Protein AF-A0A928RS77-F1 (afdb_monomer_lite)

Sequence (769 aa):
MTDSKKKWLTLAASFAMAATLCAGLSLEAERTSAELPDTVTETETTITKVHLRNSRLLFFLDGVDYSEAGPTTAAAASWDDCNTADSILVYTSETDCVTLREAFPETSAKWDKNVYYNIWTETNSVSYQLDGDVYDATNVTKVVIPAGTQFPSFNYTNGEGTTVYTIEDTHVLTNNATTAKESMDWSISVEVEPTETEVSVTMYGFNNNRLGIQLSQSDYDTANQGFEYTAIASLNTLSNITYNGVALSEASSPLEGNIDAYLNMWTHPNTFYFPMEAPVSGDTIVIPKGTQFPSSAFIADGTPNYYVTTEDATFKFDGTNWGKVIVFKETEVSVSIYDYANNSIGLQLSESDYDTPNQAFKPVVIAALNTLSSITYNDVALKDCLGTANDGQMLLQMWTRPNTIYFPMAEPKAEDTIVIPAGTQFPSSAFIANGTETCYVATETVTYKFDGANWGKVIDFEETEVSVTMYGYNNGRLGIQLSQSDYDTPNQGFEYSEISALNTMSNITYNGVALNESAPAKEGEIDGYLQMWTHPNTFYFAIAESAEGDKIVIPAGTQFPSSAFIANGTETCYVTTEEAIFVYVNGVWDAYAESSATVVDATGASTVVAYNTENRAEKLAEIKAMLPADAEEGYEYVWAEALPDVLPLDSTPTFTIVKSAIEYTVTFVADGETVGTDTYTVEDKEITVPEVPAKDGYTAVWESYELTTGEVTVNAVYTKIPDEPTPENPDKPTPEEESTGCGSVIGGVSAAVAMLGAAVVVLKKKKED

Foldseek 3Di:
DDPVVVVVVVVVVVVVVVVCVVVVDPVPPPPDQQPQPPLADEAEKAFPWWKFFPQKIKTAIPPAPLLVDDAFAQFADCCSNFCQQVQKWWDQDPPDIDGNVVQADPPPPDQSRQWTGCYPVVGRMIMGHGDNVAGHLVRGFKMKHAFQGKADGSCVRVVNDRYIYTYHFIWIWGNPDPDDDRIDITDTDTDDDEAEAEWAWDWPQDDPQKTKIATPDAQLPDAWAFADVVLCPVFCQQVQKDKQRHGNVRPPDDDPDDTAWTAHYPNDHRIIMGGDPDDAAFIKMKHAFQGWDDHPVCRVPNRNYTYTYHHIWMWGDRGGDIDTQAAAPEDEWAWDFDDCPPQKTKIATPDAPQPDFWDWADPVLVVNFCQQVQKDKQNHRNVVFADPPPPQTWTAHHDPDPRITIGHGHDDAAFIKMKDAFQHWADHPVCRVPVDHHIYTYHHIWMWGDRGHDIATAFDAPEAEWDWDWPQDDDQKTKIATPDAQLPDEWAFDFCVLVRNFCQQVQKDKQNHGNCRQDPTDDPDRQWTRNHPPHPRITMGGHPDDDAFIKIKHAFQHWDDHPCCSPPVDRYIYTYHHIWMWGQHPNTIDTKAKEWEWEAEQVRDIDIGIDIPRCQQVSLVVSVVVQDPDDDAQKGKDWPDDDDPTDDRVDHYYIYIHIGGDKAKEFEDEPHDTPDIDIATQVGDDTDDDDHDDDPQWDKDWDDDDDHHHYHYIYIDTDGDDDDDDDDDDDDDDDDDDDDDDDDDDDDDDDDDDDDDDDDDDDDDDDDD

Radius of gyration: 62.0 Å; chains: 1; bounding box: 158×79×183 Å

pLDDT: mean 77.9, std 18.64, range [23.92, 97.69]

Secondary structure (DSSP, 8-state):
--HHHHHHHHHHHHHHHHHHHHHT--S----------TT-EEEEE-EEEEEEETTEEEEEESS-GGGGSPTTEEP-STTTTSTHHHH-EEESSSS-EEETTTTS-TT-S-GGGT-EETGGG--SEEEEE--TTTS-TTT--EEEE-TT-EEE-HHHHTTS--EEEEE-S-EEEE---SS--S--BPEEEE----EEEEE-EEEEEEETTEEEEEESS----STTEEE-GGGGTTSTHHHH-EETTEETTTSS-S-SSS--EEESGGG-TTEEEEE-PPP-TT-EEEE-TT-EEE-HHHHHH---EEEEESS-EEEEE-SS-EEEE---EEEEE-EEEEEEETTEEEEEESS----STTEEPPHHHHTTSSHHHH-EETTEEHHHHS-SSSTT--EES-TT-TTEEEEE-PPP-TT-EEEE-TT-EEE-HHHHHHS-SEEEEESS-EEEEE-SS-EEEE---EEEEE-EEEEEEETTEEEEEESS----STTEEE-TTTTTTSTHHHH-EETTEEHHHHS---TTS--EEES-TT-TTEEEEE-PPP-TT-EEEE-TT-EEE-HHHHHH--SEEEEESS-EEEEEETTEEEE--EEEEEEE-TTS-EEEEEEETTTHHHHHHHHHTTS-S-PPTTEEEEESSPPPSS--SSS--EEEEEEEEPPEEEEEEETTEEEEEEEE-SS-----PPPPPPBTTEEEEEPP----SS-EEEEEEEEEPP--PPPPP----------------------------------------

Structure (mmCIF, N/CA/C/O backbone):
data_AF-A0A928RS77-F1
#
_entry.id   AF-A0A928RS77-F1
#
loop_
_atom_site.group_PDB
_atom_site.id
_atom_site.type_symbol
_atom_site.label_atom_id
_atom_site.label_alt_id
_atom_site.label_comp_id
_atom_site.label_asym_id
_atom_site.label_entity_id
_atom_site.label_seq_id
_atom_site.pdbx_PDB_ins_code
_atom_site.Cartn_x
_atom_site.Cartn_y
_atom_site.Cartn_z
_atom_site.occupancy
_atom_site.B_iso_or_equiv
_atom_site.auth_seq_id
_atom_site.auth_comp_id
_atom_site.auth_asym_id
_atom_site.auth_atom_id
_atom_site.pdbx_PDB_model_num
ATOM 1 N N . MET A 1 1 ? -0.015 -16.247 -35.066 1.00 40.50 1 MET A N 1
ATOM 2 C CA . MET A 1 1 ? 0.844 -15.788 -36.186 1.00 40.50 1 MET A CA 1
ATOM 3 C C . MET A 1 1 ? 0.518 -16.598 -37.432 1.00 40.50 1 MET A C 1
ATOM 5 O O . MET A 1 1 ? 0.196 -17.770 -37.289 1.00 40.50 1 MET A O 1
ATOM 9 N N . THR A 1 2 ? 0.572 -15.995 -38.620 1.00 34.66 2 THR A N 1
ATOM 10 C CA . THR A 1 2 ? 0.328 -16.671 -39.908 1.00 34.66 2 THR A CA 1
ATOM 11 C C . THR A 1 2 ? 1.585 -17.353 -40.450 1.00 34.66 2 THR A C 1
ATOM 13 O O . THR A 1 2 ? 2.704 -16.913 -40.188 1.00 34.66 2 THR A O 1
ATOM 16 N N . ASP A 1 3 ? 1.396 -18.417 -41.233 1.00 33.78 3 ASP A N 1
ATOM 17 C CA . ASP A 1 3 ? 2.475 -19.293 -41.716 1.00 33.78 3 ASP A CA 1
ATOM 18 C C . ASP A 1 3 ? 3.507 -18.556 -42.599 1.00 33.78 3 ASP A C 1
ATOM 20 O O . ASP A 1 3 ? 4.705 -18.834 -42.555 1.00 33.78 3 ASP A O 1
ATOM 24 N N . SER A 1 4 ? 3.071 -17.507 -43.306 1.00 35.50 4 SER A N 1
ATOM 25 C CA . SER A 1 4 ? 3.948 -16.594 -44.048 1.00 35.50 4 SER A CA 1
ATOM 26 C C . SER A 1 4 ? 5.013 -15.935 -43.163 1.00 35.50 4 SER A C 1
ATOM 28 O O . SER A 1 4 ? 6.160 -15.832 -43.587 1.00 35.50 4 SER A O 1
ATOM 30 N N . LYS A 1 5 ? 4.683 -15.534 -41.921 1.00 34.81 5 LYS A N 1
ATOM 31 C CA . LYS A 1 5 ? 5.671 -14.929 -41.006 1.00 34.81 5 LYS A CA 1
ATOM 32 C C . LYS A 1 5 ? 6.714 -15.942 -40.521 1.00 34.81 5 LYS A C 1
ATOM 34 O O . LYS A 1 5 ? 7.852 -15.550 -40.298 1.00 34.81 5 LYS A O 1
ATOM 39 N N . LYS A 1 6 ? 6.373 -17.237 -40.428 1.00 36.81 6 LYS A N 1
ATOM 40 C CA . LYS A 1 6 ? 7.374 -18.289 -40.173 1.00 36.81 6 LYS A CA 1
ATOM 41 C C . LYS A 1 6 ? 8.337 -18.438 -41.349 1.00 36.81 6 LYS A C 1
ATOM 43 O O . LYS A 1 6 ? 9.540 -18.438 -41.127 1.00 36.81 6 LYS A O 1
ATOM 48 N N . LYS A 1 7 ? 7.826 -18.493 -42.585 1.00 36.09 7 LYS A N 1
ATOM 49 C CA . LYS A 1 7 ? 8.674 -18.600 -43.787 1.00 36.09 7 LYS A CA 1
ATOM 50 C C . LYS A 1 7 ? 9.646 -17.427 -43.933 1.00 36.09 7 LYS A C 1
ATOM 52 O O . LYS A 1 7 ? 10.807 -17.668 -44.240 1.00 36.09 7 LYS A O 1
ATOM 57 N N . TRP A 1 8 ? 9.209 -16.198 -43.650 1.00 36.75 8 TRP A N 1
ATOM 58 C CA . TRP A 1 8 ? 10.100 -15.031 -43.645 1.00 36.75 8 TRP A CA 1
ATOM 59 C C . TRP A 1 8 ? 11.169 -15.091 -42.543 1.00 36.75 8 TRP A C 1
ATOM 61 O O . TRP A 1 8 ? 12.328 -14.827 -42.840 1.00 36.75 8 TRP A O 1
ATOM 71 N N . LEU A 1 9 ? 10.833 -15.518 -41.315 1.00 34.12 9 LEU A N 1
ATOM 72 C CA . LEU A 1 9 ? 11.843 -15.723 -40.263 1.00 34.12 9 LEU A CA 1
ATOM 73 C C . LEU A 1 9 ? 12.880 -16.790 -40.644 1.00 34.12 9 LEU A C 1
ATOM 75 O O . LEU A 1 9 ? 14.068 -16.594 -40.406 1.00 34.12 9 LEU A O 1
ATOM 79 N N . THR A 1 10 ? 12.457 -17.904 -41.251 1.00 33.84 10 THR A N 1
ATOM 80 C CA . THR A 1 10 ? 13.391 -18.944 -41.710 1.00 33.84 10 THR A CA 1
ATOM 81 C C . THR A 1 10 ? 14.291 -18.435 -42.837 1.00 33.84 10 THR A C 1
ATOM 83 O O . THR A 1 10 ? 15.489 -18.690 -42.801 1.00 33.84 10 THR A O 1
ATOM 86 N N . LEU A 1 11 ? 13.751 -17.678 -43.800 1.00 32.62 11 LEU A N 1
ATOM 87 C CA . LEU A 1 11 ? 14.540 -17.139 -44.913 1.00 32.62 11 LEU A CA 1
ATOM 88 C C . LEU A 1 11 ? 15.560 -16.088 -44.444 1.00 32.62 11 LEU A C 1
ATOM 90 O O . LEU A 1 11 ? 16.713 -16.132 -44.864 1.00 32.62 11 LEU A O 1
ATOM 94 N N . ALA A 1 12 ? 15.161 -15.193 -43.533 1.00 35.00 12 ALA A N 1
ATOM 95 C CA . ALA A 1 12 ? 16.048 -14.190 -42.944 1.00 35.00 12 ALA A CA 1
ATOM 96 C C . ALA A 1 12 ? 17.165 -14.828 -42.099 1.00 35.00 12 ALA A C 1
ATOM 98 O O . ALA A 1 12 ? 18.322 -14.432 -42.216 1.00 35.00 12 ALA A O 1
ATOM 99 N N . ALA A 1 13 ? 16.847 -15.864 -41.311 1.00 30.98 13 ALA A N 1
ATOM 100 C CA . ALA A 1 13 ? 17.851 -16.623 -40.565 1.00 30.98 13 ALA A CA 1
ATOM 101 C C . ALA A 1 13 ? 18.862 -17.319 -41.495 1.00 30.98 13 ALA A C 1
ATOM 103 O O . ALA A 1 13 ? 20.058 -17.301 -41.213 1.00 30.98 13 ALA A O 1
ATOM 104 N N . SER A 1 14 ? 18.411 -17.883 -42.623 1.00 30.98 14 SER A N 1
ATOM 105 C CA . SER A 1 14 ? 19.307 -18.465 -43.631 1.00 30.98 14 SER A CA 1
ATOM 106 C C . SER A 1 14 ? 20.190 -17.421 -44.322 1.00 30.98 14 SER A C 1
ATOM 108 O O . SER A 1 14 ? 21.364 -17.699 -44.541 1.00 30.98 14 SER A O 1
ATOM 110 N N . PHE A 1 15 ? 19.673 -16.225 -44.624 1.00 32.00 15 PHE A N 1
ATOM 111 C CA . PHE A 1 15 ? 20.475 -15.141 -45.210 1.00 32.00 15 PHE A CA 1
ATOM 112 C C . PHE A 1 15 ? 21.531 -14.601 -44.238 1.00 32.00 15 PHE A C 1
ATOM 114 O O . PHE A 1 15 ? 22.689 -14.468 -44.622 1.00 32.00 15 PHE A O 1
ATOM 121 N N . ALA A 1 16 ? 21.168 -14.364 -42.974 1.00 32.06 16 ALA A N 1
ATOM 122 C CA . ALA A 1 16 ? 22.125 -13.944 -41.950 1.00 32.06 16 ALA A CA 1
ATOM 123 C C . ALA A 1 16 ? 23.220 -15.003 -41.731 1.00 32.06 16 ALA A C 1
ATOM 125 O O . ALA A 1 16 ? 24.404 -14.681 -41.736 1.00 32.06 16 ALA A O 1
ATOM 126 N N . MET A 1 17 ? 22.840 -16.281 -41.623 1.00 28.62 17 MET A N 1
ATOM 127 C CA . MET A 1 17 ? 23.795 -17.377 -41.431 1.00 28.62 17 MET A CA 1
ATOM 128 C C . MET A 1 17 ? 24.708 -17.593 -42.653 1.00 28.62 17 MET A C 1
ATOM 130 O O . MET A 1 17 ? 25.865 -17.959 -42.473 1.00 28.62 17 MET A O 1
ATOM 134 N N . ALA A 1 18 ? 24.238 -17.315 -43.875 1.00 29.41 18 ALA A N 1
ATOM 135 C CA . ALA A 1 18 ? 25.076 -17.319 -45.078 1.00 29.41 18 ALA A CA 1
ATOM 136 C C . ALA A 1 18 ? 26.056 -16.131 -45.114 1.00 29.41 18 ALA A C 1
ATOM 138 O O . ALA A 1 18 ? 27.239 -16.330 -45.388 1.00 29.41 18 ALA A O 1
ATOM 139 N N . ALA A 1 19 ? 25.597 -14.920 -44.779 1.00 29.34 19 ALA A N 1
ATOM 140 C CA . ALA A 1 19 ? 26.448 -13.730 -44.714 1.00 29.34 19 ALA A CA 1
ATOM 141 C C . ALA A 1 19 ? 27.563 -13.883 -43.664 1.00 29.34 19 ALA A C 1
ATOM 143 O O . ALA A 1 19 ? 28.725 -13.616 -43.960 1.00 29.34 19 ALA A O 1
ATOM 144 N N . THR A 1 20 ? 27.245 -14.401 -42.471 1.00 29.88 20 THR A N 1
ATOM 145 C CA . THR A 1 20 ? 28.250 -14.685 -41.432 1.00 29.88 20 THR A CA 1
ATOM 146 C C . THR A 1 20 ? 29.204 -15.821 -41.819 1.00 29.88 20 THR A C 1
ATOM 148 O O . THR A 1 20 ? 30.360 -15.777 -41.415 1.00 29.88 20 THR A O 1
ATOM 151 N N . LEU A 1 21 ? 28.786 -16.807 -42.626 1.00 28.08 21 LEU A N 1
ATOM 152 C CA . LEU A 1 21 ? 29.721 -17.810 -43.162 1.00 28.08 21 LEU A CA 1
ATOM 153 C C . LEU A 1 21 ? 30.684 -17.227 -44.207 1.00 28.08 21 LEU A C 1
ATOM 155 O O . LEU A 1 21 ? 31.826 -17.667 -44.267 1.00 28.08 21 LEU A O 1
ATOM 159 N N . CYS A 1 22 ? 30.244 -16.258 -45.015 1.00 31.42 22 CYS A N 1
ATOM 160 C CA . CYS A 1 22 ? 31.091 -15.651 -46.046 1.00 31.42 22 CYS A CA 1
ATOM 161 C C . CYS A 1 22 ? 32.050 -14.599 -45.470 1.00 31.42 22 CYS A C 1
ATOM 163 O O . CYS A 1 22 ? 33.215 -14.593 -45.837 1.00 31.42 22 CYS A O 1
ATOM 165 N N . ALA A 1 23 ? 31.596 -13.761 -44.530 1.00 30.66 23 ALA A N 1
ATOM 166 C CA . ALA A 1 23 ? 32.451 -12.783 -43.845 1.00 30.66 23 ALA A CA 1
ATOM 167 C C . ALA A 1 23 ? 33.306 -13.399 -42.716 1.00 30.66 23 ALA A C 1
ATOM 169 O O . ALA A 1 23 ? 34.304 -12.820 -42.305 1.00 30.66 23 ALA A O 1
ATOM 170 N N . GLY A 1 24 ? 32.921 -14.572 -42.198 1.00 26.62 24 GLY A N 1
ATOM 171 C CA . GLY A 1 24 ? 33.690 -15.321 -41.197 1.00 26.62 24 GLY A CA 1
ATOM 172 C C . GLY A 1 24 ? 34.851 -16.137 -41.775 1.00 26.62 24 GLY A C 1
ATOM 173 O O . GLY A 1 24 ? 35.633 -16.700 -41.010 1.00 26.62 24 GLY A O 1
ATOM 174 N N . LEU A 1 25 ? 34.969 -16.208 -43.103 1.00 31.55 25 LEU A N 1
ATOM 175 C CA . LEU A 1 25 ? 36.131 -16.752 -43.795 1.00 31.55 25 LEU A CA 1
ATOM 176 C C . LEU A 1 25 ? 37.098 -15.613 -44.133 1.00 31.55 25 LEU A C 1
ATOM 178 O O . LEU A 1 25 ? 37.169 -15.168 -45.276 1.00 31.55 25 LEU A O 1
ATOM 182 N N . SER A 1 26 ? 37.908 -15.217 -43.143 1.00 34.75 26 SER A N 1
ATOM 183 C CA . SER A 1 26 ? 39.270 -14.779 -43.469 1.00 34.75 26 SER A CA 1
ATOM 184 C C . SER A 1 26 ? 39.880 -15.863 -44.356 1.00 34.75 26 SER A C 1
ATOM 186 O O . SER A 1 26 ? 39.860 -17.041 -43.982 1.00 34.75 26 SER A O 1
ATOM 188 N N . LEU A 1 27 ? 40.387 -15.501 -45.538 1.00 40.50 27 LEU A N 1
ATOM 189 C CA . LEU A 1 27 ? 40.977 -16.475 -46.460 1.00 40.50 27 LEU A CA 1
ATOM 190 C C . LEU A 1 27 ? 42.416 -16.863 -46.067 1.00 40.50 27 LEU A C 1
ATOM 192 O O . LEU A 1 27 ? 43.188 -17.323 -46.908 1.00 40.50 27 LEU A O 1
ATOM 196 N N . GLU A 1 28 ? 42.744 -16.752 -44.775 1.00 38.38 28 GLU A N 1
ATOM 197 C CA . GLU A 1 28 ? 43.802 -17.491 -44.079 1.00 38.38 28 GLU A CA 1
ATOM 198 C C . GLU A 1 28 ? 43.506 -18.999 -44.125 1.00 38.38 28 GLU A C 1
ATOM 200 O O . GLU A 1 28 ? 43.228 -19.678 -43.133 1.00 38.38 28 GLU A O 1
ATOM 205 N N . ALA A 1 29 ? 43.563 -19.546 -45.334 1.00 34.28 29 ALA A N 1
ATOM 206 C CA . ALA A 1 29 ? 43.574 -20.966 -45.561 1.00 34.28 29 ALA A CA 1
ATOM 207 C C . ALA A 1 29 ? 44.894 -21.521 -45.007 1.00 34.28 29 ALA A C 1
ATOM 209 O O . ALA A 1 29 ? 45.896 -21.563 -45.719 1.00 34.28 29 ALA A O 1
ATOM 210 N N . GLU A 1 30 ? 44.870 -22.035 -43.770 1.00 38.09 30 GLU A N 1
ATOM 211 C CA . GLU A 1 30 ? 45.847 -23.009 -43.250 1.00 38.09 30 GLU A CA 1
ATOM 212 C C . GLU A 1 30 ? 45.756 -24.334 -44.042 1.00 38.09 30 GLU A C 1
ATOM 214 O O . GLU A 1 30 ? 45.527 -25.426 -43.515 1.00 38.09 30 GLU A O 1
ATOM 219 N N . ARG A 1 31 ? 45.914 -24.252 -45.364 1.00 41.00 31 ARG A N 1
ATOM 220 C CA . ARG A 1 31 ? 46.208 -25.385 -46.226 1.00 41.00 31 ARG A CA 1
ATOM 221 C C . ARG A 1 31 ? 47.697 -25.630 -46.104 1.00 41.00 31 ARG A C 1
ATOM 223 O O . ARG A 1 31 ? 48.505 -24.752 -46.386 1.00 41.00 31 ARG A O 1
ATOM 230 N N . THR A 1 32 ? 48.053 -26.837 -45.682 1.00 38.16 32 THR A N 1
ATOM 231 C CA . THR A 1 32 ? 49.441 -27.287 -45.642 1.00 38.16 32 THR A CA 1
ATOM 232 C C . THR A 1 32 ? 50.044 -27.210 -47.040 1.00 38.16 32 THR A C 1
ATOM 234 O O . THR A 1 32 ? 49.843 -28.119 -47.850 1.00 38.16 32 THR A O 1
ATOM 237 N N . SER A 1 33 ? 50.795 -26.140 -47.309 1.00 44.50 33 SER A N 1
ATOM 238 C CA . SER A 1 33 ? 51.780 -26.142 -48.383 1.00 44.50 33 SER A CA 1
ATOM 239 C C . SER A 1 33 ? 52.677 -27.363 -48.198 1.00 44.50 33 SER A C 1
ATOM 241 O O . SER A 1 33 ? 52.981 -27.747 -47.063 1.00 44.50 33 SER A O 1
ATOM 243 N N . ALA A 1 34 ? 53.129 -27.965 -49.296 1.00 51.44 34 ALA A N 1
ATOM 244 C CA . ALA A 1 34 ? 54.313 -28.802 -49.205 1.00 51.44 34 ALA A CA 1
ATOM 245 C C . ALA A 1 34 ? 55.440 -27.922 -48.637 1.00 51.44 34 ALA A C 1
ATOM 247 O O . ALA A 1 34 ? 55.639 -26.803 -49.118 1.00 51.44 34 ALA A O 1
ATOM 248 N N . GLU A 1 35 ? 56.125 -28.379 -47.584 1.00 58.50 35 GLU A N 1
ATOM 249 C CA . GLU A 1 35 ? 57.322 -27.689 -47.103 1.00 58.50 35 GLU A CA 1
ATOM 250 C C . GLU A 1 35 ? 58.358 -27.745 -48.230 1.00 58.50 35 GLU A C 1
ATOM 252 O O . GLU A 1 35 ? 58.893 -28.815 -48.539 1.00 58.50 35 GLU A O 1
ATOM 257 N N . LEU A 1 36 ? 58.599 -26.597 -48.873 1.00 67.12 36 LEU A N 1
ATOM 258 C CA . LEU A 1 36 ? 59.652 -26.461 -49.871 1.00 67.12 36 LEU A CA 1
ATOM 259 C C . LEU A 1 36 ? 60.975 -26.910 -49.232 1.00 67.12 36 LEU A C 1
ATOM 261 O O . LEU A 1 36 ? 61.289 -26.471 -48.123 1.00 67.12 36 LEU A O 1
ATOM 265 N N . PRO A 1 37 ? 61.760 -27.786 -49.884 1.00 69.50 37 PRO A N 1
ATOM 266 C CA . PRO A 1 37 ? 62.988 -28.287 -49.283 1.00 69.50 37 PRO A CA 1
ATOM 267 C C . PRO A 1 37 ? 63.962 -27.133 -49.006 1.00 69.50 37 PRO A C 1
ATOM 269 O O . PRO A 1 37 ? 64.094 -26.246 -49.846 1.00 69.50 37 PRO A O 1
ATOM 272 N N . ASP A 1 38 ? 64.699 -27.195 -47.884 1.00 68.88 38 ASP A N 1
ATOM 273 C CA . ASP A 1 38 ? 65.615 -26.157 -47.338 1.00 68.88 38 ASP A CA 1
ATOM 274 C C . ASP A 1 38 ? 66.601 -25.506 -48.342 1.00 68.88 38 ASP A C 1
ATOM 276 O O . ASP A 1 38 ? 67.280 -24.526 -48.035 1.00 68.88 38 ASP A O 1
ATOM 280 N N . THR A 1 39 ? 66.754 -26.091 -49.528 1.00 71.19 39 THR A N 1
ATOM 281 C CA . THR A 1 39 ? 67.578 -25.609 -50.641 1.00 71.19 39 THR A CA 1
ATOM 282 C C . THR A 1 39 ? 66.875 -24.618 -51.577 1.00 71.19 39 THR A C 1
ATOM 284 O O . THR A 1 39 ? 67.529 -24.113 -52.488 1.00 71.19 39 THR A O 1
ATOM 287 N N . VAL A 1 40 ? 65.573 -24.370 -51.416 1.00 79.12 40 VAL A N 1
ATOM 288 C CA . VAL A 1 40 ? 64.781 -23.462 -52.267 1.00 79.12 40 VAL A CA 1
ATOM 289 C C . VAL A 1 40 ? 64.975 -21.998 -51.857 1.00 79.12 40 VAL A C 1
ATOM 291 O O . VAL A 1 40 ? 65.308 -21.675 -50.721 1.00 79.12 40 VAL A O 1
ATOM 294 N N . THR A 1 41 ? 64.814 -21.089 -52.815 1.00 85.12 41 THR A N 1
ATOM 295 C CA . THR A 1 41 ? 64.845 -19.635 -52.627 1.00 85.12 41 THR A CA 1
ATOM 296 C C . THR A 1 41 ? 63.542 -19.049 -53.159 1.00 85.12 41 THR A C 1
ATOM 298 O O . THR A 1 41 ? 63.306 -19.100 -54.366 1.00 85.12 41 THR A O 1
ATOM 301 N N . GLU A 1 42 ? 62.703 -18.499 -52.283 1.00 87.31 42 GLU A N 1
ATOM 302 C CA . GLU A 1 42 ? 61.517 -17.752 -52.716 1.00 87.31 42 GLU A CA 1
ATOM 303 C C . GLU A 1 42 ? 61.898 -16.358 -53.247 1.00 87.31 42 GLU A C 1
ATOM 305 O O . GLU A 1 42 ? 62.964 -15.818 -52.935 1.00 87.31 42 GLU A O 1
ATOM 310 N N . THR A 1 43 ? 61.072 -15.788 -54.122 1.00 90.56 43 THR A N 1
ATOM 311 C CA . THR A 1 43 ? 61.284 -14.472 -54.745 1.00 90.56 43 THR A CA 1
ATOM 312 C C . THR A 1 43 ? 59.933 -13.859 -55.104 1.00 90.56 43 THR A C 1
ATOM 314 O O . THR A 1 43 ? 59.130 -14.503 -55.773 1.00 90.56 43 THR A O 1
ATOM 317 N N . GLU A 1 44 ? 59.674 -12.626 -54.677 1.00 88.94 44 GLU A N 1
ATOM 318 C CA . GLU A 1 44 ? 58.400 -11.944 -54.937 1.00 88.94 44 GLU A CA 1
ATOM 319 C C . GLU A 1 44 ? 58.152 -11.741 -56.448 1.00 88.94 44 GLU A C 1
ATOM 321 O O . GLU A 1 44 ? 59.067 -11.437 -57.220 1.00 88.94 44 GLU A O 1
ATOM 326 N N . THR A 1 45 ? 56.904 -11.917 -56.886 1.00 89.38 45 THR A N 1
ATOM 327 C CA . THR A 1 45 ? 56.433 -11.572 -58.236 1.00 89.38 45 THR A CA 1
ATOM 328 C C . THR A 1 45 ? 54.967 -11.128 -58.201 1.00 89.38 45 THR A C 1
ATOM 330 O O . THR A 1 45 ? 54.256 -11.331 -57.219 1.00 89.38 45 THR A O 1
ATOM 333 N N . THR A 1 46 ? 54.492 -10.539 -59.297 1.00 86.81 46 THR A N 1
ATOM 334 C CA . THR A 1 46 ? 53.104 -10.095 -59.464 1.00 86.81 46 THR A CA 1
ATOM 335 C C . THR A 1 46 ? 52.511 -10.613 -60.772 1.00 86.81 46 THR A C 1
ATOM 337 O O . THR A 1 46 ? 53.217 -10.799 -61.772 1.00 86.81 46 THR A O 1
ATOM 340 N N . ILE A 1 47 ? 51.198 -10.845 -60.781 1.00 87.06 47 ILE A N 1
ATOM 341 C CA . ILE A 1 47 ? 50.463 -11.260 -61.975 1.00 87.06 47 ILE A CA 1
ATOM 342 C C . ILE A 1 47 ? 50.235 -10.031 -62.859 1.00 87.06 47 ILE A C 1
ATOM 344 O O . ILE A 1 47 ? 49.337 -9.227 -62.630 1.00 87.06 47 ILE A O 1
ATOM 348 N N . THR A 1 48 ? 51.028 -9.899 -63.921 1.00 84.56 48 THR A N 1
ATOM 349 C CA . THR A 1 48 ? 50.888 -8.791 -64.883 1.00 84.56 48 THR A CA 1
ATOM 350 C C . THR A 1 48 ? 49.638 -8.920 -65.754 1.00 84.56 48 THR A C 1
ATOM 352 O O . THR A 1 48 ? 49.105 -7.915 -66.229 1.00 84.56 48 THR A O 1
ATOM 355 N N . LYS A 1 49 ? 49.206 -10.160 -66.026 1.00 84.00 49 LYS A N 1
ATOM 356 C CA . LYS A 1 49 ? 48.147 -10.495 -66.987 1.00 84.00 49 LYS A CA 1
ATOM 357 C C . LYS A 1 49 ? 47.744 -11.970 -66.883 1.00 84.00 49 LYS A C 1
ATOM 359 O O . LYS A 1 49 ? 48.578 -12.832 -66.605 1.00 84.00 49 LYS A O 1
ATOM 364 N N . VAL A 1 50 ? 46.479 -12.264 -67.196 1.00 86.12 50 VAL A N 1
ATOM 365 C CA . VAL A 1 50 ? 45.940 -13.628 -67.345 1.00 86.12 50 VAL A CA 1
ATOM 366 C C . VAL A 1 50 ? 45.086 -13.734 -68.610 1.00 86.12 50 VAL A C 1
ATOM 368 O O . VAL A 1 50 ? 44.419 -12.775 -69.006 1.00 86.12 50 VAL A O 1
ATOM 371 N N . HIS A 1 51 ? 45.104 -14.910 -69.240 1.00 85.19 51 HIS A N 1
ATOM 372 C CA . HIS A 1 51 ? 44.261 -15.286 -70.383 1.00 85.19 51 HIS A CA 1
ATOM 373 C C . HIS A 1 51 ? 43.563 -16.622 -70.136 1.00 85.19 51 HIS A C 1
ATOM 375 O O . HIS A 1 51 ? 44.197 -17.557 -69.659 1.00 85.19 51 HIS A O 1
ATOM 381 N N . LEU A 1 52 ? 42.319 -16.763 -70.600 1.00 85.00 52 LEU A N 1
ATOM 382 C CA . LEU A 1 52 ? 41.674 -18.066 -70.804 1.00 85.00 52 LEU A CA 1
ATOM 383 C C . LEU A 1 52 ? 41.399 -18.275 -72.303 1.00 85.00 52 LEU A C 1
ATOM 385 O O . LEU A 1 52 ? 40.734 -17.459 -72.945 1.00 85.00 52 LEU A O 1
ATOM 389 N N . ARG A 1 53 ? 41.967 -19.338 -72.885 1.00 81.75 53 ARG A N 1
ATOM 390 C CA . ARG A 1 53 ? 41.959 -19.611 -74.335 1.00 81.75 53 ARG A CA 1
ATOM 391 C C . ARG A 1 53 ? 42.075 -21.105 -74.623 1.00 81.75 53 ARG A C 1
ATOM 393 O O . ARG A 1 53 ? 42.997 -21.738 -74.129 1.00 81.75 53 ARG A O 1
ATOM 400 N N . ASN A 1 54 ? 41.194 -21.667 -75.457 1.00 80.94 54 ASN A N 1
ATOM 401 C CA . ASN A 1 54 ? 41.162 -23.108 -75.784 1.00 80.94 54 ASN A CA 1
ATOM 402 C C . ASN A 1 54 ? 41.218 -24.007 -74.526 1.00 80.94 54 ASN A C 1
ATOM 404 O O . ASN A 1 54 ? 42.007 -24.953 -74.458 1.00 80.94 54 ASN A O 1
ATOM 408 N N . SER A 1 55 ? 40.450 -23.627 -73.499 1.00 85.44 55 SER A N 1
ATOM 409 C CA . SER A 1 55 ? 40.437 -24.247 -72.162 1.00 85.44 55 SER A CA 1
ATOM 410 C C . SER A 1 55 ? 41.819 -24.328 -71.496 1.00 85.44 55 SER A C 1
ATOM 412 O O . SER A 1 55 ? 42.089 -25.214 -70.690 1.00 85.44 55 SER A O 1
ATOM 414 N N . ARG A 1 56 ? 42.716 -23.392 -71.833 1.00 88.00 56 ARG A N 1
ATOM 415 C CA . ARG A 1 56 ? 43.974 -23.154 -71.127 1.00 88.00 56 ARG A CA 1
ATOM 416 C C . ARG A 1 56 ? 43.960 -21.820 -70.412 1.00 88.00 56 ARG A C 1
ATOM 418 O O . ARG A 1 56 ? 43.681 -20.799 -71.039 1.00 88.00 56 ARG A O 1
ATOM 425 N N . LEU A 1 57 ? 44.318 -21.848 -69.135 1.00 89.81 57 LEU A N 1
ATOM 426 C CA . LEU A 1 57 ? 44.532 -20.667 -68.307 1.00 89.81 57 LEU A CA 1
ATOM 427 C C . LEU A 1 57 ? 46.025 -20.318 -68.347 1.00 89.81 57 LEU A C 1
ATOM 429 O O . LEU A 1 57 ? 46.856 -21.162 -68.009 1.00 89.81 57 LEU A O 1
ATOM 433 N N . LEU A 1 58 ? 46.370 -19.122 -68.825 1.00 90.81 58 LEU A N 1
ATOM 434 C CA . LEU A 1 58 ? 47.744 -18.628 -68.936 1.00 90.81 58 LEU A CA 1
ATOM 435 C C . LEU A 1 58 ? 47.976 -17.505 -67.930 1.00 90.81 58 LEU A C 1
ATOM 437 O O . LEU A 1 58 ? 47.193 -16.558 -67.896 1.00 90.81 58 LEU A O 1
ATOM 441 N N . PHE A 1 59 ? 49.083 -17.572 -67.198 1.00 91.38 59 PHE A N 1
ATOM 442 C CA . PHE A 1 59 ? 49.537 -16.536 -66.272 1.00 91.38 59 PHE A CA 1
ATOM 443 C C . PHE A 1 59 ? 50.836 -15.921 -66.797 1.00 91.38 59 PHE A C 1
ATOM 445 O O . PHE A 1 59 ? 51.750 -16.648 -67.196 1.00 91.38 59 PHE A O 1
ATOM 452 N N . PHE A 1 60 ? 50.913 -14.592 -66.790 1.00 90.94 60 PHE A N 1
ATOM 453 C CA . PHE A 1 60 ? 52.091 -13.810 -67.161 1.00 90.94 60 PHE A CA 1
ATOM 454 C C . PHE A 1 60 ? 52.590 -13.080 -65.908 1.00 90.94 60 PHE A C 1
ATOM 456 O O . PHE A 1 60 ? 51.865 -12.255 -65.346 1.00 90.94 60 PHE A O 1
ATOM 463 N N . LEU A 1 61 ? 53.812 -13.375 -65.470 1.00 89.62 61 LEU A N 1
ATOM 464 C CA . LEU A 1 61 ? 54.375 -12.904 -64.199 1.00 89.62 61 LEU A CA 1
ATOM 465 C C . LEU A 1 61 ? 55.561 -11.965 -64.460 1.00 89.62 61 LEU A C 1
ATOM 467 O O . LEU A 1 61 ? 56.263 -12.152 -65.455 1.00 89.62 61 LEU A O 1
ATOM 471 N N . ASP A 1 62 ? 55.796 -10.962 -63.612 1.00 89.00 62 ASP A N 1
ATOM 472 C CA . ASP A 1 62 ? 56.948 -10.058 -63.790 1.00 89.00 62 ASP A CA 1
ATOM 473 C C . ASP A 1 62 ? 58.245 -10.636 -63.193 1.00 89.00 62 ASP A C 1
ATOM 475 O O . ASP A 1 62 ? 58.222 -11.419 -62.246 1.00 89.00 62 ASP A O 1
ATOM 479 N N . GLY A 1 63 ? 59.398 -10.271 -63.751 1.00 85.69 63 GLY A N 1
ATOM 480 C CA . GLY A 1 63 ? 60.717 -10.659 -63.226 1.00 85.69 63 GLY A CA 1
ATOM 481 C C . GLY A 1 63 ? 61.089 -12.152 -63.305 1.00 85.69 63 GLY A C 1
ATOM 482 O O . GLY A 1 63 ? 62.176 -12.516 -62.858 1.00 85.69 63 GLY A O 1
ATOM 483 N N . VAL A 1 64 ? 60.238 -13.015 -63.873 1.00 89.00 64 VAL A N 1
ATOM 484 C CA . VAL A 1 64 ? 60.459 -14.475 -63.919 1.00 89.00 64 VAL A CA 1
ATOM 485 C C . VAL A 1 64 ? 61.385 -14.943 -65.055 1.00 89.00 64 VAL A C 1
ATOM 487 O O . VAL A 1 64 ? 61.487 -14.321 -66.113 1.00 89.00 64 VAL A O 1
ATOM 490 N N . ASP A 1 65 ? 62.021 -16.103 -64.872 1.00 90.06 65 ASP A N 1
ATOM 491 C CA . ASP A 1 65 ? 62.923 -16.748 -65.844 1.00 90.06 65 ASP A CA 1
ATOM 492 C C . ASP A 1 65 ? 62.203 -17.439 -67.022 1.00 90.06 65 ASP A C 1
ATOM 494 O O . ASP A 1 65 ? 62.838 -18.049 -67.882 1.00 90.06 65 ASP A O 1
ATOM 498 N N . TYR A 1 66 ? 60.874 -17.328 -67.122 1.00 91.88 66 TYR A N 1
ATOM 499 C CA . TYR A 1 66 ? 60.072 -18.083 -68.095 1.00 91.88 66 TYR A CA 1
ATOM 500 C C . TYR A 1 66 ? 60.420 -17.734 -69.546 1.00 91.88 66 TYR A C 1
ATOM 502 O O . TYR A 1 66 ? 60.250 -18.565 -70.437 1.00 91.88 66 TYR A O 1
ATOM 510 N N . SER A 1 67 ? 60.952 -16.538 -69.807 1.00 87.56 67 SER A N 1
ATOM 511 C CA . SER A 1 67 ? 61.470 -16.150 -71.126 1.00 87.56 67 SER A CA 1
ATOM 512 C C . SER A 1 67 ? 62.683 -16.968 -71.613 1.00 87.56 67 SER A C 1
ATOM 514 O O . SER A 1 67 ? 62.950 -16.974 -72.816 1.00 87.56 67 SER A O 1
ATOM 516 N N . GLU A 1 68 ? 63.376 -17.703 -70.734 1.00 88.56 68 GLU A N 1
ATOM 517 C CA . GLU A 1 68 ? 64.464 -18.627 -71.097 1.00 88.56 68 GLU A CA 1
ATOM 518 C C . GLU A 1 68 ? 63.942 -19.951 -71.689 1.00 88.56 68 GLU A C 1
ATOM 520 O O . GLU A 1 68 ? 64.651 -20.630 -72.437 1.00 88.56 68 GLU A O 1
ATOM 525 N N . ALA A 1 69 ? 62.680 -20.302 -71.417 1.00 86.44 69 ALA A N 1
ATOM 526 C CA . ALA A 1 69 ? 62.043 -21.489 -71.970 1.00 86.44 69 ALA A CA 1
ATOM 527 C C . ALA A 1 69 ? 61.772 -21.345 -73.479 1.00 86.44 69 ALA A C 1
ATOM 529 O O . ALA A 1 69 ? 61.263 -20.330 -73.963 1.00 86.44 69 ALA A O 1
ATOM 530 N N . GLY A 1 70 ? 62.022 -22.410 -74.245 1.00 86.44 70 GLY A N 1
ATOM 531 C CA . GLY A 1 70 ? 61.651 -22.457 -75.661 1.00 86.44 70 GLY A CA 1
ATOM 532 C C . GLY A 1 70 ? 60.132 -22.309 -75.876 1.00 86.44 70 GLY A C 1
ATOM 533 O O . GLY A 1 70 ? 59.345 -22.613 -74.973 1.00 86.44 70 GLY A O 1
ATOM 534 N N . PRO A 1 71 ? 59.675 -21.882 -77.066 1.00 86.38 71 PRO A N 1
ATOM 535 C CA . PRO A 1 71 ? 58.249 -21.728 -77.341 1.00 86.38 71 PRO A CA 1
ATOM 536 C C . PRO A 1 71 ? 57.516 -23.073 -77.241 1.00 86.38 71 PRO A C 1
ATOM 538 O O . PRO A 1 71 ? 57.872 -24.033 -77.923 1.00 86.38 71 PRO A O 1
ATOM 541 N N . THR A 1 72 ? 56.451 -23.121 -76.438 1.00 88.31 72 THR A N 1
ATOM 542 C CA . THR A 1 72 ? 55.679 -24.341 -76.121 1.00 88.31 72 THR A CA 1
ATOM 543 C C . THR A 1 72 ? 56.544 -25.446 -75.491 1.00 88.31 72 THR A C 1
ATOM 545 O O . THR A 1 72 ? 56.460 -26.618 -75.862 1.00 88.31 72 THR A O 1
ATOM 548 N N . THR A 1 73 ? 57.379 -25.081 -74.516 1.00 88.25 73 THR A N 1
ATOM 549 C CA . THR A 1 73 ? 58.132 -26.054 -73.708 1.00 88.25 73 THR A CA 1
ATOM 550 C C . THR A 1 73 ? 57.203 -26.683 -72.673 1.00 88.25 73 THR A C 1
ATOM 552 O O . THR A 1 73 ? 56.633 -25.975 -71.847 1.00 88.25 73 THR A O 1
ATOM 555 N N . ALA A 1 74 ? 57.035 -28.007 -72.718 1.00 85.31 74 ALA A N 1
ATOM 556 C CA . ALA A 1 74 ? 56.327 -28.738 -71.666 1.00 85.31 74 ALA A CA 1
ATOM 557 C C . ALA A 1 74 ? 57.094 -28.596 -70.347 1.00 85.31 74 ALA A C 1
ATOM 559 O O . ALA A 1 74 ? 58.317 -28.755 -70.334 1.00 85.31 74 ALA A O 1
ATOM 560 N N . ALA A 1 75 ? 56.394 -28.282 -69.263 1.00 79.00 75 ALA A N 1
ATOM 561 C CA . ALA A 1 75 ? 57.036 -28.088 -67.974 1.00 79.00 75 ALA A CA 1
ATOM 562 C C . ALA A 1 75 ? 57.329 -29.442 -67.298 1.00 79.00 75 ALA A C 1
ATOM 564 O O . ALA A 1 75 ? 56.586 -30.408 -67.470 1.00 79.00 75 ALA A O 1
ATOM 565 N N . ALA A 1 76 ? 58.446 -29.532 -66.576 1.00 72.75 76 ALA A N 1
ATOM 566 C CA . ALA A 1 76 ? 58.913 -30.781 -65.973 1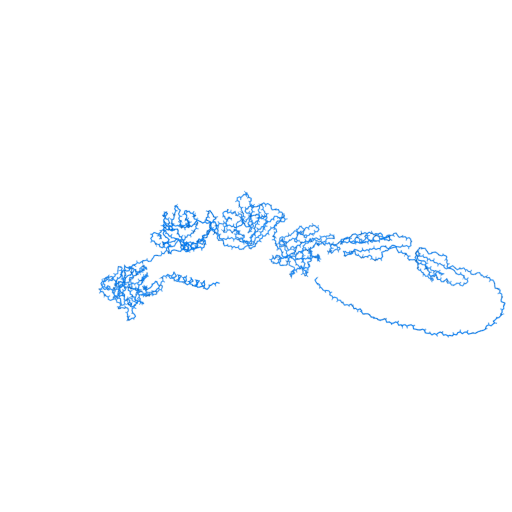.00 72.75 76 ALA A CA 1
ATOM 567 C C . ALA A 1 76 ? 58.211 -31.092 -64.631 1.00 72.75 76 ALA A C 1
ATOM 569 O O . ALA A 1 76 ? 57.323 -30.367 -64.201 1.00 72.75 76 ALA A O 1
ATOM 570 N N . ALA A 1 77 ? 58.567 -32.202 -63.977 1.00 65.81 77 ALA A N 1
ATOM 571 C CA . ALA A 1 77 ? 57.766 -32.799 -62.899 1.00 65.81 77 ALA A CA 1
ATOM 572 C C . ALA A 1 77 ? 57.778 -32.061 -61.534 1.00 65.81 77 ALA A C 1
ATOM 574 O O . ALA A 1 77 ? 57.085 -32.502 -60.623 1.00 65.81 77 ALA A O 1
ATOM 575 N N . SER A 1 78 ? 58.503 -30.949 -61.387 1.00 71.06 78 SER A N 1
ATOM 576 C CA . SER A 1 78 ? 58.729 -30.247 -60.106 1.00 71.06 78 SER A CA 1
ATOM 577 C C . SER A 1 78 ? 57.697 -29.144 -59.772 1.00 71.06 78 SER A C 1
ATOM 579 O O . SER A 1 78 ? 58.050 -28.136 -59.169 1.00 71.06 78 SER A O 1
ATOM 581 N N . TRP A 1 79 ? 56.429 -29.277 -60.198 1.00 75.12 79 TRP A N 1
ATOM 582 C CA . TRP A 1 79 ? 55.342 -28.361 -59.770 1.00 75.12 79 TRP A CA 1
ATOM 583 C C . TRP A 1 79 ? 54.515 -28.916 -58.613 1.00 75.12 79 TRP A C 1
ATOM 585 O O . TRP A 1 79 ? 53.877 -28.132 -57.925 1.00 75.12 79 TRP A O 1
ATOM 595 N N . ASP A 1 80 ? 54.541 -30.231 -58.358 1.00 72.69 80 ASP A N 1
ATOM 596 C CA . ASP A 1 80 ? 53.956 -30.790 -57.125 1.00 72.69 80 ASP A CA 1
ATOM 597 C C . ASP A 1 80 ? 54.680 -30.276 -55.863 1.00 72.69 80 ASP A C 1
ATOM 599 O O . ASP A 1 80 ? 54.133 -30.369 -54.768 1.00 72.69 80 ASP A O 1
ATOM 603 N N . ASP A 1 81 ? 55.878 -29.701 -56.021 1.00 78.06 81 ASP A N 1
ATOM 604 C CA . ASP A 1 81 ? 56.628 -29.034 -54.955 1.00 78.06 81 ASP A CA 1
ATOM 605 C C . ASP A 1 81 ? 56.074 -27.632 -54.614 1.00 78.06 81 ASP A C 1
ATOM 607 O O . ASP A 1 81 ? 56.485 -27.051 -53.616 1.00 78.06 81 ASP A O 1
ATOM 611 N N . CYS A 1 82 ? 55.172 -27.056 -55.422 1.00 82.62 82 CYS A N 1
ATOM 612 C CA . CYS A 1 82 ? 54.636 -25.699 -55.244 1.00 82.62 82 CYS A CA 1
ATOM 613 C C . CYS A 1 82 ? 53.110 -25.703 -55.089 1.00 82.62 82 CYS A C 1
ATOM 615 O O . CYS A 1 82 ? 52.401 -26.466 -55.744 1.00 82.62 82 CYS A O 1
ATOM 617 N N . ASN A 1 83 ? 52.577 -24.781 -54.286 1.00 86.50 83 ASN A N 1
ATOM 618 C CA . ASN A 1 83 ? 51.138 -24.728 -53.988 1.00 86.50 83 ASN A CA 1
ATOM 619 C C . ASN A 1 83 ? 50.230 -24.256 -55.158 1.00 86.50 83 ASN A C 1
ATOM 621 O O . ASN A 1 83 ? 49.011 -24.194 -54.999 1.00 86.50 83 ASN A O 1
ATOM 625 N N . THR A 1 84 ? 50.783 -23.953 -56.344 1.00 87.56 84 THR A N 1
ATOM 626 C CA . THR A 1 84 ? 50.107 -23.226 -57.441 1.00 87.56 84 THR A CA 1
ATOM 627 C C . THR A 1 84 ? 48.752 -23.804 -57.838 1.00 87.56 84 THR A C 1
ATOM 629 O O . THR A 1 84 ? 47.798 -23.067 -58.084 1.00 87.56 84 THR A O 1
ATOM 632 N N . ALA A 1 85 ? 48.663 -25.132 -57.926 1.00 83.50 85 ALA A N 1
ATOM 633 C CA . ALA A 1 85 ? 47.454 -25.813 -58.371 1.00 83.50 85 ALA A CA 1
ATOM 634 C C . ALA A 1 85 ? 46.375 -25.897 -57.271 1.00 83.50 85 ALA A C 1
ATOM 636 O O . ALA A 1 85 ? 45.200 -26.054 -57.590 1.00 83.50 85 ALA A O 1
ATOM 637 N N . ASP A 1 86 ? 46.752 -25.769 -55.998 1.00 86.44 86 ASP A N 1
ATOM 638 C CA . ASP A 1 86 ? 45.875 -25.970 -54.835 1.00 86.44 86 ASP A CA 1
ATOM 639 C C . ASP A 1 86 ? 45.444 -24.653 -54.161 1.00 86.44 86 ASP A C 1
ATOM 641 O O . ASP A 1 86 ? 44.442 -24.639 -53.436 1.00 86.44 86 ASP A O 1
ATOM 645 N N . SER A 1 87 ? 46.179 -23.562 -54.424 1.00 87.69 87 SER A N 1
ATOM 646 C CA . SER A 1 87 ? 45.880 -22.191 -53.979 1.00 87.69 87 SER A CA 1
ATOM 647 C C . SER A 1 87 ? 44.991 -21.416 -54.956 1.00 87.69 87 SER A C 1
ATOM 649 O O . SER A 1 87 ? 44.112 -20.674 -54.525 1.00 87.69 87 SER A O 1
ATOM 651 N N . ILE A 1 88 ? 45.192 -21.569 -56.272 1.00 91.62 88 ILE A N 1
ATOM 652 C CA . ILE A 1 88 ? 44.421 -20.824 -57.282 1.00 91.62 88 ILE A CA 1
ATOM 653 C C . ILE A 1 88 ? 42.998 -21.384 -57.375 1.00 91.62 88 ILE A C 1
ATOM 655 O O . ILE A 1 88 ? 42.813 -22.588 -57.559 1.00 91.62 88 ILE A O 1
ATOM 659 N N . LEU A 1 89 ? 41.998 -20.502 -57.311 1.00 92.00 89 LEU A N 1
ATOM 660 C CA . LEU A 1 89 ? 40.576 -20.849 -57.370 1.00 92.00 89 LEU A CA 1
ATOM 661 C C . LEU A 1 89 ? 39.951 -20.432 -58.707 1.00 92.00 89 LEU A C 1
ATOM 663 O O . LEU A 1 89 ? 40.109 -19.298 -59.165 1.00 92.00 89 LEU A O 1
ATOM 667 N N . VAL A 1 90 ? 39.191 -21.346 -59.310 1.00 90.50 90 VAL A N 1
ATOM 668 C CA . VAL A 1 90 ? 38.498 -21.192 -60.597 1.00 90.50 90 VAL A CA 1
ATOM 669 C C . VAL A 1 90 ? 36.990 -21.214 -60.342 1.00 90.50 90 VAL A C 1
ATOM 671 O O . VAL A 1 90 ? 36.458 -22.221 -59.878 1.00 90.50 90 VAL A O 1
ATOM 674 N N . TYR A 1 91 ? 36.296 -20.109 -60.626 1.00 90.44 91 TYR A N 1
ATOM 675 C CA . TYR A 1 91 ? 34.858 -19.940 -60.379 1.00 90.44 91 TYR A CA 1
ATOM 676 C C . TYR A 1 91 ? 34.039 -20.063 -61.668 1.00 90.44 91 TYR A C 1
ATOM 678 O O . TYR A 1 91 ? 34.423 -19.527 -62.707 1.00 90.44 91 TYR A O 1
ATOM 686 N N . THR A 1 92 ? 32.865 -20.692 -61.575 1.00 86.50 92 THR A N 1
ATOM 687 C CA . THR A 1 92 ? 31.856 -20.748 -62.658 1.00 86.50 92 THR A CA 1
ATOM 688 C C . THR A 1 92 ? 30.552 -20.012 -62.321 1.00 86.50 92 THR A C 1
ATOM 690 O O . THR A 1 92 ? 29.705 -19.800 -63.187 1.00 86.50 92 THR A O 1
ATOM 693 N N . SER A 1 93 ? 30.403 -19.552 -61.077 1.00 81.56 93 SER A N 1
ATOM 694 C CA . SER A 1 93 ? 29.366 -18.609 -60.640 1.00 81.56 93 SER A CA 1
ATOM 695 C C . SER A 1 93 ? 29.964 -17.628 -59.617 1.00 81.56 93 SER A C 1
ATOM 697 O O . SER A 1 93 ? 31.185 -17.518 -59.512 1.00 81.56 93 SER A O 1
ATOM 699 N N . GLU A 1 94 ? 29.152 -16.877 -58.872 1.00 73.50 94 GLU A N 1
ATOM 700 C CA . GLU A 1 94 ? 29.664 -16.067 -57.754 1.00 73.50 94 GLU A CA 1
ATOM 701 C C . GLU A 1 94 ? 30.144 -16.945 -56.583 1.00 73.50 94 GLU A C 1
ATOM 703 O O . GLU A 1 94 ? 31.126 -16.593 -55.919 1.00 73.50 94 GLU A O 1
ATOM 708 N N . THR A 1 95 ? 29.494 -18.101 -56.381 1.00 79.94 95 THR A N 1
ATOM 709 C CA . THR A 1 95 ? 29.686 -19.018 -55.244 1.00 79.94 95 THR A CA 1
ATOM 710 C C . THR A 1 95 ? 30.392 -20.326 -55.597 1.00 79.94 95 THR A C 1
ATOM 712 O O . THR A 1 95 ? 31.061 -20.902 -54.743 1.00 79.94 95 THR A O 1
ATOM 715 N N . ASP A 1 96 ? 30.249 -20.814 -56.830 1.00 85.31 96 ASP A N 1
ATOM 716 C CA . ASP A 1 96 ? 30.722 -22.141 -57.232 1.00 85.31 96 ASP A CA 1
ATOM 717 C C . ASP A 1 96 ? 32.159 -22.065 -57.758 1.00 85.31 96 ASP A C 1
ATOM 719 O O . ASP A 1 96 ? 32.403 -21.551 -58.856 1.00 85.31 96 ASP A O 1
ATOM 723 N N . CYS A 1 97 ? 33.107 -22.596 -56.981 1.00 89.25 97 CYS A N 1
ATOM 724 C CA . CYS A 1 97 ? 34.522 -22.678 -57.342 1.00 89.25 97 CYS A CA 1
ATOM 725 C C . CYS A 1 97 ? 35.151 -24.037 -57.031 1.00 89.25 97 CYS A C 1
ATOM 727 O O . CYS A 1 97 ? 34.642 -24.816 -56.225 1.00 89.25 97 CYS A O 1
ATOM 729 N N . VAL A 1 98 ? 36.285 -24.284 -57.681 1.00 89.81 98 VAL A N 1
ATOM 730 C CA . VAL A 1 98 ? 37.194 -25.411 -57.442 1.00 89.81 98 VAL A CA 1
ATOM 731 C C . VAL A 1 98 ? 38.639 -24.907 -57.435 1.00 89.81 98 VAL A C 1
ATOM 733 O O . VAL A 1 98 ? 38.913 -23.805 -57.918 1.00 89.81 98 VAL A O 1
ATOM 736 N N . THR A 1 99 ? 39.581 -25.701 -56.931 1.00 90.94 99 THR A N 1
ATOM 737 C CA . THR A 1 99 ? 41.012 -25.431 -57.145 1.00 90.94 99 THR A CA 1
ATOM 738 C C . THR A 1 99 ? 41.409 -25.626 -58.610 1.00 90.94 99 THR A C 1
ATOM 740 O O . THR A 1 99 ? 40.778 -26.377 -59.357 1.00 90.94 99 THR A O 1
ATOM 743 N N . LEU A 1 100 ? 42.506 -24.999 -59.033 1.00 88.31 100 LEU A N 1
ATOM 744 C CA . LEU A 1 100 ? 43.091 -25.206 -60.359 1.00 88.31 100 LEU A CA 1
ATOM 745 C C . LEU A 1 100 ? 43.444 -26.688 -60.614 1.00 88.31 100 LEU A C 1
ATOM 747 O O . LEU A 1 100 ? 43.295 -27.150 -61.743 1.00 88.31 100 LEU A O 1
ATOM 751 N N . ARG A 1 101 ? 43.835 -27.451 -59.581 1.00 85.62 101 ARG A N 1
ATOM 752 C CA . ARG A 1 101 ? 44.096 -28.901 -59.649 1.00 85.62 101 ARG A CA 1
ATOM 753 C C . ARG A 1 101 ? 42.825 -29.709 -59.926 1.00 85.62 101 ARG A C 1
ATOM 755 O O . ARG A 1 101 ? 42.865 -30.647 -60.718 1.00 85.62 101 ARG A O 1
ATOM 762 N N . GLU A 1 102 ? 41.709 -29.343 -59.298 1.00 87.44 102 GLU A N 1
ATOM 763 C CA . GLU A 1 102 ? 40.385 -29.947 -59.525 1.00 87.44 102 GLU A CA 1
ATOM 764 C C . GLU A 1 102 ? 39.779 -29.550 -60.883 1.00 87.44 102 GLU A C 1
ATOM 766 O O . GLU A 1 102 ? 38.968 -30.292 -61.428 1.00 87.44 102 GLU A O 1
ATOM 771 N N . ALA A 1 103 ? 40.207 -28.427 -61.469 1.00 87.62 103 ALA A N 1
ATOM 772 C CA . ALA A 1 103 ? 39.791 -27.989 -62.802 1.00 87.62 103 ALA A CA 1
ATOM 773 C C . ALA A 1 103 ? 40.496 -28.724 -63.968 1.00 87.62 103 ALA A C 1
ATOM 775 O O . ALA A 1 103 ? 40.232 -28.412 -65.132 1.00 87.62 103 ALA A O 1
ATOM 776 N N . PHE A 1 104 ? 41.404 -29.674 -63.704 1.00 84.25 104 PHE A N 1
ATOM 777 C CA . PHE A 1 104 ? 42.109 -30.456 -64.733 1.00 84.25 104 PHE A CA 1
ATOM 778 C C . PHE A 1 104 ? 41.273 -31.643 -65.262 1.00 84.25 104 PHE A C 1
ATOM 780 O O . PHE A 1 104 ? 40.515 -32.248 -64.508 1.00 84.25 104 PHE A O 1
ATOM 787 N N . PRO A 1 105 ? 41.447 -32.059 -66.536 1.00 77.25 105 PRO A N 1
ATOM 788 C CA . PRO A 1 105 ? 40.629 -33.117 -67.130 1.00 77.25 105 PRO A CA 1
ATOM 789 C C . PRO A 1 105 ? 40.907 -34.506 -66.543 1.00 77.25 105 PRO A C 1
ATOM 791 O O . PRO A 1 105 ? 42.052 -34.976 -66.575 1.00 77.25 105 PRO A O 1
ATOM 794 N N . GLU A 1 106 ? 39.850 -35.217 -66.122 1.00 63.78 106 GLU A N 1
ATOM 795 C CA . GLU A 1 106 ? 39.914 -36.533 -65.442 1.00 63.78 106 GLU A CA 1
ATOM 796 C C . GLU A 1 106 ? 40.741 -37.589 -66.199 1.00 63.78 106 GLU A C 1
ATOM 798 O O . GLU A 1 106 ? 41.337 -38.491 -65.610 1.00 63.78 106 GLU A O 1
ATOM 803 N N . THR A 1 107 ? 40.789 -37.496 -67.530 1.00 58.31 107 THR A N 1
ATOM 804 C CA . THR A 1 107 ? 41.509 -38.455 -68.385 1.00 58.31 107 THR A CA 1
ATOM 805 C C . THR A 1 107 ? 43.031 -38.258 -68.391 1.00 58.31 107 THR A C 1
ATOM 807 O O . THR A 1 107 ? 43.766 -39.123 -68.884 1.00 58.31 107 THR A O 1
ATOM 810 N N . SER A 1 108 ? 43.536 -37.153 -67.833 1.00 56.91 108 SER A N 1
ATOM 811 C CA . SER A 1 108 ? 44.967 -36.848 -67.775 1.00 56.91 108 SER A CA 1
ATOM 812 C C . SER A 1 108 ? 45.646 -37.545 -66.588 1.00 56.91 108 SER A C 1
ATOM 814 O O . SER A 1 108 ? 45.835 -36.989 -65.515 1.00 56.91 108 SER A O 1
ATOM 816 N N . ALA A 1 109 ? 46.088 -38.792 -66.804 1.00 51.38 109 ALA A N 1
ATOM 817 C CA . ALA A 1 109 ? 46.723 -39.655 -65.789 1.00 51.38 109 ALA A CA 1
ATOM 818 C C . ALA A 1 109 ? 48.056 -39.136 -65.180 1.00 51.38 109 ALA A C 1
ATOM 820 O O . ALA A 1 109 ? 48.737 -39.875 -64.467 1.00 51.38 109 ALA A O 1
ATOM 821 N N . LYS A 1 110 ? 48.448 -37.900 -65.502 1.00 56.34 110 LYS A N 1
ATOM 822 C CA . LYS A 1 110 ? 49.452 -37.065 -64.839 1.00 56.34 110 LYS A CA 1
ATOM 823 C C . LYS A 1 110 ? 49.218 -35.597 -65.220 1.00 56.34 110 LYS A C 1
ATOM 825 O O . LYS A 1 110 ? 49.011 -35.308 -66.399 1.00 56.34 110 LYS A O 1
ATOM 830 N N . TRP A 1 111 ? 49.381 -34.682 -64.265 1.00 57.47 111 TRP A N 1
ATOM 831 C CA . TRP A 1 111 ? 49.369 -33.234 -64.514 1.00 57.47 111 TRP A CA 1
ATOM 832 C C . TRP A 1 111 ? 50.626 -32.749 -65.275 1.00 57.47 111 TRP A C 1
ATOM 834 O O . TRP A 1 111 ? 50.551 -31.745 -65.981 1.00 57.47 111 TRP A O 1
ATOM 844 N N . ASP A 1 112 ? 51.747 -33.493 -65.220 1.00 56.72 112 ASP A N 1
ATOM 845 C CA . ASP A 1 112 ? 53.055 -33.153 -65.836 1.00 56.72 112 ASP A CA 1
ATOM 846 C C . ASP A 1 112 ? 53.052 -33.050 -67.379 1.00 56.72 112 ASP A C 1
ATOM 848 O O . ASP A 1 112 ? 54.073 -32.777 -68.004 1.00 56.72 112 ASP A O 1
ATOM 852 N N . LYS A 1 113 ? 51.892 -33.258 -68.009 1.00 63.66 113 LYS A N 1
ATOM 853 C CA . LYS A 1 113 ? 51.652 -33.109 -69.456 1.00 63.66 113 LYS A CA 1
ATOM 854 C C . LYS A 1 113 ? 50.676 -31.990 -69.804 1.00 63.66 113 LYS A C 1
ATOM 856 O O . LYS A 1 113 ? 50.435 -31.744 -70.983 1.00 63.66 113 LYS A O 1
ATOM 861 N N . ASN A 1 114 ? 50.106 -31.328 -68.802 1.00 73.75 114 ASN A N 1
ATOM 862 C CA . ASN A 1 114 ? 49.105 -30.281 -68.977 1.00 73.75 114 ASN A CA 1
ATOM 863 C C . ASN A 1 114 ? 49.738 -28.879 -68.949 1.00 73.75 114 ASN A C 1
ATOM 865 O O . ASN A 1 114 ? 49.219 -27.975 -69.613 1.00 73.75 114 ASN A O 1
ATOM 869 N N . VAL A 1 115 ? 50.862 -28.716 -68.240 1.00 87.25 115 VAL A N 1
ATOM 870 C CA . VAL A 1 115 ? 51.545 -27.432 -68.012 1.00 87.25 115 VAL A CA 1
ATOM 871 C C . VAL A 1 115 ? 52.600 -27.145 -69.091 1.00 87.25 115 VAL A C 1
ATOM 873 O O . VAL A 1 115 ? 53.438 -27.995 -69.393 1.00 87.25 115 VAL A O 1
ATOM 876 N N . TYR A 1 116 ? 52.569 -25.946 -69.682 1.00 89.62 116 TYR A N 1
ATOM 877 C CA . TYR A 1 116 ? 53.527 -25.511 -70.713 1.00 89.62 116 TYR A CA 1
ATOM 878 C C . TYR A 1 116 ? 53.959 -24.059 -70.522 1.00 89.62 116 TYR A C 1
ATOM 880 O O . TYR A 1 116 ? 53.105 -23.175 -70.421 1.00 89.62 116 TYR A O 1
ATOM 888 N N . TYR A 1 117 ? 55.266 -23.816 -70.607 1.00 90.62 117 TYR A N 1
ATOM 889 C CA . TYR A 1 117 ? 55.859 -22.488 -70.742 1.00 90.62 117 TYR A CA 1
ATOM 890 C C . TYR A 1 117 ? 55.756 -21.967 -72.184 1.00 90.62 117 TYR A C 1
ATOM 892 O O . TYR A 1 117 ? 55.920 -22.723 -73.151 1.00 90.62 117 TYR A O 1
ATOM 900 N N . ASN A 1 118 ? 55.539 -20.658 -72.332 1.00 90.12 118 ASN A N 1
ATOM 901 C CA . ASN A 1 118 ? 55.586 -19.918 -73.602 1.00 90.12 118 ASN A CA 1
ATOM 902 C C . ASN A 1 118 ? 54.739 -20.553 -74.725 1.00 90.12 118 ASN A C 1
ATOM 904 O O . ASN A 1 118 ? 55.161 -20.628 -75.889 1.00 90.12 118 ASN A O 1
ATOM 908 N N . ILE A 1 119 ? 53.561 -21.082 -74.376 1.00 88.69 119 ILE A N 1
ATOM 909 C CA . ILE A 1 119 ? 52.668 -21.749 -75.331 1.00 88.69 119 ILE A CA 1
ATOM 910 C C . ILE A 1 119 ? 52.208 -20.769 -76.418 1.00 88.69 119 ILE A C 1
ATOM 912 O O . ILE A 1 119 ? 52.026 -19.583 -76.164 1.00 88.69 119 ILE A O 1
ATOM 916 N N . TRP A 1 120 ? 52.062 -21.247 -77.657 1.00 89.31 120 TRP A N 1
ATOM 917 C CA . TRP A 1 120 ? 51.643 -20.426 -78.808 1.00 89.31 120 TRP A CA 1
ATOM 918 C C . TRP A 1 120 ? 52.478 -19.148 -79.045 1.00 89.31 120 TRP A C 1
ATOM 920 O O . TRP A 1 120 ? 52.012 -18.237 -79.724 1.00 89.31 120 TRP A O 1
ATOM 930 N N . THR A 1 121 ? 53.723 -19.100 -78.553 1.00 84.69 121 THR A N 1
ATOM 931 C CA . THR A 1 121 ? 54.626 -17.925 -78.561 1.00 84.69 121 THR A CA 1
ATOM 932 C C . THR A 1 121 ? 54.196 -16.747 -77.672 1.00 84.69 121 THR A C 1
ATOM 934 O O . THR A 1 121 ? 54.733 -15.651 -77.813 1.00 84.69 121 THR A O 1
ATOM 937 N N . GLU A 1 122 ? 53.306 -16.982 -76.704 1.00 86.81 122 GLU A N 1
ATOM 938 C CA . GLU A 1 122 ? 53.008 -16.053 -75.605 1.00 86.81 122 GLU A CA 1
ATOM 939 C C . GLU A 1 122 ? 54.191 -16.042 -74.610 1.00 86.81 122 GLU A C 1
ATOM 941 O O . GLU A 1 122 ? 54.173 -16.720 -73.582 1.00 86.81 122 GLU A O 1
ATOM 946 N N . THR A 1 123 ? 55.284 -15.359 -74.962 1.00 87.44 123 THR A N 1
ATOM 947 C CA . THR A 1 123 ? 56.535 -15.334 -74.180 1.00 87.44 123 THR A CA 1
ATOM 948 C C . THR A 1 123 ? 56.328 -14.802 -72.759 1.00 87.44 123 THR A C 1
ATOM 950 O O . THR A 1 123 ? 55.591 -13.841 -72.552 1.00 87.44 123 THR A O 1
ATOM 953 N N . ASN A 1 124 ? 57.067 -15.380 -71.810 1.00 89.75 124 ASN A N 1
ATOM 954 C CA . ASN A 1 124 ? 57.018 -15.086 -70.380 1.00 89.75 124 ASN A CA 1
ATOM 955 C C . ASN A 1 124 ? 55.682 -15.476 -69.719 1.00 89.75 124 ASN A C 1
ATOM 957 O O . ASN A 1 124 ? 55.140 -14.740 -68.894 1.00 89.75 124 ASN A O 1
ATOM 961 N N . SER A 1 125 ? 55.151 -16.645 -70.097 1.00 91.81 125 SER A N 1
ATOM 962 C CA . SER A 1 125 ? 53.924 -17.204 -69.522 1.00 91.81 125 SER A CA 1
ATOM 963 C C . SER A 1 125 ? 54.048 -18.683 -69.154 1.00 91.81 125 SER A C 1
ATOM 965 O O . SER A 1 125 ? 54.783 -19.446 -69.790 1.00 91.81 125 SER A O 1
ATOM 967 N N . VAL A 1 126 ? 53.270 -19.094 -68.153 1.00 91.81 126 VAL A N 1
ATOM 968 C CA . VAL A 1 126 ? 52.910 -20.494 -67.882 1.00 91.81 126 VAL A CA 1
ATOM 969 C C . VAL A 1 126 ? 51.454 -20.713 -68.280 1.00 91.81 126 VAL A C 1
ATOM 971 O O . VAL A 1 126 ? 50.611 -19.854 -68.041 1.00 91.81 126 VAL A O 1
ATOM 974 N N . SER A 1 127 ? 51.139 -21.869 -68.865 1.00 91.19 127 SER A N 1
ATOM 975 C CA . SER A 1 127 ? 49.775 -22.267 -69.223 1.00 91.19 127 SER A CA 1
ATOM 976 C C . SER A 1 127 ? 49.379 -23.614 -68.628 1.00 91.19 127 SER A C 1
ATOM 978 O O . SER A 1 127 ? 50.155 -24.565 -68.687 1.00 91.19 127 SER A O 1
ATOM 980 N N . TYR A 1 128 ? 48.144 -23.712 -68.143 1.00 90.12 128 TYR A N 1
ATOM 981 C CA . TYR A 1 128 ? 47.544 -24.908 -67.547 1.00 90.12 128 TYR A CA 1
ATOM 982 C C . TYR A 1 128 ? 46.359 -25.384 -68.388 1.00 90.12 128 TYR A C 1
ATOM 984 O O . TYR A 1 128 ? 45.540 -24.565 -68.793 1.00 90.12 128 TYR A O 1
ATOM 992 N N . GLN A 1 129 ? 46.249 -26.690 -68.653 1.00 89.00 129 GLN A N 1
ATOM 993 C CA . GLN A 1 129 ? 45.085 -27.276 -69.334 1.00 89.00 129 GLN A CA 1
ATOM 994 C C . GLN A 1 129 ? 43.965 -27.561 -68.335 1.00 89.00 129 GLN A C 1
ATOM 996 O O . GLN A 1 129 ? 44.121 -28.436 -67.486 1.00 89.00 129 GLN A O 1
ATOM 1001 N N . LEU A 1 130 ? 42.838 -26.872 -68.491 1.00 87.94 130 LEU A N 1
ATOM 1002 C CA . LEU A 1 130 ? 41.598 -27.181 -67.789 1.00 87.94 130 LEU A CA 1
ATOM 1003 C C . LEU A 1 130 ? 40.799 -28.244 -68.559 1.00 87.94 130 LEU A C 1
ATOM 1005 O O . LEU A 1 130 ? 41.062 -28.486 -69.748 1.00 87.94 130 LEU A O 1
ATOM 1009 N N . ASP A 1 131 ? 39.822 -28.865 -67.897 1.00 87.50 131 ASP A N 1
ATOM 1010 C CA . ASP A 1 131 ? 38.819 -29.696 -68.562 1.00 87.50 131 ASP A CA 1
ATOM 1011 C C . ASP A 1 131 ? 37.941 -28.824 -69.466 1.00 87.50 131 ASP A C 1
ATOM 1013 O O . ASP A 1 131 ? 37.208 -27.955 -68.999 1.00 87.50 131 ASP A O 1
ATOM 1017 N N . GLY A 1 132 ? 38.037 -29.038 -70.778 1.00 81.12 132 GLY A N 1
ATOM 1018 C CA . GLY A 1 132 ? 37.371 -28.190 -71.760 1.00 81.12 132 GLY A CA 1
ATOM 1019 C C . GLY A 1 132 ? 35.861 -28.378 -71.871 1.00 81.12 132 GLY A C 1
ATOM 1020 O O . GLY A 1 132 ? 35.217 -27.507 -72.449 1.00 81.12 132 GLY A O 1
ATOM 1021 N N . ASP A 1 133 ? 35.301 -29.451 -71.306 1.00 81.69 133 ASP A N 1
ATOM 1022 C CA . ASP A 1 133 ? 33.849 -29.654 -71.249 1.00 81.69 133 ASP A CA 1
ATOM 1023 C C . ASP A 1 133 ? 33.220 -28.971 -70.011 1.00 81.69 133 ASP A C 1
ATOM 1025 O O . ASP A 1 133 ? 31.995 -28.840 -69.939 1.00 81.69 133 ASP A O 1
ATOM 1029 N N . VAL A 1 134 ? 34.039 -28.515 -69.045 1.00 81.62 134 VAL A N 1
ATOM 1030 C CA . VAL A 1 134 ? 33.587 -27.958 -67.751 1.00 81.62 134 VAL A CA 1
ATOM 1031 C C . VAL A 1 134 ? 34.126 -26.549 -67.465 1.00 81.62 134 VAL A C 1
ATOM 1033 O O . VAL A 1 134 ? 33.408 -25.755 -66.865 1.00 81.62 134 VAL A O 1
ATOM 1036 N N . TYR A 1 135 ? 35.327 -26.195 -67.929 1.00 86.56 135 TYR A N 1
ATOM 1037 C CA . TYR A 1 135 ? 35.994 -24.916 -67.650 1.00 86.56 135 TYR A CA 1
ATOM 1038 C C . TYR A 1 135 ? 36.564 -24.296 -68.939 1.00 86.56 135 TYR A C 1
ATOM 1040 O O . TYR A 1 135 ? 37.670 -24.608 -69.396 1.00 86.56 135 TYR A O 1
ATOM 1048 N N . ASP A 1 136 ? 35.800 -23.387 -69.541 1.00 83.12 136 ASP A N 1
ATOM 1049 C CA . ASP A 1 136 ? 36.132 -22.702 -70.787 1.00 83.12 136 ASP A CA 1
ATOM 1050 C C . ASP A 1 136 ? 35.918 -21.177 -70.703 1.00 83.12 136 ASP A C 1
ATOM 1052 O O . ASP A 1 136 ? 35.509 -20.616 -69.685 1.00 83.12 136 ASP A O 1
ATOM 1056 N N . ALA A 1 137 ? 36.221 -20.471 -71.794 1.00 76.12 137 ALA A N 1
ATOM 1057 C CA . ALA A 1 137 ? 36.132 -19.011 -71.847 1.00 76.12 137 ALA A CA 1
ATOM 1058 C C . ALA A 1 137 ? 34.686 -18.456 -71.802 1.00 76.12 137 ALA A C 1
ATOM 1060 O O . ALA A 1 137 ? 34.510 -17.237 -71.793 1.00 76.12 137 ALA A O 1
ATOM 1061 N N . THR A 1 138 ? 33.662 -19.316 -71.802 1.00 77.00 138 THR A N 1
ATOM 1062 C CA . THR A 1 138 ? 32.240 -18.947 -71.739 1.00 77.00 138 THR A CA 1
ATOM 1063 C C . THR A 1 138 ? 31.611 -19.173 -70.367 1.00 77.00 138 THR A C 1
ATOM 1065 O O . THR A 1 138 ? 30.603 -18.530 -70.075 1.00 77.00 138 THR A O 1
ATOM 1068 N N . ASN A 1 139 ? 32.187 -20.047 -69.532 1.00 83.38 139 ASN A N 1
ATOM 1069 C CA . ASN A 1 139 ? 31.605 -20.427 -68.243 1.00 83.38 139 ASN A CA 1
ATOM 1070 C C . ASN A 1 139 ? 32.479 -20.129 -67.011 1.00 83.38 139 ASN A C 1
ATOM 1072 O O . ASN A 1 139 ? 31.923 -20.030 -65.921 1.00 83.38 139 ASN A O 1
ATOM 1076 N N . VAL A 1 140 ? 33.795 -19.913 -67.145 1.00 85.75 140 VAL A N 1
ATOM 1077 C CA . VAL A 1 140 ? 34.609 -19.412 -66.025 1.00 85.75 140 VAL A CA 1
ATOM 1078 C C . VAL A 1 140 ? 34.356 -17.909 -65.864 1.00 85.75 140 VAL A C 1
ATOM 1080 O O . VAL A 1 140 ? 34.632 -17.113 -66.767 1.00 85.75 140 VAL A O 1
ATOM 1083 N N . THR A 1 141 ? 33.813 -17.519 -64.713 1.00 85.19 141 THR A N 1
ATOM 1084 C CA . THR A 1 141 ? 33.356 -16.153 -64.397 1.00 85.19 141 THR A CA 1
ATOM 1085 C C . THR A 1 141 ? 34.408 -15.337 -63.651 1.00 85.19 141 THR A C 1
ATOM 1087 O O . THR A 1 141 ? 34.521 -14.127 -63.860 1.00 85.19 141 THR A O 1
ATOM 1090 N N . LYS A 1 142 ? 35.177 -15.994 -62.778 1.00 86.44 142 LYS A N 1
ATOM 1091 C CA . LYS A 1 142 ? 36.170 -15.381 -61.891 1.00 86.44 142 LYS A CA 1
ATOM 1092 C C . LYS A 1 142 ? 37.333 -16.350 -61.654 1.00 86.44 142 LYS A C 1
ATOM 1094 O O . LYS A 1 142 ? 37.148 -17.565 -61.613 1.00 86.44 142 LYS A O 1
ATOM 1099 N N . VAL A 1 143 ? 38.535 -15.813 -61.491 1.00 88.75 143 VAL A N 1
ATOM 1100 C CA . VAL A 1 143 ? 39.715 -16.538 -61.003 1.00 88.75 143 VAL A CA 1
ATOM 1101 C C . VAL A 1 143 ? 40.280 -15.740 -59.835 1.00 88.75 143 VAL A C 1
ATOM 1103 O O . VAL A 1 143 ? 40.355 -14.515 -59.913 1.00 88.75 143 VAL A O 1
ATOM 1106 N N . VAL A 1 144 ? 40.647 -16.424 -58.755 1.00 87.38 144 VAL A N 1
ATOM 1107 C CA . VAL A 1 144 ? 41.299 -15.818 -57.586 1.00 87.38 144 VAL A CA 1
ATOM 1108 C C . VAL A 1 144 ? 42.664 -16.466 -57.408 1.00 87.38 144 VAL A C 1
ATOM 1110 O O . VAL A 1 144 ? 42.787 -17.691 -57.447 1.00 87.38 144 VAL A O 1
ATOM 1113 N N . ILE A 1 145 ? 43.683 -15.632 -57.237 1.00 88.31 145 ILE A N 1
ATOM 1114 C CA . ILE A 1 145 ? 45.076 -16.018 -57.011 1.00 88.31 145 ILE A CA 1
ATOM 1115 C C . ILE A 1 145 ? 45.453 -15.411 -55.654 1.00 88.31 145 ILE A C 1
ATOM 1117 O O . ILE A 1 145 ? 45.760 -14.220 -55.610 1.00 88.31 145 ILE A O 1
ATOM 1121 N N . PRO A 1 146 ? 45.350 -16.165 -54.544 1.00 84.94 146 PRO A N 1
ATOM 1122 C CA . PRO A 1 146 ? 45.636 -15.631 -53.216 1.00 84.94 146 PRO A CA 1
ATOM 1123 C C . PRO A 1 146 ? 47.092 -15.189 -53.048 1.00 84.94 146 PRO A C 1
ATOM 1125 O O . PRO A 1 146 ? 48.001 -15.763 -53.663 1.00 84.94 146 PRO A O 1
ATOM 1128 N N . ALA A 1 147 ? 47.311 -14.241 -52.138 1.00 82.94 147 ALA A N 1
ATOM 1129 C CA . ALA A 1 147 ? 48.611 -14.006 -51.517 1.00 82.94 147 ALA A CA 1
ATOM 1130 C C . ALA A 1 147 ? 49.255 -15.332 -51.054 1.00 82.94 147 ALA A C 1
ATOM 1132 O O . ALA A 1 147 ? 48.569 -16.249 -50.596 1.00 82.94 147 ALA A O 1
ATOM 1133 N N . GLY A 1 148 ? 50.572 -15.465 -51.210 1.00 85.75 148 GLY A N 1
ATOM 1134 C CA . GLY A 1 148 ? 51.302 -16.707 -50.935 1.00 85.75 148 GLY A CA 1
ATOM 1135 C C . GLY A 1 148 ? 51.160 -17.797 -52.008 1.00 85.75 148 GLY A C 1
ATOM 1136 O O . GLY A 1 148 ? 51.681 -18.900 -51.823 1.00 85.75 148 GLY A O 1
ATOM 1137 N N . THR A 1 149 ? 50.498 -17.531 -53.144 1.00 89.81 149 THR A N 1
ATOM 1138 C CA . THR A 1 149 ? 50.517 -18.464 -54.284 1.00 89.81 149 THR A CA 1
ATOM 1139 C C . THR A 1 149 ? 51.929 -18.553 -54.864 1.00 89.81 149 THR A C 1
ATOM 1141 O O . THR A 1 149 ? 52.501 -17.551 -55.289 1.00 89.81 149 THR A O 1
ATOM 1144 N N . GLN A 1 150 ? 52.478 -19.762 -54.918 1.00 91.75 150 GLN A N 1
ATOM 1145 C CA . GLN A 1 150 ? 53.820 -20.060 -55.417 1.00 91.75 150 GLN A CA 1
ATOM 1146 C C . GLN A 1 150 ? 53.795 -20.498 -56.885 1.00 91.75 150 GLN A C 1
ATOM 1148 O O . GLN A 1 150 ? 52.844 -21.137 -57.323 1.00 91.75 150 GLN A O 1
ATOM 1153 N N . PHE A 1 151 ? 54.861 -20.232 -57.636 1.00 90.56 151 PHE A N 1
ATOM 1154 C CA . PHE A 1 151 ? 55.075 -20.599 -59.039 1.00 90.56 151 PHE A CA 1
ATOM 1155 C C . PHE A 1 151 ? 56.559 -20.983 -59.246 1.00 90.56 151 PHE A C 1
ATOM 1157 O O . PHE A 1 151 ? 57.425 -20.118 -59.127 1.00 90.56 151 PHE A O 1
ATOM 1164 N N . PRO A 1 152 ? 56.917 -22.236 -59.579 1.00 87.88 152 PRO A N 1
ATOM 1165 C CA . PRO A 1 152 ? 58.317 -22.634 -59.749 1.00 87.88 152 PRO A CA 1
ATOM 1166 C C . PRO A 1 152 ? 58.988 -21.942 -60.945 1.00 87.88 152 PRO A C 1
ATOM 1168 O O . PRO A 1 152 ? 58.351 -21.714 -61.982 1.00 87.88 152 PRO A O 1
ATOM 1171 N N . SER A 1 153 ? 60.291 -21.659 -60.833 1.00 89.31 153 SER A N 1
ATOM 1172 C CA . SER A 1 153 ? 61.096 -21.151 -61.954 1.00 89.31 153 SER A CA 1
ATOM 1173 C C . SER A 1 153 ? 61.290 -22.214 -63.046 1.00 89.31 153 SER A C 1
ATOM 1175 O O . SER A 1 153 ? 61.298 -23.419 -62.777 1.00 89.31 153 SER A O 1
ATOM 1177 N N . PHE A 1 154 ? 61.486 -21.785 -64.294 1.00 87.94 154 PHE A N 1
ATOM 1178 C CA . PHE A 1 154 ? 61.833 -22.673 -65.405 1.00 87.94 154 PHE A CA 1
ATOM 1179 C C . PHE A 1 154 ? 63.076 -23.508 -65.073 1.00 87.94 154 PHE A C 1
ATOM 1181 O O . PHE A 1 154 ? 63.043 -24.739 -65.176 1.00 87.94 154 PHE A O 1
ATOM 1188 N N . ASN A 1 155 ? 64.137 -22.860 -64.589 1.00 86.19 155 ASN A N 1
ATOM 1189 C CA . ASN A 1 155 ? 65.368 -23.524 -64.163 1.00 86.19 155 ASN A CA 1
ATOM 1190 C C . ASN A 1 155 ? 65.145 -24.489 -62.981 1.00 86.19 155 ASN A C 1
ATOM 1192 O O . ASN A 1 155 ? 65.720 -25.580 -62.981 1.00 86.19 155 ASN A O 1
ATOM 1196 N N . TYR A 1 156 ? 64.272 -24.154 -62.021 1.00 84.44 156 TYR A N 1
ATOM 1197 C CA . TYR A 1 156 ? 63.881 -25.071 -60.939 1.00 84.44 156 TYR A CA 1
ATOM 1198 C C . TYR A 1 156 ? 63.208 -26.343 -61.473 1.00 84.44 156 TYR A C 1
ATOM 1200 O O . TYR A 1 156 ? 63.618 -27.449 -61.119 1.00 84.44 156 TYR A O 1
ATOM 1208 N N . THR A 1 157 ? 62.244 -26.227 -62.397 1.00 81.38 157 THR A N 1
ATOM 1209 C CA . THR A 1 157 ? 61.567 -27.421 -62.946 1.00 81.38 157 THR A CA 1
ATOM 1210 C C . THR A 1 157 ? 62.514 -28.344 -63.717 1.00 81.38 157 THR A C 1
ATOM 1212 O O . THR A 1 157 ? 62.366 -29.563 -63.649 1.00 81.38 157 THR A O 1
ATOM 1215 N N . ASN A 1 158 ? 63.537 -27.799 -64.383 1.00 80.00 158 ASN A N 1
ATOM 1216 C CA . ASN A 1 158 ? 64.572 -28.596 -65.052 1.00 80.00 158 ASN A CA 1
ATOM 1217 C C . ASN A 1 158 ? 65.587 -29.240 -64.082 1.00 80.00 158 ASN A C 1
ATOM 1219 O O . ASN A 1 158 ? 66.385 -30.075 -64.509 1.00 80.00 158 ASN A O 1
ATOM 1223 N N . GLY A 1 159 ? 65.572 -28.876 -62.794 1.00 78.75 159 GLY A N 1
ATOM 1224 C CA . GLY A 1 159 ? 66.561 -29.307 -61.801 1.00 78.75 159 GLY A CA 1
ATOM 1225 C C . GLY A 1 159 ? 67.909 -28.582 -61.905 1.00 78.75 159 GLY A C 1
ATOM 1226 O O . GLY A 1 159 ? 68.909 -29.084 -61.393 1.00 78.75 159 GLY A O 1
ATOM 1227 N N . GLU A 1 160 ? 67.949 -27.424 -62.573 1.00 77.94 160 GLU A N 1
ATOM 1228 C CA . GLU A 1 160 ? 69.159 -26.611 -62.788 1.00 77.94 160 GLU A CA 1
ATOM 1229 C C . GLU A 1 160 ? 69.173 -25.311 -61.949 1.00 77.94 160 GLU A C 1
ATOM 1231 O O . GLU A 1 160 ? 70.193 -24.624 -61.898 1.00 77.94 160 GLU A O 1
ATOM 1236 N N . GLY A 1 161 ? 68.081 -24.999 -61.237 1.00 78.19 161 GLY A N 1
ATOM 1237 C CA . GLY A 1 161 ? 67.943 -23.846 -60.338 1.00 78.19 161 GLY A CA 1
ATOM 1238 C C . GLY A 1 161 ? 67.233 -24.174 -59.017 1.00 78.19 161 GLY A C 1
ATOM 1239 O O . GLY A 1 161 ? 66.778 -25.294 -58.805 1.00 78.19 161 GLY A O 1
ATOM 1240 N N . THR A 1 162 ? 67.139 -23.182 -58.125 1.00 83.06 162 THR A N 1
ATOM 1241 C CA . THR A 1 162 ? 66.549 -23.305 -56.773 1.00 83.06 162 THR A CA 1
ATOM 1242 C C . THR A 1 162 ? 65.379 -22.349 -56.518 1.00 83.06 162 THR A C 1
ATOM 1244 O O . THR A 1 162 ? 64.919 -22.256 -55.385 1.00 83.06 162 THR A O 1
ATOM 1247 N N . THR A 1 163 ? 64.914 -21.602 -57.523 1.00 87.94 163 THR A N 1
ATOM 1248 C CA . THR A 1 163 ? 63.967 -20.494 -57.316 1.00 87.94 163 THR A CA 1
ATOM 1249 C C . THR A 1 163 ? 62.503 -20.924 -57.419 1.00 87.94 163 THR A C 1
ATOM 1251 O O . THR A 1 163 ? 62.104 -21.631 -58.346 1.00 87.94 163 THR A O 1
ATOM 1254 N N . VAL A 1 164 ? 61.687 -20.416 -56.501 1.00 90.00 164 VAL A N 1
ATOM 1255 C CA . VAL A 1 164 ? 60.223 -20.392 -56.589 1.00 90.00 164 VAL A CA 1
ATOM 1256 C C . VAL A 1 164 ? 59.784 -18.933 -56.494 1.00 90.00 164 VAL A C 1
ATOM 1258 O O . VAL A 1 164 ? 60.365 -18.157 -55.740 1.00 90.00 164 VAL A O 1
ATOM 1261 N N . TYR A 1 165 ? 58.800 -18.538 -57.292 1.00 91.88 165 TYR A N 1
ATOM 1262 C CA . TYR A 1 165 ? 58.243 -17.192 -57.280 1.00 91.88 165 TYR A CA 1
ATOM 1263 C C . TYR A 1 165 ? 56.953 -17.153 -56.465 1.00 91.88 165 TYR A C 1
ATOM 1265 O O . TYR A 1 165 ? 56.121 -18.039 -56.633 1.00 91.88 165 TYR A O 1
ATOM 1273 N N . THR A 1 166 ? 56.757 -16.135 -55.633 1.00 90.81 166 THR A N 1
ATOM 1274 C CA . THR A 1 166 ? 55.614 -16.059 -54.708 1.00 90.81 166 THR A CA 1
ATOM 1275 C C . THR A 1 166 ? 54.844 -14.757 -54.915 1.00 90.81 166 THR A C 1
ATOM 1277 O O . THR A 1 166 ? 55.442 -13.692 -55.061 1.00 90.81 166 THR A O 1
ATOM 1280 N N . ILE A 1 167 ? 53.515 -14.854 -54.972 1.00 87.12 167 ILE A N 1
ATOM 1281 C CA . ILE A 1 167 ? 52.597 -13.719 -55.125 1.00 87.12 167 ILE A CA 1
ATOM 1282 C C . ILE A 1 167 ? 52.398 -13.009 -53.780 1.00 87.12 167 ILE A C 1
ATOM 1284 O O . ILE A 1 167 ? 52.030 -13.660 -52.803 1.00 87.12 167 ILE A O 1
ATOM 1288 N N . GLU A 1 168 ? 52.597 -11.689 -53.738 1.00 82.69 168 GLU A N 1
ATOM 1289 C CA . GLU A 1 168 ? 52.354 -10.868 -52.538 1.00 82.69 168 GLU A CA 1
ATOM 1290 C C . GLU A 1 168 ? 50.860 -10.580 -52.306 1.00 82.69 168 GLU A C 1
ATOM 1292 O O . GLU A 1 168 ? 50.346 -10.865 -51.228 1.00 82.69 168 GLU A O 1
ATOM 1297 N N . ASP A 1 169 ? 50.160 -10.053 -53.316 1.00 76.19 169 ASP A N 1
ATOM 1298 C CA . ASP A 1 169 ? 48.767 -9.596 -53.213 1.00 76.19 169 ASP A CA 1
ATOM 1299 C C . ASP A 1 169 ? 47.750 -10.644 -53.692 1.00 76.19 169 ASP A C 1
ATOM 1301 O O . ASP A 1 169 ? 47.950 -11.315 -54.707 1.00 76.19 169 ASP A O 1
ATOM 1305 N N . THR A 1 170 ? 46.577 -10.709 -53.053 1.00 79.75 170 THR A N 1
ATOM 1306 C CA . THR A 1 170 ? 45.441 -11.460 -53.610 1.00 79.75 170 THR A CA 1
ATOM 1307 C C . THR A 1 170 ? 44.918 -10.765 -54.869 1.00 79.75 170 THR A C 1
ATOM 1309 O O . THR A 1 170 ? 44.294 -9.702 -54.815 1.00 79.75 170 THR A O 1
ATOM 1312 N N . HIS A 1 171 ? 45.139 -11.389 -56.026 1.00 78.62 171 HIS A N 1
ATOM 1313 C CA . HIS A 1 171 ? 44.602 -10.928 -57.302 1.00 78.62 171 HIS A CA 1
ATOM 1314 C C . HIS A 1 171 ? 43.246 -11.589 -57.578 1.00 78.62 171 HIS A C 1
ATOM 1316 O O . HIS A 1 171 ? 43.155 -12.810 -57.748 1.00 78.62 171 HIS A O 1
ATOM 1322 N N . VAL A 1 172 ? 42.199 -10.775 -57.711 1.00 80.25 172 VAL A N 1
ATOM 1323 C CA . VAL A 1 172 ? 40.879 -11.200 -58.196 1.00 80.25 172 VAL A CA 1
ATOM 1324 C C . VAL A 1 172 ? 40.737 -10.783 -59.657 1.00 80.25 172 VAL A C 1
ATOM 1326 O O . VAL A 1 172 ? 40.989 -9.635 -60.021 1.00 80.25 172 VAL A O 1
ATOM 1329 N N . LEU A 1 173 ? 40.334 -11.717 -60.517 1.00 80.88 173 LEU A N 1
ATOM 1330 C CA . LEU A 1 173 ? 40.184 -11.495 -61.952 1.00 80.88 173 LEU A CA 1
ATOM 1331 C C . LEU A 1 173 ? 38.773 -11.876 -62.390 1.00 80.88 173 LEU A C 1
ATOM 1333 O O . LEU A 1 173 ? 38.337 -13.002 -62.153 1.00 80.88 173 LEU A O 1
ATOM 1337 N N . THR A 1 174 ? 38.069 -10.962 -63.056 1.00 76.00 174 THR A N 1
ATOM 1338 C CA . THR A 1 174 ? 36.665 -11.147 -63.465 1.00 76.00 174 THR A CA 1
ATOM 1339 C C . THR A 1 174 ? 36.485 -11.118 -64.985 1.00 76.00 174 THR A C 1
ATOM 1341 O O . THR A 1 174 ? 37.070 -10.297 -65.699 1.00 76.00 174 THR A O 1
ATOM 1344 N N . ASN A 1 175 ? 35.654 -12.029 -65.495 1.00 68.06 175 ASN A N 1
ATOM 1345 C CA . ASN A 1 175 ? 35.357 -12.178 -66.918 1.00 68.06 175 ASN A CA 1
ATOM 1346 C C . ASN A 1 175 ? 34.272 -11.178 -67.361 1.00 68.06 175 ASN A C 1
ATOM 1348 O O . ASN A 1 175 ? 33.087 -11.497 -67.435 1.00 68.06 175 ASN A O 1
ATOM 1352 N N . ASN A 1 176 ? 34.683 -9.948 -67.669 1.00 57.28 176 ASN A N 1
ATOM 1353 C CA . ASN A 1 176 ? 33.786 -8.840 -68.031 1.00 57.28 176 ASN A CA 1
ATOM 1354 C C . ASN A 1 176 ? 33.257 -8.873 -69.491 1.00 57.28 176 ASN A C 1
ATOM 1356 O O . ASN A 1 176 ? 32.838 -7.845 -70.031 1.00 57.28 176 ASN A O 1
ATOM 1360 N N . ALA A 1 177 ? 33.283 -10.024 -70.174 1.00 52.69 177 ALA A N 1
ATOM 1361 C CA . ALA A 1 177 ? 32.989 -10.120 -71.606 1.00 52.69 177 ALA A CA 1
ATOM 1362 C C . ALA A 1 177 ? 31.559 -10.595 -71.932 1.00 52.69 177 ALA A C 1
ATOM 1364 O O . ALA A 1 177 ? 31.202 -11.756 -71.766 1.00 52.69 177 ALA A O 1
ATOM 1365 N N . THR A 1 178 ? 30.759 -9.722 -72.550 1.00 49.66 178 THR A N 1
ATOM 1366 C CA . THR A 1 178 ? 29.389 -10.033 -73.014 1.00 49.66 178 THR A CA 1
ATOM 1367 C C . THR A 1 178 ? 29.308 -10.731 -74.383 1.00 49.66 178 THR A C 1
ATOM 1369 O O . THR A 1 178 ? 28.211 -10.971 -74.887 1.00 49.66 178 THR A O 1
ATOM 1372 N N . THR A 1 179 ? 30.441 -11.082 -75.009 1.00 47.94 179 THR A N 1
ATOM 1373 C CA . THR A 1 179 ? 30.474 -11.873 -76.257 1.00 47.94 179 THR A CA 1
ATOM 1374 C C . THR A 1 179 ? 31.675 -12.812 -76.292 1.00 47.94 179 THR A C 1
ATOM 1376 O O . THR A 1 179 ? 32.809 -12.366 -76.134 1.00 47.94 179 THR A O 1
ATOM 1379 N N . ALA A 1 180 ? 31.430 -14.097 -76.558 1.00 48.00 180 ALA A N 1
ATOM 1380 C CA . ALA A 1 180 ? 32.474 -15.113 -76.623 1.00 48.00 180 ALA A CA 1
ATOM 1381 C C . ALA A 1 180 ? 33.493 -14.835 -77.746 1.00 48.00 180 ALA A C 1
ATOM 1383 O O . ALA A 1 180 ? 33.135 -14.692 -78.920 1.00 48.00 180 ALA A O 1
ATOM 1384 N N . LYS A 1 181 ? 34.778 -14.820 -77.379 1.00 46.00 181 LYS A N 1
ATOM 1385 C CA . LYS A 1 181 ? 35.930 -14.892 -78.285 1.00 46.00 181 LYS A CA 1
ATOM 1386 C C . LYS A 1 181 ? 36.965 -15.848 -77.706 1.00 46.00 181 LYS A C 1
ATOM 1388 O O . LYS A 1 181 ? 37.167 -15.891 -76.500 1.00 46.00 181 LYS A O 1
ATOM 1393 N N . GLU A 1 182 ? 37.681 -16.544 -78.582 1.00 48.88 182 GLU A N 1
ATOM 1394 C CA . GLU A 1 182 ? 38.692 -17.563 -78.247 1.00 48.88 182 GLU A CA 1
ATOM 1395 C C . GLU A 1 182 ? 40.002 -16.987 -77.649 1.00 48.88 182 GLU A C 1
ATOM 1397 O O . GLU A 1 182 ? 41.055 -17.613 -77.737 1.00 48.88 182 GLU A O 1
ATOM 1402 N N . SER A 1 183 ? 39.986 -15.767 -77.108 1.00 48.66 183 SER A N 1
ATOM 1403 C CA . SER A 1 183 ? 41.099 -15.115 -76.406 1.00 48.66 183 SER A CA 1
ATOM 1404 C C . SER A 1 183 ? 40.580 -13.829 -75.762 1.00 48.66 183 SER A C 1
ATOM 1406 O O . SER A 1 183 ? 39.975 -13.007 -76.457 1.00 48.66 183 SER A O 1
ATOM 1408 N N . MET A 1 184 ? 40.792 -13.663 -74.453 1.00 58.44 184 MET A N 1
ATOM 1409 C CA . MET A 1 184 ? 40.330 -12.500 -73.689 1.00 58.44 184 MET A CA 1
ATOM 1410 C C . MET A 1 184 ? 41.378 -12.087 -72.650 1.00 58.44 184 MET A C 1
ATOM 1412 O O . MET A 1 184 ? 41.829 -12.927 -71.873 1.00 58.44 184 MET A O 1
ATOM 1416 N N . ASP A 1 185 ? 41.749 -10.804 -72.640 1.00 58.38 185 ASP A N 1
ATOM 1417 C CA . ASP A 1 185 ? 42.495 -10.165 -71.550 1.00 58.38 185 ASP A CA 1
ATOM 1418 C C . ASP A 1 185 ? 41.539 -9.925 -70.371 1.00 58.38 185 ASP A C 1
ATOM 1420 O O . ASP A 1 185 ? 40.496 -9.293 -70.549 1.00 58.38 185 ASP A O 1
ATOM 1424 N N . TRP A 1 186 ? 41.859 -10.453 -69.187 1.00 69.00 186 TRP A N 1
ATOM 1425 C CA . TRP A 1 186 ? 41.020 -10.299 -67.993 1.00 69.00 186 TRP A CA 1
ATOM 1426 C C . TRP A 1 186 ? 41.450 -9.073 -67.180 1.00 69.00 186 TRP A C 1
ATOM 1428 O O . TRP A 1 186 ? 42.641 -8.788 -67.051 1.00 69.00 186 TRP A O 1
ATOM 1438 N N . SER A 1 187 ? 40.481 -8.347 -66.621 1.00 59.12 187 SER A N 1
ATOM 1439 C CA . SER A 1 187 ? 40.740 -7.224 -65.717 1.00 59.12 187 SER A CA 1
ATOM 1440 C C . SER A 1 187 ? 41.162 -7.740 -64.344 1.00 59.12 187 SER A C 1
ATOM 1442 O O . SER A 1 187 ? 40.398 -8.464 -63.704 1.00 59.12 187 SER A O 1
ATOM 1444 N N . ILE A 1 188 ? 42.359 -7.346 -63.910 1.00 66.12 188 ILE A N 1
ATOM 1445 C CA . ILE A 1 188 ? 42.901 -7.632 -62.581 1.00 66.12 188 ILE A CA 1
ATOM 1446 C C . ILE A 1 188 ? 42.460 -6.522 -61.627 1.00 66.12 188 ILE A C 1
ATOM 1448 O O . ILE A 1 188 ? 42.691 -5.344 -61.901 1.00 66.12 188 ILE A O 1
ATOM 1452 N N . SER A 1 189 ? 41.867 -6.908 -60.504 1.00 58.38 189 SER A N 1
ATOM 1453 C CA . SER A 1 189 ? 41.644 -6.060 -59.333 1.00 58.38 189 SER A CA 1
ATOM 1454 C C . SER A 1 189 ? 42.426 -6.626 -58.151 1.00 58.38 189 SER A C 1
ATOM 1456 O O . SER A 1 189 ? 42.381 -7.831 -57.902 1.00 58.38 189 SER A O 1
ATOM 1458 N N . VAL A 1 190 ? 43.134 -5.753 -57.435 1.00 56.41 190 VAL A N 1
ATOM 1459 C CA . VAL A 1 190 ? 43.676 -6.050 -56.103 1.00 56.41 190 VAL A CA 1
ATOM 1460 C C . VAL A 1 190 ? 42.593 -5.696 -55.088 1.00 56.41 190 VAL A C 1
ATOM 1462 O O . VAL A 1 190 ? 41.934 -4.663 -55.230 1.00 56.41 190 VAL A O 1
ATOM 1465 N N . GLU A 1 191 ? 42.371 -6.572 -54.118 1.00 51.78 191 GLU A N 1
ATOM 1466 C CA . GLU A 1 191 ? 41.384 -6.376 -53.056 1.00 51.78 191 GLU A CA 1
ATOM 1467 C C . GLU A 1 191 ? 41.969 -5.449 -51.975 1.00 51.78 191 GLU A C 1
ATOM 1469 O O . GLU A 1 191 ? 43.131 -5.588 -51.599 1.00 51.78 191 GLU A O 1
ATOM 1474 N N . VAL A 1 192 ? 41.199 -4.450 -51.528 1.00 56.41 192 VAL A N 1
ATOM 1475 C CA . VAL A 1 192 ? 41.655 -3.423 -50.574 1.00 56.41 192 VAL A CA 1
ATOM 1476 C C . VAL A 1 192 ? 40.701 -3.396 -49.387 1.00 56.41 192 VAL A C 1
ATOM 1478 O O . VAL A 1 192 ? 39.515 -3.114 -49.557 1.00 56.41 192 VAL A O 1
ATOM 1481 N N . GLU A 1 193 ? 41.231 -3.679 -48.198 1.00 57.84 193 GLU A N 1
ATOM 1482 C CA . GLU A 1 193 ? 40.457 -3.760 -46.955 1.00 57.84 193 GLU A CA 1
ATOM 1483 C C . GLU A 1 193 ? 39.740 -2.434 -46.610 1.00 57.84 193 GLU A C 1
ATOM 1485 O O . GLU A 1 193 ? 40.332 -1.355 -46.750 1.00 57.84 193 GLU A O 1
ATOM 1490 N N . PRO A 1 194 ? 38.481 -2.483 -46.133 1.00 67.69 194 PRO A N 1
ATOM 1491 C CA . PRO A 1 194 ? 37.728 -1.301 -45.727 1.00 67.69 194 PRO A CA 1
ATOM 1492 C C . PRO A 1 194 ? 38.293 -0.658 -44.455 1.00 67.69 194 PRO A C 1
ATOM 1494 O O . PRO A 1 194 ? 38.667 -1.344 -43.503 1.00 67.69 194 PRO A O 1
ATOM 1497 N N . THR A 1 195 ? 38.284 0.678 -44.387 1.00 77.00 195 THR A N 1
ATOM 1498 C CA . THR A 1 195 ? 38.608 1.404 -43.145 1.00 77.00 195 THR A CA 1
ATOM 1499 C C . THR A 1 195 ? 37.335 1.903 -42.464 1.00 77.00 195 THR A C 1
ATOM 1501 O O . THR A 1 195 ? 36.730 2.890 -42.890 1.00 77.00 195 THR A O 1
ATOM 1504 N N . GLU A 1 196 ? 36.952 1.250 -41.366 1.00 85.94 196 GLU A N 1
ATOM 1505 C CA . GLU A 1 196 ? 35.849 1.695 -40.507 1.00 85.94 196 GLU A CA 1
ATOM 1506 C C . GLU A 1 196 ? 36.318 2.766 -39.506 1.00 85.94 196 GLU A C 1
ATOM 1508 O O . GLU A 1 196 ? 37.442 2.724 -39.002 1.00 85.94 196 GLU A O 1
ATOM 1513 N N . THR A 1 197 ? 35.468 3.742 -39.179 1.00 90.62 197 THR A N 1
ATOM 1514 C CA . THR A 1 197 ? 35.750 4.732 -38.122 1.00 90.62 197 THR A CA 1
ATOM 1515 C C . THR A 1 197 ? 34.536 4.965 -37.226 1.00 90.62 197 THR A C 1
ATOM 1517 O O . THR A 1 197 ? 33.480 5.398 -37.679 1.00 90.62 197 THR A O 1
ATOM 1520 N N . GLU A 1 198 ? 34.687 4.716 -35.926 1.00 92.31 198 GLU A N 1
ATOM 1521 C CA . GLU A 1 198 ? 33.604 4.871 -34.950 1.00 92.31 198 GLU A CA 1
ATOM 1522 C C . GLU A 1 198 ? 33.131 6.331 -34.789 1.00 92.31 198 GLU A C 1
ATOM 1524 O O . GLU A 1 198 ? 33.937 7.262 -34.683 1.00 92.31 198 GLU A O 1
ATOM 1529 N N . VAL A 1 199 ? 31.810 6.531 -34.721 1.00 92.50 199 VAL A N 1
ATOM 1530 C CA . VAL A 1 199 ? 31.156 7.829 -34.476 1.00 92.50 199 VAL A CA 1
ATOM 1531 C C . VAL A 1 199 ? 29.962 7.709 -33.523 1.00 92.50 199 VAL A C 1
ATOM 1533 O O . VAL A 1 199 ? 29.326 6.661 -33.407 1.00 92.50 199 VAL A O 1
ATOM 1536 N N . SER A 1 200 ? 29.615 8.824 -32.880 1.00 89.31 200 SER A N 1
ATOM 1537 C CA . SER A 1 200 ? 28.292 9.053 -32.285 1.00 89.31 200 SER A CA 1
ATOM 1538 C C . SER A 1 200 ? 27.547 10.133 -33.073 1.00 89.31 200 SER A C 1
ATOM 1540 O O . SER A 1 200 ? 28.158 10.864 -33.860 1.00 89.31 200 SER A O 1
ATOM 1542 N N . VAL A 1 201 ? 26.223 10.210 -32.903 1.00 91.12 201 VAL A N 1
ATOM 1543 C CA . VAL A 1 201 ? 25.345 11.039 -33.747 1.00 91.12 201 VAL A CA 1
ATOM 1544 C C . VAL A 1 201 ? 24.482 12.011 -32.946 1.00 91.12 201 VAL A C 1
ATOM 1546 O O . VAL A 1 201 ? 23.995 11.705 -31.856 1.00 91.12 201 VAL A O 1
ATOM 1549 N N . THR A 1 202 ? 24.248 13.187 -33.522 1.00 90.31 202 THR A N 1
ATOM 1550 C CA . THR A 1 202 ? 23.289 14.195 -33.052 1.00 90.31 202 THR A CA 1
ATOM 1551 C C . THR A 1 202 ? 22.456 14.719 -34.223 1.00 90.31 202 THR A C 1
ATOM 1553 O O . THR A 1 202 ? 22.812 14.544 -35.389 1.00 90.31 202 THR A O 1
ATOM 1556 N N . MET A 1 203 ? 21.332 15.379 -33.937 1.00 89.19 203 MET A N 1
ATOM 1557 C CA . MET A 1 203 ? 20.541 16.051 -34.971 1.00 89.19 203 MET A CA 1
ATOM 1558 C C . MET A 1 203 ? 20.945 17.517 -35.056 1.00 89.19 203 MET A C 1
ATOM 1560 O O . MET A 1 203 ? 20.832 18.248 -34.074 1.00 89.19 203 MET A O 1
ATOM 1564 N N . TYR A 1 204 ? 21.372 17.958 -36.239 1.00 82.69 204 TYR A N 1
ATOM 1565 C CA . TYR A 1 204 ? 21.670 19.366 -36.495 1.00 82.69 204 TYR A CA 1
ATOM 1566 C C . TYR A 1 204 ? 20.383 20.201 -36.634 1.00 82.69 204 TYR A C 1
ATOM 1568 O O . TYR A 1 204 ? 20.310 21.331 -36.157 1.00 82.69 204 TYR A O 1
ATOM 1576 N N . GLY A 1 205 ? 19.352 19.634 -37.270 1.00 79.94 205 GLY A N 1
ATOM 1577 C CA . GLY A 1 205 ? 18.046 20.274 -37.457 1.00 79.94 205 GLY A CA 1
ATOM 1578 C C . GLY A 1 205 ? 17.506 20.178 -38.886 1.00 79.94 205 GLY A C 1
ATOM 1579 O O . GLY A 1 205 ? 18.191 19.721 -39.804 1.00 79.94 205 GLY A O 1
ATOM 1580 N N . PHE A 1 206 ? 16.249 20.595 -39.059 1.00 84.62 206 PHE A N 1
ATOM 1581 C CA . PHE A 1 206 ? 15.525 20.570 -40.333 1.00 84.62 206 PHE A CA 1
ATOM 1582 C C . PHE A 1 206 ? 15.550 21.948 -41.011 1.00 84.62 206 PHE A C 1
ATOM 1584 O O . PHE A 1 206 ? 15.182 22.950 -40.398 1.00 84.62 206 PHE A O 1
ATOM 1591 N N . ASN A 1 207 ? 15.963 22.013 -42.279 1.00 81.06 207 ASN A N 1
ATOM 1592 C CA . ASN A 1 207 ? 16.017 23.248 -43.065 1.00 81.06 207 ASN A CA 1
ATOM 1593 C C . ASN A 1 207 ? 15.890 22.954 -44.573 1.00 81.06 207 ASN A C 1
ATOM 1595 O O . ASN A 1 207 ? 16.469 21.991 -45.068 1.00 81.06 207 ASN A O 1
ATOM 1599 N N . ASN A 1 208 ? 15.155 23.788 -45.319 1.00 81.81 208 ASN A N 1
ATOM 1600 C CA . ASN A 1 208 ? 14.919 23.654 -46.769 1.00 81.81 208 ASN A CA 1
ATOM 1601 C C . ASN A 1 208 ? 14.534 22.224 -47.227 1.00 81.81 208 ASN A C 1
ATOM 1603 O O . ASN A 1 208 ? 15.090 21.713 -48.199 1.00 81.81 208 ASN A O 1
ATOM 1607 N N . ASN A 1 209 ? 13.597 21.580 -46.521 1.00 84.31 209 ASN A N 1
ATOM 1608 C CA . ASN A 1 209 ? 13.148 20.199 -46.767 1.00 84.31 209 ASN A CA 1
ATOM 1609 C C .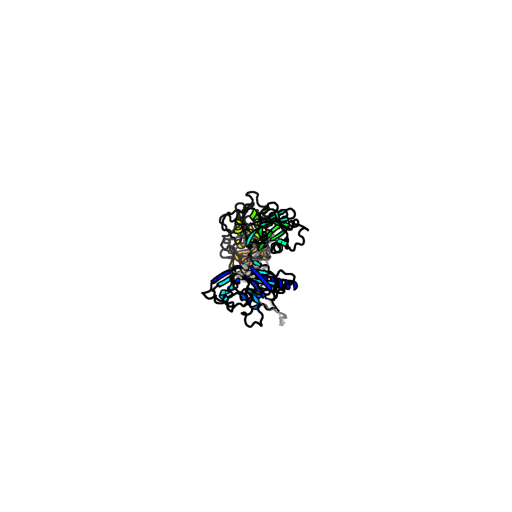 ASN A 1 209 ? 14.264 19.140 -46.689 1.00 84.31 209 ASN A C 1
ATOM 1611 O O . ASN A 1 209 ? 14.198 18.106 -47.353 1.00 84.31 209 ASN A O 1
ATOM 1615 N N . ARG A 1 210 ? 15.298 19.395 -45.879 1.00 85.19 210 ARG A N 1
ATOM 1616 C CA . ARG A 1 210 ? 16.365 18.445 -45.550 1.00 85.19 210 ARG A CA 1
ATOM 1617 C C . ARG A 1 210 ? 16.607 18.404 -44.050 1.00 85.19 210 ARG A C 1
ATOM 1619 O O . ARG A 1 210 ? 16.484 19.420 -43.367 1.00 85.19 210 ARG A O 1
ATOM 1626 N N . LEU A 1 211 ? 16.988 17.236 -43.554 1.00 87.62 211 LEU A N 1
ATOM 1627 C CA . LEU A 1 211 ? 17.348 17.005 -42.163 1.00 87.62 211 LEU A CA 1
ATOM 1628 C C . LEU A 1 211 ? 18.833 16.647 -42.071 1.00 87.62 211 LEU A C 1
ATOM 1630 O O . LEU A 1 211 ? 19.310 15.791 -42.815 1.00 87.62 211 LEU A O 1
ATOM 1634 N N . GLY A 1 212 ? 19.559 17.330 -41.183 1.00 90.25 212 GLY A N 1
ATOM 1635 C CA . GLY A 1 212 ? 20.978 17.076 -40.933 1.00 90.25 212 GLY A CA 1
ATOM 1636 C C . GLY A 1 212 ? 21.202 16.143 -39.743 1.00 90.25 212 GLY A C 1
ATOM 1637 O O . GLY A 1 212 ? 20.820 16.485 -38.622 1.00 90.25 212 GLY A O 1
ATOM 1638 N N . ILE A 1 213 ? 21.863 15.009 -39.978 1.00 92.00 213 ILE A N 1
ATOM 1639 C CA . ILE A 1 213 ? 22.481 14.158 -38.951 1.00 92.00 213 ILE A CA 1
ATOM 1640 C C . ILE A 1 213 ? 23.949 14.576 -38.854 1.00 92.00 213 ILE A C 1
ATOM 1642 O O . ILE A 1 213 ? 24.665 14.547 -39.854 1.00 92.00 213 ILE A O 1
ATOM 1646 N N . GLN A 1 214 ? 24.402 14.980 -37.672 1.00 92.31 214 GLN A N 1
ATOM 1647 C CA . GLN A 1 214 ? 25.787 15.366 -37.423 1.00 92.31 214 GLN A CA 1
ATOM 1648 C C . GLN A 1 214 ? 26.542 14.230 -36.725 1.00 92.31 214 GLN A C 1
ATOM 1650 O O . GLN A 1 214 ? 26.080 13.681 -35.726 1.00 92.31 214 GLN A O 1
ATOM 1655 N N . LEU A 1 215 ? 27.708 13.888 -37.268 1.00 92.88 215 LEU A N 1
ATOM 1656 C CA . LEU A 1 215 ? 28.641 12.903 -36.731 1.00 92.88 215 LEU A CA 1
ATOM 1657 C C . LEU A 1 215 ? 29.628 13.583 -35.769 1.00 92.88 215 LEU A C 1
ATOM 1659 O O . LEU A 1 215 ? 30.010 14.743 -35.960 1.00 92.88 215 LEU A O 1
ATOM 1663 N N . SER A 1 216 ? 30.104 12.852 -34.762 1.00 90.81 216 SER A N 1
ATOM 1664 C CA . SER A 1 216 ? 31.134 13.344 -33.834 1.00 90.81 216 SER A CA 1
ATOM 1665 C C . SER A 1 216 ? 32.456 13.713 -34.528 1.00 90.81 216 SER A C 1
ATOM 1667 O O . SER A 1 216 ? 33.134 14.646 -34.098 1.00 90.81 216 SER A O 1
ATOM 1669 N N . GLN A 1 217 ? 32.795 13.032 -35.625 1.00 87.81 217 GLN A N 1
ATOM 1670 C CA . GLN A 1 217 ? 33.967 13.275 -36.473 1.00 87.81 217 GLN A CA 1
ATOM 1671 C C . GLN A 1 217 ? 33.672 12.897 -37.935 1.00 87.81 217 GLN A C 1
ATOM 1673 O O . GLN A 1 217 ? 32.778 12.093 -38.189 1.00 87.81 217 GLN A O 1
ATOM 1678 N N . SER A 1 218 ? 34.397 13.489 -38.891 1.00 86.00 218 SER A N 1
ATOM 1679 C CA . SER A 1 218 ? 34.347 13.126 -40.316 1.00 86.00 218 SER A CA 1
ATOM 1680 C C . SER A 1 218 ? 35.595 13.607 -41.071 1.00 86.00 218 SER A C 1
ATOM 1682 O O . SER A 1 218 ? 36.330 14.455 -40.565 1.00 86.00 218 SER A O 1
ATOM 1684 N N . ASP A 1 219 ? 35.781 13.124 -42.298 1.00 84.19 219 ASP A N 1
ATOM 1685 C CA . ASP A 1 219 ? 36.740 13.588 -43.311 1.00 84.19 219 ASP A CA 1
ATOM 1686 C C . ASP A 1 219 ? 36.091 14.553 -44.327 1.00 84.19 219 ASP A C 1
ATOM 1688 O O . ASP A 1 219 ? 36.562 14.714 -45.457 1.00 84.19 219 ASP A O 1
ATOM 1692 N N . TYR A 1 220 ? 34.965 15.176 -43.961 1.00 85.81 220 TYR A N 1
ATOM 1693 C CA . TYR A 1 220 ? 34.164 16.014 -44.853 1.00 85.81 220 TYR A CA 1
ATOM 1694 C C . TYR A 1 220 ? 34.794 17.413 -45.022 1.00 85.81 220 TYR A C 1
ATOM 1696 O O . TYR A 1 220 ? 34.228 18.424 -44.613 1.00 85.81 220 TYR A O 1
ATOM 1704 N N . ASP A 1 221 ? 35.964 17.516 -45.649 1.00 79.12 221 ASP A N 1
ATOM 1705 C CA . ASP A 1 221 ? 36.651 18.808 -45.835 1.00 79.12 221 ASP A CA 1
ATOM 1706 C C . ASP A 1 221 ? 35.966 19.726 -46.873 1.00 79.12 221 ASP A C 1
ATOM 1708 O O . ASP A 1 221 ? 36.155 20.946 -46.865 1.00 79.12 221 ASP A O 1
ATOM 1712 N N . THR A 1 222 ? 35.134 19.170 -47.764 1.00 79.25 222 THR A N 1
ATOM 1713 C CA . THR A 1 222 ? 34.432 19.930 -48.814 1.00 79.25 222 THR A CA 1
ATOM 1714 C C . THR A 1 222 ? 32.996 20.272 -48.410 1.00 79.25 222 THR A C 1
ATOM 1716 O O . THR A 1 222 ? 32.157 19.399 -48.206 1.00 79.25 222 THR A O 1
ATOM 1719 N N . ALA A 1 223 ? 32.675 21.567 -48.347 1.00 81.88 223 ALA A N 1
ATOM 1720 C CA . ALA A 1 223 ? 31.320 22.034 -48.053 1.00 81.88 223 ALA A CA 1
ATOM 1721 C C . ALA A 1 223 ? 30.372 21.898 -49.263 1.00 81.88 223 ALA A C 1
ATOM 1723 O O . ALA A 1 223 ? 30.680 22.366 -50.361 1.00 81.88 223 ALA A O 1
ATOM 1724 N N . ASN A 1 224 ? 29.158 21.397 -49.021 1.00 83.88 224 ASN A N 1
ATOM 1725 C CA . ASN A 1 224 ? 28.100 21.137 -50.009 1.00 83.88 224 ASN A CA 1
ATOM 1726 C C . ASN A 1 224 ? 28.454 20.056 -51.056 1.00 83.88 224 ASN A C 1
ATOM 1728 O O . ASN A 1 224 ? 28.033 20.158 -52.211 1.00 83.88 224 ASN A O 1
ATOM 1732 N N . GLN A 1 225 ? 29.196 19.015 -50.667 1.00 84.56 225 GLN A N 1
ATOM 1733 C CA . GLN A 1 225 ? 29.473 17.851 -51.518 1.00 84.56 225 GLN A CA 1
ATOM 1734 C C . GLN A 1 225 ? 28.197 17.003 -51.665 1.00 84.56 225 GLN A C 1
ATOM 1736 O O . GLN A 1 225 ? 27.848 16.234 -50.774 1.00 84.56 225 GLN A O 1
ATOM 1741 N N . GLY A 1 226 ? 27.460 17.204 -52.762 1.00 81.94 226 GLY A N 1
ATOM 1742 C CA . GLY A 1 226 ? 26.226 16.473 -53.079 1.00 81.94 226 GLY A CA 1
ATOM 1743 C C . GLY A 1 226 ? 26.477 15.196 -53.882 1.00 81.94 226 GLY A C 1
ATOM 1744 O O . GLY A 1 226 ? 27.399 15.159 -54.695 1.00 81.94 226 GLY A O 1
ATOM 1745 N N . PHE A 1 227 ? 25.647 14.175 -53.672 1.00 80.12 227 PHE A N 1
ATOM 1746 C CA . PHE A 1 227 ? 25.743 12.859 -54.316 1.00 80.12 227 PHE A CA 1
ATOM 1747 C C . PHE A 1 227 ? 24.358 12.210 -54.509 1.00 80.12 227 PHE A C 1
ATOM 1749 O O . PHE A 1 227 ? 23.363 12.664 -53.940 1.00 80.12 227 PHE A O 1
ATOM 1756 N N . GLU A 1 228 ? 24.294 11.170 -55.346 1.00 76.88 228 GLU A N 1
ATOM 1757 C CA . GLU A 1 228 ? 23.096 10.347 -55.589 1.00 76.88 228 GLU A CA 1
ATOM 1758 C C . GLU A 1 228 ? 22.975 9.218 -54.547 1.00 76.88 228 GLU A C 1
ATOM 1760 O O . GLU A 1 228 ? 23.990 8.707 -54.072 1.00 76.88 228 GLU A O 1
ATOM 1765 N N . TYR A 1 229 ? 21.760 8.756 -54.221 1.00 72.69 229 TYR A N 1
ATOM 1766 C CA . TYR A 1 229 ? 21.559 7.624 -53.295 1.00 72.69 229 TYR A CA 1
ATOM 1767 C C . TYR A 1 229 ? 22.223 6.333 -53.789 1.00 72.69 229 TYR A C 1
ATOM 1769 O O . TYR A 1 229 ? 22.654 5.507 -52.988 1.00 72.69 229 TYR A O 1
ATOM 1777 N N . THR A 1 230 ? 22.339 6.178 -55.109 1.00 72.19 230 THR A N 1
ATOM 1778 C CA . THR A 1 230 ? 23.048 5.079 -55.780 1.00 72.19 230 THR A CA 1
ATOM 1779 C C . THR A 1 230 ? 24.508 4.967 -55.340 1.00 72.19 230 THR A C 1
ATOM 1781 O O . THR A 1 230 ? 25.013 3.852 -55.230 1.00 72.19 230 THR A O 1
ATOM 1784 N N . ALA A 1 231 ? 25.169 6.086 -55.017 1.00 75.00 231 ALA A N 1
ATOM 1785 C CA . ALA A 1 231 ? 26.561 6.103 -54.571 1.00 75.00 231 ALA A CA 1
ATOM 1786 C C . ALA A 1 231 ? 26.762 5.456 -53.189 1.00 75.00 231 ALA A C 1
ATOM 1788 O O . ALA A 1 231 ? 27.855 4.984 -52.906 1.00 75.00 231 ALA A O 1
ATOM 1789 N N . ILE A 1 232 ? 25.721 5.396 -52.348 1.00 78.00 232 ILE A N 1
ATOM 1790 C CA . ILE A 1 232 ? 25.755 4.753 -51.020 1.00 78.00 232 ILE A CA 1
ATOM 1791 C C . ILE A 1 232 ? 24.956 3.444 -50.963 1.00 78.00 232 ILE A C 1
ATOM 1793 O O . ILE A 1 232 ? 24.686 2.941 -49.877 1.00 78.00 232 ILE A O 1
ATOM 1797 N N . ALA A 1 233 ? 24.579 2.866 -52.109 1.00 72.69 233 ALA A N 1
ATOM 1798 C CA . ALA A 1 233 ? 23.741 1.663 -52.165 1.00 72.69 233 ALA A CA 1
ATOM 1799 C C . ALA A 1 233 ? 24.415 0.385 -51.617 1.00 72.69 233 ALA A C 1
ATOM 1801 O O . ALA A 1 233 ? 23.728 -0.602 -51.364 1.00 72.69 233 ALA A O 1
ATOM 1802 N N . SER A 1 234 ? 25.739 0.398 -51.428 1.00 77.94 234 SER A N 1
ATOM 1803 C CA . SER A 1 234 ? 26.508 -0.654 -50.748 1.00 77.94 234 SER A CA 1
ATOM 1804 C C . SER A 1 234 ? 26.604 -0.470 -49.226 1.00 77.94 234 SER A C 1
ATOM 1806 O O . SER A 1 234 ? 27.046 -1.391 -48.543 1.00 77.94 234 SER A O 1
ATOM 1808 N N . LEU A 1 235 ? 26.184 0.681 -48.682 1.00 84.81 235 LEU A N 1
ATOM 1809 C CA . LEU A 1 235 ? 26.169 0.959 -47.244 1.00 84.81 235 LEU A CA 1
ATOM 1810 C C . LEU A 1 235 ? 24.773 0.734 -46.654 1.00 84.81 235 LEU A C 1
ATOM 1812 O O . LEU A 1 235 ? 23.749 1.033 -47.271 1.00 84.81 235 LEU A O 1
ATOM 1816 N N . ASN A 1 236 ? 24.715 0.298 -45.397 1.00 87.75 236 ASN A N 1
ATOM 1817 C CA . ASN A 1 236 ? 23.457 0.078 -44.678 1.00 87.75 236 ASN A CA 1
ATOM 1818 C C . ASN A 1 236 ? 22.746 1.379 -44.222 1.00 87.75 236 ASN A C 1
ATOM 1820 O O . ASN A 1 236 ? 21.707 1.321 -43.565 1.00 87.75 236 ASN A O 1
ATOM 1824 N N . THR A 1 237 ? 23.261 2.562 -44.587 1.00 86.88 237 THR A N 1
ATOM 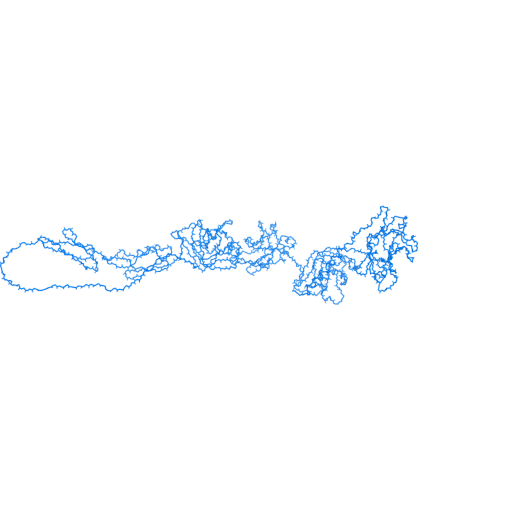1825 C CA . THR A 1 237 ? 22.756 3.883 -44.162 1.00 86.88 237 THR A CA 1
ATOM 1826 C C . THR A 1 237 ? 21.245 4.031 -44.363 1.00 86.88 237 THR A C 1
ATOM 1828 O O . THR A 1 237 ? 20.526 4.464 -43.466 1.00 86.88 237 THR A O 1
ATOM 1831 N N . LEU A 1 238 ? 20.743 3.662 -45.546 1.00 83.38 238 LEU A N 1
ATOM 1832 C CA . LEU A 1 238 ? 19.341 3.868 -45.929 1.00 83.38 238 LEU A CA 1
ATOM 1833 C C . LEU A 1 238 ? 18.406 2.749 -45.446 1.00 83.38 238 LEU A C 1
ATOM 1835 O O . LEU A 1 238 ? 17.190 2.941 -45.404 1.00 83.38 238 LEU A O 1
ATOM 1839 N N . SER A 1 239 ? 18.937 1.572 -45.115 1.00 84.06 239 SER A N 1
ATOM 1840 C CA . SER A 1 239 ? 18.161 0.450 -44.570 1.00 84.06 239 SER A CA 1
ATOM 1841 C C . SER A 1 239 ? 18.060 0.498 -43.046 1.00 84.06 239 SER A C 1
ATOM 1843 O O . SER A 1 239 ? 17.024 0.117 -42.506 1.00 84.06 239 SER A O 1
ATOM 1845 N N . ASN A 1 240 ? 19.087 1.003 -42.358 1.00 90.44 240 ASN A N 1
ATOM 1846 C CA . ASN A 1 240 ? 19.113 1.073 -40.898 1.00 90.44 240 ASN A CA 1
ATOM 1847 C C . ASN A 1 240 ? 18.395 2.312 -40.344 1.00 90.44 240 ASN A C 1
ATOM 1849 O O . ASN A 1 240 ? 17.696 2.206 -39.336 1.00 90.44 240 ASN A O 1
ATOM 1853 N N . ILE A 1 241 ? 18.562 3.485 -40.968 1.00 89.00 241 ILE A N 1
ATOM 1854 C CA . ILE A 1 241 ? 17.902 4.710 -40.495 1.00 89.00 241 ILE A CA 1
ATOM 1855 C C . ILE A 1 241 ? 16.408 4.620 -40.805 1.00 89.00 241 ILE A C 1
ATOM 1857 O O . ILE A 1 241 ? 16.014 4.428 -41.959 1.00 89.00 241 ILE A O 1
ATOM 1861 N N . THR A 1 242 ? 15.572 4.813 -39.784 1.00 88.25 242 THR A N 1
ATOM 1862 C CA . THR A 1 242 ? 14.111 4.867 -39.937 1.00 88.25 242 THR A CA 1
ATOM 1863 C C . THR A 1 242 ? 13.548 6.227 -39.536 1.00 88.25 242 THR A C 1
ATOM 1865 O O . THR A 1 242 ? 14.029 6.853 -38.593 1.00 88.25 242 THR A O 1
ATOM 1868 N N . TYR A 1 243 ? 12.498 6.662 -40.232 1.00 87.56 243 TYR A N 1
ATOM 1869 C CA . TYR A 1 243 ? 11.639 7.795 -39.879 1.00 87.56 243 TYR A CA 1
ATOM 1870 C C . TYR A 1 243 ? 10.227 7.260 -39.622 1.00 87.56 243 TYR A C 1
ATOM 1872 O O . TYR A 1 243 ? 9.672 6.540 -40.453 1.00 87.56 243 TYR A O 1
ATOM 1880 N N . ASN A 1 244 ? 9.669 7.540 -38.441 1.00 86.38 244 ASN A N 1
ATOM 1881 C CA . ASN A 1 244 ? 8.388 7.000 -37.968 1.00 86.38 244 ASN A CA 1
ATOM 1882 C C . ASN A 1 244 ? 8.252 5.463 -38.129 1.00 86.38 244 ASN A C 1
ATOM 1884 O O . ASN A 1 244 ? 7.163 4.935 -38.354 1.00 86.38 244 ASN A O 1
ATOM 1888 N N . GLY A 1 245 ? 9.371 4.734 -38.007 1.00 84.00 245 GLY A N 1
ATOM 1889 C CA . GLY A 1 245 ? 9.441 3.272 -38.135 1.00 84.00 245 GLY A CA 1
ATOM 1890 C C . GLY A 1 245 ? 9.514 2.726 -39.568 1.00 84.00 245 GLY A C 1
ATOM 1891 O O . GLY A 1 245 ? 9.517 1.509 -39.734 1.00 84.00 245 GLY A O 1
ATOM 1892 N N . VAL A 1 246 ? 9.593 3.585 -40.590 1.00 82.31 246 VAL A N 1
ATOM 1893 C CA . VAL A 1 246 ? 9.824 3.207 -41.998 1.00 82.31 246 VAL A CA 1
ATOM 1894 C C . VAL A 1 246 ? 11.280 3.504 -42.361 1.00 82.31 246 VAL A C 1
ATOM 1896 O O . VAL A 1 246 ? 11.768 4.595 -42.065 1.00 82.31 246 VAL A O 1
ATOM 1899 N N . ALA A 1 247 ? 11.988 2.562 -42.988 1.00 84.25 247 ALA A N 1
ATOM 1900 C CA . ALA A 1 247 ? 13.373 2.773 -43.418 1.00 84.25 247 ALA A CA 1
ATOM 1901 C C . ALA A 1 247 ? 13.467 3.850 -44.515 1.00 84.25 247 ALA A C 1
ATOM 1903 O O . ALA A 1 247 ? 12.583 3.941 -45.369 1.00 84.25 247 ALA A O 1
ATOM 1904 N N . LEU A 1 248 ? 14.548 4.638 -44.548 1.00 79.25 248 LEU A N 1
ATOM 1905 C CA . LEU A 1 248 ? 14.730 5.676 -45.581 1.00 79.25 248 LEU A CA 1
ATOM 1906 C C . LEU A 1 248 ? 14.770 5.102 -47.012 1.00 79.25 248 LEU A C 1
ATOM 1908 O O . LEU A 1 248 ? 14.392 5.786 -47.957 1.00 79.25 248 LEU A O 1
ATOM 1912 N N . SER A 1 249 ? 15.168 3.839 -47.166 1.00 75.19 249 SER A N 1
ATOM 1913 C CA . SER A 1 249 ? 15.112 3.067 -48.418 1.00 75.19 249 SER A CA 1
ATOM 1914 C C . SER A 1 249 ? 13.702 2.607 -48.822 1.00 75.19 249 SER A C 1
ATOM 1916 O O . SER A 1 249 ? 13.460 2.366 -50.003 1.00 75.19 249 SER A O 1
ATOM 1918 N N . GLU A 1 250 ? 12.762 2.505 -47.876 1.00 69.56 250 GLU A N 1
ATOM 1919 C CA . GLU A 1 250 ? 11.356 2.143 -48.124 1.00 69.56 250 GLU A CA 1
ATOM 1920 C C . GLU A 1 250 ? 10.432 3.372 -48.223 1.00 69.56 250 GLU A C 1
ATOM 1922 O O . GLU A 1 250 ? 9.311 3.274 -48.730 1.00 69.56 250 GLU A O 1
ATOM 1927 N N . ALA A 1 251 ? 10.895 4.543 -47.772 1.00 61.22 251 ALA A N 1
ATOM 1928 C CA . ALA A 1 251 ? 10.189 5.818 -47.863 1.00 61.22 251 ALA A CA 1
ATOM 1929 C C . ALA A 1 251 ? 10.026 6.255 -49.334 1.00 61.22 251 ALA A C 1
ATOM 1931 O O . ALA A 1 251 ? 10.865 6.946 -49.907 1.00 61.22 251 ALA A O 1
ATOM 1932 N N . SER A 1 252 ? 8.923 5.824 -49.955 1.00 44.56 252 SER A N 1
ATOM 1933 C CA . SER A 1 252 ? 8.720 5.781 -51.414 1.00 44.56 252 SER A CA 1
ATOM 1934 C C . SER A 1 252 ? 8.518 7.118 -52.160 1.00 44.56 252 SER A C 1
ATOM 1936 O O . SER A 1 252 ? 7.726 7.180 -53.097 1.00 44.56 252 SER A O 1
ATOM 1938 N N . SER A 1 253 ? 9.256 8.168 -51.796 1.00 47.81 253 SER A N 1
ATOM 1939 C CA . SER A 1 253 ? 9.685 9.226 -52.723 1.00 47.81 253 SER A CA 1
ATOM 1940 C C . SER A 1 253 ? 10.718 10.153 -52.063 1.00 47.81 253 SER A C 1
ATOM 1942 O O . SER A 1 253 ? 10.322 11.042 -51.300 1.00 47.81 253 SER A O 1
ATOM 1944 N N . PRO A 1 254 ? 12.016 10.075 -52.406 1.00 49.81 254 PRO A N 1
ATOM 1945 C CA . PRO A 1 254 ? 12.799 11.302 -52.452 1.00 49.81 254 PRO A CA 1
ATOM 1946 C C . PRO A 1 254 ? 12.172 12.243 -53.493 1.00 49.81 254 PRO A C 1
ATOM 1948 O O . PRO A 1 254 ? 11.618 11.792 -54.497 1.00 49.81 254 PRO A O 1
ATOM 1951 N N . LEU A 1 255 ? 12.207 13.551 -53.226 1.00 50.12 255 LEU A N 1
ATOM 1952 C CA . LEU A 1 255 ? 11.566 14.572 -54.066 1.00 50.12 255 LEU A CA 1
ATOM 1953 C C . LEU A 1 255 ? 12.030 14.435 -55.530 1.00 50.12 255 LEU A C 1
ATOM 1955 O O . LEU A 1 255 ? 13.232 14.476 -55.785 1.00 50.12 255 LEU A O 1
ATOM 1959 N N . GLU A 1 256 ? 11.093 14.263 -56.474 1.00 38.41 256 GLU A N 1
ATOM 1960 C CA . GLU A 1 256 ? 11.403 13.875 -57.862 1.00 38.41 256 GLU A CA 1
ATOM 1961 C C . GLU A 1 256 ? 12.435 14.799 -58.542 1.00 38.41 256 GLU A C 1
ATOM 1963 O O . GLU A 1 256 ? 12.114 15.901 -58.992 1.00 38.41 256 GLU A O 1
ATOM 1968 N N . GLY A 1 257 ? 13.658 14.285 -58.708 1.00 46.66 257 GLY A N 1
ATOM 1969 C CA . GLY A 1 257 ? 14.682 14.827 -59.600 1.00 46.66 257 GLY A CA 1
ATOM 1970 C C . GLY A 1 257 ? 15.737 15.728 -58.944 1.00 46.66 257 GLY A C 1
ATOM 1971 O O . GLY A 1 257 ? 15.505 16.908 -58.696 1.00 46.66 257 GLY A O 1
ATOM 1972 N N . ASN A 1 258 ? 16.961 15.198 -58.853 1.00 51.00 258 ASN A N 1
ATOM 1973 C CA . ASN A 1 258 ? 18.224 15.931 -58.679 1.00 51.00 258 ASN A CA 1
ATOM 1974 C C . ASN A 1 258 ? 18.382 16.752 -57.382 1.00 51.00 258 ASN A C 1
ATOM 1976 O O . ASN A 1 258 ? 18.460 17.982 -57.402 1.00 51.00 258 ASN A O 1
ATOM 1980 N N . ILE A 1 259 ? 18.602 16.066 -56.262 1.00 51.31 259 ILE A N 1
ATOM 1981 C CA . ILE A 1 259 ? 19.954 15.777 -55.723 1.00 51.31 259 ILE A CA 1
ATOM 1982 C C . ILE A 1 259 ? 19.728 15.125 -54.358 1.00 51.31 259 ILE A C 1
ATOM 1984 O O . ILE A 1 259 ? 19.051 15.690 -53.495 1.00 51.31 259 ILE A O 1
ATOM 1988 N N . ASP A 1 260 ? 20.291 13.945 -54.156 1.00 68.81 260 ASP A N 1
ATOM 1989 C CA . ASP A 1 260 ? 19.750 13.022 -53.168 1.00 68.81 260 ASP A CA 1
ATOM 1990 C C . ASP A 1 260 ? 20.266 13.299 -51.763 1.00 68.81 260 ASP A C 1
ATOM 1992 O O . ASP A 1 260 ? 19.480 13.655 -50.892 1.00 68.81 260 ASP A O 1
ATOM 1996 N N . ALA A 1 261 ? 21.574 13.259 -51.541 1.00 78.88 261 ALA A N 1
ATOM 1997 C CA . ALA A 1 261 ? 22.166 13.541 -50.238 1.00 78.88 261 ALA A CA 1
ATOM 1998 C C . ALA A 1 261 ? 23.362 14.494 -50.356 1.00 78.88 261 ALA A C 1
ATOM 2000 O O . ALA A 1 261 ? 23.866 14.766 -51.446 1.00 78.88 261 ALA A O 1
ATOM 2001 N N . TYR A 1 262 ? 23.780 15.057 -49.223 1.00 85.88 262 TYR A N 1
ATOM 2002 C CA . TYR A 1 262 ? 24.902 15.990 -49.153 1.00 85.88 262 TYR A CA 1
ATOM 2003 C C . TYR A 1 262 ? 25.745 15.782 -47.900 1.00 85.88 262 TYR A C 1
ATOM 2005 O O . TYR A 1 262 ? 25.210 15.601 -46.805 1.00 85.88 262 TYR A O 1
ATOM 2013 N N . LEU A 1 263 ? 27.054 15.957 -48.053 1.00 84.88 263 LEU A N 1
ATOM 2014 C CA . LEU A 1 263 ? 27.985 16.196 -46.957 1.00 84.88 263 LEU A CA 1
ATOM 2015 C C . LEU A 1 263 ? 28.165 17.714 -46.777 1.00 84.88 263 LEU A C 1
ATOM 2017 O O . LEU A 1 263 ? 28.319 18.472 -47.743 1.00 84.88 263 LEU A O 1
ATOM 2021 N N . ASN A 1 264 ? 28.121 18.167 -45.526 1.00 85.12 264 ASN A N 1
ATOM 2022 C CA . ASN A 1 264 ? 28.405 19.534 -45.083 1.00 85.12 264 ASN A CA 1
ATOM 2023 C C . ASN A 1 264 ? 27.657 20.654 -45.831 1.00 85.12 264 ASN A C 1
ATOM 2025 O O . ASN A 1 264 ? 28.264 21.626 -46.299 1.00 85.12 264 ASN A O 1
ATOM 2029 N N . MET A 1 265 ? 26.326 20.559 -45.937 1.00 80.75 265 MET A N 1
ATOM 2030 C CA . MET A 1 265 ? 25.524 21.665 -46.477 1.00 80.75 265 MET A CA 1
ATOM 2031 C C . MET A 1 265 ? 25.671 22.938 -45.640 1.00 80.75 265 MET A C 1
ATOM 2033 O O . MET A 1 265 ? 25.698 22.904 -44.408 1.00 80.75 265 MET A O 1
ATOM 2037 N N . TRP A 1 266 ? 25.701 24.081 -46.326 1.00 75.19 266 TRP A N 1
ATOM 2038 C CA . TRP A 1 266 ? 25.619 25.422 -45.739 1.00 75.19 266 TRP A CA 1
ATOM 2039 C C . TRP A 1 266 ? 26.663 25.705 -44.641 1.00 75.19 266 TRP A C 1
ATOM 2041 O O . TRP A 1 266 ? 26.403 26.482 -43.731 1.00 75.19 266 TRP A O 1
ATOM 2051 N N . THR A 1 267 ? 27.864 25.123 -44.765 1.00 70.56 267 THR A N 1
ATOM 2052 C CA . THR A 1 267 ? 29.024 25.262 -43.849 1.00 70.56 267 THR A CA 1
ATOM 2053 C C . THR A 1 267 ? 28.915 24.567 -42.484 1.00 70.56 267 THR A C 1
ATOM 2055 O O . THR A 1 267 ? 29.688 24.875 -41.581 1.00 70.56 267 THR A O 1
ATOM 2058 N N . HIS A 1 268 ? 28.027 23.581 -42.335 1.00 79.62 268 HIS A N 1
ATOM 2059 C CA . HIS A 1 268 ? 27.933 22.767 -41.116 1.00 79.62 268 HIS A CA 1
ATOM 2060 C C . HIS A 1 268 ? 28.851 21.536 -41.211 1.00 79.62 268 HIS A C 1
ATOM 2062 O O . HIS A 1 268 ? 28.569 20.670 -42.037 1.00 79.62 268 HIS A O 1
ATOM 2068 N N . PRO A 1 269 ? 29.945 21.445 -40.427 1.00 83.50 269 PRO A N 1
ATOM 2069 C CA . PRO A 1 269 ? 30.892 20.334 -40.513 1.00 83.50 269 PRO A CA 1
ATOM 2070 C C . PRO A 1 269 ? 30.306 19.020 -39.980 1.00 83.50 269 PRO A C 1
ATOM 2072 O O . PRO A 1 269 ? 29.351 19.023 -39.198 1.00 83.50 269 PRO A O 1
ATOM 2075 N N . ASN A 1 270 ? 30.904 17.899 -40.385 1.00 88.94 270 ASN A N 1
ATOM 2076 C CA . ASN A 1 270 ? 30.524 16.530 -40.022 1.00 88.94 270 ASN A CA 1
ATOM 2077 C C . ASN A 1 270 ? 29.037 16.185 -40.237 1.00 88.94 270 ASN A C 1
ATOM 2079 O O . ASN A 1 270 ? 28.513 15.329 -39.533 1.00 88.94 270 ASN A O 1
ATOM 2083 N N . THR A 1 271 ? 28.320 16.858 -41.143 1.00 90.44 271 THR A N 1
ATOM 2084 C CA . THR A 1 271 ? 26.854 16.730 -41.230 1.00 90.44 271 THR A CA 1
ATOM 2085 C C . THR A 1 271 ? 26.403 16.093 -42.544 1.00 90.44 271 THR A C 1
ATOM 2087 O O . THR A 1 271 ? 26.586 16.668 -43.619 1.00 90.44 271 THR A O 1
ATOM 2090 N N . PHE A 1 272 ? 25.766 14.927 -42.439 1.00 89.62 272 PHE A N 1
ATOM 2091 C CA . PHE A 1 272 ? 25.060 14.225 -43.511 1.00 89.62 272 PHE A CA 1
ATOM 2092 C C . PHE A 1 272 ? 23.626 14.761 -43.615 1.00 89.62 272 PHE A C 1
ATOM 2094 O O . PHE A 1 272 ? 22.887 14.770 -42.630 1.00 89.62 272 PHE A O 1
ATOM 2101 N N . TYR A 1 273 ? 23.216 15.205 -44.803 1.00 88.00 273 TYR A N 1
ATOM 2102 C CA . TYR A 1 273 ? 21.886 15.764 -45.059 1.00 88.00 273 TYR A CA 1
ATOM 2103 C C . TYR A 1 273 ? 21.096 14.924 -46.061 1.00 88.00 273 TYR A C 1
ATOM 2105 O O . TYR A 1 273 ? 21.549 14.725 -47.190 1.00 88.00 273 TYR A O 1
ATOM 2113 N N . PHE A 1 274 ? 19.869 14.549 -45.694 1.00 84.12 274 PHE A N 1
ATOM 2114 C CA . PHE A 1 274 ? 18.912 13.869 -46.575 1.00 84.12 274 PHE A CA 1
ATOM 2115 C C . PHE A 1 274 ? 17.575 14.637 -46.669 1.00 84.12 274 PHE A C 1
ATOM 2117 O O . PHE A 1 274 ? 17.213 15.351 -45.729 1.00 84.12 274 PHE A O 1
ATOM 2124 N N . PRO A 1 275 ? 16.853 14.561 -47.802 1.00 81.31 275 PRO A N 1
ATOM 2125 C CA . PRO A 1 275 ? 15.555 15.187 -48.004 1.00 81.31 275 PRO A CA 1
ATOM 2126 C C . PRO A 1 275 ? 14.444 14.425 -47.289 1.00 81.31 275 PRO A C 1
ATOM 2128 O O . PRO A 1 275 ? 14.421 13.197 -47.279 1.00 81.31 275 PRO A O 1
ATOM 2131 N N . MET A 1 276 ? 13.491 15.171 -46.738 1.00 79.38 276 MET A N 1
ATOM 2132 C CA . MET A 1 276 ? 12.240 14.642 -46.194 1.00 79.38 276 MET A CA 1
ATOM 2133 C C . MET A 1 276 ? 11.170 15.741 -46.150 1.00 79.38 276 MET A C 1
ATOM 2135 O O . MET A 1 276 ? 11.472 16.929 -46.308 1.00 79.38 276 MET A O 1
ATOM 2139 N N . GLU A 1 277 ? 9.915 15.353 -45.925 1.00 81.31 277 GLU A N 1
ATOM 2140 C CA . GLU A 1 277 ? 8.847 16.309 -45.616 1.00 81.31 277 GLU A CA 1
ATOM 2141 C C . GLU A 1 277 ? 9.080 16.999 -44.257 1.00 81.31 277 GLU A C 1
ATOM 2143 O O . GLU A 1 277 ? 9.941 16.601 -43.471 1.00 81.31 277 GLU A O 1
ATOM 2148 N N . ALA A 1 278 ? 8.341 18.077 -43.986 1.00 85.12 278 ALA A N 1
ATOM 2149 C CA . ALA A 1 278 ? 8.483 18.816 -42.735 1.00 85.12 278 ALA A CA 1
ATOM 2150 C C . ALA A 1 278 ? 7.929 18.002 -41.548 1.00 85.12 278 ALA A C 1
ATOM 2152 O O . ALA A 1 278 ? 6.749 17.646 -41.583 1.00 85.12 278 ALA A O 1
ATOM 2153 N N . PRO A 1 279 ? 8.735 17.729 -40.502 1.00 86.69 279 PRO A N 1
ATOM 2154 C CA . PRO A 1 279 ? 8.304 16.886 -39.396 1.00 86.69 279 PRO A CA 1
ATOM 2155 C C . PRO A 1 279 ? 7.239 17.563 -38.529 1.00 86.69 279 PRO A C 1
ATOM 2157 O O . PRO A 1 279 ? 7.200 18.791 -38.389 1.00 86.69 279 PRO A O 1
ATOM 2160 N N . VAL A 1 280 ? 6.391 16.749 -37.906 1.00 88.06 280 VAL A N 1
ATOM 2161 C CA . VAL A 1 280 ? 5.326 17.177 -36.987 1.00 88.06 280 VAL A CA 1
ATOM 2162 C C . VAL A 1 280 ? 5.641 16.779 -35.545 1.00 88.06 280 VAL A C 1
ATOM 2164 O O . VAL A 1 280 ? 6.373 15.826 -35.289 1.00 88.06 280 VAL A O 1
ATOM 2167 N N . SER A 1 281 ? 5.120 17.537 -34.573 1.00 88.31 281 SER A N 1
ATOM 2168 C CA . SER A 1 281 ? 5.358 17.260 -33.147 1.00 88.31 281 SER A CA 1
ATOM 2169 C C . SER A 1 281 ? 4.902 15.840 -32.797 1.00 88.31 281 SER A C 1
ATOM 2171 O O . SER A 1 281 ? 3.738 15.489 -33.000 1.00 88.31 281 SER A O 1
ATOM 2173 N N . GLY A 1 282 ? 5.830 15.025 -32.294 1.00 81.44 282 GLY A N 1
ATOM 2174 C CA . GLY A 1 282 ? 5.631 13.596 -32.054 1.00 81.44 282 GLY A CA 1
ATOM 2175 C C . GLY A 1 282 ? 6.469 12.674 -32.942 1.00 81.44 282 GLY A C 1
ATOM 2176 O O . GLY A 1 282 ? 6.741 11.559 -32.494 1.00 81.44 282 GLY A O 1
ATOM 2177 N N . ASP A 1 283 ? 6.906 13.134 -34.120 1.00 88.88 283 ASP A N 1
ATOM 2178 C CA . ASP A 1 283 ? 7.702 12.356 -35.081 1.00 88.88 283 ASP A CA 1
ATOM 2179 C C . ASP A 1 283 ? 8.994 11.801 -34.478 1.00 88.88 283 ASP A C 1
ATOM 2181 O O . ASP A 1 283 ? 9.640 12.455 -33.653 1.00 88.88 283 ASP A O 1
ATOM 2185 N N . THR A 1 284 ? 9.406 10.617 -34.935 1.00 89.19 284 THR A N 1
ATOM 2186 C CA . THR A 1 284 ? 10.608 9.918 -34.471 1.00 89.19 284 THR A CA 1
ATOM 2187 C C . THR A 1 284 ? 11.562 9.552 -35.601 1.00 89.19 284 THR A C 1
ATOM 2189 O O . THR A 1 284 ? 11.157 9.267 -36.728 1.00 89.19 284 THR A O 1
ATOM 2192 N N . ILE A 1 285 ? 12.853 9.515 -35.274 1.00 90.81 285 ILE A N 1
ATOM 2193 C CA . ILE A 1 285 ? 13.908 8.921 -36.100 1.00 90.81 285 ILE A CA 1
ATOM 2194 C C . ILE A 1 285 ? 14.717 7.961 -35.239 1.00 90.81 285 ILE A C 1
ATOM 2196 O O . ILE A 1 285 ? 15.012 8.273 -34.087 1.00 90.81 285 ILE A O 1
ATOM 2200 N N . VAL A 1 286 ? 15.088 6.811 -35.798 1.00 89.94 286 VAL A N 1
ATOM 2201 C CA . VAL A 1 286 ? 15.968 5.834 -35.146 1.00 89.94 286 VAL A CA 1
ATOM 2202 C C . VAL A 1 286 ? 17.170 5.577 -36.043 1.00 89.94 286 VAL A C 1
ATOM 2204 O O . VAL A 1 286 ? 17.007 5.271 -37.224 1.00 89.94 286 VAL A O 1
ATOM 2207 N N . ILE A 1 287 ? 18.363 5.693 -35.465 1.00 92.69 287 ILE A N 1
ATOM 2208 C CA . ILE A 1 287 ? 19.658 5.374 -36.066 1.00 92.69 287 ILE A CA 1
ATOM 2209 C C . ILE A 1 287 ? 20.272 4.256 -35.206 1.00 92.69 287 ILE A C 1
ATOM 2211 O O . ILE A 1 287 ? 20.805 4.553 -34.135 1.00 92.69 287 ILE A O 1
ATOM 2215 N N . PRO A 1 288 ? 20.158 2.978 -35.606 1.00 91.00 288 PRO A N 1
ATOM 2216 C CA . PRO A 1 288 ? 20.723 1.861 -34.852 1.00 91.00 288 PRO A CA 1
ATOM 2217 C C . PRO A 1 288 ? 22.252 1.911 -34.746 1.00 91.00 288 PRO A C 1
ATOM 2219 O O . PRO A 1 288 ? 22.920 2.521 -35.590 1.00 91.00 288 PRO A O 1
ATOM 2222 N N . LYS A 1 289 ? 22.817 1.191 -33.776 1.00 89.88 289 LYS A N 1
ATOM 2223 C CA . LYS A 1 289 ? 24.240 0.831 -33.718 1.00 89.88 289 LYS A CA 1
ATOM 2224 C C . LYS A 1 289 ? 24.647 0.055 -34.978 1.00 89.88 289 LYS A C 1
ATOM 2226 O O . LYS A 1 289 ? 23.876 -0.748 -35.498 1.00 89.88 289 LYS A O 1
ATOM 2231 N N . GLY A 1 290 ? 25.868 0.271 -35.466 1.00 90.00 290 GLY A N 1
ATOM 2232 C CA . GLY A 1 290 ? 26.354 -0.354 -36.701 1.00 90.00 290 GLY A CA 1
ATOM 2233 C C . GLY A 1 290 ? 25.801 0.282 -37.982 1.00 90.00 290 GLY A C 1
ATOM 2234 O O . GLY A 1 290 ? 25.953 -0.289 -39.061 1.00 90.00 290 GLY A O 1
ATOM 2235 N N . THR A 1 291 ? 25.156 1.449 -37.890 1.00 93.94 291 THR A N 1
ATOM 2236 C CA . THR A 1 291 ? 24.752 2.237 -39.060 1.00 93.94 291 THR A CA 1
ATOM 2237 C C . THR A 1 291 ? 25.972 2.911 -39.668 1.00 93.94 291 THR A C 1
ATOM 2239 O O . THR A 1 291 ? 26.690 3.647 -38.991 1.00 93.94 291 THR A O 1
ATOM 2242 N N . GLN A 1 292 ? 26.187 2.659 -40.953 1.00 93.12 292 GLN A N 1
ATOM 2243 C CA . GLN A 1 292 ? 27.269 3.208 -41.751 1.00 93.12 292 GLN A CA 1
ATOM 2244 C C . GLN A 1 292 ? 26.894 4.594 -42.292 1.00 93.12 292 GLN A C 1
ATOM 2246 O O . GLN A 1 292 ? 25.744 4.829 -42.664 1.00 93.12 292 GLN A O 1
ATOM 2251 N N . PHE A 1 293 ? 27.871 5.487 -42.425 1.00 91.75 293 PHE A N 1
ATOM 2252 C CA . PHE A 1 293 ? 27.788 6.735 -43.190 1.00 91.75 293 PHE A CA 1
ATOM 2253 C C . PHE A 1 293 ? 29.031 6.847 -44.086 1.00 91.75 293 PHE A C 1
ATOM 2255 O O . PHE A 1 293 ? 30.125 6.511 -43.633 1.00 91.75 293 PHE A O 1
ATOM 2262 N N . PRO A 1 294 ? 28.916 7.317 -45.339 1.00 88.50 294 PRO A N 1
ATOM 2263 C CA . PRO A 1 294 ? 30.051 7.361 -46.263 1.00 88.50 294 PRO A CA 1
ATOM 2264 C C . PRO A 1 294 ? 31.150 8.320 -45.784 1.00 88.50 294 PRO A C 1
ATOM 2266 O O . PRO A 1 294 ? 30.844 9.340 -45.161 1.00 88.50 294 PRO A O 1
ATOM 2269 N N . SER A 1 295 ? 32.410 8.042 -46.128 1.00 88.06 295 SER A N 1
ATOM 2270 C CA . SER A 1 295 ? 33.501 9.030 -46.064 1.00 88.06 295 SER A CA 1
ATOM 2271 C C . SER A 1 295 ? 33.525 9.926 -47.319 1.00 88.06 295 SER A C 1
ATOM 2273 O O . SER A 1 295 ? 32.907 9.612 -48.342 1.00 88.06 295 SER A O 1
ATOM 2275 N N . SER A 1 296 ? 34.221 11.064 -47.271 1.00 83.81 296 SER A N 1
ATOM 2276 C CA . SER A 1 296 ? 34.384 11.949 -48.432 1.00 83.81 296 SER A CA 1
ATOM 2277 C C . SER A 1 296 ? 35.181 11.293 -49.566 1.00 83.81 296 SER A C 1
ATOM 2279 O O . SER A 1 296 ? 34.874 11.557 -50.731 1.00 83.81 296 SER A O 1
ATOM 2281 N N . ALA A 1 297 ? 36.119 10.392 -49.240 1.00 80.75 297 ALA A N 1
ATOM 2282 C CA . ALA A 1 297 ? 36.834 9.540 -50.195 1.00 80.75 297 ALA A CA 1
ATOM 2283 C C . ALA A 1 297 ? 35.897 8.513 -50.854 1.00 80.75 297 ALA A C 1
ATOM 2285 O O . ALA A 1 297 ? 35.846 8.426 -52.078 1.00 80.75 297 ALA A O 1
ATOM 2286 N N . PHE A 1 298 ? 35.064 7.829 -50.063 1.00 83.75 298 PHE A N 1
ATOM 2287 C CA . PHE A 1 298 ? 34.058 6.884 -50.565 1.00 83.75 298 PHE A CA 1
ATOM 2288 C C . PHE A 1 298 ? 33.122 7.525 -51.607 1.00 83.75 298 PHE A C 1
ATOM 2290 O O . PHE A 1 298 ? 32.845 6.929 -52.644 1.00 83.75 298 PHE A O 1
ATOM 2297 N N . ILE A 1 299 ? 32.696 8.777 -51.392 1.00 83.25 299 ILE A N 1
ATOM 2298 C CA . ILE A 1 299 ? 31.898 9.543 -52.373 1.00 83.25 299 ILE A CA 1
ATOM 2299 C C . ILE A 1 299 ? 32.725 10.023 -53.585 1.00 83.25 299 ILE A C 1
ATOM 2301 O O . ILE A 1 299 ? 32.150 10.308 -54.636 1.00 83.25 299 ILE A O 1
ATOM 2305 N N . ALA A 1 300 ? 34.049 10.152 -53.465 1.00 80.12 300 ALA A N 1
ATOM 2306 C CA . ALA A 1 300 ? 34.916 10.688 -54.516 1.00 80.12 300 ALA A CA 1
ATOM 2307 C C . ALA A 1 300 ? 35.397 9.630 -55.525 1.00 80.12 300 ALA A C 1
ATOM 2309 O O . ALA A 1 300 ? 35.426 9.915 -56.724 1.00 80.12 300 ALA A O 1
ATOM 2310 N N . ASP A 1 301 ? 35.781 8.439 -55.057 1.00 75.19 301 ASP A N 1
ATOM 2311 C CA . ASP A 1 301 ? 36.373 7.379 -55.890 1.00 75.19 301 ASP A CA 1
ATOM 2312 C C . ASP A 1 301 ? 35.888 5.952 -55.573 1.00 75.19 301 ASP A C 1
ATOM 2314 O O . ASP A 1 301 ? 36.242 5.018 -56.293 1.00 75.19 301 ASP A O 1
ATOM 2318 N N . GLY A 1 302 ? 35.033 5.775 -54.560 1.00 71.25 302 GLY A N 1
ATOM 2319 C CA . GLY A 1 302 ? 34.522 4.465 -54.150 1.00 71.25 302 GLY A CA 1
ATOM 2320 C C . GLY A 1 302 ? 35.447 3.676 -53.218 1.00 71.25 302 GLY A C 1
ATOM 2321 O O . GLY A 1 302 ? 35.144 2.517 -52.935 1.00 71.25 302 GLY A O 1
ATOM 2322 N N . THR A 1 303 ? 36.540 4.269 -52.716 1.00 76.25 303 THR A N 1
ATOM 2323 C CA . THR A 1 303 ? 37.371 3.663 -51.657 1.00 76.25 303 THR A CA 1
ATOM 2324 C C . THR A 1 303 ? 36.483 3.255 -50.470 1.00 76.25 303 THR A C 1
ATOM 2326 O O . THR A 1 303 ? 35.725 4.101 -49.990 1.00 76.25 303 THR A O 1
ATOM 2329 N N . PRO A 1 304 ? 36.555 2.006 -49.965 1.00 75.00 304 PRO A N 1
ATOM 2330 C CA . PRO A 1 304 ? 35.596 1.453 -49.001 1.00 75.00 304 PRO A CA 1
ATOM 2331 C C . PRO A 1 304 ? 35.813 1.945 -47.552 1.00 75.00 304 PRO A C 1
ATOM 2333 O O . PRO A 1 304 ? 35.915 1.162 -46.613 1.00 75.00 304 PRO A O 1
ATOM 2336 N N . ASN A 1 305 ? 35.857 3.263 -47.357 1.00 85.12 305 ASN A N 1
ATOM 2337 C CA . ASN A 1 305 ? 35.990 3.915 -46.056 1.00 85.12 305 ASN A CA 1
ATOM 2338 C C . ASN A 1 305 ? 34.635 4.459 -45.591 1.00 85.12 305 ASN A C 1
ATOM 2340 O O . ASN A 1 305 ? 33.918 5.105 -46.361 1.00 85.12 305 ASN A O 1
ATOM 2344 N N . TYR A 1 306 ? 34.274 4.243 -44.328 1.00 88.88 306 TYR A N 1
ATOM 2345 C CA . TYR A 1 306 ? 32.995 4.717 -43.793 1.00 88.88 306 TYR A CA 1
ATOM 2346 C C . TYR A 1 306 ? 33.001 4.878 -42.270 1.00 88.88 306 TYR A C 1
ATOM 2348 O O . TYR A 1 306 ? 33.754 4.240 -41.532 1.00 88.88 306 TYR A O 1
ATOM 2356 N N . TYR A 1 307 ? 32.115 5.747 -41.795 1.00 93.62 307 TYR A N 1
ATOM 2357 C CA . TYR A 1 307 ? 31.845 5.962 -40.379 1.00 93.62 307 TYR A CA 1
ATOM 2358 C C . TYR A 1 307 ? 30.798 4.974 -39.878 1.00 93.62 307 TYR A C 1
ATOM 2360 O O . TYR A 1 307 ? 29.857 4.683 -40.609 1.00 93.62 307 TYR A O 1
ATOM 2368 N N . VAL A 1 308 ? 30.920 4.485 -38.643 1.00 93.75 308 VAL A N 1
ATOM 2369 C CA . VAL A 1 308 ? 30.000 3.494 -38.057 1.00 93.75 308 VAL A CA 1
ATOM 2370 C C . VAL A 1 308 ? 29.519 3.917 -36.665 1.00 93.75 308 VAL A C 1
ATOM 2372 O O . VAL A 1 308 ? 30.313 4.340 -35.823 1.00 93.75 308 VAL A O 1
ATOM 2375 N N . THR A 1 309 ? 28.211 3.837 -36.408 1.00 93.44 309 THR A N 1
ATOM 2376 C CA . THR A 1 309 ? 27.627 4.248 -35.118 1.00 93.44 309 THR A CA 1
ATOM 2377 C C . THR A 1 309 ? 27.922 3.259 -33.990 1.00 93.44 309 THR A C 1
ATOM 2379 O O . THR A 1 309 ? 27.718 2.051 -34.124 1.00 93.44 309 THR A O 1
ATOM 2382 N N . THR A 1 310 ? 28.346 3.775 -32.834 1.00 89.25 310 THR A N 1
ATOM 2383 C CA . THR A 1 310 ? 28.692 2.960 -31.652 1.00 89.25 310 THR A CA 1
ATOM 2384 C C . THR A 1 310 ? 27.522 2.676 -30.706 1.00 89.25 310 THR A C 1
ATOM 2386 O O . THR A 1 310 ? 27.623 1.776 -29.869 1.00 89.25 310 THR A O 1
ATOM 2389 N N . GLU A 1 311 ? 26.411 3.394 -30.852 1.00 82.81 311 GLU A N 1
ATOM 2390 C CA . GLU A 1 311 ? 25.221 3.374 -29.991 1.00 82.81 311 GLU A CA 1
ATOM 2391 C C . GLU A 1 311 ? 23.929 3.375 -30.828 1.00 82.81 311 GLU A C 1
ATOM 2393 O O . GLU A 1 311 ? 23.932 3.835 -31.971 1.00 82.81 311 GLU A O 1
ATOM 2398 N N . ASP A 1 312 ? 22.821 2.902 -30.246 1.00 85.94 312 ASP A N 1
ATOM 2399 C CA . ASP A 1 312 ? 21.480 3.156 -30.780 1.00 85.94 312 ASP A CA 1
ATOM 2400 C C . ASP A 1 312 ? 21.058 4.589 -30.418 1.00 85.94 312 ASP A C 1
ATOM 2402 O O . ASP A 1 312 ? 21.037 4.969 -29.246 1.00 85.94 312 ASP A O 1
ATOM 2406 N N . ALA A 1 313 ? 20.678 5.394 -31.409 1.00 87.44 313 ALA A N 1
ATOM 2407 C CA . ALA A 1 313 ? 20.232 6.767 -31.200 1.00 87.44 313 ALA A CA 1
ATOM 2408 C C . ALA A 1 313 ? 18.806 6.970 -31.729 1.00 87.44 313 ALA A C 1
ATOM 2410 O O . ALA A 1 313 ? 18.561 6.975 -32.936 1.00 87.44 313 ALA A O 1
ATOM 2411 N N . THR A 1 314 ? 17.857 7.179 -30.814 1.00 89.00 314 THR A N 1
ATOM 2412 C CA . THR A 1 314 ? 16.499 7.629 -31.151 1.00 89.00 314 THR A CA 1
ATOM 2413 C C . THR A 1 314 ? 16.392 9.138 -30.957 1.00 89.00 314 THR A C 1
ATOM 2415 O O . THR A 1 314 ? 16.917 9.689 -29.991 1.00 89.00 314 THR A O 1
ATOM 2418 N N . PHE A 1 315 ? 15.677 9.816 -31.846 1.00 88.62 315 PHE A N 1
ATOM 2419 C CA . PHE A 1 315 ? 15.373 11.242 -31.767 1.00 88.62 315 PHE A CA 1
ATOM 2420 C C . PHE A 1 315 ? 13.874 11.472 -31.933 1.00 88.62 315 PHE A C 1
ATOM 2422 O O . PHE A 1 315 ? 13.204 10.722 -32.644 1.00 88.62 315 PHE A O 1
ATOM 2429 N N . LYS A 1 316 ? 13.348 12.517 -31.292 1.00 88.12 316 LYS A N 1
ATOM 2430 C CA . LYS A 1 316 ? 11.936 12.905 -31.375 1.00 88.12 316 LYS A CA 1
ATOM 2431 C C . LYS A 1 316 ? 11.790 14.403 -31.609 1.00 88.12 316 LYS A C 1
ATOM 2433 O O . LYS A 1 316 ? 12.501 15.193 -30.986 1.00 88.12 316 LYS A O 1
ATOM 2438 N N . PHE A 1 317 ? 10.871 14.790 -32.487 1.00 86.44 317 PHE A N 1
ATOM 2439 C CA . PHE A 1 317 ? 10.577 16.191 -32.774 1.00 86.44 317 PHE A CA 1
ATOM 2440 C C . PHE A 1 317 ? 9.537 16.742 -31.789 1.00 86.44 317 PHE A C 1
ATOM 2442 O O . PHE A 1 317 ? 8.430 16.208 -31.679 1.00 86.44 317 PHE A O 1
ATOM 2449 N N . ASP A 1 318 ? 9.871 17.819 -31.073 1.00 80.56 318 ASP A N 1
ATOM 2450 C CA . ASP A 1 318 ? 8.955 18.479 -30.125 1.00 80.56 318 ASP A CA 1
ATOM 2451 C C . ASP A 1 318 ? 7.944 19.422 -30.818 1.00 80.56 318 ASP A C 1
ATOM 2453 O O . ASP A 1 318 ? 6.925 19.791 -30.232 1.00 80.56 318 ASP A O 1
ATOM 2457 N N . GLY A 1 319 ? 8.170 19.749 -32.096 1.00 81.12 319 GLY A N 1
ATOM 2458 C CA . GLY A 1 319 ? 7.429 20.755 -32.872 1.00 81.12 319 GLY A CA 1
ATOM 2459 C C . GLY A 1 319 ? 8.273 21.981 -33.256 1.00 81.12 319 GLY A C 1
ATOM 2460 O O . GLY A 1 319 ? 7.860 22.766 -34.106 1.00 81.12 319 GLY A O 1
ATOM 2461 N N . THR A 1 320 ? 9.455 22.126 -32.657 1.00 82.50 320 THR A N 1
ATOM 2462 C CA . THR A 1 320 ? 10.474 23.158 -32.910 1.00 82.50 320 THR A CA 1
ATOM 2463 C C . THR A 1 320 ? 11.860 22.536 -33.118 1.00 82.50 320 THR A C 1
ATOM 2465 O O . THR A 1 320 ? 12.560 22.917 -34.054 1.00 82.50 320 THR A O 1
ATOM 2468 N N . ASN A 1 321 ? 12.257 21.571 -32.281 1.00 82.25 321 ASN A N 1
ATOM 2469 C CA . ASN A 1 321 ? 13.585 20.948 -32.262 1.00 82.25 321 ASN A CA 1
ATOM 2470 C C . ASN A 1 321 ? 13.505 19.415 -32.254 1.00 82.25 321 ASN A C 1
ATOM 2472 O O . ASN A 1 321 ? 12.507 18.825 -31.840 1.00 82.25 321 ASN A O 1
ATOM 2476 N N . TRP A 1 322 ? 14.601 18.767 -32.659 1.00 85.06 322 TRP A N 1
ATOM 2477 C CA . TRP A 1 322 ? 14.819 17.331 -32.471 1.00 85.06 322 TRP A CA 1
ATOM 2478 C C . TRP A 1 322 ? 15.625 17.087 -31.190 1.00 85.06 322 TRP A C 1
ATOM 2480 O O . TRP A 1 322 ? 16.798 17.451 -31.123 1.00 85.06 322 TRP A O 1
ATOM 2490 N N . GLY A 1 323 ? 15.020 16.454 -30.185 1.00 79.94 323 GLY A N 1
ATOM 2491 C CA . GLY A 1 323 ? 15.721 15.986 -28.985 1.00 79.94 323 GLY A CA 1
ATOM 2492 C C . GLY A 1 323 ? 16.179 14.534 -29.137 1.00 79.94 323 GLY A C 1
ATOM 2493 O O . GLY A 1 323 ? 15.441 13.723 -29.699 1.00 79.94 323 GLY A O 1
ATOM 2494 N N . LYS A 1 324 ? 17.368 14.177 -28.622 1.00 81.06 324 LYS A N 1
ATOM 2495 C CA . LYS A 1 324 ? 17.757 12.761 -28.463 1.00 81.06 324 LYS A CA 1
ATOM 2496 C C . LYS A 1 324 ? 16.879 12.152 -27.374 1.00 81.06 324 LYS A C 1
ATOM 2498 O O . LYS A 1 324 ? 16.871 12.637 -26.245 1.00 81.06 324 LYS A O 1
ATOM 2503 N N . VAL A 1 325 ? 16.135 11.107 -27.717 1.00 74.69 325 VAL A N 1
ATOM 2504 C CA . VAL A 1 325 ? 15.414 10.284 -26.748 1.00 74.69 325 VAL A CA 1
ATOM 2505 C C . VAL A 1 325 ? 16.458 9.407 -26.076 1.00 74.69 325 VAL A C 1
ATOM 2507 O O . VAL A 1 325 ? 16.981 8.475 -26.685 1.00 74.69 325 VAL A O 1
ATOM 2510 N N . ILE A 1 326 ? 16.790 9.737 -24.831 1.00 66.62 326 ILE A N 1
ATOM 2511 C CA . ILE A 1 326 ? 17.629 8.882 -23.999 1.00 66.62 326 ILE A CA 1
ATOM 2512 C C . ILE A 1 326 ? 16.740 7.728 -23.533 1.00 66.62 326 ILE A C 1
ATOM 2514 O O . ILE A 1 326 ? 15.743 7.951 -22.850 1.00 66.62 326 ILE A O 1
ATOM 2518 N N . VAL A 1 327 ? 17.071 6.506 -23.946 1.00 62.50 327 VAL A N 1
ATOM 2519 C CA . VAL A 1 327 ? 16.444 5.296 -23.408 1.00 62.50 327 VAL A CA 1
ATOM 2520 C C . VAL A 1 327 ? 17.211 4.933 -22.148 1.00 62.50 327 VAL A C 1
ATOM 2522 O O . VAL A 1 327 ? 18.399 4.624 -22.220 1.00 62.50 327 VAL A O 1
ATOM 2525 N N . PHE A 1 328 ? 16.552 5.013 -20.997 1.00 65.94 328 PHE A N 1
ATOM 2526 C CA . PHE A 1 328 ? 17.173 4.640 -19.735 1.00 65.94 328 PHE A CA 1
ATOM 2527 C C . PHE A 1 328 ? 17.107 3.126 -19.528 1.00 65.94 328 PHE A C 1
ATOM 2529 O O . PHE A 1 328 ? 16.111 2.475 -19.844 1.00 65.94 328 PHE A O 1
ATOM 2536 N N . LYS A 1 329 ? 18.163 2.575 -18.940 1.00 71.56 329 LYS A N 1
ATOM 2537 C CA . LYS A 1 329 ? 18.129 1.290 -18.255 1.00 71.56 329 LYS A CA 1
ATOM 2538 C C . LYS A 1 329 ? 17.447 1.511 -16.906 1.00 71.56 329 LYS A C 1
ATOM 2540 O O . LYS A 1 329 ? 18.035 2.095 -15.997 1.00 71.56 329 LYS A O 1
ATOM 2545 N N . GLU A 1 330 ? 16.203 1.072 -16.810 1.00 84.06 330 GLU A N 1
ATOM 2546 C CA . GLU A 1 330 ? 15.364 1.282 -15.632 1.00 84.06 330 GLU A CA 1
ATOM 2547 C C . GLU A 1 330 ? 15.682 0.255 -14.527 1.00 84.06 330 GLU A C 1
ATOM 2549 O O . GLU A 1 330 ? 15.900 -0.928 -14.803 1.00 84.06 330 GLU A O 1
ATOM 2554 N N . THR A 1 331 ? 15.721 0.724 -13.279 1.00 86.75 331 THR A N 1
ATOM 2555 C CA . THR A 1 331 ? 15.893 -0.081 -12.060 1.00 86.75 331 THR A CA 1
ATOM 2556 C C . THR A 1 331 ? 14.667 0.109 -11.166 1.00 86.75 331 THR A C 1
ATOM 2558 O O . THR A 1 331 ? 14.345 1.232 -10.787 1.00 86.75 331 THR A O 1
ATOM 2561 N N . GLU A 1 332 ? 13.966 -0.969 -10.828 1.00 90.19 332 GLU A N 1
ATOM 2562 C CA . GLU A 1 332 ? 12.729 -0.918 -10.038 1.00 90.19 332 GLU A CA 1
ATOM 2563 C C . GLU A 1 332 ? 12.990 -0.599 -8.555 1.00 90.19 332 GLU A C 1
ATOM 2565 O O . GLU A 1 332 ? 13.793 -1.263 -7.903 1.00 90.19 332 GLU A O 1
ATOM 2570 N N . VAL A 1 333 ? 12.286 0.399 -8.004 1.00 89.38 333 VAL A N 1
ATOM 2571 C CA . VAL A 1 333 ? 12.369 0.796 -6.585 1.00 89.38 333 VAL A CA 1
ATOM 2572 C C . VAL A 1 333 ? 10.986 1.008 -5.967 1.00 89.38 333 VAL A C 1
ATOM 2574 O O . VAL A 1 333 ? 10.011 1.317 -6.662 1.00 89.38 333 VAL A O 1
ATOM 2577 N N . SER A 1 334 ? 10.900 0.893 -4.641 1.00 88.44 334 SER A N 1
ATOM 2578 C CA . SER A 1 334 ? 9.819 1.513 -3.865 1.00 88.44 334 SER A CA 1
ATOM 2579 C C . SER A 1 334 ? 10.260 2.899 -3.384 1.00 88.44 334 SER A C 1
ATOM 2581 O O . SER A 1 334 ? 11.457 3.163 -3.226 1.00 88.44 334 SER A O 1
ATOM 2583 N N . VAL A 1 335 ? 9.296 3.794 -3.161 1.00 89.38 335 VAL A N 1
ATOM 2584 C CA . VAL A 1 335 ? 9.550 5.194 -2.791 1.00 89.38 335 VAL A CA 1
ATOM 2585 C C . VAL A 1 335 ? 8.727 5.557 -1.565 1.00 89.38 335 VAL A C 1
ATOM 2587 O O . VAL A 1 335 ? 7.520 5.328 -1.550 1.00 89.38 335 VAL A O 1
ATOM 2590 N N . SER A 1 336 ? 9.364 6.160 -0.565 1.00 87.50 336 SER A N 1
ATOM 2591 C CA . SER A 1 336 ? 8.700 6.667 0.636 1.00 87.50 336 SER A CA 1
ATOM 2592 C C . SER A 1 336 ? 8.987 8.145 0.877 1.00 87.50 336 SER A C 1
ATOM 2594 O O . SER A 1 336 ? 10.015 8.675 0.453 1.00 87.50 336 SER A O 1
ATOM 2596 N N . ILE A 1 337 ? 8.089 8.832 1.587 1.00 86.62 337 ILE A N 1
ATOM 2597 C CA . ILE A 1 337 ? 8.437 10.103 2.229 1.00 86.62 337 ILE A CA 1
ATOM 2598 C C . ILE A 1 337 ? 9.239 9.773 3.489 1.00 86.62 337 ILE A C 1
ATOM 2600 O O . ILE A 1 337 ? 8.785 9.001 4.328 1.00 86.62 337 ILE A O 1
ATOM 2604 N N . TYR A 1 338 ? 10.432 10.353 3.602 1.00 82.06 338 TYR A N 1
ATOM 2605 C CA . TYR A 1 338 ? 11.338 10.151 4.730 1.00 82.06 338 TYR A CA 1
ATOM 2606 C C . TYR A 1 338 ? 11.136 11.223 5.812 1.00 82.06 338 TYR A C 1
ATOM 2608 O O . TYR A 1 338 ? 10.877 10.895 6.965 1.00 82.06 338 TYR A O 1
ATOM 2616 N N . ASP A 1 339 ? 11.235 12.509 5.453 1.00 80.31 339 ASP A N 1
ATOM 2617 C CA . ASP A 1 339 ? 10.878 13.629 6.332 1.00 80.31 339 ASP A CA 1
ATOM 2618 C C . ASP A 1 339 ? 10.574 14.917 5.550 1.00 80.31 339 ASP A C 1
ATOM 2620 O O . ASP A 1 339 ? 10.826 15.026 4.347 1.00 80.31 339 ASP A O 1
ATOM 2624 N N . TYR A 1 340 ? 10.033 15.912 6.255 1.00 81.69 340 TYR A N 1
ATOM 2625 C CA . TYR A 1 340 ? 10.044 17.308 5.826 1.00 81.69 340 TYR A CA 1
ATOM 2626 C C . TYR A 1 340 ? 11.013 18.085 6.725 1.00 81.69 340 TYR A C 1
ATOM 2628 O O . TYR A 1 340 ? 10.822 18.166 7.939 1.00 81.69 340 TYR A O 1
ATOM 2636 N N . ALA A 1 341 ? 12.063 18.655 6.137 1.00 76.25 341 ALA A N 1
ATOM 2637 C CA . ALA A 1 341 ? 13.121 19.349 6.863 1.00 76.25 341 ALA A CA 1
ATOM 2638 C C . ALA A 1 341 ? 13.692 20.517 6.049 1.00 76.25 341 ALA A C 1
ATOM 2640 O O . ALA A 1 341 ? 13.903 20.418 4.843 1.00 76.25 341 ALA A O 1
ATOM 2641 N N . ASN A 1 342 ? 14.006 21.629 6.723 1.00 74.25 342 ASN A N 1
ATOM 2642 C CA . ASN A 1 342 ? 14.672 22.800 6.129 1.00 74.25 342 ASN A CA 1
ATOM 2643 C C . ASN A 1 342 ? 13.984 23.363 4.859 1.00 74.25 342 ASN A C 1
ATOM 2645 O O . ASN A 1 342 ? 14.661 23.808 3.934 1.00 74.25 342 ASN A O 1
ATOM 2649 N N . ASN A 1 343 ? 12.645 23.375 4.828 1.00 80.69 343 ASN A N 1
ATOM 2650 C CA . ASN A 1 343 ? 11.825 23.769 3.671 1.00 80.69 343 ASN A CA 1
ATOM 2651 C C . ASN A 1 343 ? 12.048 22.889 2.430 1.00 80.69 343 ASN A C 1
ATOM 2653 O O . ASN A 1 343 ? 12.129 23.365 1.296 1.00 80.69 343 ASN A O 1
ATOM 2657 N N . SER A 1 344 ? 12.200 21.586 2.645 1.00 81.44 344 SER A N 1
ATOM 2658 C CA . SER A 1 344 ? 12.260 20.572 1.597 1.00 81.44 344 SER A CA 1
ATOM 2659 C C . SER A 1 344 ? 11.647 19.269 2.091 1.00 81.44 344 SER A C 1
ATOM 2661 O O . SER A 1 344 ? 11.763 18.937 3.270 1.00 81.44 344 SER A O 1
ATOM 2663 N N . ILE A 1 345 ? 11.027 18.517 1.186 1.00 85.69 345 ILE A N 1
ATOM 2664 C CA . ILE A 1 345 ? 10.572 17.156 1.466 1.00 85.69 345 ILE A CA 1
ATOM 2665 C C . ILE A 1 345 ? 11.574 16.145 0.911 1.00 85.69 345 ILE A C 1
ATOM 2667 O O . ILE A 1 345 ? 12.032 16.286 -0.225 1.00 85.69 345 ILE A O 1
ATOM 2671 N N . GLY A 1 346 ? 11.951 15.166 1.729 1.00 87.06 346 GLY A N 1
ATOM 2672 C CA . GLY A 1 346 ? 12.846 14.078 1.358 1.00 87.06 346 GLY A CA 1
ATOM 2673 C C . GLY A 1 346 ? 12.059 12.859 0.890 1.00 87.06 346 GLY A C 1
ATOM 2674 O O . GLY A 1 346 ? 11.347 12.254 1.689 1.00 87.06 346 GLY A O 1
ATOM 2675 N N . LEU A 1 347 ? 12.218 12.471 -0.376 1.00 89.19 347 LEU A N 1
ATOM 2676 C CA . LEU A 1 347 ? 11.762 11.173 -0.882 1.00 89.19 347 LEU A CA 1
ATOM 2677 C C . LEU A 1 347 ? 12.922 10.180 -0.816 1.00 89.19 347 LEU A C 1
ATOM 2679 O O . LEU A 1 347 ? 13.989 10.452 -1.368 1.00 89.19 347 LEU A O 1
ATOM 2683 N N . GLN A 1 348 ? 12.737 9.054 -0.137 1.00 88.12 348 GLN A N 1
ATOM 2684 C CA . GLN A 1 348 ? 13.720 7.980 -0.035 1.00 88.12 348 GLN A CA 1
ATOM 2685 C C . GLN A 1 348 ? 13.386 6.844 -1.002 1.00 88.12 348 GLN A C 1
ATOM 2687 O O . GLN A 1 348 ? 12.234 6.434 -1.126 1.00 88.12 348 GLN A O 1
ATOM 2692 N N . LEU A 1 349 ? 14.416 6.335 -1.675 1.00 88.06 349 LEU A N 1
ATOM 2693 C CA . LEU A 1 349 ? 14.347 5.148 -2.525 1.00 88.06 349 LEU A CA 1
ATOM 2694 C C . LEU A 1 349 ? 14.799 3.906 -1.738 1.00 88.06 349 LEU A C 1
ATOM 2696 O O . LEU A 1 349 ? 15.704 3.995 -0.900 1.00 88.06 349 LEU A O 1
ATOM 2700 N N . SER A 1 350 ? 14.223 2.740 -2.038 1.00 85.69 350 SER A N 1
ATOM 2701 C CA . SER A 1 350 ? 14.642 1.453 -1.451 1.00 85.69 350 SER A CA 1
ATOM 2702 C C . SER A 1 350 ? 16.131 1.152 -1.660 1.00 85.69 350 SER A C 1
ATOM 2704 O O . SER A 1 350 ? 16.795 0.632 -0.765 1.00 85.69 350 SER A O 1
ATOM 2706 N N . GLU A 1 351 ? 16.678 1.541 -2.810 1.00 82.31 351 GLU A N 1
ATOM 2707 C CA . GLU A 1 351 ? 18.100 1.456 -3.142 1.00 82.31 351 GLU A CA 1
ATOM 2708 C C . GLU A 1 351 ? 18.566 2.699 -3.914 1.00 82.31 351 GLU A C 1
ATOM 2710 O O . GLU A 1 351 ? 17.761 3.398 -4.529 1.00 82.31 351 GLU A O 1
ATOM 2715 N N . SER A 1 352 ? 19.867 3.005 -3.858 1.00 77.44 352 SER A N 1
ATOM 2716 C CA . SER A 1 352 ? 20.484 4.026 -4.711 1.00 77.44 352 SER A CA 1
ATOM 2717 C C . SER A 1 352 ? 22.000 3.834 -4.856 1.00 77.44 352 SER A C 1
ATOM 2719 O O . SER A 1 352 ? 22.630 3.121 -4.077 1.00 77.44 352 SER A O 1
ATOM 2721 N N . ASP A 1 353 ? 22.583 4.546 -5.818 1.00 72.06 353 ASP A N 1
ATOM 2722 C CA . ASP A 1 353 ? 24.016 4.675 -6.110 1.00 72.06 353 ASP A CA 1
ATOM 2723 C C . ASP A 1 353 ? 24.580 6.020 -5.599 1.00 72.06 353 ASP A C 1
ATOM 2725 O O . ASP A 1 353 ? 25.547 6.560 -6.144 1.00 72.06 353 ASP A O 1
ATOM 2729 N N . TYR A 1 354 ? 23.944 6.622 -4.587 1.00 73.25 354 TYR A N 1
ATOM 2730 C CA . TYR A 1 354 ? 24.275 7.961 -4.092 1.00 73.25 354 TYR A CA 1
ATOM 2731 C C . TYR A 1 354 ? 25.465 7.926 -3.113 1.00 73.25 354 TYR A C 1
ATOM 2733 O O . TYR A 1 354 ? 25.301 7.848 -1.897 1.00 73.25 354 TYR A O 1
ATOM 2741 N N . ASP A 1 355 ? 26.681 8.012 -3.657 1.00 65.62 355 ASP A N 1
ATOM 2742 C CA . ASP A 1 355 ? 27.945 7.965 -2.898 1.00 65.62 355 ASP A CA 1
ATOM 2743 C C . ASP A 1 355 ? 28.419 9.323 -2.331 1.00 65.62 355 ASP A C 1
ATOM 2745 O O . ASP A 1 355 ? 29.421 9.385 -1.616 1.00 65.62 355 ASP A O 1
ATOM 2749 N N . THR A 1 356 ? 27.792 10.450 -2.693 1.00 64.44 356 THR A N 1
ATOM 2750 C CA . THR A 1 356 ? 28.315 11.801 -2.396 1.00 64.44 356 THR A CA 1
ATOM 2751 C C . THR A 1 356 ? 27.229 12.781 -1.933 1.00 64.44 356 THR A C 1
ATOM 2753 O O . THR A 1 356 ? 26.436 13.247 -2.756 1.00 64.44 356 THR A O 1
ATOM 2756 N N . PRO A 1 357 ? 27.260 13.201 -0.653 1.00 66.12 357 PRO A N 1
ATOM 2757 C CA . PRO A 1 357 ? 26.308 14.159 -0.107 1.00 66.12 357 PRO A CA 1
ATOM 2758 C C . PRO A 1 357 ? 26.266 15.532 -0.784 1.00 66.12 357 PRO A C 1
ATOM 2760 O O . PRO A 1 357 ? 27.297 16.104 -1.149 1.00 66.12 357 PRO A O 1
ATOM 2763 N N . ASN A 1 358 ? 25.074 16.130 -0.786 1.00 66.06 358 ASN A N 1
ATOM 2764 C CA . ASN A 1 358 ? 24.779 17.502 -1.218 1.00 66.06 358 ASN A CA 1
ATOM 2765 C C . ASN A 1 358 ? 25.124 17.809 -2.692 1.00 66.06 358 ASN A C 1
ATOM 2767 O O . ASN A 1 358 ? 25.503 18.939 -3.013 1.00 66.06 358 ASN A O 1
ATOM 2771 N N . GLN A 1 359 ? 24.999 16.839 -3.605 1.00 67.06 359 GLN A N 1
ATOM 2772 C CA . GLN A 1 359 ? 25.104 17.133 -5.039 1.00 67.06 359 GLN A CA 1
ATOM 2773 C C . GLN A 1 359 ? 23.842 17.855 -5.541 1.00 67.06 359 GLN A C 1
ATOM 2775 O O . GLN A 1 359 ? 22.724 17.374 -5.372 1.00 67.06 359 GLN A O 1
ATOM 2780 N N . ALA A 1 360 ? 24.022 19.010 -6.184 1.00 63.19 360 ALA A N 1
ATOM 2781 C CA . ALA A 1 360 ? 22.940 19.736 -6.846 1.00 63.19 360 ALA A CA 1
ATOM 2782 C C . ALA A 1 360 ? 22.757 19.255 -8.291 1.00 63.19 360 ALA A C 1
ATOM 2784 O O . ALA A 1 360 ? 23.731 19.040 -9.019 1.00 63.19 360 ALA A O 1
ATOM 2785 N N . PHE A 1 361 ? 21.506 19.125 -8.729 1.00 67.12 361 PHE A N 1
ATOM 2786 C CA . PHE A 1 361 ? 21.197 18.704 -10.094 1.00 67.12 361 PHE A CA 1
ATOM 2787 C C . PHE A 1 361 ? 21.475 19.807 -11.126 1.00 67.12 361 PHE A C 1
ATOM 2789 O O . PHE A 1 361 ? 21.241 20.993 -10.894 1.00 67.12 361 PHE A O 1
ATOM 2796 N N . LYS A 1 362 ? 21.910 19.402 -12.325 1.00 61.75 362 LYS A N 1
ATOM 2797 C CA . LYS A 1 362 ? 21.939 20.273 -13.510 1.00 61.75 362 LYS A CA 1
ATOM 2798 C C . LYS A 1 362 ? 20.506 20.356 -14.074 1.00 61.75 362 LYS A C 1
ATOM 2800 O O . LYS A 1 362 ? 19.951 19.297 -14.368 1.00 61.75 362 LYS A O 1
ATOM 2805 N N . PRO A 1 363 ? 19.913 21.543 -14.317 1.00 56.59 363 PRO A N 1
ATOM 2806 C CA . PRO A 1 363 ? 18.518 21.649 -14.775 1.00 56.59 363 PRO A CA 1
ATOM 2807 C C . PRO A 1 363 ? 18.185 20.858 -16.054 1.00 56.59 363 PRO A C 1
ATOM 2809 O O . PRO A 1 363 ? 17.100 20.296 -16.169 1.00 56.59 363 PRO A O 1
ATOM 2812 N N . VAL A 1 364 ? 19.141 20.738 -16.985 1.00 55.12 364 VAL A N 1
ATOM 2813 C CA . VAL A 1 364 ? 18.981 19.962 -18.232 1.00 55.12 364 VAL A CA 1
ATOM 2814 C C . VAL A 1 364 ? 18.846 18.446 -18.006 1.00 55.12 364 VAL A C 1
ATOM 2816 O O . VAL A 1 364 ? 18.322 17.749 -18.865 1.00 55.12 364 VAL A O 1
ATOM 2819 N N . VAL A 1 365 ? 19.298 17.933 -16.855 1.00 58.41 365 VAL A N 1
ATOM 2820 C CA . VAL A 1 365 ? 19.258 16.500 -16.509 1.00 58.41 365 VAL A CA 1
ATOM 2821 C C . VAL A 1 365 ? 17.899 16.120 -15.916 1.00 58.41 365 VAL A C 1
ATOM 2823 O O . VAL A 1 365 ? 17.355 15.078 -16.266 1.00 58.41 365 VAL A O 1
ATOM 2826 N N . ILE A 1 366 ? 17.298 16.987 -15.090 1.00 62.59 366 ILE A N 1
ATOM 2827 C CA . ILE A 1 366 ? 15.933 16.769 -14.573 1.00 62.59 366 ILE A CA 1
ATOM 2828 C C . ILE A 1 366 ? 14.907 16.835 -15.713 1.00 62.59 366 ILE A C 1
ATOM 2830 O O . ILE A 1 366 ? 13.980 16.036 -15.745 1.00 62.59 366 ILE A O 1
ATOM 2834 N N . ALA A 1 367 ? 15.097 17.738 -16.682 1.00 64.75 367 ALA A N 1
ATOM 2835 C CA . ALA A 1 367 ? 14.196 17.901 -17.827 1.00 64.75 367 ALA A CA 1
ATOM 2836 C C . ALA A 1 367 ? 14.104 16.669 -18.758 1.00 64.75 367 ALA A C 1
ATOM 2838 O O . ALA A 1 367 ? 13.222 16.629 -19.615 1.00 64.75 367 ALA A O 1
ATOM 2839 N N . ALA A 1 368 ? 14.997 15.685 -18.605 1.00 67.12 368 ALA A N 1
ATOM 2840 C CA . ALA A 1 368 ? 14.971 14.421 -19.341 1.00 67.12 368 ALA A CA 1
ATOM 2841 C C . ALA A 1 368 ? 14.203 13.295 -18.614 1.00 67.12 368 ALA A C 1
ATOM 2843 O O . ALA A 1 368 ? 13.942 12.262 -19.226 1.00 67.12 368 ALA A O 1
ATOM 2844 N N . LEU A 1 369 ? 13.836 13.482 -17.340 1.00 77.56 369 LEU A N 1
ATOM 2845 C CA . LEU A 1 369 ? 13.066 12.526 -16.537 1.00 77.56 369 LEU A CA 1
ATOM 2846 C C . LEU A 1 369 ? 11.644 13.038 -16.297 1.00 77.56 369 LEU A C 1
ATOM 2848 O O . LEU A 1 369 ? 11.394 14.242 -16.237 1.00 77.56 369 LEU A O 1
ATOM 2852 N N . ASN A 1 370 ? 10.702 12.123 -16.072 1.00 83.38 370 ASN A N 1
ATOM 2853 C CA . ASN A 1 370 ? 9.322 12.504 -15.767 1.00 83.38 370 ASN A CA 1
ATOM 2854 C C . ASN A 1 370 ? 9.099 12.982 -14.308 1.00 83.38 370 ASN A C 1
ATOM 2856 O O . ASN A 1 370 ? 7.973 13.371 -13.991 1.00 83.38 370 ASN A O 1
ATOM 2860 N N . THR A 1 371 ? 10.122 12.991 -13.438 1.00 85.12 371 THR A N 1
ATOM 2861 C CA . THR A 1 371 ? 10.020 13.137 -11.965 1.00 85.12 371 THR A CA 1
ATOM 2862 C C . THR A 1 371 ? 9.145 14.310 -11.517 1.00 85.12 371 THR A C 1
ATOM 2864 O O . THR A 1 371 ? 8.175 14.135 -10.789 1.00 85.12 371 THR A O 1
ATOM 2867 N N . LEU A 1 372 ? 9.447 15.526 -11.989 1.00 81.50 372 LEU A N 1
ATOM 2868 C CA . LEU A 1 372 ? 8.715 16.737 -11.591 1.00 81.50 372 LEU A CA 1
ATOM 2869 C C . LEU A 1 372 ? 7.354 16.895 -12.297 1.00 81.50 372 LEU A C 1
ATOM 2871 O O . LEU A 1 372 ? 6.597 17.811 -11.981 1.00 81.50 372 LEU A O 1
ATOM 2875 N N . SER A 1 373 ? 7.051 16.044 -13.279 1.00 82.88 373 SER A N 1
ATOM 2876 C CA . SER A 1 373 ? 5.812 16.091 -14.068 1.00 82.88 373 SER A CA 1
ATOM 2877 C C . SER A 1 373 ? 4.810 14.980 -13.746 1.00 82.88 373 SER A C 1
ATOM 2879 O O . SER A 1 373 ? 3.658 15.096 -14.154 1.00 82.88 373 SER A O 1
ATOM 2881 N N . SER A 1 374 ? 5.251 13.931 -13.048 1.00 88.69 374 SER A N 1
ATOM 2882 C CA . SER A 1 374 ? 4.450 12.778 -12.619 1.00 88.69 374 SER A CA 1
ATOM 2883 C C . SER A 1 374 ? 4.021 12.903 -11.158 1.00 88.69 374 SER A C 1
ATOM 2885 O O . SER A 1 374 ? 2.846 12.711 -10.863 1.00 88.69 374 SER A O 1
ATOM 2887 N N . ILE A 1 375 ? 4.941 13.280 -10.263 1.00 91.00 375 ILE A N 1
ATOM 2888 C CA . ILE A 1 375 ? 4.632 13.528 -8.850 1.00 91.00 375 ILE A CA 1
ATOM 2889 C C . ILE A 1 375 ? 3.704 14.743 -8.733 1.00 91.00 375 ILE A C 1
ATOM 2891 O O . ILE A 1 375 ? 3.982 15.794 -9.323 1.00 91.00 375 ILE A O 1
ATOM 2895 N N . THR A 1 376 ? 2.641 14.630 -7.938 1.00 92.00 376 THR A N 1
ATOM 2896 C CA . THR A 1 376 ? 1.745 15.745 -7.591 1.00 92.00 376 THR A CA 1
ATOM 2897 C C . THR A 1 376 ? 1.753 16.026 -6.090 1.00 92.00 376 THR A C 1
ATOM 2899 O O . THR A 1 376 ? 1.935 15.126 -5.276 1.00 92.00 376 THR A O 1
ATOM 2902 N N . TYR A 1 377 ? 1.548 17.291 -5.724 1.00 91.19 377 TYR A N 1
ATOM 2903 C CA . TYR A 1 377 ? 1.256 17.762 -4.369 1.00 91.19 377 TYR A CA 1
ATOM 2904 C C . TYR A 1 377 ? -0.066 18.533 -4.437 1.00 91.19 377 TYR A C 1
ATOM 2906 O O . TYR A 1 377 ? -0.167 19.489 -5.208 1.00 91.19 377 TYR A O 1
ATOM 2914 N N . ASN A 1 378 ? -1.083 18.101 -3.686 1.00 91.00 378 ASN A N 1
ATOM 2915 C CA . ASN A 1 378 ? -2.454 18.632 -3.746 1.00 91.00 378 ASN A CA 1
ATOM 2916 C C . ASN A 1 378 ? -2.991 18.765 -5.189 1.00 91.00 378 ASN A C 1
ATOM 2918 O O . ASN A 1 378 ? -3.365 19.854 -5.623 1.00 91.00 378 ASN A O 1
ATOM 2922 N N . ASP A 1 379 ? -2.960 17.665 -5.951 1.00 89.75 379 ASP A N 1
ATOM 2923 C CA . ASP A 1 379 ? -3.321 17.565 -7.381 1.00 89.75 379 ASP A CA 1
ATOM 2924 C C . ASP A 1 379 ? -2.516 18.449 -8.364 1.00 89.75 379 ASP A C 1
ATOM 2926 O O . ASP A 1 379 ? -2.731 18.386 -9.578 1.00 89.75 379 ASP A O 1
ATOM 2930 N N . VAL A 1 380 ? -1.543 19.237 -7.894 1.00 88.50 380 VAL A N 1
ATOM 2931 C CA . VAL A 1 380 ? -0.677 20.078 -8.735 1.00 88.50 380 VAL A CA 1
ATOM 2932 C C . VAL A 1 380 ? 0.660 19.374 -8.976 1.00 88.50 380 VAL A C 1
ATOM 2934 O O . VAL A 1 380 ? 1.298 18.895 -8.041 1.00 88.50 380 VAL A O 1
ATOM 2937 N N . ALA A 1 381 ? 1.106 19.302 -10.234 1.00 86.38 381 ALA A N 1
ATOM 2938 C CA . ALA A 1 381 ? 2.378 18.670 -10.593 1.00 86.38 381 ALA A CA 1
ATOM 2939 C C . ALA A 1 381 ? 3.566 19.370 -9.911 1.00 86.38 381 ALA A C 1
ATOM 2941 O O . ALA A 1 381 ? 3.655 20.598 -9.911 1.00 86.38 381 ALA A O 1
ATOM 2942 N N . LEU A 1 382 ? 4.508 18.594 -9.370 1.00 83.81 382 LEU A N 1
ATOM 2943 C CA . LEU A 1 382 ? 5.550 19.089 -8.466 1.00 83.81 382 LEU A CA 1
ATOM 2944 C C . LEU A 1 382 ? 6.391 20.229 -9.068 1.00 83.81 382 LEU A C 1
ATOM 2946 O O . LEU A 1 382 ? 6.715 21.177 -8.356 1.00 83.81 382 LEU A O 1
ATOM 2950 N N . LYS A 1 383 ? 6.663 20.201 -10.383 1.00 80.31 383 LYS A N 1
ATOM 2951 C CA . LYS A 1 383 ? 7.313 21.288 -11.152 1.00 80.31 383 LYS A CA 1
ATOM 2952 C C . LYS A 1 383 ? 6.667 22.671 -10.951 1.00 80.31 383 LYS A C 1
ATOM 2954 O O . LYS A 1 383 ? 7.376 23.670 -10.993 1.00 80.31 383 LYS A O 1
ATOM 2959 N N . ASP A 1 384 ? 5.347 22.717 -10.762 1.00 81.44 384 ASP A N 1
ATOM 2960 C CA . ASP A 1 384 ? 4.543 23.937 -10.640 1.00 81.44 384 ASP A CA 1
ATOM 2961 C C . ASP A 1 384 ? 4.398 24.366 -9.160 1.00 81.44 384 ASP A C 1
ATOM 2963 O O . ASP A 1 384 ? 3.963 25.481 -8.873 1.00 81.44 384 ASP A O 1
ATOM 2967 N N . CYS A 1 385 ? 4.812 23.501 -8.222 1.00 76.62 385 CYS A N 1
ATOM 2968 C CA . CYS A 1 385 ? 4.838 23.741 -6.775 1.00 76.62 385 CYS A CA 1
ATOM 2969 C C . CYS A 1 385 ? 6.193 24.265 -6.261 1.00 76.62 385 CYS A C 1
ATOM 2971 O O . CYS A 1 385 ? 6.246 24.846 -5.173 1.00 76.62 385 CYS A O 1
ATOM 2973 N N . LEU A 1 386 ? 7.291 24.062 -7.003 1.00 71.75 386 LEU A N 1
ATOM 2974 C CA . LEU A 1 386 ? 8.629 24.512 -6.595 1.00 71.75 386 LEU A CA 1
ATOM 2975 C C . LEU A 1 386 ? 8.721 26.049 -6.590 1.00 71.75 386 LEU A C 1
ATOM 2977 O O . LEU A 1 386 ? 8.439 26.721 -7.583 1.00 71.75 386 LEU A O 1
ATOM 2981 N N . GLY A 1 387 ? 9.158 26.620 -5.466 1.00 59.31 387 GLY A N 1
ATOM 2982 C CA . GLY A 1 387 ? 9.287 28.071 -5.311 1.00 59.31 387 GLY A CA 1
ATOM 2983 C C . GLY A 1 387 ? 10.413 28.677 -6.159 1.00 59.31 387 GLY A C 1
ATOM 2984 O O . GLY A 1 387 ? 11.473 28.083 -6.332 1.00 59.31 387 GLY A O 1
ATOM 2985 N N . THR A 1 388 ? 10.243 29.923 -6.617 1.00 51.81 388 THR A N 1
ATOM 2986 C CA . THR A 1 388 ? 11.232 30.651 -7.447 1.00 51.81 388 THR A CA 1
ATOM 2987 C C . THR A 1 388 ? 12.490 31.115 -6.688 1.00 51.81 388 THR A C 1
ATOM 2989 O O . THR A 1 388 ? 13.158 32.056 -7.115 1.00 51.81 388 THR A O 1
ATOM 2992 N N . ALA A 1 389 ? 12.790 30.527 -5.531 1.00 42.78 389 ALA A N 1
ATOM 2993 C CA . ALA A 1 389 ? 13.976 30.814 -4.736 1.00 42.78 389 ALA A CA 1
ATOM 2994 C C . ALA A 1 389 ? 14.926 29.611 -4.824 1.00 42.78 389 ALA A C 1
ATOM 2996 O O . ALA A 1 389 ? 14.573 28.525 -4.375 1.00 42.78 389 ALA A O 1
ATOM 2997 N N . ASN A 1 390 ? 16.130 29.834 -5.367 1.00 44.56 390 ASN A N 1
ATOM 2998 C CA . ASN A 1 390 ? 17.183 28.837 -5.634 1.00 44.56 390 ASN A CA 1
ATOM 2999 C C . ASN A 1 390 ? 17.000 27.988 -6.918 1.00 44.56 390 ASN A C 1
ATOM 3001 O O . ASN A 1 390 ? 17.167 26.772 -6.884 1.00 44.56 390 ASN A O 1
ATOM 3005 N N . ASP A 1 391 ? 16.710 28.631 -8.058 1.00 42.22 391 ASP A N 1
ATOM 3006 C CA . ASP A 1 391 ? 16.976 28.143 -9.432 1.00 42.22 391 ASP A CA 1
ATOM 3007 C C . ASP A 1 391 ? 16.620 26.669 -9.749 1.00 42.22 391 ASP A C 1
ATOM 3009 O O . ASP A 1 391 ? 17.318 25.995 -10.509 1.00 42.22 391 ASP A O 1
ATOM 3013 N N . GLY A 1 392 ? 15.531 26.149 -9.172 1.00 47.94 392 GLY A N 1
ATOM 3014 C CA . GLY A 1 392 ? 15.083 24.766 -9.387 1.00 47.94 392 GLY A CA 1
ATOM 3015 C C . GLY A 1 392 ? 16.057 23.694 -8.879 1.00 47.94 392 GLY A C 1
ATOM 3016 O O . GLY A 1 392 ? 15.980 22.545 -9.316 1.00 47.94 392 GLY A O 1
ATOM 3017 N N . GLN A 1 393 ? 16.983 24.044 -7.980 1.00 57.25 393 GLN A N 1
ATOM 3018 C CA . GLN A 1 393 ? 17.965 23.109 -7.436 1.00 57.25 393 GLN A CA 1
ATOM 3019 C C . GLN A 1 393 ? 17.323 22.168 -6.411 1.00 57.25 393 GLN A C 1
ATOM 3021 O O . GLN A 1 393 ? 17.384 22.387 -5.203 1.00 57.25 393 GLN A O 1
ATOM 3026 N N . MET A 1 394 ? 16.755 21.070 -6.916 1.00 63.16 394 MET A N 1
ATOM 3027 C CA . MET A 1 394 ? 16.690 19.811 -6.170 1.00 63.16 394 MET A CA 1
ATOM 3028 C C . MET A 1 394 ? 18.087 19.472 -5.617 1.00 63.16 394 MET A C 1
ATOM 3030 O O . MET A 1 394 ? 19.106 19.794 -6.244 1.00 63.16 394 MET A O 1
ATOM 3034 N N . LEU A 1 395 ? 18.142 18.785 -4.476 1.00 61.78 395 LEU A N 1
ATOM 3035 C CA . LEU A 1 395 ? 19.400 18.396 -3.835 1.00 61.78 395 LEU A CA 1
ATOM 3036 C C . LEU A 1 395 ? 19.420 16.895 -3.542 1.00 61.78 395 LEU A C 1
ATOM 3038 O O . LEU A 1 395 ? 18.528 16.351 -2.889 1.00 61.78 395 LEU A O 1
ATOM 3042 N N . LEU A 1 396 ? 20.462 16.226 -4.028 1.00 59.28 396 LEU A N 1
ATOM 3043 C CA . LEU A 1 396 ? 20.728 14.822 -3.754 1.00 59.28 396 LEU A CA 1
ATOM 3044 C C . LEU A 1 396 ? 21.372 14.666 -2.376 1.00 59.28 396 LEU A C 1
ATOM 3046 O O . LEU A 1 396 ? 22.332 15.380 -2.069 1.00 59.28 396 LEU A O 1
ATOM 3050 N N . GLN A 1 397 ? 20.902 13.687 -1.597 1.00 57.09 397 GLN A N 1
ATOM 3051 C CA . GLN A 1 397 ? 21.601 13.169 -0.420 1.00 57.09 397 GLN A CA 1
ATOM 3052 C C . GLN A 1 397 ? 22.063 14.295 0.517 1.00 57.09 397 GLN A C 1
ATOM 3054 O O . GLN A 1 397 ? 23.254 14.470 0.782 1.00 57.09 397 GLN A O 1
ATOM 3059 N N . MET A 1 398 ? 21.129 15.136 0.969 1.00 56.59 398 MET A N 1
ATOM 3060 C CA . MET A 1 398 ? 21.481 16.183 1.924 1.00 56.59 398 MET A CA 1
ATOM 3061 C C . MET A 1 398 ? 21.980 15.542 3.229 1.00 56.59 398 MET A C 1
ATOM 3063 O O . MET A 1 398 ? 21.349 14.641 3.789 1.00 56.59 398 MET A O 1
ATOM 3067 N N . TRP A 1 399 ? 23.127 16.022 3.714 1.00 63.16 399 TRP A N 1
ATOM 3068 C CA . TRP A 1 399 ? 23.795 15.519 4.923 1.00 63.16 399 TRP A CA 1
ATOM 3069 C C . TRP A 1 399 ? 24.141 14.013 4.851 1.00 63.16 399 TRP A C 1
ATOM 3071 O O . TRP A 1 399 ? 24.647 13.538 3.842 1.00 63.16 399 TRP A O 1
ATOM 3081 N N . THR A 1 400 ? 23.974 13.257 5.939 1.00 60.22 400 THR A N 1
ATOM 3082 C CA . THR A 1 400 ? 24.438 11.860 6.068 1.00 60.22 400 THR A CA 1
ATOM 3083 C C . THR A 1 400 ? 23.343 10.817 5.808 1.00 60.22 400 THR A C 1
ATOM 3085 O O . THR A 1 400 ? 23.425 9.710 6.334 1.00 60.22 400 THR A O 1
ATOM 3088 N N . ARG A 1 401 ? 22.292 11.167 5.056 1.00 66.69 401 ARG A N 1
ATOM 3089 C CA . ARG A 1 401 ? 21.122 10.305 4.810 1.00 66.69 401 ARG A CA 1
ATOM 3090 C C . ARG A 1 401 ? 21.199 9.667 3.414 1.00 66.69 401 ARG A C 1
ATOM 3092 O O . ARG A 1 401 ? 21.023 10.390 2.434 1.00 66.69 401 ARG A O 1
ATOM 3099 N N . PRO A 1 402 ? 21.504 8.361 3.286 1.00 68.12 402 PRO A N 1
ATOM 3100 C CA . PRO A 1 402 ? 21.565 7.686 1.990 1.00 68.12 402 PRO A CA 1
ATOM 3101 C C . PRO A 1 402 ? 20.177 7.532 1.349 1.00 68.12 402 PRO A C 1
ATOM 3103 O O . PRO A 1 402 ? 19.150 7.545 2.028 1.00 68.12 402 PRO A O 1
ATOM 3106 N N . ASN A 1 403 ? 20.170 7.365 0.026 1.00 78.81 403 ASN A N 1
ATOM 3107 C CA . ASN A 1 403 ? 18.994 7.114 -0.815 1.00 78.81 403 ASN A CA 1
ATOM 3108 C C . ASN A 1 403 ? 17.905 8.212 -0.832 1.00 78.81 403 ASN A C 1
ATOM 3110 O O . ASN A 1 403 ? 16.858 7.992 -1.434 1.00 78.81 403 ASN A O 1
ATOM 3114 N N . THR A 1 404 ? 18.114 9.386 -0.219 1.00 82.44 404 THR A N 1
ATOM 3115 C CA . THR A 1 404 ? 17.107 10.469 -0.177 1.00 82.44 404 THR A CA 1
ATOM 3116 C C . THR A 1 404 ? 17.350 11.578 -1.213 1.00 82.44 404 THR A C 1
ATOM 3118 O O . THR A 1 404 ? 18.455 12.120 -1.318 1.00 82.44 404 THR A O 1
ATOM 3121 N N . ILE A 1 405 ? 16.293 11.981 -1.921 1.00 82.19 405 ILE A N 1
ATOM 3122 C CA . ILE A 1 405 ? 16.229 13.131 -2.838 1.00 82.19 405 ILE A CA 1
ATOM 3123 C C . ILE A 1 405 ? 15.365 14.220 -2.189 1.00 82.19 405 ILE A C 1
ATOM 3125 O O . ILE A 1 405 ? 14.236 13.940 -1.794 1.00 82.19 405 ILE A O 1
ATOM 3129 N N . TYR A 1 406 ? 15.862 15.457 -2.104 1.00 83.06 406 TYR A N 1
ATOM 3130 C CA . TYR A 1 406 ? 15.137 16.571 -1.482 1.00 83.06 406 TYR A CA 1
ATOM 3131 C C . TYR A 1 406 ? 14.568 17.551 -2.515 1.00 83.06 406 TYR A C 1
ATOM 3133 O O . TYR A 1 406 ? 15.282 18.037 -3.401 1.00 83.06 406 TYR A O 1
ATOM 3141 N N . PHE A 1 407 ? 13.281 17.872 -2.358 1.00 80.88 407 PHE A N 1
ATOM 3142 C CA . PHE A 1 407 ? 12.521 18.792 -3.207 1.00 80.88 407 PHE A CA 1
ATOM 3143 C C . PHE A 1 407 ? 12.106 20.036 -2.400 1.00 80.88 407 PHE A C 1
ATOM 3145 O O . PHE A 1 407 ? 11.390 19.886 -1.406 1.00 80.88 407 PHE A O 1
ATOM 3152 N N . PRO A 1 408 ? 12.523 21.258 -2.788 1.00 79.19 408 PRO A N 1
ATOM 3153 C CA . PRO A 1 408 ? 12.222 22.472 -2.030 1.00 79.19 408 PRO A CA 1
ATOM 3154 C C . PRO A 1 408 ? 10.757 22.900 -2.189 1.00 79.19 408 PRO A C 1
ATOM 3156 O O . PRO A 1 408 ? 10.310 23.235 -3.287 1.00 79.19 408 PRO A O 1
ATOM 3159 N N . MET A 1 409 ? 10.013 22.925 -1.083 1.00 79.44 409 MET A N 1
ATOM 3160 C CA . MET A 1 409 ? 8.586 23.265 -1.052 1.00 79.44 409 MET A CA 1
ATOM 3161 C C . MET A 1 409 ? 8.200 24.026 0.225 1.00 79.44 409 MET A C 1
ATOM 3163 O O . MET A 1 409 ? 9.017 24.217 1.127 1.00 79.44 409 MET A O 1
ATOM 3167 N N . ALA A 1 410 ? 6.958 24.510 0.270 1.00 82.06 410 ALA A N 1
ATOM 3168 C CA . ALA A 1 410 ? 6.391 25.154 1.450 1.00 82.06 410 ALA A CA 1
ATOM 3169 C C . ALA A 1 410 ? 6.105 24.144 2.578 1.00 82.06 410 ALA A C 1
ATOM 3171 O O . ALA A 1 410 ? 6.088 22.935 2.359 1.00 82.06 410 ALA A O 1
ATOM 3172 N N . GLU A 1 411 ? 5.853 24.665 3.778 1.00 84.88 411 GLU A N 1
ATOM 3173 C CA . GLU A 1 411 ? 5.485 23.866 4.948 1.00 84.88 411 GLU A CA 1
ATOM 3174 C C . GLU A 1 411 ? 4.103 23.216 4.757 1.00 84.88 411 GLU A C 1
ATOM 3176 O O . GLU A 1 411 ? 3.143 23.939 4.444 1.00 84.88 411 GLU A O 1
ATOM 3181 N N . PRO A 1 412 ? 3.994 21.879 4.904 1.00 87.12 412 PRO A N 1
ATOM 3182 C CA . PRO A 1 412 ? 2.743 21.172 4.693 1.00 87.12 412 PRO A CA 1
ATOM 3183 C C . PRO A 1 412 ? 1.737 21.459 5.807 1.00 87.12 412 PRO A C 1
ATOM 3185 O O . PRO A 1 412 ? 2.084 21.796 6.941 1.00 87.12 412 PRO A O 1
ATOM 3188 N N . LYS A 1 413 ? 0.460 21.323 5.470 1.00 88.75 413 LYS A N 1
ATOM 3189 C CA . LYS A 1 413 ? -0.687 21.500 6.367 1.00 88.75 413 LYS A CA 1
ATOM 3190 C C . LYS A 1 413 ? -1.402 20.172 6.534 1.00 88.75 413 LYS A C 1
ATOM 3192 O O . LYS A 1 413 ? -1.353 19.334 5.641 1.00 88.75 413 LYS A O 1
ATOM 3197 N N . ALA A 1 414 ? -2.090 19.991 7.660 1.00 82.06 414 ALA A N 1
ATOM 3198 C CA . ALA A 1 414 ? -2.982 18.847 7.821 1.00 82.06 414 ALA A CA 1
ATOM 3199 C C . ALA A 1 414 ? -3.965 18.772 6.635 1.00 82.06 414 ALA A C 1
ATOM 3201 O O . ALA A 1 414 ? -4.466 19.809 6.188 1.00 82.06 414 ALA A O 1
ATOM 3202 N N . GLU A 1 415 ? -4.213 17.556 6.149 1.00 82.00 415 GLU A N 1
ATOM 3203 C CA . GLU A 1 415 ? -4.936 17.232 4.908 1.00 82.00 415 GLU A CA 1
ATOM 3204 C C . GLU A 1 415 ? -4.184 17.483 3.582 1.00 82.00 415 GLU A C 1
ATOM 3206 O O . GLU A 1 415 ? -4.726 17.133 2.533 1.00 82.00 415 GLU A O 1
ATOM 3211 N N . ASP A 1 416 ? -2.948 18.005 3.579 1.00 89.94 416 ASP A N 1
ATOM 3212 C CA . ASP A 1 416 ? -2.131 18.043 2.353 1.00 89.94 416 ASP A CA 1
ATOM 3213 C C . ASP A 1 416 ? -1.808 16.620 1.859 1.00 89.94 416 ASP A C 1
ATOM 3215 O O . ASP A 1 416 ? -1.607 15.693 2.647 1.00 89.94 416 ASP A O 1
ATOM 3219 N N . THR A 1 417 ? -1.711 16.458 0.540 1.00 90.94 417 THR A N 1
ATOM 3220 C CA . THR A 1 417 ? -1.491 15.172 -0.140 1.00 90.94 417 THR A CA 1
ATOM 3221 C C . THR A 1 417 ? -0.314 15.220 -1.110 1.00 90.94 417 THR A C 1
ATOM 3223 O O . THR A 1 417 ? -0.040 16.254 -1.722 1.00 90.94 417 THR A O 1
ATOM 3226 N N . ILE A 1 418 ? 0.365 14.084 -1.281 1.00 92.69 418 ILE A N 1
ATOM 3227 C CA . ILE A 1 418 ? 1.367 13.844 -2.328 1.00 92.69 418 ILE A CA 1
ATOM 3228 C C . ILE A 1 418 ? 1.051 12.520 -3.016 1.00 92.69 418 ILE A C 1
ATOM 3230 O O . ILE A 1 418 ? 0.781 11.535 -2.338 1.00 92.69 418 ILE A O 1
ATOM 3234 N N . VAL A 1 419 ? 1.124 12.475 -4.346 1.00 92.44 419 VAL A N 1
ATOM 3235 C CA . VAL A 1 419 ? 1.010 11.231 -5.122 1.00 92.44 419 VAL A CA 1
ATOM 3236 C C . VAL A 1 419 ? 2.280 11.032 -5.938 1.00 92.44 419 VAL A C 1
ATOM 3238 O O . VAL A 1 419 ? 2.727 11.940 -6.639 1.00 92.44 419 VAL A O 1
ATOM 3241 N N . ILE A 1 420 ? 2.848 9.831 -5.862 1.00 93.50 420 ILE A N 1
ATOM 3242 C CA . ILE A 1 420 ? 4.015 9.370 -6.617 1.00 93.50 420 ILE A CA 1
ATOM 3243 C C . ILE A 1 420 ? 3.534 8.209 -7.501 1.00 93.50 420 ILE A C 1
ATOM 3245 O O . ILE A 1 420 ? 3.428 7.089 -7.007 1.00 93.50 420 ILE A O 1
ATOM 3249 N N . PRO A 1 421 ? 3.173 8.439 -8.778 1.00 92.12 421 PRO A N 1
ATOM 3250 C CA . PRO A 1 421 ? 2.652 7.379 -9.642 1.00 92.12 421 PRO A CA 1
ATOM 3251 C C . PRO A 1 421 ? 3.677 6.279 -9.959 1.00 92.12 421 PRO A C 1
ATOM 3253 O O . PRO A 1 421 ? 4.869 6.560 -10.111 1.00 92.12 421 PRO A O 1
ATOM 3256 N N . ALA A 1 422 ? 3.205 5.050 -10.185 1.00 89.94 422 ALA A N 1
ATOM 3257 C CA . ALA A 1 422 ? 4.004 4.001 -10.815 1.00 89.94 422 ALA A CA 1
ATOM 3258 C C . ALA A 1 422 ? 4.556 4.489 -12.169 1.00 89.94 422 ALA A C 1
ATOM 3260 O O . ALA A 1 422 ? 3.871 5.189 -12.923 1.00 89.94 422 ALA A O 1
ATOM 3261 N N . GLY A 1 423 ? 5.805 4.146 -12.479 1.00 87.69 423 GLY A N 1
ATOM 3262 C CA . GLY A 1 423 ? 6.523 4.698 -13.631 1.00 87.69 423 GLY A CA 1
ATOM 3263 C C . GLY A 1 423 ? 7.153 6.079 -13.390 1.00 87.69 423 GLY A C 1
ATOM 3264 O O . GLY A 1 423 ? 7.717 6.650 -14.324 1.00 87.69 423 GLY A O 1
ATOM 3265 N N . THR A 1 424 ? 7.091 6.639 -12.172 1.00 91.50 424 THR A N 1
ATOM 3266 C CA . THR A 1 424 ? 7.862 7.847 -11.813 1.00 91.50 424 THR A CA 1
ATOM 3267 C C . THR A 1 424 ? 9.352 7.517 -11.819 1.00 91.50 424 THR A C 1
ATOM 3269 O O . THR A 1 424 ? 9.808 6.672 -11.052 1.00 91.50 424 THR A O 1
ATOM 3272 N N . GLN A 1 425 ? 10.109 8.196 -12.677 1.00 89.31 425 GLN A N 1
ATOM 3273 C CA . GLN A 1 425 ? 11.548 8.031 -12.849 1.00 89.31 425 GLN A CA 1
ATOM 3274 C C . GLN A 1 425 ? 12.318 8.935 -11.881 1.00 89.31 425 GLN A C 1
ATOM 3276 O O . GLN A 1 425 ? 11.954 10.097 -11.692 1.00 89.31 425 GLN A O 1
ATOM 3281 N N . PHE A 1 426 ? 13.434 8.450 -11.343 1.00 85.62 426 PHE A N 1
ATOM 3282 C CA . PHE A 1 426 ? 14.357 9.187 -10.482 1.00 85.62 426 PHE A CA 1
ATOM 3283 C C . PHE A 1 426 ? 15.809 9.013 -10.964 1.00 85.62 426 PHE A C 1
ATOM 3285 O O . PHE A 1 426 ? 16.188 7.947 -11.449 1.00 85.62 426 PHE A O 1
ATOM 3292 N N . PRO A 1 427 ? 16.653 10.047 -10.850 1.00 79.75 427 PRO A N 1
ATOM 3293 C CA . PRO A 1 427 ? 18.018 10.034 -11.377 1.00 79.75 427 PRO A CA 1
ATOM 3294 C C . PRO A 1 427 ? 18.966 9.134 -10.566 1.00 79.75 427 PRO A C 1
ATOM 3296 O O . PRO A 1 427 ? 18.935 9.163 -9.338 1.00 79.75 427 PRO A O 1
ATOM 3299 N N . SER A 1 428 ? 19.868 8.407 -11.237 1.00 78.69 428 SER A N 1
ATOM 3300 C CA . SER A 1 428 ? 21.016 7.730 -10.601 1.00 78.69 428 SER A CA 1
ATOM 3301 C C . SER A 1 428 ? 22.256 8.646 -10.530 1.00 78.69 428 SER A C 1
ATOM 3303 O O . SER A 1 428 ? 22.322 9.668 -11.220 1.00 78.69 428 SER A O 1
ATOM 3305 N N . SER A 1 429 ? 23.257 8.331 -9.706 1.00 71.06 429 SER A N 1
ATOM 3306 C CA . SER A 1 429 ? 24.495 9.124 -9.606 1.00 71.06 429 SER A CA 1
ATOM 3307 C C . SER A 1 429 ? 25.317 9.107 -10.901 1.00 71.06 429 SER A C 1
ATOM 3309 O O . SER A 1 429 ? 25.840 10.152 -11.308 1.00 71.06 429 SER A O 1
ATOM 3311 N N . ALA A 1 430 ? 25.336 7.981 -11.624 1.00 61.00 430 ALA A N 1
ATOM 3312 C CA . ALA A 1 430 ? 25.883 7.901 -12.983 1.00 61.00 430 ALA A CA 1
ATOM 3313 C C . ALA A 1 430 ? 25.180 8.883 -13.946 1.00 61.00 430 ALA A C 1
ATOM 3315 O O . ALA A 1 430 ? 25.834 9.589 -14.727 1.00 61.00 430 ALA A O 1
ATOM 3316 N N . PHE A 1 431 ? 23.856 9.011 -13.815 1.00 63.78 431 PHE A N 1
ATOM 3317 C CA . PHE A 1 431 ? 23.049 9.936 -14.607 1.00 63.78 431 PHE A CA 1
ATOM 3318 C C . PHE A 1 431 ? 23.329 11.408 -14.259 1.00 63.78 431 PHE A C 1
ATOM 3320 O O . PHE A 1 431 ? 23.465 12.242 -15.156 1.00 63.78 431 PHE A O 1
ATOM 3327 N N . ILE A 1 432 ? 23.529 11.735 -12.979 1.00 62.66 432 ILE A N 1
ATOM 3328 C CA . ILE A 1 432 ? 23.895 13.088 -12.509 1.00 62.66 432 ILE A CA 1
ATOM 3329 C C . ILE A 1 432 ? 25.279 13.517 -13.026 1.00 62.66 432 ILE A C 1
ATOM 3331 O O . ILE A 1 432 ? 25.475 14.670 -13.450 1.00 62.66 432 ILE A O 1
ATOM 3335 N N . ALA A 1 433 ? 26.239 12.590 -13.027 1.00 59.16 433 ALA A N 1
ATOM 3336 C CA . ALA A 1 433 ? 27.582 12.828 -13.541 1.00 59.16 433 ALA A CA 1
ATOM 3337 C C . ALA A 1 433 ? 27.560 13.112 -15.053 1.00 59.16 433 ALA A C 1
ATOM 3339 O O . ALA A 1 433 ? 27.946 14.211 -15.476 1.00 59.16 433 ALA A O 1
ATOM 3340 N N . ASN A 1 434 ? 27.056 12.154 -15.840 1.00 57.56 434 ASN A N 1
ATOM 3341 C CA . ASN A 1 434 ? 27.327 12.050 -17.278 1.00 57.56 434 ASN A CA 1
ATOM 3342 C C . ASN A 1 434 ? 26.078 12.057 -18.185 1.00 57.56 434 ASN A C 1
ATOM 3344 O O . ASN A 1 434 ? 26.238 12.102 -19.400 1.00 57.56 434 ASN A O 1
ATOM 3348 N N . GLY A 1 435 ? 24.855 12.000 -17.644 1.00 54.72 435 GLY A N 1
ATOM 3349 C CA . GLY A 1 435 ? 23.619 11.884 -18.440 1.00 54.72 435 GLY A CA 1
ATOM 3350 C C . GLY A 1 435 ? 23.380 10.488 -19.037 1.00 54.72 435 GLY A C 1
ATOM 3351 O O . GLY A 1 435 ? 22.743 10.368 -20.078 1.00 54.72 435 GLY A O 1
ATOM 3352 N N . THR A 1 436 ? 23.920 9.447 -18.397 1.00 57.91 436 THR A N 1
ATOM 3353 C CA . THR A 1 436 ? 23.973 8.043 -18.860 1.00 57.91 436 THR A CA 1
ATOM 3354 C C . THR A 1 436 ? 23.657 7.080 -17.710 1.00 57.91 436 THR A C 1
ATOM 3356 O O . THR A 1 436 ? 23.702 7.467 -16.549 1.00 57.91 436 THR A O 1
ATOM 3359 N N . GLU A 1 437 ? 23.413 5.795 -17.942 1.00 62.41 437 GLU A N 1
ATOM 3360 C CA . GLU A 1 437 ? 22.271 5.296 -18.728 1.00 62.41 437 GLU A CA 1
ATOM 3361 C C . GLU A 1 437 ? 21.097 4.929 -17.796 1.00 62.41 437 GLU A C 1
ATOM 3363 O O . GLU A 1 437 ? 20.055 4.498 -18.269 1.00 62.41 437 GLU A O 1
ATOM 3368 N N . THR A 1 438 ? 21.257 5.054 -16.474 1.00 70.06 438 THR A N 1
ATOM 3369 C CA . THR A 1 438 ? 20.378 4.441 -15.468 1.00 70.06 438 THR A CA 1
ATOM 3370 C C . THR A 1 438 ? 19.451 5.436 -14.780 1.00 70.06 438 THR A C 1
ATOM 3372 O O . THR A 1 438 ? 19.873 6.519 -14.372 1.00 70.06 438 THR A O 1
ATOM 3375 N N . CYS A 1 439 ? 18.198 5.036 -14.572 1.00 81.75 439 CYS A N 1
ATOM 3376 C CA . CYS A 1 439 ? 17.264 5.721 -13.680 1.00 81.75 439 CYS A CA 1
ATOM 3377 C C . CYS A 1 439 ? 16.513 4.703 -12.810 1.00 81.75 439 CYS A C 1
ATOM 3379 O O . CYS A 1 439 ? 16.298 3.559 -13.214 1.00 81.75 439 CYS A O 1
ATOM 3381 N N . TYR A 1 440 ? 16.130 5.117 -11.607 1.00 88.38 440 TYR A N 1
ATOM 3382 C CA . TYR A 1 440 ? 15.243 4.339 -10.746 1.00 88.38 440 TYR A CA 1
ATOM 3383 C C . TYR A 1 440 ? 13.792 4.602 -11.138 1.00 88.38 440 TYR A C 1
ATOM 3385 O O . TYR A 1 440 ? 13.474 5.714 -11.554 1.00 88.38 440 TYR A O 1
ATOM 3393 N N . VAL A 1 441 ? 12.905 3.623 -10.989 1.00 90.25 441 VAL A N 1
ATOM 3394 C CA . VAL A 1 441 ? 11.494 3.740 -11.378 1.00 90.25 441 VAL A CA 1
ATOM 3395 C C . VAL A 1 441 ? 10.590 3.220 -10.269 1.00 90.25 441 VAL A C 1
ATOM 3397 O O . VAL A 1 441 ? 10.757 2.093 -9.805 1.00 90.25 441 VAL A O 1
ATOM 3400 N N . ALA A 1 442 ? 9.624 4.043 -9.854 1.00 90.81 442 ALA A N 1
ATOM 3401 C CA . ALA A 1 442 ? 8.606 3.662 -8.881 1.00 90.81 442 ALA A CA 1
ATOM 3402 C C . ALA A 1 442 ? 7.753 2.499 -9.412 1.00 90.81 442 ALA A C 1
ATOM 3404 O O . ALA A 1 442 ? 7.123 2.611 -10.466 1.00 90.81 442 ALA A O 1
ATOM 3405 N N . THR A 1 443 ? 7.731 1.399 -8.665 1.00 90.25 443 THR A N 1
ATOM 3406 C CA . THR A 1 443 ? 6.970 0.177 -8.985 1.00 90.25 443 THR A CA 1
ATOM 3407 C C . THR A 1 443 ? 5.471 0.311 -8.715 1.00 90.25 443 THR A C 1
ATOM 3409 O O . THR A 1 443 ? 4.655 -0.157 -9.507 1.00 90.25 443 THR A O 1
ATOM 3412 N N . GLU A 1 444 ? 5.105 0.980 -7.621 1.00 85.06 444 GLU A N 1
ATOM 3413 C CA . GLU A 1 444 ? 3.725 1.239 -7.200 1.00 85.06 444 GLU A CA 1
ATOM 3414 C C . GLU A 1 444 ? 3.353 2.727 -7.311 1.00 85.06 444 GLU A C 1
ATOM 3416 O O . GLU A 1 444 ? 4.215 3.607 -7.281 1.00 85.06 444 GLU A O 1
ATOM 3421 N N . THR A 1 445 ? 2.051 3.010 -7.431 1.00 88.62 445 THR A N 1
ATOM 3422 C CA . THR A 1 445 ? 1.514 4.361 -7.222 1.00 88.62 445 THR A CA 1
ATOM 3423 C C . THR A 1 445 ? 1.283 4.543 -5.732 1.00 88.62 445 THR A C 1
ATOM 3425 O O . THR A 1 445 ? 0.443 3.853 -5.163 1.00 88.62 445 THR A O 1
ATOM 3428 N N . VAL A 1 446 ? 1.997 5.478 -5.112 1.00 87.31 446 VAL A N 1
ATOM 3429 C CA . VAL A 1 446 ? 1.900 5.734 -3.672 1.00 87.31 446 VAL A CA 1
ATOM 3430 C C . VAL A 1 446 ? 1.273 7.093 -3.419 1.00 87.31 446 VAL A C 1
ATOM 3432 O O . VAL A 1 446 ? 1.785 8.111 -3.886 1.00 87.31 446 VAL A O 1
ATOM 3435 N N . THR A 1 447 ? 0.195 7.114 -2.643 1.00 89.75 447 THR A N 1
ATOM 3436 C CA . THR A 1 447 ? -0.378 8.344 -2.093 1.00 89.75 447 THR A CA 1
ATOM 3437 C C . THR A 1 447 ? 0.089 8.511 -0.651 1.00 89.75 447 THR A C 1
ATOM 3439 O O . THR A 1 447 ? 0.145 7.553 0.114 1.00 89.75 447 THR A O 1
ATOM 3442 N N . TYR A 1 448 ? 0.405 9.740 -0.267 1.00 88.94 448 TYR A N 1
ATOM 3443 C CA . TYR A 1 448 ? 0.751 10.150 1.086 1.00 88.94 448 TYR A CA 1
ATOM 3444 C C . TYR A 1 448 ? -0.141 11.310 1.522 1.00 88.94 448 TYR A C 1
ATOM 3446 O O . TYR A 1 448 ? -0.495 12.164 0.707 1.00 88.94 448 TYR A O 1
ATOM 3454 N N . LYS A 1 449 ? -0.465 11.370 2.815 1.00 87.12 449 LYS A N 1
ATOM 3455 C CA . LYS A 1 449 ? -1.257 12.442 3.430 1.00 87.12 449 LYS A CA 1
ATOM 3456 C C . LYS A 1 449 ? -0.576 12.948 4.698 1.00 87.12 449 LYS A C 1
ATOM 3458 O O . LYS A 1 449 ? -0.061 12.145 5.476 1.00 87.12 449 LYS A O 1
ATOM 3463 N N . PHE A 1 450 ? -0.571 14.261 4.907 1.00 85.06 450 PHE A N 1
ATOM 3464 C CA . PHE A 1 450 ? -0.017 14.877 6.110 1.00 85.06 450 PHE A CA 1
ATOM 3465 C C . PHE A 1 450 ? -1.085 14.986 7.208 1.00 85.06 450 PHE A C 1
ATOM 3467 O O . PHE A 1 450 ? -2.134 15.602 7.001 1.00 85.06 450 PHE A O 1
ATOM 3474 N N . ASP A 1 451 ? -0.823 14.405 8.381 1.00 77.12 451 ASP A N 1
ATOM 3475 C CA . ASP A 1 451 ? -1.748 14.411 9.531 1.00 77.12 451 ASP A CA 1
ATOM 3476 C C . ASP A 1 451 ? -1.682 15.711 10.367 1.00 77.12 451 ASP A C 1
ATOM 3478 O O . ASP A 1 451 ? -2.562 15.985 11.181 1.00 77.12 451 ASP A O 1
ATOM 3482 N N . GLY A 1 452 ? -0.661 16.544 10.129 1.00 76.50 452 GLY A N 1
ATOM 3483 C CA . GLY A 1 452 ? -0.329 17.733 10.923 1.00 76.50 452 GLY A CA 1
ATOM 3484 C C . GLY A 1 452 ? 1.041 17.657 11.613 1.00 76.50 452 GLY A C 1
ATOM 3485 O O . GLY A 1 452 ? 1.564 18.693 12.024 1.00 76.50 452 GLY A O 1
ATOM 3486 N N . ALA A 1 453 ? 1.637 16.467 11.688 1.00 77.19 453 ALA A N 1
ATOM 3487 C CA . ALA A 1 453 ? 2.973 16.187 12.213 1.00 77.19 453 ALA A CA 1
ATOM 3488 C C . ALA A 1 453 ? 3.811 15.292 11.273 1.00 77.19 453 ALA A C 1
ATOM 3490 O O . ALA A 1 453 ? 4.999 15.558 11.088 1.00 77.19 453 ALA A O 1
ATOM 3491 N N . ASN A 1 454 ? 3.208 14.268 10.659 1.00 77.62 454 ASN A N 1
ATOM 3492 C CA . ASN A 1 454 ? 3.860 13.243 9.839 1.00 77.62 454 ASN A CA 1
ATOM 3493 C C . ASN A 1 454 ? 3.145 13.031 8.495 1.00 77.62 454 ASN A C 1
ATOM 3495 O O . ASN A 1 454 ? 1.976 13.377 8.325 1.00 77.62 454 ASN A O 1
ATOM 3499 N N . TRP A 1 455 ? 3.847 12.409 7.543 1.00 82.75 455 TRP A N 1
ATOM 3500 C CA . TRP A 1 455 ? 3.281 11.932 6.278 1.00 82.75 455 TRP A CA 1
ATOM 3501 C C . TRP A 1 455 ? 3.000 10.424 6.349 1.00 82.75 455 TRP A C 1
ATOM 3503 O O . TRP A 1 455 ? 3.933 9.625 6.293 1.00 82.75 455 TRP A O 1
ATOM 3513 N N . GLY A 1 456 ? 1.730 10.025 6.435 1.00 77.50 456 GLY A N 1
ATOM 3514 C CA . GLY A 1 456 ? 1.315 8.616 6.366 1.00 77.50 456 GLY A CA 1
ATOM 3515 C C . GLY A 1 456 ? 1.063 8.164 4.924 1.00 77.50 456 GLY A C 1
ATOM 3516 O O . GLY A 1 456 ? 0.546 8.950 4.124 1.00 77.50 456 GLY A O 1
ATOM 3517 N N . LYS A 1 457 ? 1.410 6.912 4.575 1.00 81.38 457 LYS A N 1
ATOM 3518 C CA . LYS A 1 457 ? 0.990 6.297 3.296 1.00 81.38 457 LYS A CA 1
ATOM 3519 C C . LYS A 1 457 ? -0.525 6.095 3.351 1.00 81.38 457 LYS A C 1
ATOM 3521 O O . LYS A 1 457 ? -1.022 5.444 4.264 1.00 81.38 457 LYS A O 1
ATOM 3526 N N . VAL A 1 458 ? -1.245 6.652 2.384 1.00 78.31 458 VAL A N 1
ATOM 3527 C CA . VAL A 1 458 ? -2.667 6.364 2.175 1.00 78.31 458 VAL A CA 1
ATOM 3528 C C . VAL A 1 458 ? -2.758 5.042 1.427 1.00 78.31 458 VAL A C 1
ATOM 3530 O O . VAL A 1 458 ? -2.133 4.877 0.379 1.00 78.31 458 VAL A O 1
ATOM 3533 N N . ILE A 1 459 ? -3.525 4.115 1.989 1.00 68.69 459 ILE A N 1
ATOM 3534 C CA . ILE A 1 459 ? -3.782 2.779 1.457 1.00 68.69 459 ILE A CA 1
ATOM 3535 C C . ILE A 1 459 ? -5.304 2.623 1.380 1.00 68.69 459 ILE A C 1
ATOM 3537 O O . ILE A 1 459 ? -5.997 2.928 2.352 1.00 68.69 459 ILE A O 1
ATOM 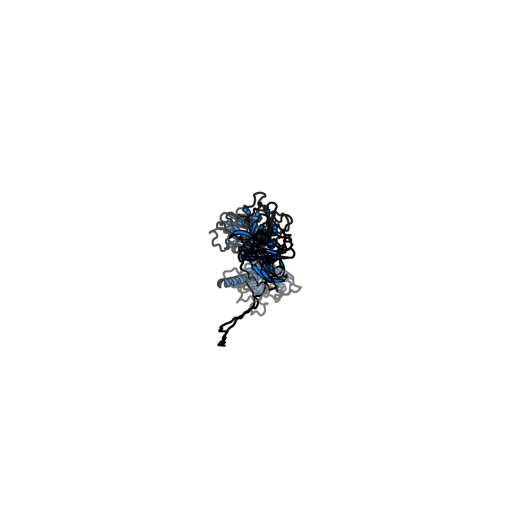3541 N N . ASP A 1 460 ? -5.820 2.171 0.237 1.00 67.69 460 ASP A N 1
ATOM 3542 C CA . ASP A 1 460 ? -7.232 1.802 0.098 1.00 67.69 460 ASP A CA 1
ATOM 3543 C C . ASP A 1 460 ? -7.404 0.370 0.627 1.00 67.69 460 ASP A C 1
ATOM 3545 O O . ASP A 1 460 ? -7.091 -0.600 -0.059 1.00 67.69 460 ASP A O 1
ATOM 3549 N N . PHE A 1 461 ? -7.850 0.231 1.877 1.00 72.44 461 PHE A N 1
ATOM 3550 C CA . PHE A 1 461 ? -7.936 -1.072 2.538 1.00 72.44 461 PHE A CA 1
ATOM 3551 C C . PHE A 1 461 ? -9.172 -1.892 2.116 1.00 72.44 461 PHE A C 1
ATOM 3553 O O . PHE A 1 461 ? -10.294 -1.383 2.068 1.00 72.44 461 PHE A O 1
ATOM 3560 N N . GLU A 1 462 ? -8.998 -3.204 1.938 1.00 82.94 462 GLU A N 1
ATOM 3561 C CA . GLU A 1 462 ? -10.076 -4.185 2.091 1.00 82.94 462 GLU A CA 1
ATOM 3562 C C . GLU A 1 462 ? -10.438 -4.286 3.585 1.00 82.94 462 GLU A C 1
ATOM 3564 O O . GLU A 1 462 ? -9.849 -5.057 4.352 1.00 82.94 462 GLU A O 1
ATOM 3569 N N . GLU A 1 463 ? -11.390 -3.453 4.014 1.00 89.44 463 GLU A N 1
ATOM 3570 C CA . GLU A 1 463 ? -11.859 -3.399 5.401 1.00 89.44 463 GLU A CA 1
ATOM 3571 C C . GLU A 1 463 ? -12.822 -4.552 5.736 1.00 89.44 463 GLU A C 1
ATOM 3573 O O . GLU A 1 463 ? -13.773 -4.841 5.006 1.00 89.44 463 GLU A O 1
ATOM 3578 N N . THR A 1 464 ? -12.611 -5.193 6.887 1.00 93.69 464 THR A N 1
ATOM 3579 C CA . THR A 1 464 ? -13.494 -6.228 7.447 1.00 93.69 464 THR A CA 1
ATOM 3580 C C . THR A 1 464 ? -14.149 -5.730 8.736 1.00 93.69 464 THR A C 1
ATOM 3582 O O . THR A 1 464 ? -13.464 -5.430 9.712 1.00 93.69 464 THR A O 1
ATOM 3585 N N . GLU A 1 465 ? -15.481 -5.657 8.759 1.00 95.38 465 GLU A N 1
ATOM 3586 C CA . GLU A 1 465 ? -16.248 -5.177 9.918 1.00 95.38 465 GLU A CA 1
ATOM 3587 C C . GLU A 1 465 ? -16.034 -6.044 11.175 1.00 95.38 465 GLU A C 1
ATOM 3589 O O . GLU A 1 465 ? -16.070 -7.279 11.121 1.00 95.38 465 GLU A O 1
ATOM 3594 N N . VAL A 1 466 ? -15.846 -5.392 12.326 1.00 96.31 466 VAL A N 1
ATOM 3595 C CA . VAL A 1 466 ? -15.654 -6.026 13.640 1.00 96.31 466 VAL A CA 1
ATOM 3596 C C . VAL A 1 466 ? -16.371 -5.270 14.760 1.00 96.31 466 VAL A C 1
ATOM 3598 O O . VAL A 1 466 ? -16.359 -4.043 14.830 1.00 96.31 466 VAL A O 1
ATOM 3601 N N . SER A 1 467 ? -16.915 -6.013 15.722 1.00 95.38 467 SER A N 1
ATOM 3602 C CA . SER A 1 467 ? -17.087 -5.531 17.098 1.00 95.38 467 SER A CA 1
ATOM 3603 C C . SER A 1 467 ? -15.853 -5.854 17.950 1.00 95.38 467 SER A C 1
ATOM 3605 O O . SER A 1 467 ? -15.117 -6.807 17.656 1.00 95.38 467 SER A O 1
ATOM 3607 N N . VAL A 1 468 ? -15.643 -5.073 19.014 1.00 95.94 468 VAL A N 1
ATOM 3608 C CA . VAL A 1 468 ? -14.534 -5.219 19.971 1.00 95.94 468 VAL A CA 1
ATOM 3609 C C . VAL A 1 468 ? -15.035 -5.439 21.400 1.00 95.94 468 VAL A C 1
ATOM 3611 O O . VAL A 1 468 ? -16.048 -4.882 21.819 1.00 95.94 468 VAL A O 1
ATOM 3614 N N . THR A 1 469 ? -14.287 -6.220 22.171 1.00 94.25 469 THR A N 1
ATOM 3615 C CA . THR A 1 469 ? -14.456 -6.434 23.615 1.00 94.25 469 THR A CA 1
ATOM 3616 C C . THR A 1 469 ? -13.111 -6.268 24.322 1.00 94.25 469 THR A C 1
ATOM 3618 O O . THR A 1 469 ? -12.055 -6.364 23.698 1.00 94.25 469 THR A O 1
ATOM 3621 N N . MET A 1 470 ? -13.103 -6.022 25.634 1.00 92.69 470 MET A N 1
ATOM 3622 C CA . MET A 1 470 ? -11.847 -5.953 26.387 1.00 92.69 470 MET A CA 1
ATOM 3623 C C . MET A 1 470 ? -11.446 -7.338 26.911 1.00 92.69 470 MET A C 1
ATOM 3625 O O . MET A 1 470 ? -12.216 -7.985 27.617 1.00 92.69 470 MET A O 1
ATOM 3629 N N . TYR A 1 471 ? -10.229 -7.785 26.594 1.00 86.56 471 TYR A N 1
ATOM 3630 C CA . TYR A 1 471 ? -9.659 -9.034 27.117 1.00 86.56 471 TYR A CA 1
ATOM 3631 C C . TYR A 1 471 ? -9.019 -8.846 28.503 1.00 86.56 471 TYR A C 1
ATOM 3633 O O . TYR A 1 471 ? -9.021 -9.759 29.329 1.00 86.56 471 TYR A O 1
ATOM 3641 N N . GLY A 1 472 ? -8.475 -7.653 28.765 1.00 80.88 472 GLY A N 1
ATOM 3642 C CA . GLY A 1 472 ? -7.902 -7.266 30.057 1.00 80.88 472 GLY A CA 1
ATOM 3643 C C . GLY A 1 472 ? -6.388 -7.036 30.041 1.00 80.88 472 GLY A C 1
ATOM 3644 O O . GLY A 1 472 ? -5.710 -7.201 29.024 1.00 80.88 472 GLY A O 1
ATOM 3645 N N . TYR A 1 473 ? -5.870 -6.597 31.191 1.00 81.62 473 TYR A N 1
ATOM 3646 C CA . TYR A 1 473 ? -4.489 -6.143 31.376 1.00 81.62 473 TYR A CA 1
ATOM 3647 C C . TYR A 1 473 ? -3.576 -7.264 31.892 1.00 81.62 473 TYR A C 1
ATOM 3649 O O . TYR A 1 473 ? -3.929 -7.987 32.825 1.00 81.62 473 TYR A O 1
ATOM 3657 N N . ASN A 1 474 ? -2.386 -7.408 31.306 1.00 73.69 474 ASN A N 1
ATOM 3658 C CA . ASN A 1 474 ? -1.385 -8.390 31.721 1.00 73.69 474 ASN A CA 1
ATOM 3659 C C . ASN A 1 474 ? 0.035 -7.924 31.342 1.00 73.69 474 ASN A C 1
ATOM 3661 O O . ASN A 1 474 ? 0.280 -7.540 30.202 1.00 73.69 474 ASN A O 1
ATOM 3665 N N . ASN A 1 475 ? 0.983 -7.978 32.286 1.00 75.75 475 ASN A N 1
ATOM 3666 C CA . ASN A 1 475 ? 2.403 -7.633 32.087 1.00 75.75 475 ASN A CA 1
ATOM 3667 C C . ASN A 1 475 ? 2.661 -6.277 31.380 1.00 75.75 475 ASN A C 1
ATOM 3669 O O . ASN A 1 475 ? 3.505 -6.195 30.489 1.00 75.75 475 ASN A O 1
ATOM 3673 N N . GLY A 1 476 ? 1.946 -5.211 31.766 1.00 79.38 476 GLY A N 1
ATOM 3674 C CA . GLY A 1 476 ? 2.127 -3.866 31.190 1.00 79.38 476 GLY A CA 1
ATOM 3675 C C . GLY A 1 476 ? 1.363 -3.604 29.888 1.00 79.38 476 GLY A C 1
ATOM 3676 O O . GLY A 1 476 ? 1.555 -2.561 29.267 1.00 79.38 476 GLY A O 1
ATOM 3677 N N . ARG A 1 477 ? 0.527 -4.549 29.440 1.00 86.25 477 ARG A N 1
ATOM 3678 C CA . ARG A 1 477 ? -0.203 -4.464 28.169 1.00 86.25 477 ARG A CA 1
ATOM 3679 C C . ARG A 1 477 ? -1.689 -4.726 28.356 1.00 86.25 477 ARG A C 1
ATOM 3681 O O . ARG A 1 477 ? -2.067 -5.655 29.069 1.00 86.25 477 ARG A O 1
ATOM 3688 N N . LEU A 1 478 ? -2.520 -3.931 27.691 1.00 89.31 478 LEU A N 1
ATOM 3689 C CA . LEU A 1 478 ? -3.970 -4.115 27.627 1.00 89.31 478 LEU A CA 1
ATOM 3690 C C . LEU A 1 478 ? -4.332 -4.795 26.304 1.00 89.31 478 LEU A C 1
ATOM 3692 O O . LEU A 1 478 ? -3.802 -4.424 25.259 1.00 89.31 478 LEU A O 1
ATOM 3696 N N . GLY A 1 479 ? -5.180 -5.822 26.361 1.00 91.94 479 GLY A N 1
ATOM 3697 C CA . GLY A 1 479 ? -5.659 -6.542 25.181 1.00 91.94 479 GLY A CA 1
ATOM 3698 C C . GLY A 1 479 ? -7.089 -6.168 24.815 1.00 91.94 479 GLY A C 1
ATOM 3699 O O . GLY A 1 479 ? -7.996 -6.399 25.614 1.00 91.94 479 GLY A O 1
ATOM 3700 N N . ILE A 1 480 ? -7.294 -5.675 23.596 1.00 93.81 480 ILE A N 1
ATOM 3701 C CA . ILE A 1 480 ? -8.603 -5.615 22.931 1.00 93.81 480 ILE A CA 1
ATOM 3702 C C . ILE A 1 480 ? -8.796 -6.936 22.181 1.00 93.81 480 ILE A C 1
ATOM 3704 O O . ILE A 1 480 ? -7.871 -7.408 21.523 1.00 93.81 480 ILE A O 1
ATOM 3708 N N . GLN A 1 481 ? -9.974 -7.545 22.271 1.00 94.31 481 GLN A N 1
ATOM 3709 C CA . GLN A 1 481 ? -10.350 -8.729 21.504 1.00 94.31 481 GLN A CA 1
ATOM 3710 C C . GLN A 1 481 ? -11.354 -8.352 20.414 1.00 94.31 481 GLN A C 1
ATOM 3712 O O . GLN A 1 481 ? -12.375 -7.722 20.679 1.00 94.31 481 GLN A O 1
ATOM 3717 N N . LEU A 1 482 ? -11.051 -8.751 19.185 1.00 95.25 482 LEU A N 1
ATOM 3718 C CA . LEU A 1 482 ? -11.892 -8.564 18.009 1.00 95.25 482 LEU A CA 1
ATOM 3719 C C . LEU A 1 482 ? -12.831 -9.769 17.860 1.00 95.25 482 LEU A C 1
ATOM 3721 O O . LEU A 1 482 ? -12.454 -10.913 18.123 1.00 95.25 482 LEU A O 1
ATOM 3725 N N . SER A 1 483 ? -14.053 -9.524 17.401 1.00 95.12 483 SER A N 1
ATOM 3726 C CA . SER A 1 483 ? -15.031 -10.576 17.066 1.00 95.12 483 SER A CA 1
ATOM 3727 C C . SER A 1 483 ? -14.482 -11.600 16.064 1.00 95.12 483 SER A C 1
ATOM 3729 O O . SER A 1 483 ? -14.658 -12.801 16.255 1.00 95.12 483 SER A O 1
ATOM 3731 N N . GLN A 1 484 ? -13.737 -11.139 15.059 1.00 92.94 484 GLN A N 1
ATOM 3732 C CA . GLN A 1 484 ? -13.023 -11.962 14.081 1.00 92.94 484 GLN A CA 1
ATOM 3733 C C . GLN A 1 484 ? -11.647 -11.359 13.771 1.00 92.94 484 GLN A C 1
ATOM 3735 O O . GLN A 1 484 ? -11.492 -10.140 13.805 1.00 92.94 484 GLN A O 1
ATOM 3740 N N . SER A 1 485 ? -10.658 -12.204 13.468 1.00 90.44 485 SER A N 1
ATOM 3741 C CA . SER A 1 485 ? -9.435 -11.804 12.763 1.00 90.44 485 SER A CA 1
ATOM 3742 C C . SER A 1 485 ? -8.710 -13.014 12.152 1.00 90.44 485 SER A C 1
ATOM 3744 O O . SER A 1 485 ? -9.119 -14.161 12.333 1.00 90.44 485 SER A O 1
ATOM 3746 N N . ASP A 1 486 ? -7.616 -12.746 11.443 1.00 89.69 486 ASP A N 1
ATOM 3747 C CA . ASP A 1 486 ? -6.710 -13.695 10.788 1.00 89.69 486 ASP A CA 1
ATOM 3748 C C . ASP A 1 486 ? -5.454 -13.994 11.626 1.00 89.69 486 ASP A C 1
ATOM 3750 O O . ASP A 1 486 ? -4.438 -14.405 11.076 1.00 89.69 486 ASP A O 1
ATOM 3754 N N . TYR A 1 487 ? -5.465 -13.731 12.940 1.00 90.44 487 TYR A N 1
ATOM 3755 C CA . TYR A 1 487 ? -4.260 -13.759 13.786 1.00 90.44 487 TYR A CA 1
ATOM 3756 C C . TYR A 1 487 ? -3.752 -15.185 14.077 1.00 90.44 487 TYR A C 1
ATOM 3758 O O . TYR A 1 487 ? -3.645 -15.590 15.230 1.00 90.44 487 TYR A O 1
ATOM 3766 N N . ASP A 1 488 ? -3.392 -15.961 13.058 1.00 84.50 488 ASP A N 1
ATOM 3767 C CA . ASP A 1 488 ? -2.980 -17.365 13.183 1.00 84.50 488 ASP A CA 1
ATOM 3768 C C . ASP A 1 488 ? -1.643 -17.555 13.928 1.00 84.50 488 ASP A C 1
ATOM 3770 O O . ASP A 1 488 ? -1.359 -18.653 14.414 1.00 84.50 488 ASP A O 1
ATOM 3774 N N . THR A 1 489 ? -0.820 -16.504 14.063 1.00 84.75 489 THR A N 1
ATOM 3775 C CA . THR A 1 489 ? 0.525 -16.572 14.667 1.00 84.75 489 THR A CA 1
ATOM 3776 C C . THR A 1 489 ? 0.563 -16.002 16.094 1.00 84.75 489 THR A C 1
ATOM 3778 O O . THR A 1 489 ? 0.467 -14.792 16.283 1.00 84.75 489 THR A O 1
ATOM 3781 N N . PRO A 1 490 ? 0.760 -16.843 17.130 1.00 88.69 490 PRO A N 1
ATOM 3782 C CA . PRO A 1 490 ? 0.988 -16.395 18.503 1.00 88.69 490 PRO A CA 1
ATOM 3783 C C . PRO A 1 490 ? 2.173 -15.438 18.691 1.00 88.69 490 PRO A C 1
ATOM 3785 O O . PRO A 1 490 ? 3.310 -15.785 18.371 1.00 88.69 490 PRO A O 1
ATOM 3788 N N . ASN A 1 491 ? 1.944 -14.328 19.396 1.00 89.06 491 ASN A N 1
ATOM 3789 C CA . ASN A 1 491 ? 2.948 -13.319 19.768 1.00 89.06 491 ASN A CA 1
ATOM 3790 C C . ASN A 1 491 ? 3.618 -12.643 18.557 1.00 89.06 491 ASN A C 1
ATOM 3792 O O . ASN A 1 491 ? 4.814 -12.352 18.600 1.00 89.06 491 ASN A O 1
ATOM 3796 N N . GLN A 1 492 ? 2.859 -12.379 17.493 1.00 90.25 492 GLN A N 1
ATOM 3797 C CA . GLN A 1 492 ? 3.323 -11.567 16.369 1.00 90.25 492 GLN A CA 1
ATOM 3798 C C . GLN A 1 492 ? 3.436 -10.104 16.827 1.00 90.25 492 GLN A C 1
ATOM 3800 O O . GLN A 1 492 ? 2.450 -9.371 16.862 1.00 90.25 492 GLN A O 1
ATOM 3805 N N . GLY A 1 493 ? 4.632 -9.720 17.278 1.00 88.44 493 GLY A N 1
ATOM 3806 C CA . GLY A 1 493 ? 4.951 -8.349 17.672 1.00 88.44 493 GLY A CA 1
ATOM 3807 C C . GLY A 1 493 ? 4.992 -7.401 16.473 1.00 88.44 493 GLY A C 1
ATOM 3808 O O . GLY A 1 493 ? 5.262 -7.853 15.363 1.00 88.44 493 GLY A O 1
ATOM 3809 N N . PHE A 1 494 ? 4.743 -6.116 16.720 1.00 85.88 494 PHE A N 1
ATOM 3810 C CA . PHE A 1 494 ? 4.881 -5.038 15.739 1.00 85.88 494 PHE A CA 1
ATOM 3811 C C . PHE A 1 494 ? 5.338 -3.717 16.388 1.00 85.88 494 PHE A C 1
ATOM 3813 O O . PHE A 1 494 ? 5.125 -3.496 17.588 1.00 85.88 494 PHE A O 1
ATOM 3820 N N . GLU A 1 495 ? 5.937 -2.837 15.591 1.00 84.25 495 GLU A N 1
ATOM 3821 C CA . GLU A 1 495 ? 6.263 -1.439 15.920 1.00 84.25 495 GLU A CA 1
ATOM 3822 C C . GLU A 1 495 ? 5.153 -0.487 15.427 1.00 84.25 495 GLU A C 1
ATOM 3824 O O . GLU A 1 495 ? 4.439 -0.788 14.465 1.00 84.25 495 GLU A O 1
ATOM 3829 N N . TYR A 1 496 ? 4.987 0.697 16.032 1.00 76.56 496 TYR A N 1
ATOM 3830 C CA . TYR A 1 496 ? 3.993 1.677 15.540 1.00 76.56 496 TYR A CA 1
ATOM 3831 C C . TYR A 1 496 ? 4.283 2.174 14.113 1.00 76.56 496 TYR A C 1
ATOM 3833 O O . TYR A 1 496 ? 3.366 2.611 13.420 1.00 76.56 496 TYR A O 1
ATOM 3841 N N . SER A 1 497 ? 5.539 2.103 13.665 1.00 73.88 497 SER A N 1
ATOM 3842 C CA . SER A 1 497 ? 5.958 2.426 12.296 1.00 73.88 497 SER A CA 1
ATOM 3843 C C . SER A 1 497 ? 5.287 1.515 11.260 1.00 73.88 497 SER A C 1
ATOM 3845 O O . SER A 1 497 ? 4.813 2.004 10.234 1.00 73.88 497 SER A O 1
ATOM 3847 N N . GLU A 1 498 ? 5.163 0.219 11.553 1.00 78.81 498 GLU A N 1
ATOM 3848 C CA . GLU A 1 498 ? 4.555 -0.782 10.669 1.00 78.81 498 GLU A CA 1
ATOM 3849 C C . GLU A 1 498 ? 3.046 -0.550 10.508 1.00 78.81 498 GLU A C 1
ATOM 3851 O O . GLU A 1 498 ? 2.512 -0.696 9.412 1.00 78.81 498 GLU A O 1
ATOM 3856 N N . ILE A 1 499 ? 2.360 -0.109 11.569 1.00 81.25 499 ILE A N 1
ATOM 3857 C CA . ILE A 1 499 ? 0.917 0.200 11.554 1.00 81.25 499 ILE A CA 1
ATOM 3858 C C . ILE A 1 499 ? 0.591 1.676 11.279 1.00 81.25 499 ILE A C 1
ATOM 3860 O O . ILE A 1 499 ? -0.564 2.074 11.398 1.00 81.25 499 ILE A O 1
ATOM 3864 N N . SER A 1 500 ? 1.574 2.492 10.886 1.00 76.62 500 SER A N 1
ATOM 3865 C CA . SER A 1 500 ? 1.422 3.951 10.722 1.00 76.62 500 SER A CA 1
ATOM 3866 C C . SER A 1 500 ? 0.462 4.393 9.604 1.00 76.62 500 SER A C 1
ATOM 3868 O O . SER A 1 500 ? 0.026 5.542 9.594 1.00 76.62 500 SER A O 1
ATOM 3870 N N . ALA A 1 501 ? 0.101 3.491 8.686 1.00 75.50 501 ALA A N 1
ATOM 3871 C CA . ALA A 1 501 ? -0.926 3.718 7.664 1.00 75.50 501 ALA A CA 1
ATOM 3872 C C . ALA A 1 501 ? -2.371 3.508 8.174 1.00 75.50 501 ALA A C 1
ATOM 3874 O O . ALA A 1 501 ? -3.321 3.804 7.452 1.00 75.50 501 ALA A O 1
ATOM 3875 N N . LEU A 1 502 ? -2.550 2.989 9.395 1.00 84.69 502 LEU A N 1
ATOM 3876 C CA . LEU A 1 502 ? -3.848 2.701 10.011 1.00 84.69 502 LEU A CA 1
ATOM 3877 C C . LEU A 1 502 ? -4.170 3.731 11.097 1.00 84.69 502 LEU A C 1
ATOM 3879 O O . LEU A 1 502 ? -3.303 4.131 11.876 1.00 84.69 502 LEU A O 1
ATOM 3883 N N . ASN A 1 503 ? -5.445 4.097 11.235 1.00 87.56 503 ASN A N 1
ATOM 3884 C CA . ASN A 1 503 ? -5.873 5.051 12.268 1.00 87.56 503 ASN A CA 1
ATOM 3885 C C . ASN A 1 503 ? -5.890 4.481 13.711 1.00 87.56 503 ASN A C 1
ATOM 3887 O O . ASN A 1 503 ? -6.219 5.203 14.653 1.00 87.56 503 ASN A O 1
ATOM 3891 N N . THR A 1 504 ? -5.490 3.215 13.909 1.00 89.00 504 THR A N 1
ATOM 3892 C CA . THR A 1 504 ? -5.491 2.473 15.187 1.00 89.00 504 THR A CA 1
ATOM 3893 C C . THR A 1 504 ? -4.977 3.300 16.369 1.00 89.00 504 THR A C 1
ATOM 3895 O O . THR A 1 504 ? -5.590 3.350 17.433 1.00 89.00 504 THR A O 1
ATOM 3898 N N . MET A 1 505 ? -3.827 3.955 16.186 1.00 84.69 505 MET A N 1
ATOM 3899 C CA . MET A 1 505 ? -3.067 4.582 17.272 1.00 84.69 505 MET A CA 1
ATOM 3900 C C . MET A 1 505 ? -3.478 6.027 17.569 1.00 84.69 505 MET A C 1
ATOM 3902 O O . MET A 1 505 ? -3.108 6.552 18.620 1.00 84.69 505 MET A O 1
ATOM 3906 N N . SER A 1 506 ? -4.224 6.657 16.658 1.00 86.44 506 SER A N 1
ATOM 3907 C CA . SER A 1 506 ? -4.756 8.016 16.790 1.00 86.44 506 SER A CA 1
ATOM 3908 C C . SER A 1 506 ? -6.235 8.033 17.191 1.00 86.44 506 SER A C 1
ATOM 3910 O O . SER A 1 506 ? -6.647 8.937 17.915 1.00 86.44 506 SER A O 1
ATOM 3912 N N . ASN A 1 507 ? -7.024 7.033 16.779 1.00 91.31 507 ASN A N 1
ATOM 3913 C CA . ASN A 1 507 ? -8.442 6.928 17.134 1.00 91.31 507 ASN A CA 1
ATOM 3914 C C . ASN A 1 507 ? -8.670 6.351 18.539 1.00 91.31 507 ASN A C 1
ATOM 3916 O O . ASN A 1 507 ? -9.562 6.818 19.249 1.00 91.31 507 ASN A O 1
ATOM 3920 N N . ILE A 1 508 ? -7.895 5.343 18.960 1.00 92.31 508 ILE A N 1
ATOM 3921 C CA . ILE A 1 508 ? -8.032 4.783 20.311 1.00 92.31 508 ILE A CA 1
ATOM 3922 C C . ILE A 1 508 ? -7.466 5.786 21.319 1.00 92.31 508 ILE A C 1
ATOM 3924 O O . ILE A 1 508 ? -6.320 6.226 21.195 1.00 92.31 508 ILE A O 1
ATOM 3928 N N . THR A 1 509 ? -8.249 6.110 22.350 1.00 92.56 509 THR A N 1
ATOM 3929 C CA . THR A 1 509 ? -7.805 6.987 23.443 1.00 92.56 509 THR A CA 1
ATOM 3930 C C . THR A 1 509 ? -7.829 6.278 24.793 1.00 92.56 509 THR A C 1
ATOM 3932 O O . THR A 1 509 ? -8.738 5.501 25.092 1.00 92.56 509 THR A O 1
ATOM 3935 N N . TYR A 1 510 ? -6.833 6.581 25.624 1.00 91.00 510 TYR A N 1
ATOM 3936 C CA . TYR A 1 510 ? -6.726 6.204 27.031 1.00 91.00 510 TYR A CA 1
ATOM 3937 C C . TYR A 1 510 ? -6.809 7.477 27.878 1.00 91.00 510 TYR A C 1
ATOM 3939 O O . TYR A 1 510 ? -6.034 8.414 27.689 1.00 91.00 510 TYR A O 1
ATOM 3947 N N . ASN A 1 511 ? -7.796 7.551 28.771 1.00 91.25 511 ASN A N 1
ATOM 3948 C CA . ASN A 1 511 ? -8.110 8.735 29.581 1.00 91.25 511 ASN A CA 1
ATOM 3949 C C . ASN A 1 511 ? -8.261 10.041 28.764 1.00 91.25 511 ASN A C 1
ATOM 3951 O O . ASN A 1 511 ? -7.983 11.134 29.258 1.00 91.25 511 ASN A O 1
ATOM 3955 N N . GLY A 1 512 ? -8.726 9.929 27.512 1.00 89.50 512 GLY A N 1
ATOM 3956 C CA . GLY A 1 512 ? -8.916 11.053 26.586 1.00 89.50 512 GLY A CA 1
ATOM 3957 C C . GLY A 1 512 ? -7.653 11.518 25.847 1.00 89.50 512 GLY A C 1
ATOM 3958 O O . GLY A 1 512 ? -7.719 12.515 25.134 1.00 89.50 512 GLY A O 1
ATOM 3959 N N . VAL A 1 513 ? -6.528 10.812 25.995 1.00 88.00 513 VAL A N 1
ATOM 3960 C CA . VAL A 1 513 ? -5.279 11.024 25.244 1.00 88.00 513 VAL A CA 1
ATOM 3961 C C . VAL A 1 513 ? -5.131 9.900 24.217 1.00 88.00 513 VAL A C 1
ATOM 3963 O O . VAL A 1 513 ? -5.373 8.740 24.552 1.00 88.00 513 VAL A O 1
ATOM 3966 N N . ALA A 1 514 ? -4.758 10.210 22.975 1.00 87.44 514 ALA A N 1
ATOM 3967 C CA . ALA A 1 514 ? -4.561 9.194 21.937 1.00 87.44 514 ALA A CA 1
ATOM 3968 C C . ALA A 1 514 ? -3.397 8.247 22.288 1.00 87.44 514 ALA A C 1
ATOM 3970 O O . ALA A 1 514 ? -2.446 8.645 22.969 1.00 87.44 514 ALA A O 1
ATOM 3971 N N . LEU A 1 515 ? -3.456 6.981 21.859 1.00 84.19 515 LEU A N 1
ATOM 3972 C CA . LEU A 1 515 ? -2.443 5.994 22.259 1.00 84.19 515 LEU A CA 1
ATOM 3973 C C . LEU A 1 515 ? -1.022 6.406 21.837 1.00 84.19 515 LEU A C 1
ATOM 3975 O O . LEU A 1 515 ? -0.103 6.301 22.655 1.00 84.19 515 LEU A O 1
ATOM 3979 N N . ASN A 1 516 ? -0.861 6.942 20.623 1.00 79.56 516 ASN A N 1
ATOM 3980 C CA . ASN A 1 516 ? 0.405 7.478 20.104 1.00 79.56 516 ASN A CA 1
ATOM 3981 C C . ASN A 1 516 ? 1.000 8.629 20.950 1.00 79.56 516 ASN A C 1
ATOM 3983 O O . ASN A 1 516 ? 2.221 8.735 21.051 1.00 79.56 516 ASN A O 1
ATOM 3987 N N . GLU A 1 517 ? 0.167 9.458 21.584 1.00 76.94 517 GLU A N 1
ATOM 3988 C CA . GLU A 1 517 ? 0.593 10.513 22.516 1.00 76.94 517 GLU A CA 1
ATOM 3989 C C . GLU A 1 517 ? 0.874 9.966 23.925 1.00 76.94 517 GLU A C 1
ATOM 3991 O O . GLU A 1 517 ? 1.813 10.404 24.593 1.00 76.94 517 GLU A O 1
ATOM 3996 N N . SER A 1 518 ? 0.058 9.016 24.393 1.00 66.00 518 SER A N 1
ATOM 3997 C CA . SER A 1 518 ? 0.105 8.505 25.772 1.00 66.00 518 SER A CA 1
ATOM 3998 C C . SER A 1 518 ? 1.332 7.634 26.067 1.00 66.00 518 SER A C 1
ATOM 4000 O O . SER A 1 518 ? 1.830 7.617 27.195 1.00 66.00 518 SER A O 1
ATOM 4002 N N . ALA A 1 519 ? 1.826 6.927 25.050 1.00 59.09 519 ALA A N 1
ATOM 4003 C CA . ALA A 1 519 ? 2.967 6.026 25.122 1.00 59.09 519 ALA A CA 1
ATOM 4004 C C . ALA A 1 519 ? 3.789 6.152 23.824 1.00 59.09 519 ALA A C 1
ATOM 4006 O O . ALA A 1 519 ? 3.658 5.299 22.946 1.00 59.09 519 ALA A O 1
ATOM 4007 N N . PRO A 1 520 ? 4.602 7.217 23.665 1.00 55.28 520 PRO A N 1
ATOM 4008 C CA . PRO A 1 520 ? 5.360 7.446 22.439 1.00 55.28 520 PRO A CA 1
ATOM 4009 C C . PRO A 1 520 ? 6.358 6.308 22.198 1.00 55.28 520 PRO A C 1
ATOM 4011 O O . PRO A 1 520 ? 7.161 5.984 23.080 1.00 55.28 520 PRO A O 1
ATOM 4014 N N . ALA A 1 521 ? 6.299 5.727 20.997 1.00 55.72 521 ALA A N 1
ATOM 4015 C CA . ALA A 1 521 ? 7.174 4.640 20.569 1.00 55.72 521 ALA A CA 1
ATOM 4016 C C . ALA A 1 521 ? 8.659 4.996 20.686 1.00 55.72 521 ALA A C 1
ATOM 4018 O O . ALA A 1 521 ? 9.063 6.162 20.584 1.00 55.72 521 ALA A O 1
ATOM 4019 N N . LYS A 1 522 ? 9.488 3.959 20.819 1.00 56.00 522 LYS A N 1
ATOM 4020 C CA . LYS A 1 522 ? 10.921 4.058 20.536 1.00 56.00 522 LYS A CA 1
ATOM 4021 C C . LYS A 1 522 ? 11.224 3.223 19.304 1.00 56.00 522 LYS A C 1
ATOM 4023 O O . LYS A 1 522 ? 10.976 2.027 19.306 1.00 56.00 522 LYS A O 1
ATOM 4028 N N . GLU A 1 523 ? 11.790 3.869 18.291 1.00 50.69 523 GLU A N 1
ATOM 4029 C CA . GLU A 1 523 ? 12.303 3.246 17.067 1.00 50.69 523 GLU A CA 1
ATOM 4030 C C . GLU A 1 523 ? 13.135 1.988 17.405 1.00 50.69 523 GLU A C 1
ATOM 4032 O O . GLU A 1 523 ? 14.151 2.091 18.104 1.00 50.69 523 GLU A O 1
ATOM 4037 N N . GLY A 1 524 ? 12.691 0.802 16.966 1.00 55.53 524 GLY A N 1
ATOM 4038 C CA . GLY A 1 524 ? 13.335 -0.479 17.288 1.00 55.53 524 GLY A CA 1
ATOM 4039 C C . GLY A 1 524 ? 12.876 -1.187 18.577 1.00 55.53 524 GLY A C 1
ATOM 4040 O O . GLY A 1 524 ? 13.528 -2.152 18.993 1.00 55.53 524 GLY A O 1
ATOM 4041 N N . GLU A 1 525 ? 11.812 -0.740 19.253 1.00 68.44 525 GLU A N 1
ATOM 4042 C CA . GLU A 1 525 ? 11.153 -1.476 20.346 1.00 68.44 525 GLU A CA 1
ATOM 4043 C C . GLU A 1 525 ? 9.762 -1.981 19.920 1.00 68.44 525 GLU A C 1
ATOM 4045 O O . GLU A 1 525 ? 8.977 -1.254 19.330 1.00 68.44 525 GLU A O 1
ATOM 4050 N N . ILE A 1 526 ? 9.421 -3.231 20.269 1.00 69.69 526 ILE A N 1
ATOM 4051 C CA . ILE A 1 526 ? 8.113 -3.822 19.933 1.00 69.69 526 ILE A CA 1
ATOM 4052 C C . ILE A 1 526 ? 7.007 -3.156 20.765 1.00 69.69 526 ILE A C 1
ATOM 4054 O O . ILE A 1 526 ? 6.762 -3.529 21.922 1.00 69.69 526 ILE A O 1
ATOM 4058 N N . ASP A 1 527 ? 6.317 -2.189 20.172 1.00 73.69 527 ASP A N 1
ATOM 4059 C CA . ASP A 1 527 ? 5.271 -1.411 20.831 1.00 73.69 527 ASP A CA 1
ATOM 4060 C C . ASP A 1 527 ? 3.968 -2.205 21.037 1.00 73.69 527 ASP A C 1
ATOM 4062 O O . ASP A 1 527 ? 3.275 -1.997 22.038 1.00 73.69 527 ASP A O 1
ATOM 4066 N N . GLY A 1 528 ? 3.645 -3.171 20.168 1.00 86.00 528 GLY A N 1
ATOM 4067 C CA . GLY A 1 528 ? 2.394 -3.945 20.202 1.00 86.00 528 GLY A CA 1
ATOM 4068 C C . GLY A 1 528 ? 2.528 -5.427 19.823 1.00 86.00 528 GLY A C 1
ATOM 4069 O O . GLY A 1 528 ? 3.589 -5.880 19.406 1.00 86.00 528 GLY A O 1
ATOM 4070 N N . TYR A 1 529 ? 1.460 -6.210 20.022 1.00 90.12 529 TYR A N 1
ATOM 4071 C CA . TYR A 1 529 ? 1.397 -7.639 19.662 1.00 90.12 529 TYR A CA 1
ATOM 4072 C C . TYR A 1 529 ? 0.010 -8.065 19.167 1.00 90.12 529 TYR A C 1
ATOM 4074 O O . TYR A 1 529 ? -0.996 -7.792 19.824 1.00 90.12 529 TYR A O 1
ATOM 4082 N N . LEU A 1 530 ? -0.034 -8.845 18.085 1.00 90.69 530 LEU A N 1
ATOM 4083 C CA . LEU A 1 530 ? -1.191 -9.657 17.701 1.00 90.69 530 LEU A CA 1
ATOM 4084 C C . LEU A 1 530 ? -1.114 -11.035 18.381 1.00 90.69 530 LEU A C 1
ATOM 4086 O O . LEU A 1 530 ? -0.038 -11.629 18.508 1.00 90.69 530 LEU A O 1
ATOM 4090 N N . GLN A 1 531 ? -2.264 -11.529 18.848 1.00 89.19 531 GLN A N 1
ATOM 4091 C CA . GLN A 1 531 ? -2.441 -12.822 19.522 1.00 89.19 531 GLN A CA 1
ATOM 4092 C C . GLN A 1 531 ? -1.351 -13.117 20.572 1.00 89.19 531 GLN A C 1
ATOM 4094 O O . GLN A 1 531 ? -0.666 -14.142 20.522 1.00 89.19 531 GLN A O 1
ATOM 4099 N N . MET A 1 532 ? -1.149 -12.223 21.546 1.00 84.12 532 MET A N 1
ATOM 4100 C CA . MET A 1 532 ? -0.154 -12.480 22.594 1.00 84.12 532 MET A CA 1
ATOM 4101 C C . MET A 1 532 ? -0.562 -13.707 23.435 1.00 84.12 532 MET A C 1
ATOM 4103 O O . MET A 1 532 ? -1.704 -13.856 23.881 1.00 84.12 532 MET A O 1
ATOM 4107 N N . TRP A 1 533 ? 0.397 -14.609 23.630 1.00 83.69 533 TRP A N 1
ATOM 4108 C CA . TRP A 1 533 ? 0.260 -15.963 24.172 1.00 83.69 533 TRP A CA 1
ATOM 4109 C C . TRP A 1 533 ? -0.633 -16.907 23.355 1.00 83.69 533 TRP A C 1
ATOM 4111 O O . TRP A 1 533 ? -0.129 -17.543 22.437 1.00 83.69 533 TRP A O 1
ATOM 4121 N N . THR A 1 534 ? -1.907 -17.084 23.710 1.00 77.75 534 THR A N 1
ATOM 4122 C CA . THR A 1 534 ? -2.840 -18.017 23.034 1.00 77.75 534 THR A CA 1
ATOM 4123 C C . THR A 1 534 ? -4.277 -17.489 23.073 1.00 77.75 534 THR A C 1
ATOM 4125 O O . THR A 1 534 ? -5.220 -18.248 23.309 1.00 77.75 534 THR A O 1
ATOM 4128 N N . HIS A 1 535 ? -4.443 -16.174 22.941 1.00 83.31 535 HIS A N 1
ATOM 4129 C CA . HIS A 1 535 ? -5.733 -15.500 23.086 1.00 83.31 535 HIS A CA 1
ATOM 4130 C C . HIS A 1 535 ? -6.246 -15.078 21.702 1.00 83.31 535 HIS A C 1
ATOM 4132 O O . HIS A 1 535 ? -5.703 -14.129 21.133 1.00 83.31 535 HIS A O 1
ATOM 4138 N N . PRO A 1 536 ? -7.235 -15.788 21.126 1.00 86.38 536 PRO A N 1
ATOM 4139 C CA . PRO A 1 536 ? -7.651 -15.570 19.745 1.00 86.38 536 PRO A CA 1
ATOM 4140 C C . PRO A 1 536 ? -8.142 -14.146 19.515 1.00 86.38 536 PRO A C 1
ATOM 4142 O O . PRO A 1 536 ? -8.801 -13.566 20.378 1.00 86.38 536 PRO A O 1
ATOM 4145 N N . ASN A 1 537 ? -7.820 -13.605 18.343 1.00 91.81 537 ASN A N 1
ATOM 4146 C CA . ASN A 1 537 ? -8.292 -12.311 17.855 1.00 91.81 537 ASN A CA 1
ATOM 4147 C C . ASN A 1 537 ? -7.891 -11.103 18.731 1.00 91.81 537 ASN A C 1
ATOM 4149 O O . ASN A 1 537 ? -8.565 -10.076 18.719 1.00 91.81 537 ASN A O 1
ATOM 4153 N N . THR A 1 538 ? -6.819 -11.206 19.526 1.00 93.06 538 THR A N 1
ATOM 4154 C CA . THR A 1 538 ? -6.400 -10.122 20.434 1.00 93.06 538 THR A CA 1
ATOM 4155 C C . THR A 1 538 ? -5.344 -9.192 19.836 1.00 93.06 538 THR A C 1
ATOM 4157 O O . THR A 1 538 ? -4.344 -9.644 19.281 1.00 93.06 538 THR A O 1
ATOM 4160 N N . PHE A 1 539 ? -5.550 -7.887 20.006 1.00 92.94 539 PHE A N 1
ATOM 4161 C CA . PHE A 1 539 ? -4.598 -6.806 19.755 1.00 92.94 539 PHE A CA 1
ATOM 4162 C C . PHE A 1 539 ? -4.131 -6.246 21.106 1.00 92.94 539 PHE A C 1
ATOM 4164 O O . PHE A 1 539 ? -4.954 -5.805 21.911 1.00 92.94 539 PHE A O 1
ATOM 4171 N N . TYR A 1 540 ? -2.825 -6.275 21.373 1.00 91.44 540 TYR A N 1
ATOM 4172 C CA . TYR A 1 540 ? -2.230 -5.797 22.623 1.00 91.44 540 TYR A CA 1
ATOM 4173 C C . TYR A 1 540 ? -1.326 -4.585 22.405 1.00 91.44 540 TYR A C 1
ATOM 4175 O O . TYR A 1 540 ? -0.400 -4.630 21.598 1.00 91.44 540 TYR A O 1
ATOM 4183 N N . PHE A 1 541 ? -1.513 -3.562 23.233 1.00 87.81 541 PHE A N 1
ATOM 4184 C CA . PHE A 1 541 ? -0.729 -2.324 23.262 1.00 87.81 541 PHE A CA 1
ATOM 4185 C C . PHE A 1 541 ? -0.250 -2.039 24.692 1.00 87.81 541 PHE A C 1
ATOM 4187 O O . PHE A 1 541 ? -0.793 -2.582 25.660 1.00 87.81 541 PHE A O 1
ATOM 4194 N N . ALA A 1 542 ? 0.812 -1.247 24.838 1.00 83.69 542 ALA A N 1
ATOM 4195 C CA . ALA A 1 542 ? 1.336 -0.857 26.145 1.00 83.69 542 ALA A CA 1
ATOM 4196 C C . ALA A 1 542 ? 0.514 0.292 26.757 1.00 83.69 542 ALA A C 1
ATOM 4198 O O . ALA A 1 542 ? 0.187 1.251 26.063 1.00 83.69 542 ALA A O 1
ATOM 4199 N N . ILE A 1 543 ? 0.223 0.212 28.059 1.00 81.88 543 ILE A N 1
ATOM 4200 C CA . ILE A 1 543 ? -0.343 1.317 28.855 1.00 81.88 543 ILE A CA 1
ATOM 4201 C C . ILE A 1 543 ? 0.278 1.345 30.257 1.00 81.88 543 ILE A C 1
ATOM 4203 O O . ILE A 1 543 ? 0.983 0.418 30.662 1.00 81.88 543 ILE A O 1
ATOM 4207 N N . ALA A 1 544 ? -0.005 2.408 31.011 1.00 79.81 544 ALA A N 1
ATOM 4208 C CA . ALA A 1 544 ? 0.265 2.457 32.443 1.00 79.81 544 ALA A CA 1
ATOM 4209 C C . ALA A 1 544 ? -0.532 1.385 33.222 1.00 79.81 544 ALA A C 1
ATOM 4211 O O . ALA A 1 544 ? -1.486 0.790 32.719 1.00 79.81 544 ALA A O 1
ATOM 4212 N N . GLU A 1 545 ? -0.145 1.147 34.478 1.00 82.69 545 GLU A N 1
ATOM 4213 C CA . GLU A 1 545 ? -0.909 0.292 35.391 1.00 82.69 545 GLU A CA 1
ATOM 4214 C C . GLU A 1 545 ? -2.285 0.919 35.670 1.00 82.69 545 GLU A C 1
ATOM 4216 O O . GLU A 1 545 ? -2.359 2.046 36.158 1.00 82.69 545 GLU A O 1
ATOM 4221 N N . SER A 1 546 ? -3.360 0.200 35.325 1.00 86.69 546 SER A N 1
ATOM 4222 C CA . SER A 1 546 ? -4.718 0.755 35.316 1.00 86.69 546 SER A CA 1
ATOM 4223 C C . SER A 1 546 ? -5.234 1.094 36.719 1.00 86.69 546 SER A C 1
ATOM 4225 O O . SER A 1 546 ? -5.167 0.271 37.639 1.00 86.69 546 SER A O 1
ATOM 4227 N N . ALA A 1 547 ? -5.792 2.294 36.864 1.00 88.56 547 ALA A N 1
ATOM 4228 C CA . ALA A 1 547 ? -6.400 2.816 38.083 1.00 88.56 547 ALA A CA 1
ATOM 4229 C C . ALA A 1 547 ? -7.936 2.845 37.991 1.00 88.56 547 ALA A C 1
ATOM 4231 O O . ALA A 1 547 ? -8.512 2.911 36.909 1.00 88.56 547 ALA A O 1
ATOM 4232 N N . GLU A 1 548 ? -8.614 2.781 39.140 1.00 89.31 548 GLU A N 1
ATOM 4233 C CA . GLU A 1 548 ? -10.083 2.801 39.217 1.00 89.31 548 GLU A CA 1
ATOM 4234 C C . GLU A 1 548 ? -10.652 4.084 38.578 1.00 89.31 548 GLU A C 1
ATOM 4236 O O . GLU A 1 548 ? -10.306 5.192 38.997 1.00 89.31 548 GLU A O 1
ATOM 4241 N N . GLY A 1 549 ? -11.523 3.932 37.578 1.00 86.44 549 GLY A N 1
ATOM 4242 C CA . GLY A 1 549 ? -12.055 5.031 36.765 1.00 86.44 549 GLY A CA 1
ATOM 4243 C C . GLY A 1 549 ? -11.257 5.351 35.493 1.00 86.44 549 GLY A C 1
ATOM 4244 O O . GLY A 1 549 ? -11.661 6.250 34.755 1.00 86.44 549 GLY A O 1
ATOM 4245 N N . ASP A 1 550 ? -10.170 4.629 35.199 1.00 91.62 550 ASP A N 1
ATOM 4246 C CA . ASP A 1 550 ? -9.507 4.714 33.893 1.00 91.62 550 ASP A CA 1
ATOM 4247 C C . ASP A 1 550 ? -10.465 4.314 32.762 1.00 91.62 550 ASP A C 1
ATOM 4249 O O . ASP A 1 550 ? -11.296 3.414 32.913 1.00 91.62 550 ASP A O 1
ATOM 4253 N N . LYS A 1 551 ? -10.321 4.962 31.603 1.00 92.69 551 LYS A N 1
ATOM 4254 C CA . LYS A 1 551 ? -11.249 4.856 30.473 1.00 92.69 551 LYS A CA 1
ATOM 4255 C C . LYS A 1 551 ? -10.519 4.630 29.153 1.00 92.69 551 LYS A C 1
ATOM 4257 O O . LYS A 1 551 ? -9.564 5.338 28.840 1.00 92.69 551 LYS A O 1
ATOM 4262 N N . ILE A 1 552 ? -11.004 3.676 28.365 1.00 94.12 552 ILE A N 1
ATOM 4263 C CA . ILE A 1 552 ? -10.610 3.454 26.969 1.00 94.12 552 ILE A CA 1
ATOM 4264 C C . ILE A 1 552 ? -11.813 3.783 26.085 1.00 94.12 552 ILE A C 1
ATOM 4266 O O . ILE A 1 552 ? -12.925 3.331 26.367 1.00 94.12 552 ILE A O 1
ATOM 4270 N N . VAL A 1 553 ? -11.589 4.541 25.014 1.00 95.38 553 VAL A N 1
ATOM 4271 C CA . VAL A 1 553 ? -12.588 4.799 23.965 1.00 95.38 553 VAL A CA 1
ATOM 4272 C C . VAL A 1 553 ? -12.022 4.349 22.626 1.00 95.38 553 VAL A C 1
ATOM 4274 O O . VAL A 1 553 ? -10.904 4.722 22.268 1.00 95.38 553 VAL A O 1
ATOM 4277 N N . ILE A 1 554 ? -12.807 3.556 21.902 1.00 96.62 554 ILE A N 1
ATOM 4278 C CA . ILE A 1 554 ? -12.531 3.053 20.556 1.00 96.62 554 ILE A CA 1
ATOM 4279 C C . ILE A 1 554 ? -13.690 3.536 19.668 1.00 96.62 554 ILE A C 1
ATOM 4281 O O . ILE A 1 554 ? -14.757 2.921 19.694 1.00 96.62 554 ILE A O 1
ATOM 4285 N N . PRO A 1 555 ? -13.537 4.646 18.925 1.00 95.81 555 PRO A N 1
ATOM 4286 C CA . PRO A 1 555 ? -14.576 5.158 18.031 1.00 95.81 555 PRO A CA 1
ATOM 4287 C C . PRO A 1 555 ? -14.988 4.151 16.950 1.00 95.81 555 PRO A C 1
ATOM 4289 O O . PRO A 1 555 ? -14.213 3.259 16.595 1.00 95.81 555 PRO A O 1
ATOM 4292 N N . ALA A 1 556 ? -16.171 4.337 16.360 1.00 93.75 556 ALA A N 1
ATOM 4293 C CA . ALA A 1 556 ? -16.509 3.703 15.084 1.00 93.75 556 ALA A CA 1
ATOM 4294 C C . ALA A 1 556 ? -15.554 4.195 13.975 1.00 93.75 556 ALA A C 1
ATOM 4296 O O . ALA A 1 556 ? -15.121 5.349 13.994 1.00 93.75 556 ALA A O 1
ATOM 4297 N N . GLY A 1 557 ? -15.219 3.334 13.015 1.00 91.19 557 GLY A N 1
ATOM 4298 C CA . GLY A 1 557 ? -14.197 3.606 11.999 1.00 91.19 557 GLY A CA 1
ATOM 4299 C C . GLY A 1 557 ? -12.757 3.449 12.502 1.00 91.19 557 GLY A C 1
ATOM 4300 O O . GLY A 1 557 ? -11.829 3.877 11.817 1.00 91.19 557 GLY A O 1
ATOM 4301 N N . THR A 1 558 ? -12.543 2.861 13.685 1.00 94.69 558 THR A N 1
ATOM 4302 C CA . THR A 1 558 ? -11.201 2.502 14.163 1.00 94.69 558 THR A CA 1
ATOM 4303 C C . THR A 1 558 ? -10.724 1.245 13.457 1.00 94.69 558 THR A C 1
ATOM 4305 O O . THR A 1 558 ? -11.362 0.196 13.537 1.00 94.69 558 THR A O 1
ATOM 4308 N N . GLN A 1 559 ? -9.589 1.366 12.784 1.00 93.38 559 GLN A N 1
ATOM 4309 C CA . GLN A 1 559 ? -8.914 0.292 12.078 1.00 93.38 559 GLN A CA 1
ATOM 4310 C C . GLN A 1 559 ? -7.996 -0.490 13.029 1.00 93.38 559 GLN A C 1
ATOM 4312 O O . GLN A 1 559 ? -7.476 0.057 13.998 1.00 93.38 559 GLN A O 1
ATOM 4317 N N . PHE A 1 560 ? -7.767 -1.765 12.725 1.00 93.25 560 PHE A N 1
ATOM 4318 C CA . PHE A 1 560 ? -6.777 -2.639 13.354 1.00 93.25 560 PHE A CA 1
ATOM 4319 C C . PHE A 1 560 ? -6.049 -3.445 12.261 1.00 93.25 560 PHE A C 1
ATOM 4321 O O . PHE A 1 560 ? -6.682 -3.848 11.280 1.00 93.25 560 PHE A O 1
ATOM 4328 N N . PRO A 1 561 ? -4.737 -3.706 12.396 1.00 91.88 561 PRO A N 1
ATOM 4329 C CA . PRO A 1 561 ? -3.963 -4.431 11.387 1.00 91.88 561 PRO A CA 1
ATOM 4330 C C . PRO A 1 561 ? -4.395 -5.897 11.269 1.00 91.88 561 PRO A C 1
ATOM 4332 O O . PRO A 1 561 ? -4.702 -6.534 12.272 1.00 91.88 561 PRO A O 1
ATOM 4335 N N . SER A 1 562 ? -4.335 -6.463 10.063 1.00 91.00 562 SER A N 1
ATOM 4336 C CA . SER A 1 562 ? -4.369 -7.922 9.879 1.00 91.00 562 SER A CA 1
ATOM 4337 C C . SER A 1 562 ? -3.005 -8.571 10.148 1.00 91.00 562 SER A C 1
ATOM 4339 O O . SER A 1 562 ? -1.964 -7.908 10.115 1.00 91.00 562 SER A O 1
ATOM 4341 N N . SER A 1 563 ? -2.979 -9.884 10.394 1.00 88.25 563 SER A N 1
ATOM 4342 C CA . SER A 1 563 ? -1.713 -10.631 10.485 1.00 88.25 563 SER A CA 1
ATOM 4343 C C . SER A 1 563 ? -0.948 -10.583 9.161 1.00 88.25 563 SER A C 1
ATOM 4345 O O . SER A 1 563 ? 0.280 -10.473 9.165 1.00 88.25 563 SER A O 1
ATOM 4347 N N . ALA A 1 564 ? -1.680 -10.595 8.040 1.00 84.75 564 ALA A N 1
ATOM 4348 C CA . ALA A 1 564 ? -1.151 -10.441 6.690 1.00 84.75 564 ALA A CA 1
ATOM 4349 C C . ALA A 1 564 ? -0.572 -9.034 6.439 1.00 84.75 564 ALA A C 1
ATOM 4351 O O . ALA A 1 564 ? 0.514 -8.931 5.859 1.00 84.75 564 ALA A O 1
ATOM 4352 N N . PHE A 1 565 ? -1.223 -7.980 6.954 1.00 86.12 565 PHE A N 1
ATOM 4353 C CA . PHE A 1 565 ? -0.713 -6.604 6.936 1.00 86.12 565 PHE A CA 1
ATOM 4354 C C . PHE A 1 565 ? 0.634 -6.516 7.670 1.00 86.12 565 PHE A C 1
ATOM 4356 O O . PHE A 1 565 ? 1.612 -6.072 7.077 1.00 86.12 565 PHE A O 1
ATOM 4363 N N . ILE A 1 566 ? 0.744 -7.034 8.902 1.00 84.94 566 ILE A N 1
ATOM 4364 C CA . ILE A 1 566 ? 2.027 -7.043 9.638 1.00 84.94 566 ILE A CA 1
ATOM 4365 C C . ILE A 1 566 ? 3.077 -7.935 8.952 1.00 84.94 566 ILE A C 1
ATOM 4367 O O . ILE A 1 566 ? 4.261 -7.623 8.965 1.00 84.94 566 ILE A O 1
ATOM 4371 N N . ALA A 1 567 ? 2.678 -9.063 8.357 1.00 81.75 567 ALA A N 1
ATOM 4372 C CA . ALA A 1 567 ? 3.629 -10.021 7.791 1.00 81.75 567 ALA A CA 1
ATOM 4373 C C . ALA A 1 567 ? 4.183 -9.629 6.408 1.00 81.75 567 ALA A C 1
ATOM 4375 O O . ALA A 1 567 ? 5.305 -10.017 6.087 1.00 81.75 567 ALA A O 1
ATOM 4376 N N . ASN A 1 568 ? 3.401 -8.939 5.566 1.00 74.50 568 ASN A N 1
ATOM 4377 C CA . ASN A 1 568 ? 3.765 -8.654 4.167 1.00 74.50 568 ASN A CA 1
ATOM 4378 C C . ASN A 1 568 ? 3.287 -7.281 3.646 1.00 74.50 568 ASN A C 1
ATOM 4380 O O . ASN A 1 568 ? 3.421 -7.023 2.452 1.00 74.50 568 ASN A O 1
ATOM 4384 N N . GLY A 1 569 ? 2.696 -6.421 4.483 1.00 66.81 569 GLY A N 1
ATOM 4385 C CA . GLY A 1 569 ? 2.155 -5.123 4.058 1.00 66.81 569 GLY A CA 1
ATOM 4386 C C . GLY A 1 569 ? 0.894 -5.208 3.190 1.00 66.81 569 GLY A C 1
ATOM 4387 O O . GLY A 1 569 ? 0.670 -4.322 2.370 1.00 66.81 569 GLY A O 1
ATOM 4388 N N . THR A 1 570 ? 0.087 -6.271 3.313 1.00 69.12 570 THR A N 1
ATOM 4389 C CA . THR A 1 570 ? -1.154 -6.413 2.527 1.00 69.12 570 THR A CA 1
ATOM 4390 C C . THR A 1 570 ? -2.210 -5.393 2.940 1.00 69.12 570 THR A C 1
ATOM 4392 O O . THR A 1 570 ? -2.360 -5.091 4.120 1.00 69.12 570 THR A O 1
ATOM 4395 N N . GLU A 1 571 ? -2.999 -4.915 1.978 1.00 72.94 571 GLU A N 1
ATOM 4396 C CA . GLU A 1 571 ? -3.991 -3.841 2.140 1.00 72.94 571 GLU A CA 1
ATOM 4397 C C . GLU A 1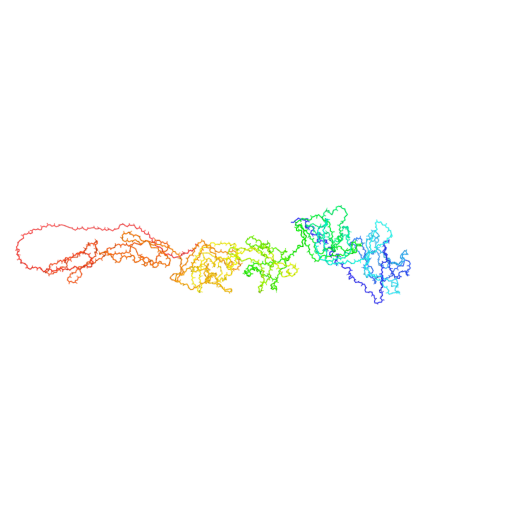 571 ? -5.278 -4.306 2.866 1.00 72.94 571 GLU A C 1
ATOM 4399 O O . GLU A 1 571 ? -6.381 -3.949 2.484 1.00 72.94 571 GLU A O 1
ATOM 4404 N N . THR A 1 572 ? -5.164 -5.119 3.919 1.00 82.94 572 THR A N 1
ATOM 4405 C CA . THR A 1 572 ? -6.286 -5.739 4.652 1.00 82.94 572 THR A CA 1
ATOM 4406 C C . THR A 1 572 ? -6.313 -5.298 6.116 1.00 82.94 572 THR A C 1
ATOM 4408 O O . THR A 1 572 ? -5.322 -5.471 6.836 1.00 82.94 572 THR A O 1
ATOM 4411 N N . CYS A 1 573 ? -7.442 -4.780 6.605 1.00 90.94 573 CYS A N 1
ATOM 4412 C CA . CYS A 1 573 ? -7.591 -4.338 8.000 1.00 90.94 573 CYS A CA 1
ATOM 4413 C C . CYS A 1 573 ? -8.988 -4.639 8.575 1.00 90.94 573 CYS A C 1
ATOM 4415 O O . CYS A 1 573 ? -9.930 -4.943 7.843 1.00 90.94 573 CYS A O 1
ATOM 4417 N N . TYR A 1 574 ? -9.125 -4.568 9.901 1.00 94.88 574 TYR A N 1
ATOM 4418 C CA . TYR A 1 574 ? -10.406 -4.723 10.600 1.00 94.88 574 TYR A CA 1
ATOM 4419 C C . TYR A 1 574 ? -10.933 -3.366 11.050 1.00 94.88 574 TYR A C 1
ATOM 4421 O O . TYR A 1 574 ? -10.183 -2.632 11.684 1.00 94.88 574 TYR A O 1
ATOM 4429 N N . VAL A 1 575 ? -12.199 -3.043 10.780 1.00 95.06 575 VAL A N 1
ATOM 4430 C CA . VAL A 1 575 ? -12.795 -1.732 11.096 1.00 95.06 575 VAL A CA 1
ATOM 4431 C C . VAL A 1 575 ? -13.971 -1.849 12.069 1.00 95.06 575 VAL A C 1
ATOM 4433 O O . VAL A 1 575 ? -14.857 -2.691 11.900 1.00 95.06 575 VAL A O 1
ATOM 4436 N N . THR A 1 576 ? -14.002 -1.011 13.107 1.00 96.44 576 THR A N 1
ATOM 4437 C CA . THR A 1 576 ? -15.112 -0.989 14.073 1.00 96.44 576 THR A CA 1
ATOM 4438 C C . THR A 1 576 ? -16.372 -0.358 13.487 1.00 96.44 576 THR A C 1
ATOM 4440 O O . THR A 1 576 ? -16.346 0.763 12.981 1.00 96.44 576 THR A O 1
ATOM 4443 N N . THR A 1 577 ? -17.511 -1.039 13.608 1.00 93.38 577 THR A N 1
ATOM 4444 C CA . THR A 1 577 ? -18.810 -0.515 13.139 1.00 93.38 577 THR A CA 1
ATOM 4445 C C . THR A 1 577 ? -19.478 0.435 14.134 1.00 93.38 577 THR A C 1
ATOM 4447 O O . THR A 1 577 ? -20.300 1.262 13.747 1.00 93.38 577 THR A O 1
ATOM 4450 N N . GLU A 1 578 ? -19.143 0.319 15.420 1.00 93.75 578 GLU A N 1
ATOM 4451 C CA . GLU A 1 578 ? -19.755 1.053 16.533 1.00 93.75 578 GLU A CA 1
ATOM 4452 C C . GLU A 1 578 ? -18.675 1.583 17.491 1.00 93.75 578 GLU A C 1
ATOM 4454 O O . GLU A 1 578 ? -17.552 1.076 17.520 1.00 93.75 578 GLU A O 1
ATOM 4459 N N . GLU A 1 579 ? -19.006 2.617 18.271 1.00 95.81 579 GLU A N 1
ATOM 4460 C CA . GLU A 1 579 ? -18.128 3.120 19.332 1.00 95.81 579 GLU A CA 1
ATOM 4461 C C . GLU A 1 579 ? -18.176 2.183 20.545 1.00 95.81 579 GLU A C 1
ATOM 4463 O O . GLU A 1 579 ? -19.247 1.905 21.087 1.00 95.81 579 GLU A O 1
ATOM 4468 N N . ALA A 1 580 ? -17.009 1.730 20.999 1.00 95.50 580 ALA A N 1
ATOM 4469 C CA . ALA A 1 580 ? -16.868 0.906 22.189 1.00 95.50 580 ALA A CA 1
ATOM 4470 C C . ALA A 1 580 ? -16.116 1.667 23.286 1.00 95.50 580 ALA A C 1
ATOM 4472 O O . ALA A 1 580 ? -14.987 2.129 23.099 1.00 95.50 580 ALA A O 1
ATOM 4473 N N . ILE A 1 581 ? -16.741 1.766 24.457 1.00 95.88 581 ILE A N 1
ATOM 4474 C CA . ILE A 1 581 ? -16.184 2.424 25.638 1.00 95.88 581 ILE A CA 1
ATOM 4475 C C . ILE A 1 581 ? -16.003 1.379 26.740 1.00 95.88 581 ILE A C 1
ATOM 4477 O O . ILE A 1 581 ? -16.939 0.657 27.087 1.00 95.88 581 ILE A O 1
ATOM 4481 N N . PHE A 1 582 ? -14.816 1.346 27.339 1.00 95.00 582 PHE A N 1
ATOM 4482 C CA . PHE A 1 582 ? -14.491 0.484 28.476 1.00 95.00 582 PHE A CA 1
ATOM 4483 C C . PHE A 1 582 ? -14.011 1.325 29.655 1.00 95.00 582 PHE A C 1
ATOM 4485 O O . PHE A 1 582 ? -13.354 2.351 29.468 1.00 95.00 582 PHE A O 1
ATOM 4492 N N . VAL A 1 583 ? -14.328 0.885 30.870 1.00 93.56 583 VAL A N 1
ATOM 4493 C CA . VAL A 1 583 ? -13.919 1.530 32.126 1.00 93.56 583 VAL A CA 1
ATOM 4494 C C . VAL A 1 583 ? -13.343 0.505 33.096 1.00 93.56 583 VAL A C 1
ATOM 4496 O O . VAL A 1 583 ? -13.844 -0.616 33.193 1.00 93.56 583 VAL A O 1
ATOM 4499 N N . TYR A 1 584 ? -12.287 0.876 33.816 1.00 91.69 584 TYR A N 1
ATOM 4500 C CA . TYR A 1 584 ? -11.663 0.019 34.821 1.00 91.69 584 TYR A CA 1
ATOM 4501 C C . TYR A 1 584 ? -12.352 0.202 36.176 1.00 91.69 584 TYR A C 1
ATOM 4503 O O . TYR A 1 584 ? -12.247 1.260 36.799 1.00 91.69 584 TYR A O 1
ATOM 4511 N N . VAL A 1 585 ? -13.094 -0.819 36.609 1.00 88.94 585 VAL A N 1
ATOM 4512 C CA . VAL A 1 585 ? -13.976 -0.771 37.783 1.00 88.94 585 VAL A CA 1
ATOM 4513 C C . VAL A 1 585 ? -13.849 -2.072 38.587 1.00 88.94 585 VAL A C 1
ATOM 4515 O O . VAL A 1 585 ? -13.904 -3.171 38.036 1.00 88.94 585 VAL A O 1
ATOM 4518 N N . ASN A 1 586 ? -13.684 -1.969 39.905 1.00 85.50 586 ASN A N 1
ATOM 4519 C CA . ASN A 1 586 ? -13.367 -3.066 40.831 1.00 85.50 586 ASN A CA 1
ATOM 4520 C C . ASN A 1 586 ? -12.152 -3.920 40.401 1.00 85.50 586 ASN A C 1
ATOM 4522 O O . ASN A 1 586 ? -12.110 -5.126 40.655 1.00 85.50 586 ASN A O 1
ATOM 4526 N N . GLY A 1 587 ? -11.153 -3.308 39.756 1.00 86.06 587 GLY A N 1
ATOM 4527 C CA . GLY A 1 587 ? -9.950 -4.008 39.283 1.00 86.06 587 GLY A CA 1
ATOM 4528 C C . GLY A 1 587 ? -10.133 -4.856 38.015 1.00 86.06 587 GLY A C 1
ATOM 4529 O O . GLY A 1 587 ? -9.308 -5.729 37.744 1.00 86.06 587 GLY A O 1
ATOM 4530 N N . VAL A 1 588 ? -11.204 -4.635 37.246 1.00 88.94 588 VAL A N 1
ATOM 4531 C CA . VAL A 1 588 ? -11.467 -5.291 35.954 1.00 88.94 588 VAL A CA 1
ATOM 4532 C C . VAL A 1 588 ? -11.908 -4.237 34.935 1.00 88.94 588 VAL A C 1
ATOM 4534 O O . VAL A 1 588 ? -12.605 -3.290 35.282 1.00 88.94 588 VAL A O 1
ATOM 4537 N N . TRP A 1 589 ? -11.519 -4.393 33.669 1.00 91.69 589 TRP A N 1
ATOM 4538 C CA . TRP A 1 589 ? -12.088 -3.593 32.581 1.00 91.69 589 TRP A CA 1
ATOM 4539 C C . TRP A 1 589 ? -13.476 -4.135 32.209 1.00 91.69 589 TRP A C 1
ATOM 4541 O O . TRP A 1 589 ? -13.581 -5.267 31.740 1.00 91.69 589 TRP A O 1
ATOM 4551 N N . ASP A 1 590 ? -14.521 -3.334 32.414 1.00 90.69 590 ASP A N 1
ATOM 4552 C CA . ASP A 1 590 ? -15.917 -3.644 32.070 1.00 90.69 590 ASP A CA 1
ATOM 4553 C C . ASP A 1 590 ? -16.416 -2.687 30.968 1.00 90.69 590 ASP A C 1
ATOM 4555 O O . ASP A 1 590 ? -15.843 -1.614 30.742 1.00 90.69 590 ASP A O 1
ATOM 4559 N N . ALA A 1 591 ? -17.471 -3.070 30.252 1.00 92.81 591 ALA A N 1
ATOM 4560 C CA . ALA A 1 591 ? -18.075 -2.225 29.225 1.00 92.81 591 ALA A CA 1
ATOM 4561 C C . ALA A 1 591 ? -18.831 -1.053 29.869 1.00 92.81 591 ALA A C 1
ATOM 4563 O O . ALA A 1 591 ? -19.550 -1.220 30.858 1.00 92.81 591 ALA A O 1
ATOM 4564 N N . TYR A 1 592 ? -18.693 0.147 29.308 1.00 92.75 592 TYR A N 1
ATOM 4565 C CA . TYR A 1 592 ? -19.457 1.305 29.757 1.00 92.75 592 TYR A CA 1
ATOM 4566 C C . TYR A 1 592 ? -20.890 1.243 29.222 1.00 92.75 592 TYR A C 1
ATOM 4568 O O . TYR A 1 592 ? -21.113 1.256 28.014 1.00 92.75 592 TYR A O 1
ATOM 4576 N N . ALA A 1 593 ? -21.859 1.225 30.131 1.00 92.19 593 ALA A N 1
ATOM 4577 C CA . ALA A 1 593 ? -23.276 1.324 29.823 1.00 92.19 593 ALA A CA 1
ATOM 4578 C C . ALA A 1 593 ? -23.974 2.241 30.834 1.00 92.19 593 ALA A C 1
ATOM 4580 O O . ALA A 1 593 ? -23.531 2.380 31.979 1.00 92.19 593 ALA A O 1
ATOM 4581 N N . GLU A 1 594 ? -25.087 2.837 30.413 1.00 93.12 594 GLU A N 1
ATOM 4582 C CA . GLU A 1 594 ? -25.954 3.685 31.233 1.00 93.12 594 GLU A CA 1
ATOM 4583 C C . GLU A 1 594 ? -27.341 3.042 31.362 1.00 93.12 594 GLU A C 1
ATOM 4585 O O . GLU A 1 594 ? -27.869 2.482 30.403 1.00 93.12 594 GLU A O 1
ATOM 4590 N N . SER A 1 595 ? -27.945 3.123 32.547 1.00 96.38 595 SER A N 1
ATOM 4591 C CA . SER A 1 595 ? -29.310 2.657 32.808 1.00 96.38 595 SER A CA 1
ATOM 4592 C C . SER A 1 595 ? -29.972 3.510 33.903 1.00 96.38 595 SER A C 1
ATOM 4594 O O . SER A 1 595 ? -29.427 4.511 34.376 1.00 96.38 595 SER A O 1
ATOM 4596 N N . SER A 1 596 ? -31.193 3.155 34.295 1.00 96.44 596 SER A N 1
ATOM 4597 C CA . SER A 1 596 ? -31.909 3.800 35.393 1.00 96.44 596 SER A CA 1
ATOM 4598 C C . SER A 1 596 ? -32.855 2.842 36.108 1.00 96.44 596 SER A C 1
ATOM 4600 O O . SER A 1 596 ? -33.417 1.932 35.502 1.00 96.44 596 SER A O 1
ATOM 4602 N N . ALA A 1 597 ? -33.061 3.077 37.401 1.00 97.00 597 ALA A N 1
ATOM 4603 C CA . ALA A 1 597 ? -34.035 2.371 38.221 1.00 97.00 597 ALA A CA 1
ATOM 4604 C C . ALA A 1 597 ? -35.151 3.330 38.641 1.00 97.00 597 ALA A C 1
ATOM 4606 O O . ALA A 1 597 ? -34.896 4.502 38.925 1.00 97.00 597 ALA A O 1
ATOM 4607 N N . THR A 1 598 ? -36.381 2.829 38.727 1.00 97.69 598 THR A N 1
ATOM 4608 C CA . THR A 1 598 ? -37.508 3.578 39.300 1.00 97.69 598 THR A CA 1
ATOM 4609 C C . THR A 1 598 ? -37.748 3.116 40.731 1.00 97.69 598 THR A C 1
ATOM 4611 O O . THR A 1 598 ? -38.087 1.958 40.957 1.00 97.69 598 THR A O 1
ATOM 4614 N N . VAL A 1 599 ? -37.594 4.010 41.704 1.00 97.31 599 VAL A N 1
ATOM 4615 C CA . VAL A 1 599 ? -37.986 3.774 43.098 1.00 97.31 599 VAL A CA 1
ATOM 4616 C C . VAL A 1 599 ? -39.391 4.326 43.304 1.00 97.31 599 VAL A C 1
ATOM 4618 O O . VAL A 1 599 ? -39.627 5.508 43.056 1.00 97.31 599 VAL A O 1
ATOM 4621 N N . VAL A 1 600 ? -40.320 3.484 43.750 1.00 96.75 600 VAL A N 1
ATOM 4622 C CA . VAL A 1 600 ? -41.703 3.859 44.073 1.00 96.75 600 VAL A CA 1
ATOM 4623 C C . VAL A 1 600 ? -41.871 3.836 45.589 1.00 96.75 600 VAL A C 1
ATOM 4625 O O . VAL A 1 600 ? -41.615 2.809 46.216 1.00 96.75 600 VAL A O 1
ATOM 4628 N N . ASP A 1 601 ? -42.279 4.955 46.184 1.00 93.62 601 ASP A N 1
ATOM 4629 C CA . ASP A 1 601 ? -42.522 5.041 47.626 1.00 93.62 601 ASP A CA 1
ATOM 4630 C C . ASP A 1 601 ? -43.884 4.449 48.037 1.00 93.62 601 ASP A C 1
ATOM 4632 O O . ASP A 1 601 ? -44.744 4.157 47.203 1.00 93.62 601 ASP A O 1
ATOM 4636 N N . ALA A 1 602 ? -44.109 4.314 49.347 1.00 88.94 602 ALA A N 1
ATOM 4637 C CA . ALA A 1 602 ? -45.351 3.763 49.896 1.00 88.94 602 ALA A CA 1
ATOM 4638 C C . ALA A 1 602 ? -46.604 4.642 49.662 1.00 88.94 602 ALA A C 1
ATOM 4640 O O . ALA A 1 602 ? -47.713 4.227 50.001 1.00 88.94 602 ALA A O 1
ATOM 4641 N N . THR A 1 603 ? -46.460 5.841 49.083 1.00 88.44 603 THR A N 1
ATOM 4642 C CA . THR A 1 603 ? -47.573 6.693 48.619 1.00 88.44 603 THR A CA 1
ATOM 4643 C C . THR A 1 603 ? -47.864 6.525 47.122 1.00 88.44 603 THR A C 1
ATOM 4645 O O . THR A 1 603 ? -48.882 7.017 46.632 1.00 88.44 603 THR A O 1
ATOM 4648 N N . GLY A 1 604 ? -46.994 5.816 46.394 1.00 88.38 604 GLY A N 1
ATOM 4649 C CA . GLY A 1 604 ? -47.029 5.655 44.941 1.00 88.38 604 GLY A CA 1
ATOM 4650 C C . GLY A 1 604 ? -46.254 6.729 44.168 1.00 88.38 604 GLY A C 1
ATOM 4651 O O . GLY A 1 604 ? -46.323 6.749 42.936 1.00 88.38 604 GLY A O 1
ATOM 4652 N N . ALA A 1 605 ? -45.521 7.626 44.836 1.00 92.88 605 ALA A N 1
ATOM 4653 C CA . ALA A 1 605 ? -44.669 8.598 44.155 1.00 92.88 605 ALA A CA 1
ATOM 4654 C C . ALA A 1 605 ? -43.405 7.911 43.614 1.00 92.88 605 ALA A C 1
ATOM 4656 O O . ALA A 1 605 ? -42.840 7.030 44.256 1.00 92.88 605 ALA A O 1
ATOM 4657 N N . SER A 1 606 ? -42.973 8.292 42.409 1.00 95.69 606 SER A N 1
ATOM 4658 C CA . SER A 1 606 ? -41.878 7.627 41.688 1.00 95.69 606 SER A CA 1
ATOM 4659 C C . SER A 1 606 ? -40.670 8.547 41.501 1.00 95.69 606 SER A C 1
ATOM 4661 O O . SER A 1 606 ? -40.810 9.656 40.984 1.00 95.69 606 SER A O 1
ATOM 4663 N N . THR A 1 607 ? -39.483 8.054 41.852 1.00 96.62 607 THR A N 1
ATOM 4664 C CA . THR A 1 607 ? -38.179 8.704 41.652 1.00 96.62 607 THR A CA 1
ATOM 4665 C C . THR A 1 607 ? -37.347 7.873 40.680 1.00 96.62 607 THR A C 1
ATOM 4667 O O . THR A 1 607 ? -37.185 6.672 40.882 1.00 96.62 607 THR A O 1
ATOM 4670 N N . VAL A 1 608 ? -36.796 8.494 39.634 1.00 96.94 608 VAL A N 1
ATOM 4671 C CA . VAL A 1 608 ? -35.896 7.818 38.684 1.00 96.94 608 VAL A CA 1
ATOM 4672 C C . VAL A 1 608 ? -34.446 8.099 39.069 1.00 96.94 608 VAL A C 1
ATOM 4674 O O . VAL A 1 608 ? -34.031 9.256 39.121 1.00 96.94 608 VAL A O 1
ATOM 4677 N N . VAL A 1 609 ? -33.677 7.040 39.317 1.00 96.81 609 VAL A N 1
ATOM 4678 C CA . VAL A 1 609 ? -32.248 7.085 39.650 1.00 96.81 609 VAL A CA 1
ATOM 4679 C C . VAL A 1 609 ? -31.458 6.591 38.443 1.00 96.81 609 VAL A C 1
ATOM 4681 O O . VAL A 1 609 ? -31.493 5.403 38.130 1.00 96.81 609 VAL A O 1
ATOM 4684 N N . ALA A 1 610 ? -30.758 7.495 37.757 1.00 96.69 610 ALA A N 1
ATOM 4685 C CA . ALA A 1 610 ? -29.838 7.144 36.675 1.00 96.69 610 ALA A CA 1
ATOM 4686 C C . ALA A 1 610 ? -28.485 6.670 37.232 1.00 96.69 610 ALA A C 1
ATOM 4688 O O . ALA A 1 610 ? -27.999 7.207 38.232 1.00 96.69 610 ALA A O 1
ATOM 4689 N N . TYR A 1 611 ? -27.882 5.677 36.579 1.00 95.75 611 TYR A N 1
ATOM 4690 C CA . TYR A 1 611 ? -26.587 5.105 36.945 1.00 95.75 611 TYR A CA 1
ATOM 4691 C C . TYR A 1 611 ? -25.846 4.550 35.723 1.00 95.75 611 TYR A C 1
ATOM 4693 O O . TYR A 1 611 ? -26.430 4.341 34.662 1.00 95.75 611 TYR A O 1
ATOM 4701 N N . ASN A 1 612 ? -24.552 4.288 35.880 1.00 94.19 612 ASN A N 1
ATOM 4702 C CA . ASN A 1 612 ? -23.701 3.700 34.849 1.00 94.19 612 ASN A CA 1
ATOM 4703 C C . ASN A 1 612 ? -22.778 2.610 35.431 1.00 94.19 612 ASN A C 1
ATOM 4705 O O . ASN A 1 612 ? -22.832 2.313 36.630 1.00 94.19 612 ASN A O 1
ATOM 4709 N N . THR A 1 613 ? -21.928 2.008 34.594 1.00 92.25 613 THR A N 1
ATOM 4710 C CA . THR A 1 613 ? -20.954 0.974 35.005 1.00 92.25 613 THR A CA 1
ATOM 4711 C C . THR A 1 613 ? -20.082 1.392 36.194 1.00 92.25 613 THR A C 1
ATOM 4713 O O . THR A 1 613 ? -19.815 0.557 37.061 1.00 92.25 613 THR A O 1
ATOM 4716 N N . GLU A 1 614 ? -19.688 2.668 36.258 1.00 91.25 614 GLU A N 1
ATOM 4717 C CA . GLU A 1 614 ? -18.797 3.243 37.278 1.00 91.25 614 GLU A CA 1
ATOM 4718 C C . GLU A 1 614 ? -19.529 3.446 38.618 1.00 91.25 614 GLU A C 1
ATOM 4720 O O . GLU A 1 614 ? -19.051 3.024 39.670 1.00 91.25 614 GLU A O 1
ATOM 4725 N N . ASN A 1 615 ? -20.713 4.069 38.600 1.00 91.44 615 ASN A N 1
ATOM 4726 C CA . ASN A 1 615 ? -21.387 4.562 39.809 1.00 91.44 615 ASN A CA 1
ATOM 4727 C C . ASN A 1 615 ? -22.525 3.666 40.338 1.00 91.44 615 ASN A C 1
ATOM 4729 O O . ASN A 1 615 ? -23.070 3.948 41.408 1.00 91.44 615 ASN A O 1
ATOM 4733 N N . ARG A 1 616 ? -22.873 2.560 39.662 1.00 92.44 616 ARG A N 1
ATOM 4734 C CA . ARG A 1 616 ? -23.967 1.649 40.076 1.00 92.44 616 ARG A CA 1
ATOM 4735 C C . ARG A 1 616 ? -23.886 1.151 41.527 1.00 92.44 616 ARG A C 1
ATOM 4737 O O . ARG A 1 616 ? -24.925 0.902 42.132 1.00 92.44 616 ARG A O 1
ATOM 4744 N N . ALA A 1 617 ? -22.690 1.037 42.108 1.00 90.94 617 ALA A N 1
ATOM 4745 C CA . ALA A 1 617 ? -22.517 0.674 43.519 1.00 90.94 617 ALA A CA 1
ATOM 4746 C C . ALA A 1 617 ? -22.907 1.817 44.482 1.00 90.94 617 ALA A C 1
ATOM 4748 O O . ALA A 1 617 ? -23.599 1.582 45.473 1.00 90.94 617 ALA A O 1
ATOM 4749 N N . GLU A 1 618 ? -22.528 3.060 44.162 1.00 93.19 618 GLU A N 1
ATOM 4750 C CA . GLU A 1 618 ? -22.952 4.266 44.887 1.00 93.19 618 GLU A CA 1
ATOM 4751 C C . GLU A 1 618 ? -24.469 4.458 44.767 1.00 93.19 618 GLU A C 1
ATOM 4753 O O . GLU A 1 618 ? -25.160 4.649 45.767 1.00 93.19 618 GLU A O 1
ATOM 4758 N N . LYS A 1 619 ? -25.018 4.316 43.555 1.00 95.94 619 LYS A N 1
ATOM 4759 C CA . LYS A 1 619 ? -26.457 4.468 43.299 1.00 95.94 619 LYS A CA 1
ATOM 4760 C C . LYS A 1 619 ? -27.305 3.370 43.933 1.00 95.94 619 LYS A C 1
ATOM 4762 O O . LYS A 1 619 ? -28.421 3.646 44.364 1.00 95.94 619 LYS A O 1
ATOM 4767 N N . LEU A 1 620 ? -26.769 2.163 44.115 1.00 95.81 620 LEU A N 1
ATOM 4768 C CA . LEU A 1 620 ? -27.418 1.139 44.936 1.00 95.81 620 LEU A CA 1
ATOM 4769 C C . LEU A 1 620 ? -27.455 1.523 46.425 1.00 95.81 620 LEU A C 1
ATOM 4771 O O . LEU A 1 620 ? -28.432 1.212 47.104 1.00 95.81 620 LEU A O 1
ATOM 4775 N N . ALA A 1 621 ? -26.425 2.200 46.942 1.00 94.88 621 ALA A N 1
ATOM 4776 C CA . ALA A 1 621 ? -26.428 2.723 48.308 1.00 94.88 621 ALA A CA 1
ATOM 4777 C C . ALA A 1 621 ? -27.399 3.910 48.468 1.00 94.88 621 ALA A C 1
ATOM 4779 O O . ALA A 1 621 ? -28.105 3.977 49.472 1.00 94.88 621 ALA A O 1
ATOM 4780 N N . GLU A 1 622 ? -27.501 4.787 47.462 1.00 95.44 622 GLU A N 1
ATOM 4781 C CA . GLU A 1 622 ? -28.506 5.859 47.405 1.00 95.44 622 GLU A CA 1
ATOM 4782 C C . GLU A 1 622 ? -29.932 5.285 47.432 1.00 95.44 622 GLU A C 1
ATOM 4784 O O . GLU A 1 622 ? -30.722 5.671 48.288 1.00 95.44 622 GLU A O 1
ATOM 4789 N N . ILE A 1 623 ? -30.236 4.292 46.584 1.00 96.50 623 ILE A N 1
ATOM 4790 C CA . ILE A 1 623 ? -31.532 3.589 46.576 1.00 96.50 623 ILE A CA 1
ATOM 4791 C C . ILE A 1 623 ? -31.808 2.926 47.932 1.00 96.50 623 ILE A C 1
ATOM 4793 O O . ILE A 1 623 ? -32.895 3.093 48.478 1.00 96.50 623 ILE A O 1
ATOM 4797 N N . LYS A 1 624 ? -30.826 2.233 48.528 1.00 95.31 624 LYS A N 1
ATOM 4798 C CA . LYS A 1 624 ? -30.964 1.623 49.868 1.00 95.31 624 LYS A CA 1
ATOM 4799 C C . LYS A 1 624 ? -31.279 2.660 50.957 1.00 95.31 624 LYS A C 1
ATOM 4801 O O . LYS A 1 624 ? -32.001 2.331 51.894 1.00 95.31 624 LYS A O 1
ATOM 4806 N N . ALA A 1 625 ? -30.802 3.897 50.816 1.00 94.19 625 ALA A N 1
ATOM 4807 C CA . ALA A 1 625 ? -31.095 5.009 51.721 1.00 94.19 625 ALA A CA 1
ATOM 4808 C C . ALA A 1 625 ? -32.453 5.705 51.468 1.00 94.19 625 ALA A C 1
ATOM 4810 O O . ALA A 1 625 ? -32.836 6.564 52.259 1.00 94.19 625 ALA A O 1
ATOM 4811 N N . MET A 1 626 ? -33.199 5.341 50.414 1.00 94.06 626 MET A N 1
ATOM 4812 C CA . MET A 1 626 ? -34.564 5.848 50.176 1.00 94.06 626 MET A CA 1
ATOM 4813 C C . MET A 1 626 ? -35.634 5.151 51.031 1.00 94.06 626 MET A C 1
ATOM 4815 O O . MET A 1 626 ? -36.772 5.616 51.069 1.00 94.06 626 MET A O 1
ATOM 4819 N N . LEU A 1 627 ? -35.296 4.057 51.726 1.00 93.62 627 LEU A N 1
ATOM 4820 C CA . LEU A 1 627 ? -36.210 3.393 52.656 1.00 93.62 627 LEU A CA 1
ATOM 4821 C C . LEU A 1 627 ? -36.417 4.279 53.907 1.00 93.62 627 LEU A C 1
ATOM 4823 O O . LEU A 1 627 ? -35.432 4.564 54.594 1.00 93.62 627 LEU A O 1
ATOM 4827 N N . PRO A 1 628 ? -37.646 4.734 54.234 1.00 89.31 628 PRO A N 1
ATOM 4828 C CA . PRO A 1 628 ? -37.846 5.665 55.342 1.00 89.31 628 PRO A CA 1
ATOM 4829 C C . PRO A 1 628 ? -37.559 5.008 56.697 1.00 89.31 628 PRO A C 1
ATOM 4831 O O . PRO A 1 628 ? -38.124 3.966 57.019 1.00 89.31 628 PRO A O 1
ATOM 4834 N N . ALA A 1 629 ? -36.710 5.647 57.506 1.00 82.19 629 ALA A N 1
ATOM 4835 C CA . ALA A 1 629 ? -36.354 5.159 58.841 1.00 82.19 629 ALA A CA 1
ATOM 4836 C C . ALA A 1 629 ? -37.483 5.333 59.877 1.00 82.19 629 ALA A C 1
ATOM 4838 O O . ALA A 1 629 ? -37.583 4.541 60.811 1.00 82.19 629 ALA A O 1
ATOM 4839 N N . ASP A 1 630 ? -38.326 6.356 59.705 1.00 83.50 630 ASP A N 1
ATOM 4840 C CA . ASP A 1 630 ? -39.451 6.663 60.588 1.00 83.50 630 ASP A CA 1
ATOM 4841 C C . ASP A 1 630 ? -40.763 6.154 59.965 1.00 83.50 630 ASP A C 1
ATOM 4843 O O . ASP A 1 630 ? -41.303 6.756 59.032 1.00 83.50 630 ASP A O 1
ATOM 4847 N N . ALA A 1 631 ? -41.277 5.036 60.480 1.00 83.00 631 ALA A N 1
ATOM 4848 C CA . ALA A 1 631 ? -42.591 4.501 60.127 1.00 83.00 631 ALA A CA 1
ATOM 4849 C C . ALA A 1 631 ? -43.697 5.009 61.075 1.00 83.00 631 ALA A C 1
ATOM 4851 O O . ALA A 1 631 ? -43.431 5.528 62.160 1.00 83.00 631 ALA A O 1
ATOM 4852 N N . GLU A 1 632 ? -44.960 4.869 60.661 1.00 85.19 632 GLU A N 1
ATOM 4853 C CA . GLU A 1 632 ? -46.102 5.093 61.557 1.00 85.19 632 GLU A CA 1
ATOM 4854 C C . GLU A 1 632 ? -46.143 4.027 62.662 1.00 85.19 632 GLU A C 1
ATOM 4856 O O . GLU A 1 632 ? -45.814 2.868 62.421 1.00 85.19 632 GLU A O 1
ATOM 4861 N N . GLU A 1 633 ? -46.585 4.394 63.869 1.00 86.19 633 GLU A N 1
ATOM 4862 C CA . GLU A 1 633 ? -46.645 3.458 64.997 1.00 86.19 633 GLU A CA 1
ATOM 4863 C C . GLU A 1 633 ? -47.530 2.241 64.661 1.00 86.19 633 GLU A C 1
ATOM 4865 O O . GLU A 1 633 ? -48.685 2.396 64.260 1.00 86.19 633 GLU A O 1
ATOM 4870 N N . GLY A 1 634 ? -46.975 1.032 64.803 1.00 87.69 634 GLY A N 1
ATOM 4871 C CA . GLY A 1 634 ? -47.619 -0.217 64.380 1.00 87.69 634 GLY A CA 1
ATOM 4872 C C . GLY A 1 634 ? -47.214 -0.740 63.001 1.00 87.69 634 GLY A C 1
ATOM 4873 O O . GLY A 1 634 ? -47.613 -1.847 62.645 1.00 87.69 634 GLY A O 1
ATOM 4874 N N . TYR A 1 635 ? -46.427 0.016 62.234 1.00 90.81 635 TYR A N 1
ATOM 4875 C CA . TYR A 1 635 ? -46.019 -0.334 60.875 1.00 90.81 635 TYR A CA 1
ATOM 4876 C C . TYR A 1 635 ? -44.506 -0.236 60.686 1.00 90.81 635 TYR A C 1
ATOM 4878 O O . TYR A 1 635 ? -43.807 0.463 61.416 1.00 90.81 635 TYR A O 1
ATOM 4886 N N . GLU A 1 636 ? -44.018 -0.895 59.643 1.00 91.69 636 GLU A N 1
ATOM 4887 C CA . GLU A 1 636 ? -42.668 -0.751 59.105 1.00 91.69 636 GLU A CA 1
ATOM 4888 C C . GLU A 1 636 ? -42.723 -0.451 57.599 1.00 91.69 636 GLU A C 1
ATOM 4890 O O . GLU A 1 636 ? -43.721 -0.728 56.925 1.00 91.69 636 GLU A O 1
ATOM 4895 N N . TYR A 1 637 ? -41.645 0.118 57.058 1.00 93.12 637 TYR A N 1
ATOM 4896 C CA . TYR A 1 637 ? -41.450 0.237 55.615 1.00 93.12 637 TYR A CA 1
ATOM 4897 C C . TYR A 1 637 ? -40.439 -0.804 55.151 1.00 93.12 637 TYR A C 1
ATOM 4899 O O . TYR A 1 637 ? -39.315 -0.852 55.650 1.00 93.12 637 TYR A O 1
ATOM 4907 N N . VAL A 1 638 ? -40.826 -1.609 54.164 1.00 93.06 638 VAL A N 1
ATOM 4908 C CA . VAL A 1 638 ? -39.989 -2.670 53.588 1.00 93.06 638 VAL A CA 1
ATOM 4909 C C . VAL A 1 638 ? -40.001 -2.597 52.065 1.00 93.06 638 VAL A C 1
ATOM 4911 O O . VAL A 1 638 ? -40.919 -2.047 51.456 1.00 93.06 638 VAL A O 1
ATOM 4914 N N . TRP A 1 639 ? -38.979 -3.161 51.427 1.00 95.69 639 TRP A N 1
ATOM 4915 C CA . TRP A 1 639 ? -38.983 -3.361 49.980 1.00 95.69 639 TRP A CA 1
ATOM 4916 C C . TRP A 1 639 ? -39.899 -4.539 49.627 1.00 95.69 639 TRP A C 1
ATOM 4918 O O . TRP A 1 639 ? -39.794 -5.601 50.236 1.00 95.69 639 TRP A O 1
ATOM 4928 N N . ALA A 1 640 ? -40.783 -4.359 48.642 1.00 94.44 640 ALA A N 1
ATOM 4929 C CA . ALA A 1 640 ? -41.728 -5.390 48.198 1.00 94.44 640 ALA A CA 1
ATOM 4930 C C . ALA A 1 640 ? -41.031 -6.632 47.610 1.00 94.44 640 ALA A C 1
ATOM 4932 O O . ALA A 1 640 ? -41.537 -7.745 47.719 1.00 94.44 640 ALA A O 1
ATOM 4933 N N . GLU A 1 641 ? -39.855 -6.430 47.014 1.00 93.06 641 GLU A N 1
ATOM 4934 C CA . GLU A 1 641 ? -38.931 -7.472 46.569 1.00 93.06 641 GLU A CA 1
ATOM 4935 C C . GLU A 1 641 ? -37.510 -7.102 47.021 1.00 93.06 641 GLU A C 1
ATOM 4937 O O . GLU A 1 641 ? -37.198 -5.927 47.229 1.00 93.06 641 GLU A O 1
ATOM 4942 N N . ALA A 1 642 ? -36.633 -8.093 47.188 1.00 92.31 642 ALA A N 1
ATOM 4943 C CA . ALA A 1 642 ? -35.262 -7.845 47.626 1.00 92.31 642 ALA A CA 1
ATOM 4944 C C . ALA A 1 642 ? -34.462 -7.070 46.561 1.00 92.31 642 ALA A C 1
ATOM 4946 O O . ALA A 1 642 ? -34.399 -7.477 45.401 1.00 92.31 642 ALA A O 1
ATOM 4947 N N . LEU A 1 643 ? -33.806 -5.977 46.970 1.00 95.06 643 LEU A N 1
ATOM 4948 C CA . LEU A 1 643 ? -32.884 -5.240 46.102 1.00 95.06 643 LEU A CA 1
ATOM 4949 C C . LEU A 1 643 ? -31.709 -6.138 45.665 1.00 95.06 643 LEU A C 1
ATOM 4951 O O . LEU A 1 643 ? -31.194 -6.893 46.495 1.00 95.06 643 LEU A O 1
ATOM 4955 N N . PRO A 1 644 ? -31.230 -6.028 44.413 1.00 94.69 644 PRO A N 1
ATOM 4956 C CA . PRO A 1 644 ? -30.090 -6.806 43.941 1.00 94.69 644 PRO A CA 1
ATOM 4957 C C . PRO A 1 644 ? -28.777 -6.353 44.602 1.00 94.69 644 PRO A C 1
ATOM 4959 O O . PRO A 1 644 ? -28.653 -5.224 45.085 1.00 94.69 644 PRO A O 1
ATOM 4962 N N . ASP A 1 645 ? -27.763 -7.222 44.573 1.00 93.25 645 ASP A N 1
ATOM 4963 C CA . ASP A 1 645 ? -26.411 -6.904 45.062 1.00 93.25 645 ASP A CA 1
ATOM 4964 C C . ASP A 1 645 ? -25.670 -5.889 44.170 1.00 93.25 645 ASP A C 1
ATOM 4966 O O . ASP A 1 645 ? -24.803 -5.160 44.650 1.00 93.25 645 ASP A O 1
ATOM 4970 N N . VAL A 1 646 ? -26.034 -5.814 42.884 1.00 92.00 646 VAL A N 1
ATOM 4971 C CA . VAL A 1 646 ? -25.511 -4.876 41.876 1.00 92.00 646 VAL A CA 1
ATOM 4972 C C . VAL A 1 646 ? -26.671 -4.444 40.974 1.00 92.00 646 VAL A C 1
ATOM 4974 O O . VAL A 1 646 ? -27.491 -5.280 40.597 1.00 92.00 646 VAL A O 1
ATOM 4977 N N . LEU A 1 647 ? -26.760 -3.159 40.611 1.00 94.06 647 LEU A N 1
ATOM 4978 C CA . LEU A 1 647 ? -27.802 -2.695 39.686 1.00 94.06 647 LEU A CA 1
ATOM 4979 C C . LEU A 1 647 ? -27.538 -3.207 38.252 1.00 94.06 647 LEU A C 1
ATOM 4981 O O . LEU A 1 647 ? -26.397 -3.120 37.783 1.00 94.06 647 LEU A O 1
ATOM 4985 N N . PRO A 1 648 ? -28.565 -3.716 37.546 1.00 93.06 648 PRO A N 1
ATOM 4986 C CA . PRO A 1 648 ? -28.428 -4.249 36.193 1.00 93.06 648 PRO A CA 1
ATOM 4987 C C . PRO A 1 648 ? -28.261 -3.134 35.152 1.00 93.06 648 PRO A C 1
ATOM 4989 O O . PRO A 1 648 ? -28.916 -2.097 35.232 1.00 93.06 648 PRO A O 1
ATOM 4992 N N . LEU A 1 649 ? -27.395 -3.350 34.161 1.00 92.44 649 LEU A N 1
ATOM 4993 C CA . LEU A 1 649 ? -27.151 -2.403 33.060 1.00 92.44 649 LEU A CA 1
ATOM 4994 C C . LEU A 1 649 ? -27.920 -2.769 31.776 1.00 92.44 649 LEU A C 1
ATOM 4996 O O . LEU A 1 649 ? -28.004 -1.960 30.863 1.00 92.44 649 LEU A O 1
ATOM 5000 N N . ASP A 1 650 ? -28.495 -3.972 31.717 1.00 90.94 650 ASP A N 1
ATOM 5001 C CA . ASP A 1 650 ? -29.257 -4.520 30.584 1.00 90.94 650 ASP A CA 1
ATOM 5002 C C . ASP A 1 650 ? -30.767 -4.211 30.643 1.00 90.94 650 ASP A C 1
ATOM 5004 O O . ASP A 1 650 ? -31.528 -4.569 29.743 1.00 90.94 650 ASP A O 1
ATOM 5008 N N . SER A 1 651 ? -31.219 -3.588 31.732 1.00 92.31 651 SER A N 1
ATOM 5009 C CA . SER A 1 651 ? -32.628 -3.430 32.076 1.00 92.31 651 SER A CA 1
ATOM 5010 C C . SER A 1 651 ? -32.848 -2.244 33.020 1.00 92.31 651 SER A C 1
ATOM 5012 O O . SER A 1 651 ? -31.923 -1.794 33.699 1.00 92.31 651 SER A O 1
ATOM 5014 N N . THR A 1 652 ? -34.084 -1.733 33.056 1.00 95.31 652 THR A N 1
ATOM 5015 C CA . THR A 1 652 ? -34.508 -0.608 33.903 1.00 95.31 652 THR A CA 1
ATOM 5016 C C . THR A 1 652 ? -35.452 -1.090 35.019 1.00 95.31 652 THR A C 1
ATOM 5018 O O . THR A 1 652 ? -36.676 -1.107 34.847 1.00 95.31 652 THR A O 1
ATOM 5021 N N . PRO A 1 653 ? -34.925 -1.559 36.166 1.00 95.50 653 PRO A N 1
ATOM 5022 C CA . PRO A 1 653 ? -35.737 -2.183 37.206 1.00 95.50 653 PRO A CA 1
ATOM 5023 C C . PRO A 1 653 ? -36.639 -1.175 37.928 1.00 95.50 653 PRO A C 1
ATOM 5025 O O . PRO A 1 653 ? -36.369 0.027 37.980 1.00 95.50 653 PRO A O 1
ATOM 5028 N N . THR A 1 654 ? -37.712 -1.680 38.538 1.00 96.94 654 THR A N 1
ATOM 5029 C CA . THR A 1 654 ? -38.579 -0.906 39.436 1.00 96.94 654 THR A CA 1
ATOM 5030 C C . THR A 1 654 ? -38.544 -1.525 40.827 1.00 96.94 654 THR A C 1
ATOM 5032 O O . THR A 1 654 ? -38.811 -2.714 40.976 1.00 96.94 654 THR A O 1
ATOM 5035 N N . PHE A 1 655 ? -38.236 -0.725 41.845 1.00 97.06 655 PHE A N 1
ATOM 5036 C CA . PHE A 1 655 ? -38.185 -1.139 43.245 1.00 97.06 655 PHE A CA 1
ATOM 5037 C C . PHE A 1 655 ? -39.282 -0.410 44.020 1.00 97.06 655 PHE A C 1
ATOM 5039 O O . PHE A 1 655 ? -39.322 0.818 44.024 1.00 97.06 655 PHE A O 1
ATOM 5046 N N . THR A 1 656 ? -40.182 -1.152 44.665 1.00 96.81 656 THR A N 1
ATOM 5047 C CA . THR A 1 656 ? -41.323 -0.570 45.393 1.00 96.81 656 THR A CA 1
ATOM 5048 C C . THR A 1 656 ? -41.128 -0.715 46.896 1.00 96.81 656 THR A C 1
ATOM 5050 O O . THR A 1 656 ? -40.809 -1.803 47.375 1.00 96.81 656 THR A O 1
ATOM 5053 N N . ILE A 1 657 ? -41.347 0.369 47.633 1.00 95.75 657 ILE A N 1
ATOM 5054 C CA . ILE A 1 657 ? -41.430 0.393 49.093 1.00 95.75 657 ILE A CA 1
ATOM 5055 C C . ILE A 1 657 ? -42.900 0.223 49.477 1.00 95.75 657 ILE A C 1
ATOM 5057 O O . ILE A 1 657 ? -43.767 0.927 48.961 1.00 95.75 657 ILE A O 1
ATOM 5061 N N . VAL A 1 658 ? -43.187 -0.691 50.398 1.00 93.44 658 VAL A N 1
ATOM 5062 C CA . VAL A 1 658 ? -44.532 -0.936 50.930 1.00 93.44 658 VAL A CA 1
ATOM 5063 C C . VAL A 1 658 ? -44.567 -0.707 52.436 1.00 93.44 658 VAL A C 1
ATOM 5065 O O . VAL A 1 658 ? -43.580 -0.915 53.141 1.00 93.44 658 VAL A O 1
ATOM 5068 N N . LYS A 1 659 ? -45.727 -0.264 52.922 1.00 92.44 659 LYS A N 1
ATOM 5069 C CA . LYS A 1 659 ? -46.054 -0.191 54.346 1.00 92.44 659 LYS A CA 1
ATOM 5070 C C . LYS A 1 659 ? -46.565 -1.565 54.783 1.00 92.44 659 LYS A C 1
ATOM 5072 O O . LYS A 1 659 ? -47.565 -2.028 54.240 1.00 92.44 659 LYS A O 1
ATOM 5077 N N . SER A 1 660 ? -45.881 -2.202 55.727 1.00 90.56 660 SER A N 1
ATOM 5078 C CA . SER A 1 660 ? -46.280 -3.478 56.332 1.00 90.56 660 SER A CA 1
ATOM 5079 C C . SER A 1 660 ? -46.723 -3.246 57.775 1.00 90.56 660 SER A C 1
ATOM 5081 O O . SER A 1 660 ? -46.171 -2.376 58.448 1.00 90.56 660 SER A O 1
ATOM 5083 N N . ALA A 1 661 ? -47.719 -3.987 58.260 1.00 91.38 661 ALA A N 1
ATOM 5084 C CA . ALA A 1 661 ? -48.094 -3.963 59.673 1.00 91.38 661 ALA A CA 1
ATOM 5085 C C . ALA A 1 661 ? -47.139 -4.862 60.475 1.00 91.38 661 ALA A C 1
ATOM 5087 O O . ALA A 1 661 ? -46.799 -5.956 60.028 1.00 91.38 661 ALA A O 1
ATOM 5088 N N . ILE A 1 662 ? -46.705 -4.407 61.652 1.00 91.00 662 ILE A N 1
ATOM 5089 C CA . ILE A 1 662 ? -45.804 -5.177 62.518 1.00 91.00 662 ILE A CA 1
ATOM 5090 C C . ILE A 1 662 ? -46.609 -6.243 63.272 1.00 91.00 662 ILE A C 1
ATOM 5092 O O . ILE A 1 662 ? -47.647 -5.940 63.864 1.00 91.00 662 ILE A O 1
ATOM 5096 N N . GLU A 1 663 ? -46.103 -7.478 63.272 1.00 91.75 663 GLU A N 1
ATOM 5097 C CA . GLU A 1 663 ? -46.593 -8.566 64.122 1.00 91.75 663 GLU A CA 1
ATOM 5098 C C . GLU A 1 663 ? -46.049 -8.427 65.554 1.00 91.75 663 GLU A C 1
ATOM 5100 O O . GLU A 1 663 ? -44.847 -8.267 65.772 1.00 91.75 663 GLU A O 1
ATOM 5105 N N . TYR A 1 664 ? -46.949 -8.515 66.531 1.00 93.06 664 TYR A N 1
ATOM 5106 C CA . TYR A 1 664 ? -46.681 -8.482 67.968 1.00 93.06 664 TYR A CA 1
ATOM 5107 C C . TYR A 1 664 ? -47.214 -9.752 68.636 1.00 93.06 664 TYR A C 1
ATOM 5109 O O . TYR A 1 664 ? -48.256 -10.277 68.233 1.00 93.06 664 TYR A O 1
ATOM 5117 N N . THR A 1 665 ? -46.567 -10.225 69.702 1.00 93.94 665 THR A N 1
ATOM 5118 C CA . THR A 1 665 ? -47.067 -11.379 70.472 1.00 93.94 665 THR A CA 1
ATOM 5119 C C . THR A 1 665 ? -47.929 -10.934 71.653 1.00 93.94 665 THR A C 1
ATOM 5121 O O . THR A 1 665 ? -47.563 -10.045 72.428 1.00 93.94 665 THR A O 1
ATOM 5124 N N . VAL A 1 666 ? -49.050 -11.624 71.869 1.00 95.44 666 VAL A N 1
ATOM 5125 C CA . VAL A 1 666 ? -49.761 -11.649 73.154 1.00 95.44 666 VAL A CA 1
ATOM 5126 C C . VAL A 1 666 ? -49.418 -12.940 73.900 1.00 95.44 666 VAL A C 1
ATOM 5128 O O . VAL A 1 666 ? -49.477 -14.031 73.338 1.00 95.44 666 VAL A O 1
ATOM 5131 N N . THR A 1 667 ? -49.044 -12.832 75.175 1.00 95.19 667 THR A N 1
ATOM 5132 C CA . THR A 1 667 ? -48.617 -13.954 76.028 1.00 95.19 667 THR A CA 1
ATOM 5133 C C . THR A 1 667 ? -49.523 -14.074 77.250 1.00 95.19 667 THR A C 1
ATOM 5135 O O . THR A 1 667 ? -49.592 -13.160 78.070 1.00 95.19 667 THR A O 1
ATOM 5138 N N . PHE A 1 668 ? -50.185 -15.217 77.416 1.00 95.56 668 PHE A N 1
ATOM 5139 C CA . PHE A 1 668 ? -51.058 -15.505 78.556 1.00 95.56 668 PHE A CA 1
ATOM 5140 C C . PHE A 1 668 ? -50.293 -16.274 79.642 1.00 95.56 668 PHE A C 1
ATOM 5142 O O . PHE A 1 668 ? -49.695 -17.315 79.360 1.00 95.56 668 PHE A O 1
ATOM 5149 N N . VAL A 1 669 ? -50.312 -15.780 80.885 1.00 94.00 669 VAL A N 1
ATOM 5150 C CA . VAL A 1 669 ? -49.485 -16.285 82.000 1.00 94.00 669 VAL A CA 1
ATOM 5151 C C . VAL A 1 669 ? -50.332 -16.586 83.237 1.00 94.00 669 VAL A C 1
ATOM 5153 O O . VAL A 1 669 ? -51.018 -15.714 83.772 1.00 94.00 669 VAL A O 1
ATOM 5156 N N . ALA A 1 670 ? -50.250 -17.811 83.754 1.00 91.62 670 ALA A N 1
ATOM 5157 C CA . ALA A 1 670 ? -50.946 -18.233 84.968 1.00 91.62 670 ALA A CA 1
ATOM 5158 C C . ALA A 1 670 ? -49.949 -18.769 86.003 1.00 91.62 670 ALA A C 1
ATOM 5160 O O . ALA A 1 670 ? -49.111 -19.605 85.688 1.00 91.62 670 ALA A O 1
ATOM 5161 N N . ASP A 1 671 ? -50.017 -18.265 87.241 1.00 87.75 671 ASP A N 1
ATOM 5162 C CA . ASP A 1 671 ? -49.111 -18.624 88.353 1.00 87.75 671 ASP A CA 1
ATOM 5163 C C . ASP A 1 671 ? -47.592 -18.517 88.060 1.00 87.75 671 ASP A C 1
ATOM 5165 O O . ASP A 1 671 ? -46.768 -19.011 88.828 1.00 87.75 671 ASP A O 1
ATOM 5169 N N . GLY A 1 672 ? -47.217 -17.791 87.000 1.00 86.31 672 GLY A N 1
ATOM 5170 C CA . GLY A 1 672 ? -45.832 -17.590 86.560 1.00 86.31 672 GLY A CA 1
ATOM 5171 C C . GLY A 1 672 ? -45.400 -18.454 85.370 1.00 86.31 672 GLY A C 1
ATOM 5172 O O . GLY A 1 672 ? -44.268 -18.304 84.917 1.00 86.31 672 GLY A O 1
ATOM 5173 N N . GLU A 1 673 ? -46.276 -19.313 84.840 1.00 89.06 673 GLU A N 1
ATOM 5174 C CA . GLU A 1 673 ? -46.026 -20.121 83.640 1.00 89.06 673 GLU A CA 1
ATOM 5175 C C . GLU A 1 673 ? -46.859 -19.617 82.448 1.00 89.06 673 GLU A C 1
ATOM 5177 O O . GLU A 1 673 ? -48.033 -19.266 82.594 1.00 89.06 673 GLU A O 1
ATOM 5182 N N . THR A 1 674 ? -46.260 -19.579 81.254 1.00 94.00 674 THR A N 1
ATOM 5183 C CA . THR A 1 674 ? -46.967 -19.248 80.006 1.00 94.00 674 THR A CA 1
ATOM 5184 C C . THR A 1 674 ? -47.893 -20.395 79.610 1.00 94.00 674 THR A C 1
ATOM 5186 O O . THR A 1 674 ? -47.431 -21.516 79.401 1.00 94.00 674 THR A O 1
ATOM 5189 N N . VAL A 1 675 ? -49.188 -20.112 79.459 1.00 91.50 675 VAL A N 1
ATOM 5190 C CA . VAL A 1 675 ? -50.212 -21.106 79.080 1.00 91.50 675 VAL A CA 1
ATOM 5191 C C . VAL A 1 675 ? -50.624 -21.028 77.610 1.00 91.50 675 VAL A C 1
ATOM 5193 O O . VAL A 1 675 ? -51.227 -21.964 77.093 1.00 91.50 675 VAL A O 1
ATOM 5196 N N . GLY A 1 676 ? -50.303 -19.924 76.935 1.00 92.25 676 GLY A N 1
ATOM 5197 C CA . GLY A 1 676 ? -50.589 -19.719 75.521 1.00 92.25 676 GLY A CA 1
ATOM 5198 C C . GLY A 1 676 ? -49.966 -18.431 74.996 1.00 92.25 676 GLY A C 1
ATOM 5199 O O . GLY A 1 676 ? -49.700 -17.500 75.758 1.00 92.25 676 GLY A O 1
ATOM 5200 N N . THR A 1 677 ? -49.744 -18.392 73.688 1.00 94.62 677 THR A N 1
ATOM 5201 C CA . THR A 1 677 ? -49.260 -17.229 72.938 1.00 94.62 677 THR A CA 1
ATOM 5202 C C . THR A 1 677 ? -50.010 -17.154 71.619 1.00 94.62 677 THR A C 1
ATOM 5204 O O . THR A 1 677 ? -50.236 -18.203 71.014 1.00 94.62 677 THR A O 1
ATOM 5207 N N . ASP A 1 678 ? -50.330 -15.952 71.159 1.00 95.56 678 ASP A N 1
ATOM 5208 C CA . ASP A 1 678 ? -50.858 -15.716 69.811 1.00 95.56 678 ASP A CA 1
ATOM 5209 C C . ASP A 1 678 ? -50.243 -14.439 69.216 1.00 95.56 678 ASP A C 1
ATOM 5211 O O . ASP A 1 678 ? -49.639 -13.646 69.945 1.00 95.56 678 ASP A O 1
ATOM 5215 N N . THR A 1 679 ? -50.372 -14.241 67.908 1.00 94.62 679 THR A N 1
ATOM 5216 C CA . THR A 1 679 ? -49.827 -13.080 67.180 1.00 94.62 679 THR A CA 1
ATOM 5217 C C . THR A 1 679 ? -50.933 -12.140 66.718 1.00 94.62 679 THR A C 1
ATOM 5219 O O . THR A 1 679 ? -51.995 -12.593 66.304 1.00 94.62 679 THR A O 1
ATOM 5222 N N . TYR A 1 680 ? -50.683 -10.832 66.762 1.00 92.44 680 TYR A N 1
ATOM 5223 C CA . TYR A 1 680 ? -51.620 -9.795 66.321 1.00 92.44 680 TYR A CA 1
ATOM 5224 C C . TYR A 1 680 ? -50.877 -8.621 65.663 1.00 92.44 680 TYR A C 1
ATOM 5226 O O . TYR A 1 680 ? -49.667 -8.481 65.828 1.00 92.44 680 TYR A O 1
ATOM 5234 N N . THR A 1 681 ? -51.583 -7.753 64.939 1.00 94.00 681 THR A N 1
ATOM 5235 C CA . THR A 1 681 ? -51.037 -6.513 64.358 1.00 94.00 681 THR A CA 1
ATOM 5236 C C . THR A 1 681 ? -51.885 -5.299 64.763 1.00 94.00 681 THR A C 1
ATOM 5238 O O . THR A 1 681 ? -52.861 -5.398 65.513 1.00 94.00 681 THR A O 1
ATOM 5241 N N . VAL A 1 682 ? -51.548 -4.099 64.281 1.00 89.75 682 VAL A N 1
ATOM 5242 C CA . VAL A 1 682 ? -52.441 -2.937 64.456 1.00 89.75 682 VAL A CA 1
ATOM 5243 C C . VAL A 1 682 ? -53.712 -3.002 63.604 1.00 89.75 682 VAL A C 1
ATOM 5245 O O . VAL A 1 682 ? -54.696 -2.357 63.975 1.00 89.75 682 VAL A O 1
ATOM 5248 N N . GLU A 1 683 ? -53.712 -3.777 62.515 1.00 90.25 683 GLU A N 1
ATOM 5249 C CA . GLU A 1 683 ? -54.857 -3.937 61.607 1.00 90.25 683 GLU A CA 1
ATOM 5250 C C . GLU A 1 683 ? -55.723 -5.156 61.964 1.00 90.25 683 GLU A C 1
ATOM 5252 O O . GLU A 1 683 ? -56.949 -5.042 61.972 1.00 90.25 683 GLU A O 1
ATOM 5257 N N . ASP A 1 684 ? -55.100 -6.287 62.313 1.00 91.25 684 ASP A N 1
ATOM 5258 C CA . ASP A 1 684 ? -55.773 -7.522 62.736 1.00 91.25 684 ASP A CA 1
ATOM 5259 C C . ASP A 1 684 ? -55.524 -7.808 64.222 1.00 91.25 684 ASP A C 1
ATOM 5261 O O . ASP A 1 684 ? -54.390 -7.819 64.699 1.00 91.25 684 ASP A O 1
ATOM 5265 N N . LYS A 1 685 ? -56.613 -8.014 64.962 1.00 91.75 685 LYS A N 1
ATOM 5266 C CA . LYS A 1 685 ? -56.635 -8.180 66.423 1.00 91.75 685 LYS A CA 1
ATOM 5267 C C . LYS A 1 685 ? -57.463 -9.391 66.855 1.00 91.75 685 LYS A C 1
ATOM 5269 O O . LYS A 1 685 ? -57.821 -9.492 68.030 1.00 91.75 685 LYS A O 1
ATOM 5274 N N . GLU A 1 686 ? -57.798 -10.290 65.929 1.00 90.44 686 GLU A N 1
ATOM 5275 C CA . GLU A 1 686 ? -58.446 -11.557 66.265 1.00 90.44 686 GLU A CA 1
ATOM 5276 C C . GLU A 1 686 ? -57.411 -12.530 66.853 1.00 90.44 686 GLU A C 1
ATOM 5278 O O . GLU A 1 686 ? -56.518 -13.000 66.159 1.00 90.44 686 GLU A O 1
ATOM 5283 N N . ILE A 1 687 ? -57.528 -12.823 68.155 1.00 93.06 687 ILE A N 1
ATOM 5284 C CA . ILE A 1 687 ? -56.618 -13.722 68.886 1.00 93.06 687 ILE A CA 1
ATOM 5285 C C . ILE A 1 687 ? -57.358 -14.874 69.575 1.00 93.06 687 ILE A C 1
ATOM 5287 O O . ILE A 1 687 ? -58.500 -14.747 70.032 1.00 93.06 687 ILE A O 1
ATOM 5291 N N . THR A 1 688 ? -56.664 -15.996 69.735 1.00 92.06 688 THR A N 1
ATOM 5292 C CA . THR A 1 688 ? -57.145 -17.205 70.406 1.00 92.06 688 THR A CA 1
ATOM 5293 C C . THR A 1 688 ? -56.878 -17.127 71.909 1.00 92.06 688 THR A C 1
ATOM 5295 O O . THR A 1 688 ? -55.836 -17.554 72.405 1.00 92.06 688 THR A O 1
ATOM 5298 N N . VAL A 1 689 ? -57.834 -16.595 72.672 1.00 92.06 689 VAL A N 1
ATOM 5299 C CA . VAL A 1 689 ? -57.722 -16.519 74.139 1.00 92.06 689 VAL A CA 1
ATOM 5300 C C . VAL A 1 689 ? -57.819 -17.928 74.759 1.00 92.06 689 VAL A C 1
ATOM 5302 O O . VAL A 1 689 ? -58.857 -18.577 74.599 1.00 92.06 689 VAL A O 1
ATOM 5305 N N . PRO A 1 690 ? -56.798 -18.419 75.490 1.00 92.19 690 PRO A N 1
ATOM 5306 C CA . PRO A 1 690 ? -56.842 -19.733 76.129 1.00 92.19 690 PRO A CA 1
ATOM 5307 C C . PRO A 1 690 ? -57.771 -19.747 77.353 1.00 92.19 690 PRO A C 1
ATOM 5309 O O . PRO A 1 690 ? -58.005 -18.718 77.994 1.00 92.19 690 PRO A O 1
ATOM 5312 N N . GLU A 1 691 ? -58.269 -20.928 77.729 1.00 90.81 691 GLU A N 1
ATOM 5313 C CA . GLU A 1 691 ? -58.994 -21.100 78.994 1.00 90.81 691 GLU A CA 1
ATOM 5314 C C . GLU A 1 691 ? -58.072 -20.815 80.194 1.00 90.81 691 GLU A C 1
ATOM 5316 O O . GLU A 1 691 ? -56.911 -21.229 80.221 1.00 90.81 691 GLU A O 1
ATOM 5321 N N . VAL A 1 692 ? -58.586 -20.108 81.207 1.00 89.56 692 VAL A N 1
ATOM 5322 C CA . VAL A 1 692 ? -57.827 -19.824 82.434 1.00 89.56 692 VAL A CA 1
ATOM 5323 C C . VAL A 1 692 ? -57.691 -21.119 83.248 1.00 89.56 692 VAL A C 1
ATOM 5325 O O . VAL A 1 692 ? -58.719 -21.738 83.539 1.00 89.56 692 VAL A O 1
ATOM 5328 N N . PRO A 1 693 ? -56.480 -21.536 83.670 1.00 91.00 693 PRO A N 1
ATOM 5329 C CA . PRO A 1 693 ? -56.319 -22.743 84.476 1.00 91.00 693 PRO A CA 1
ATOM 5330 C C . PRO A 1 693 ? -57.139 -22.713 85.772 1.00 91.00 693 PRO A C 1
ATOM 5332 O O . PRO A 1 693 ? -57.189 -21.711 86.487 1.00 91.00 693 PRO A O 1
ATOM 5335 N N . ALA A 1 694 ? -57.775 -23.839 86.097 1.00 85.25 694 ALA A N 1
ATOM 5336 C CA . ALA A 1 694 ? -58.537 -23.989 87.332 1.00 85.25 694 ALA A CA 1
ATOM 5337 C C . ALA A 1 694 ? -57.608 -24.112 88.554 1.00 85.25 694 ALA A C 1
ATOM 5339 O O . ALA A 1 694 ? -56.591 -24.806 88.509 1.00 85.25 694 ALA A O 1
ATOM 5340 N N . LYS A 1 695 ? -57.989 -23.476 89.670 1.00 86.44 695 LYS A N 1
ATOM 5341 C CA . LYS A 1 695 ? -57.204 -23.443 90.912 1.00 86.44 695 LYS A CA 1
ATOM 5342 C C . LYS A 1 695 ? -58.100 -23.625 92.134 1.00 86.44 695 LYS A C 1
ATOM 5344 O O . LYS A 1 695 ? -58.984 -22.809 92.386 1.00 86.44 695 LYS A O 1
ATOM 5349 N N . ASP A 1 696 ? -57.864 -24.691 92.897 1.00 83.88 696 ASP A N 1
ATOM 5350 C CA . ASP A 1 696 ? -58.741 -25.110 93.998 1.00 83.88 696 ASP A CA 1
ATOM 5351 C C . ASP A 1 696 ? -59.005 -23.993 95.022 1.00 83.88 696 ASP A C 1
ATOM 5353 O O . ASP A 1 696 ? -58.089 -23.431 95.625 1.00 83.88 696 ASP A O 1
ATOM 5357 N N . GLY A 1 697 ? -60.288 -23.687 95.237 1.00 82.62 697 GLY A N 1
ATOM 5358 C CA . GLY A 1 697 ? -60.745 -22.629 96.145 1.00 82.62 697 GLY A CA 1
ATOM 5359 C C . GLY A 1 697 ? -60.746 -21.211 95.556 1.00 82.62 697 GLY A C 1
ATOM 5360 O O . GLY A 1 697 ? -61.068 -20.267 96.282 1.00 82.62 697 GLY A O 1
ATOM 5361 N N . TYR A 1 698 ? -60.426 -21.042 94.270 1.00 86.94 698 TYR A N 1
ATOM 5362 C CA . TYR A 1 698 ? -60.421 -19.755 93.571 1.00 86.94 698 TYR A CA 1
ATOM 5363 C C . TYR A 1 698 ? -61.286 -19.792 92.301 1.00 86.94 698 TYR A C 1
ATOM 5365 O O . TYR A 1 698 ? -61.313 -20.776 91.569 1.00 86.94 698 TYR A O 1
ATOM 5373 N N . THR A 1 699 ? -61.955 -18.679 92.004 1.00 85.25 699 THR A N 1
ATOM 5374 C CA . THR A 1 699 ? -62.430 -18.345 90.651 1.00 85.25 699 THR A CA 1
ATOM 5375 C C . THR A 1 699 ? -61.351 -17.552 89.924 1.00 85.25 699 THR A C 1
ATOM 5377 O O . THR A 1 699 ? -60.718 -16.690 90.539 1.00 85.25 699 THR A O 1
ATOM 5380 N N . ALA A 1 700 ? -61.158 -17.811 88.632 1.00 86.31 700 ALA A N 1
ATOM 5381 C CA . ALA A 1 700 ? -60.089 -17.224 87.831 1.00 86.31 700 ALA A CA 1
ATOM 5382 C C . ALA A 1 700 ? -60.644 -16.518 86.584 1.00 86.31 700 ALA A C 1
ATOM 5384 O O . ALA A 1 700 ? -61.568 -17.021 85.948 1.00 86.31 700 ALA A O 1
ATOM 5385 N N . VAL A 1 701 ? -60.069 -15.366 86.241 1.00 91.19 701 VAL A N 1
ATOM 5386 C CA . VAL A 1 701 ? -60.304 -14.618 84.991 1.00 91.19 701 VAL A CA 1
ATOM 5387 C C . VAL A 1 701 ? -58.960 -14.107 84.467 1.00 91.19 701 VAL A C 1
ATOM 5389 O O . VAL A 1 701 ? -58.040 -13.899 85.257 1.00 91.19 701 VAL A O 1
ATOM 5392 N N . TRP A 1 702 ? -58.838 -13.868 83.162 1.00 95.56 702 TRP A N 1
ATOM 5393 C CA . TRP A 1 702 ? -57.750 -13.034 82.641 1.00 95.56 702 TRP A CA 1
ATOM 5394 C C . TRP A 1 702 ? -57.913 -11.591 83.137 1.00 95.56 702 TRP A C 1
ATOM 5396 O O . TRP A 1 702 ? -59.040 -11.122 83.323 1.00 95.56 702 TRP A O 1
ATOM 5406 N N . GLU A 1 703 ? -56.807 -10.884 83.373 1.00 92.88 703 GLU A N 1
ATOM 5407 C CA . GLU A 1 703 ? -56.863 -9.439 83.605 1.00 92.88 703 GLU A CA 1
ATOM 5408 C C . GLU A 1 703 ? -57.327 -8.676 82.352 1.00 92.88 703 GLU A C 1
ATOM 5410 O O . GLU A 1 703 ? -57.352 -9.213 81.245 1.00 92.88 703 GLU A O 1
ATOM 5415 N N . SER A 1 704 ? -57.732 -7.416 82.525 1.00 91.44 704 SER A N 1
ATOM 5416 C CA . SER A 1 704 ? -58.160 -6.579 81.400 1.00 91.44 704 SER A CA 1
ATOM 5417 C C . SER A 1 704 ? -56.947 -6.152 80.578 1.00 91.44 704 SER A C 1
ATOM 5419 O O . SER A 1 704 ? -56.058 -5.489 81.108 1.00 91.44 704 SER A O 1
ATOM 5421 N N . TYR A 1 705 ? -56.948 -6.472 79.286 1.00 91.75 705 TYR A N 1
ATOM 5422 C CA . TYR A 1 705 ? -55.915 -6.082 78.328 1.00 91.75 705 TYR A CA 1
ATOM 5423 C C . TYR A 1 705 ? -56.536 -5.374 77.119 1.00 91.75 705 TYR A C 1
ATOM 5425 O O . TYR A 1 705 ? -57.713 -5.564 76.810 1.00 91.75 705 TYR A O 1
ATOM 5433 N N . GLU A 1 706 ? -55.730 -4.574 76.428 1.00 90.56 706 GLU A N 1
ATOM 5434 C CA . GLU A 1 706 ? -56.050 -3.995 75.124 1.00 90.56 706 GLU A CA 1
ATOM 5435 C C . GLU A 1 706 ? -54.892 -4.315 74.173 1.00 90.56 706 GLU A C 1
ATOM 5437 O O . GLU A 1 706 ? -53.727 -4.229 74.560 1.00 90.56 706 GLU A O 1
ATOM 5442 N N . LEU A 1 707 ? -55.207 -4.710 72.939 1.00 91.25 707 LEU A N 1
ATOM 5443 C CA . LEU A 1 707 ? -54.209 -4.972 71.904 1.00 91.25 707 LEU A CA 1
ATOM 5444 C C . LEU A 1 707 ? -53.936 -3.669 71.146 1.00 91.25 707 LEU A C 1
ATOM 5446 O O . LEU A 1 707 ? -54.782 -3.203 70.372 1.00 91.25 707 LEU A O 1
ATOM 5450 N N . THR A 1 708 ? -52.781 -3.053 71.387 1.00 86.75 708 THR A N 1
ATOM 5451 C CA . THR A 1 708 ? -52.375 -1.782 70.768 1.00 86.75 708 THR A CA 1
ATOM 5452 C C . THR A 1 708 ? -51.123 -1.962 69.920 1.00 86.75 708 THR A C 1
ATOM 5454 O O . THR A 1 708 ? -51.261 -2.247 68.734 1.00 86.75 708 THR A O 1
ATOM 5457 N N . THR A 1 709 ? -49.944 -1.794 70.513 1.00 88.50 709 THR A N 1
ATOM 5458 C CA . THR A 1 709 ? -48.626 -1.804 69.872 1.00 88.50 709 THR A CA 1
ATOM 5459 C C . THR A 1 709 ? -47.605 -2.416 70.832 1.00 88.50 709 THR A C 1
ATOM 5461 O O . THR A 1 709 ? -47.552 -2.056 72.010 1.00 88.50 709 THR A O 1
ATOM 5464 N N . GLY A 1 710 ? -46.781 -3.341 70.334 1.00 89.12 710 GLY A N 1
ATOM 5465 C CA . GLY A 1 710 ? -45.775 -4.052 71.126 1.00 89.12 710 GLY A CA 1
ATOM 5466 C C . GLY A 1 710 ? -46.289 -5.301 71.854 1.00 89.12 710 GLY A C 1
ATOM 5467 O O . GLY A 1 710 ? -47.478 -5.625 71.853 1.00 89.12 710 GLY A O 1
ATOM 5468 N N . GLU A 1 711 ? -45.357 -6.011 72.489 1.00 92.69 711 GLU A N 1
ATOM 5469 C CA . GLU A 1 711 ? -45.618 -7.286 73.165 1.00 92.69 711 GLU A CA 1
ATOM 5470 C C . GLU A 1 711 ? -46.515 -7.111 74.400 1.00 92.69 711 GLU A C 1
ATOM 5472 O O . GLU A 1 711 ? -46.198 -6.341 75.313 1.00 92.69 711 GLU A O 1
ATOM 5477 N N . VAL A 1 712 ? -47.610 -7.871 74.472 1.00 93.44 712 VAL A N 1
ATOM 5478 C CA . VAL A 1 712 ? -48.581 -7.817 75.580 1.00 93.44 712 VAL A CA 1
ATOM 5479 C C . VAL A 1 712 ? -48.472 -9.079 76.432 1.00 93.44 712 VAL A C 1
ATOM 5481 O O . VAL A 1 712 ? -48.448 -10.193 75.917 1.00 93.44 712 VAL A O 1
ATOM 5484 N N . THR A 1 713 ? -48.444 -8.930 77.758 1.00 93.62 713 THR A N 1
ATOM 5485 C CA . THR A 1 713 ? -48.537 -10.056 78.706 1.00 93.62 713 THR A CA 1
ATOM 5486 C C . THR A 1 713 ? -49.810 -9.926 79.533 1.00 93.62 713 THR A C 1
ATOM 5488 O O . THR A 1 713 ? -50.053 -8.868 80.106 1.00 93.62 713 THR A O 1
ATOM 5491 N N . VAL A 1 714 ? -50.605 -10.996 79.602 1.00 94.75 714 VAL A N 1
ATOM 5492 C CA . VAL A 1 714 ? -51.913 -11.043 80.273 1.00 94.75 714 VAL A CA 1
ATOM 5493 C C . VAL A 1 714 ? -51.882 -12.091 81.383 1.00 94.75 714 VAL A C 1
ATOM 5495 O O . VAL A 1 714 ? -51.698 -13.281 81.124 1.00 94.75 714 VAL A O 1
ATOM 5498 N N . ASN A 1 715 ? -52.067 -11.664 82.629 1.00 93.44 715 ASN A N 1
ATOM 5499 C CA . ASN A 1 715 ? -51.956 -12.514 83.812 1.00 93.44 715 ASN A CA 1
ATOM 5500 C C . ASN A 1 715 ? -53.319 -13.051 84.288 1.00 93.44 715 ASN A C 1
ATOM 5502 O O . ASN A 1 715 ? -54.351 -12.382 84.188 1.00 93.44 715 ASN A O 1
ATOM 5506 N N . ALA A 1 716 ? -53.323 -14.262 84.852 1.00 91.75 716 ALA A N 1
ATOM 5507 C CA . ALA A 1 716 ? -54.505 -14.866 85.470 1.00 91.75 716 ALA A CA 1
ATOM 5508 C C . ALA A 1 716 ? -54.765 -14.299 86.881 1.00 91.75 716 ALA A C 1
ATOM 5510 O O . ALA A 1 716 ? -53.935 -14.418 87.786 1.00 91.75 716 ALA A O 1
ATOM 5511 N N . VAL A 1 717 ? -55.953 -13.731 87.098 1.00 91.94 717 VAL A N 1
ATOM 5512 C CA . VAL A 1 717 ? -56.382 -13.126 88.367 1.00 91.94 717 VAL A CA 1
ATOM 5513 C C . VAL A 1 717 ? -57.253 -14.105 89.156 1.00 91.94 717 VAL A C 1
ATOM 5515 O O . VAL A 1 717 ? -58.428 -14.319 88.853 1.00 91.94 717 VAL A O 1
ATOM 5518 N N . TYR A 1 718 ? -56.679 -14.677 90.215 1.00 89.56 718 TYR A N 1
ATOM 5519 C CA . TYR A 1 718 ? -57.349 -15.637 91.096 1.00 89.56 718 TYR A CA 1
ATOM 5520 C C . TYR A 1 718 ? -58.021 -14.959 92.302 1.00 89.56 718 TYR A C 1
ATOM 5522 O O . TYR A 1 718 ? -57.354 -14.476 93.218 1.00 89.56 718 TYR A O 1
ATOM 5530 N N . THR A 1 719 ? -59.354 -15.001 92.362 1.00 85.81 719 THR A N 1
ATOM 5531 C CA . THR A 1 719 ? -60.160 -14.514 93.499 1.00 85.81 719 THR A CA 1
ATOM 5532 C C . THR A 1 719 ? -60.650 -15.684 94.348 1.00 85.81 719 THR A C 1
ATOM 5534 O O . THR A 1 719 ? -61.286 -16.595 93.823 1.00 85.81 719 THR A O 1
ATOM 5537 N N . LYS A 1 720 ? -60.364 -15.687 95.659 1.00 83.94 720 LYS A N 1
ATOM 5538 C CA . LYS A 1 720 ? -60.775 -16.787 96.550 1.00 83.94 720 LYS A CA 1
ATOM 5539 C C . LYS A 1 720 ? -62.303 -16.825 96.698 1.00 83.94 720 LYS A C 1
ATOM 5541 O O . LYS A 1 720 ? -62.919 -15.799 96.982 1.00 83.94 720 LYS A O 1
ATOM 5546 N N . ILE A 1 721 ? -62.890 -18.013 96.576 1.00 81.31 721 ILE A N 1
ATOM 5547 C CA . ILE A 1 721 ? -64.325 -18.251 96.771 1.00 81.31 721 ILE A CA 1
ATOM 5548 C C . ILE A 1 721 ? -64.688 -18.057 98.263 1.00 81.31 721 ILE A C 1
ATOM 5550 O O . ILE A 1 721 ? -63.982 -18.595 99.125 1.00 81.31 721 ILE A O 1
ATOM 5554 N N . PRO A 1 722 ? -65.752 -17.298 98.600 1.00 63.25 722 PRO A N 1
ATOM 5555 C CA . PRO A 1 722 ? -66.270 -17.207 99.966 1.00 63.25 722 PRO A CA 1
ATOM 5556 C C . PRO A 1 722 ? -67.012 -18.479 100.397 1.00 63.25 722 PRO A C 1
ATOM 5558 O O . PRO A 1 722 ? -67.824 -19.014 99.645 1.00 63.25 722 PRO A O 1
ATOM 5561 N N . ASP A 1 723 ? -66.785 -18.921 101.634 1.00 55.03 723 ASP A N 1
ATOM 5562 C CA . ASP A 1 723 ? -67.527 -20.023 102.252 1.00 55.03 723 ASP A CA 1
ATOM 5563 C C . ASP A 1 723 ? -68.912 -19.534 102.747 1.00 55.03 723 ASP A C 1
ATOM 5565 O O . ASP A 1 723 ? -68.982 -18.772 103.714 1.00 55.03 723 ASP A O 1
ATOM 5569 N N . GLU A 1 724 ? -70.017 -19.987 102.137 1.00 50.56 724 GLU A N 1
ATOM 5570 C CA . GLU A 1 724 ? -71.393 -19.783 102.644 1.00 50.56 724 GLU A CA 1
ATOM 5571 C C . GLU A 1 724 ? -72.178 -21.111 102.800 1.00 50.56 724 GLU A C 1
ATOM 5573 O O . GLU A 1 724 ? -71.808 -22.124 102.202 1.00 50.56 724 GLU A O 1
ATOM 5578 N N . PRO A 1 725 ? -73.203 -21.162 103.682 1.00 49.50 725 PRO A N 1
ATOM 5579 C CA . PRO A 1 725 ? -73.602 -22.408 104.343 1.00 49.50 725 PRO A CA 1
ATOM 5580 C C . PRO A 1 725 ? -74.648 -23.267 103.613 1.00 49.50 725 PRO A C 1
ATOM 5582 O O . PRO A 1 725 ? -75.565 -22.783 102.953 1.00 49.50 725 PRO A O 1
ATOM 5585 N N . THR A 1 726 ? -74.554 -24.575 103.852 1.00 50.28 726 THR A N 1
ATOM 5586 C CA . THR A 1 726 ? -75.418 -25.640 103.320 1.00 50.28 726 THR A CA 1
ATOM 5587 C C . THR A 1 726 ? -76.867 -25.603 103.844 1.00 50.28 726 THR A C 1
ATOM 5589 O O . THR A 1 726 ? -77.068 -25.578 105.060 1.00 50.28 726 THR A O 1
ATOM 5592 N N . PRO A 1 727 ? -77.880 -25.745 102.966 1.00 44.22 727 PRO A N 1
ATOM 5593 C CA . PRO A 1 727 ? -79.218 -26.232 103.311 1.00 44.22 727 PRO A CA 1
ATOM 5594 C C . PRO A 1 727 ? -79.444 -27.697 102.864 1.00 44.22 727 PRO A C 1
ATOM 5596 O O . PRO A 1 727 ? -78.811 -28.180 101.926 1.00 44.22 727 PRO A O 1
ATOM 5599 N N . GLU A 1 728 ? -80.354 -28.415 103.530 1.00 39.69 728 GLU A N 1
ATOM 5600 C CA . GLU A 1 728 ? -80.594 -29.856 103.316 1.00 39.69 728 GLU A CA 1
ATOM 5601 C C . GLU A 1 728 ? -81.681 -30.188 102.263 1.00 39.69 728 GLU A C 1
ATOM 5603 O O . GLU A 1 728 ? -82.595 -29.410 101.999 1.00 39.69 728 GLU A O 1
ATOM 5608 N N . ASN A 1 729 ? -81.580 -31.402 101.705 1.00 41.41 729 ASN A N 1
ATOM 5609 C CA . ASN A 1 729 ? -82.562 -32.110 100.856 1.00 41.41 729 ASN A CA 1
ATOM 5610 C C . ASN A 1 729 ? -83.735 -32.645 101.733 1.00 41.41 729 ASN A C 1
ATOM 5612 O O . ASN A 1 729 ? -83.472 -32.888 102.916 1.00 41.41 729 ASN A O 1
ATOM 5616 N N . PRO A 1 730 ? -84.995 -32.862 101.265 1.00 60.00 730 PRO A N 1
ATOM 5617 C CA . PRO A 1 730 ? -85.408 -33.790 100.180 1.00 60.00 730 PRO A CA 1
ATOM 5618 C C . PRO A 1 730 ? -86.393 -33.137 99.148 1.00 60.00 730 PRO A C 1
ATOM 5620 O O . PRO A 1 730 ? -86.668 -31.946 99.253 1.00 60.00 730 PRO A O 1
ATOM 5623 N N . ASP A 1 731 ? -86.965 -33.784 98.110 1.00 37.97 731 ASP A N 1
ATOM 5624 C CA . ASP A 1 731 ? -87.337 -35.206 97.927 1.00 37.97 731 ASP A CA 1
ATOM 5625 C C . ASP A 1 731 ? -87.444 -35.689 96.442 1.00 37.97 731 ASP A C 1
ATOM 5627 O O . ASP A 1 731 ? -87.293 -34.923 95.492 1.00 37.97 731 ASP A O 1
ATOM 5631 N N . LYS A 1 732 ? -87.696 -36.997 96.267 1.00 35.28 732 LYS A N 1
ATOM 5632 C CA . LYS A 1 732 ? -87.776 -37.862 95.053 1.00 35.28 732 LYS A CA 1
ATOM 5633 C C . LYS A 1 732 ? -89.225 -37.828 94.430 1.00 35.28 732 LYS A C 1
ATOM 5635 O O . LYS A 1 732 ? -90.111 -37.420 95.182 1.00 35.28 732 LYS A O 1
ATOM 5640 N N . PRO A 1 733 ? -89.565 -38.251 93.162 1.00 49.56 733 PRO A N 1
ATOM 5641 C CA . PRO A 1 733 ? -88.987 -39.390 92.416 1.00 49.56 733 PRO A CA 1
ATOM 5642 C C . PRO A 1 733 ? -88.895 -39.434 90.858 1.00 49.56 733 PRO A C 1
ATOM 5644 O O . PRO A 1 733 ? -89.509 -38.665 90.128 1.00 49.56 733 PRO A O 1
ATOM 5647 N N . THR A 1 734 ? -88.146 -40.454 90.393 1.00 37.56 734 THR A N 1
ATOM 5648 C CA . THR A 1 734 ? -88.054 -41.083 89.042 1.00 37.56 734 THR A CA 1
ATOM 5649 C C . THR A 1 734 ? -89.343 -41.841 88.624 1.00 37.56 734 THR A C 1
ATOM 5651 O O . THR A 1 734 ? -90.190 -42.034 89.505 1.00 37.56 734 THR A O 1
ATOM 5654 N N . PRO A 1 735 ? -89.565 -42.248 87.340 1.00 49.97 735 PRO A N 1
ATOM 5655 C CA . PRO A 1 735 ? -88.816 -43.278 86.544 1.00 49.97 735 PRO A CA 1
ATOM 5656 C C . PRO A 1 735 ? -88.152 -42.715 85.244 1.00 49.97 735 PRO A C 1
ATOM 5658 O O . PRO A 1 735 ? -88.331 -41.532 84.974 1.00 49.97 735 PRO A O 1
ATOM 5661 N N . GLU A 1 736 ? -87.223 -43.354 84.498 1.00 35.94 736 GLU A N 1
ATOM 5662 C CA . GLU A 1 736 ? -87.196 -44.664 83.762 1.00 35.94 736 GLU A CA 1
ATOM 5663 C C . GLU A 1 736 ? -88.252 -44.738 82.621 1.00 35.94 736 GLU A C 1
ATOM 5665 O O . GLU A 1 736 ? -89.384 -44.315 82.837 1.00 35.94 736 GLU A O 1
ATOM 5670 N N . GLU A 1 737 ? -88.041 -45.244 81.390 1.00 36.66 737 GLU A N 1
ATOM 5671 C CA . GLU A 1 737 ? -86.873 -45.658 80.555 1.00 36.66 737 GLU A CA 1
ATOM 5672 C C . GLU A 1 737 ? -87.333 -45.594 79.045 1.00 36.66 737 GLU A C 1
ATOM 5674 O O . GLU A 1 737 ? -88.408 -45.045 78.807 1.00 36.66 737 GLU A O 1
ATOM 5679 N N . GLU A 1 738 ? -86.696 -46.028 77.935 1.00 30.70 738 GLU A N 1
ATOM 5680 C CA . GLU A 1 738 ? -85.529 -46.876 77.576 1.00 30.70 738 GLU A CA 1
ATOM 5681 C C . GLU A 1 738 ? -85.040 -46.535 76.126 1.00 30.70 738 GLU A C 1
ATOM 5683 O O . GLU A 1 738 ? -85.835 -46.025 75.331 1.00 30.70 738 GLU A O 1
ATOM 5688 N N . SER A 1 739 ? -83.827 -46.970 75.719 1.00 31.23 739 SER A N 1
ATOM 5689 C CA . SER A 1 739 ? -83.385 -47.186 74.304 1.00 31.23 739 SER A CA 1
ATOM 5690 C C . SER A 1 739 ? -83.178 -45.939 73.391 1.00 31.23 739 SER A C 1
ATOM 5692 O O . SER A 1 739 ? -83.661 -44.859 73.708 1.00 31.23 739 SER A O 1
ATOM 5694 N N . THR A 1 740 ? -82.488 -45.923 72.230 1.00 31.95 740 THR A N 1
ATOM 5695 C CA . THR A 1 740 ? -81.606 -46.818 71.412 1.00 31.95 740 THR A CA 1
ATOM 5696 C C . THR A 1 740 ? -80.499 -45.913 70.787 1.00 31.95 740 THR A C 1
ATOM 5698 O O . THR A 1 740 ? -80.594 -44.696 70.905 1.00 31.95 740 THR A O 1
ATOM 5701 N N . GLY A 1 741 ? -79.430 -46.326 70.083 1.00 26.27 741 GLY A N 1
ATOM 5702 C CA . GLY A 1 741 ? -78.892 -47.615 69.609 1.00 26.27 741 GLY A CA 1
ATOM 5703 C C . GLY A 1 741 ? -77.719 -47.360 68.622 1.00 26.27 741 GLY A C 1
ATOM 5704 O O . GLY A 1 741 ? -77.563 -46.247 68.128 1.00 26.27 741 GLY A O 1
ATOM 5705 N N . CYS A 1 742 ? -76.853 -48.347 68.351 1.00 26.50 742 CYS A N 1
ATOM 5706 C CA . CYS A 1 742 ? -75.589 -48.149 67.605 1.00 26.50 742 CYS A CA 1
ATOM 5707 C C . CYS A 1 742 ? -75.698 -48.157 66.058 1.00 26.50 742 CYS A C 1
ATOM 5709 O O . CYS A 1 742 ? -76.584 -48.795 65.497 1.00 26.50 742 CYS A O 1
ATOM 5711 N N . GLY A 1 743 ? -74.691 -47.572 65.383 1.00 26.25 743 GLY A N 1
ATOM 5712 C CA . GLY A 1 743 ? -74.410 -47.704 63.935 1.00 26.25 743 GLY A CA 1
ATOM 5713 C C . GLY A 1 743 ? -73.903 -46.382 63.329 1.00 26.25 743 GLY A C 1
ATOM 5714 O O . GLY A 1 743 ? -74.704 -45.481 63.142 1.00 26.25 743 GLY A O 1
ATOM 5715 N N . SER A 1 744 ? -72.611 -46.095 63.105 1.00 30.80 744 SER A N 1
ATOM 5716 C CA . SER A 1 744 ? -71.540 -46.843 62.405 1.00 30.80 744 SER A CA 1
ATOM 5717 C C . SER A 1 744 ? -71.895 -47.276 60.980 1.00 30.80 744 SER A C 1
ATOM 5719 O O . SER A 1 744 ? -72.736 -48.156 60.844 1.00 30.80 744 SER A O 1
ATOM 5721 N N . VAL A 1 745 ? -71.189 -46.735 59.966 1.00 29.58 745 VAL A N 1
ATOM 5722 C CA . VAL A 1 745 ? -70.713 -47.416 58.729 1.00 29.58 745 VAL A CA 1
ATOM 5723 C C . VAL A 1 745 ? -70.025 -46.414 57.768 1.00 29.58 745 VAL A C 1
ATOM 5725 O O . VAL A 1 745 ? -70.689 -45.499 57.310 1.00 29.58 745 VAL A O 1
ATOM 5728 N N . ILE A 1 746 ? -68.736 -46.661 57.444 1.00 30.75 746 ILE A N 1
ATOM 5729 C CA . ILE A 1 746 ? -67.982 -46.322 56.194 1.00 30.75 746 ILE A CA 1
ATOM 5730 C C . ILE A 1 746 ? -67.884 -44.819 55.776 1.00 30.75 746 ILE A C 1
ATOM 5732 O O . ILE A 1 746 ? -68.809 -44.047 55.954 1.00 30.75 746 ILE A O 1
ATOM 5736 N N . GLY A 1 747 ? -66.795 -44.293 55.189 1.00 23.92 747 GLY A N 1
ATOM 5737 C CA . GLY A 1 747 ? -65.505 -44.869 54.761 1.00 23.92 747 GLY A CA 1
ATOM 5738 C C . GLY A 1 747 ? -65.203 -44.632 53.261 1.00 23.92 747 GLY A C 1
ATOM 5739 O O . GLY A 1 747 ? -66.111 -44.675 52.441 1.00 23.92 747 GLY A O 1
ATOM 5740 N N . GLY A 1 748 ? -63.928 -44.429 52.893 1.00 24.39 748 GLY A N 1
ATOM 5741 C CA . GLY A 1 748 ? -63.500 -44.082 51.518 1.00 24.39 748 GLY A CA 1
ATOM 5742 C C . GLY A 1 748 ? -63.493 -42.560 51.281 1.00 24.39 748 GLY A C 1
ATOM 5743 O O . GLY A 1 748 ? -64.476 -41.903 51.592 1.00 24.39 748 GLY A O 1
ATOM 5744 N N . VAL A 1 749 ? -62.431 -41.872 50.840 1.00 27.11 749 VAL A N 1
ATOM 5745 C CA . VAL A 1 749 ? -61.167 -42.213 50.139 1.00 27.11 749 VAL A CA 1
ATOM 5746 C C . VAL A 1 749 ? -61.313 -42.519 48.635 1.00 27.11 749 VAL A C 1
ATOM 5748 O O . VAL A 1 749 ? -61.903 -43.517 48.242 1.00 27.11 749 VAL A O 1
ATOM 5751 N N . SER A 1 750 ? -60.663 -41.659 47.835 1.00 27.95 750 SER A N 1
ATOM 5752 C CA . SER A 1 750 ? -60.174 -41.821 46.449 1.00 27.95 750 SER A CA 1
ATOM 5753 C C . SER A 1 750 ? -61.136 -42.181 45.300 1.00 27.95 750 SER A C 1
ATOM 5755 O O . SER A 1 750 ? -61.477 -43.342 45.093 1.00 27.95 750 SER A O 1
ATOM 5757 N N . ALA A 1 751 ? -61.294 -41.226 44.379 1.00 27.39 751 ALA A N 1
ATOM 5758 C CA . ALA A 1 751 ? -60.677 -41.327 43.047 1.00 27.39 751 ALA A CA 1
ATOM 5759 C C . ALA A 1 751 ? -60.090 -39.933 42.709 1.00 27.39 751 ALA A C 1
ATOM 5761 O O . ALA A 1 751 ? -60.795 -38.947 42.881 1.00 27.39 751 ALA A O 1
ATOM 5762 N N . ALA A 1 752 ? -58.805 -39.700 42.422 1.00 26.28 752 ALA A N 1
ATOM 5763 C CA . ALA A 1 752 ? -57.770 -40.436 41.682 1.00 26.28 752 ALA A CA 1
ATOM 5764 C C . ALA A 1 752 ? -57.880 -40.314 40.150 1.00 26.28 752 ALA A C 1
ATOM 5766 O O . ALA A 1 752 ? -58.790 -40.881 39.556 1.00 26.28 752 ALA A O 1
ATOM 5767 N N . VAL A 1 753 ? -56.902 -39.594 39.574 1.00 27.72 753 VAL A N 1
ATOM 5768 C CA . VAL A 1 753 ? -56.194 -39.723 38.270 1.00 27.72 753 VAL A CA 1
ATOM 5769 C C . VAL A 1 753 ? -55.617 -38.313 37.992 1.00 27.72 753 VAL A C 1
ATOM 5771 O O . VAL A 1 753 ? -56.388 -37.390 37.773 1.00 27.72 753 VAL A O 1
ATOM 5774 N N . ALA A 1 754 ? -54.333 -37.977 38.197 1.00 29.08 754 ALA A N 1
ATOM 5775 C CA . ALA A 1 754 ? -53.057 -38.675 37.945 1.00 29.08 754 ALA A CA 1
ATOM 5776 C C . ALA A 1 754 ? -52.726 -38.763 36.431 1.00 29.08 754 ALA A C 1
ATOM 5778 O O . ALA A 1 754 ? -53.624 -38.964 35.630 1.00 29.08 754 ALA A O 1
ATOM 5779 N N . MET A 1 755 ? -51.482 -38.647 35.953 1.00 28.12 755 MET A N 1
ATOM 5780 C CA . MET A 1 755 ? -50.204 -38.313 36.601 1.00 28.12 755 MET A CA 1
ATOM 5781 C C . MET A 1 755 ? -49.152 -37.960 35.516 1.00 28.12 755 MET A C 1
ATOM 5783 O O . MET A 1 755 ? -49.451 -38.055 34.330 1.00 28.12 755 MET A O 1
ATOM 5787 N N . LEU A 1 756 ? -47.905 -37.722 35.950 1.00 25.52 756 LEU A N 1
ATOM 5788 C CA . LEU A 1 756 ? -46.648 -37.686 35.174 1.00 25.52 756 LEU A CA 1
ATOM 5789 C C . LEU A 1 756 ? -46.384 -36.434 34.299 1.00 25.52 756 LEU A C 1
ATOM 5791 O O . LEU A 1 756 ? -47.279 -35.931 33.638 1.00 25.52 756 LEU A O 1
ATOM 5795 N N . GLY A 1 757 ? -45.144 -35.929 34.215 1.00 28.80 757 GLY A N 1
ATOM 5796 C CA . GLY A 1 757 ? -43.969 -36.222 35.058 1.00 28.80 757 GLY A CA 1
ATOM 5797 C C . GLY A 1 757 ? -42.614 -36.210 34.341 1.00 28.80 757 GLY A C 1
ATOM 5798 O O . GLY A 1 757 ? -42.535 -35.976 33.144 1.00 28.80 757 GLY A O 1
ATOM 5799 N N . ALA A 1 758 ? -41.582 -36.568 35.116 1.00 28.86 758 ALA A N 1
ATOM 5800 C CA . ALA A 1 758 ? -40.181 -36.788 34.731 1.00 28.86 758 ALA A CA 1
ATOM 5801 C C . ALA A 1 758 ? -39.367 -35.546 34.303 1.00 28.86 758 ALA A C 1
ATOM 5803 O O . ALA A 1 758 ? -39.431 -35.063 33.178 1.00 28.86 758 ALA A O 1
ATOM 5804 N N . ALA A 1 759 ? -38.509 -35.105 35.225 1.00 36.50 759 ALA A N 1
ATOM 5805 C CA . ALA A 1 759 ? -37.395 -34.200 34.966 1.00 36.50 759 ALA A CA 1
ATOM 5806 C C . ALA A 1 759 ? -36.271 -34.863 34.146 1.00 36.50 759 ALA A C 1
ATOM 5808 O O . ALA A 1 759 ? -36.089 -36.079 34.209 1.00 36.50 759 ALA A O 1
ATOM 5809 N N . VAL A 1 760 ? -35.428 -34.037 33.515 1.00 25.67 760 VAL A N 1
ATOM 5810 C CA . VAL A 1 760 ? -34.015 -34.338 33.221 1.00 25.67 760 VAL A CA 1
ATOM 5811 C C . VAL A 1 760 ? -33.196 -33.057 33.415 1.00 25.67 760 VAL A C 1
ATOM 5813 O O . VAL A 1 760 ? -33.622 -31.989 32.988 1.00 25.67 760 VAL A O 1
ATOM 5816 N N . VAL A 1 761 ? -31.996 -33.175 33.991 1.00 39.47 761 VAL A N 1
ATOM 5817 C CA . VAL A 1 761 ? -30.910 -32.195 33.822 1.00 39.47 761 VAL A CA 1
ATOM 5818 C C . VAL A 1 761 ? -29.695 -32.939 33.274 1.00 39.47 761 VAL A C 1
ATOM 5820 O O . VAL A 1 761 ? -29.212 -33.877 33.905 1.00 39.47 761 VAL A O 1
ATOM 5823 N N . VAL A 1 762 ? -29.189 -32.512 32.115 1.00 29.30 762 VAL A N 1
ATOM 5824 C CA . VAL A 1 762 ? -27.871 -32.893 31.578 1.00 29.30 762 VAL A CA 1
ATOM 5825 C C . VAL A 1 762 ? -27.209 -31.641 30.991 1.00 29.30 762 VAL A C 1
ATOM 5827 O O . VAL A 1 762 ? -27.876 -30.747 30.481 1.00 29.30 762 VAL A O 1
ATOM 5830 N N . LEU A 1 763 ? -25.887 -31.565 31.132 1.00 30.83 763 LEU A N 1
ATOM 5831 C CA . LEU A 1 763 ? -25.052 -30.386 30.894 1.00 30.83 763 LEU A CA 1
ATOM 5832 C C . LEU A 1 763 ? -24.575 -30.206 29.437 1.00 30.83 763 LEU A C 1
ATOM 5834 O O . LEU A 1 763 ? -24.379 -31.181 28.718 1.00 30.83 763 LEU A O 1
ATOM 5838 N N . LYS A 1 764 ? -24.186 -28.955 29.129 1.00 33.00 764 LYS A N 1
ATOM 5839 C CA . LYS A 1 764 ? -23.235 -28.505 28.082 1.00 33.00 764 LYS A CA 1
ATOM 5840 C C . LYS A 1 764 ? -23.607 -28.718 26.602 1.00 33.00 764 LYS A C 1
ATOM 5842 O O . LYS A 1 764 ? -23.349 -29.778 26.041 1.00 33.00 764 LYS A O 1
ATOM 5847 N N . LYS A 1 765 ? -23.879 -27.602 25.914 1.00 29.38 765 LYS A N 1
ATOM 5848 C CA . LYS A 1 765 ? -22.940 -26.906 24.990 1.00 29.38 765 LYS A CA 1
ATOM 5849 C C . LYS A 1 765 ? -23.450 -25.444 24.777 1.00 29.38 765 LYS A C 1
ATOM 5851 O O . LYS A 1 765 ? -24.550 -25.169 25.235 1.00 29.38 765 LYS A O 1
ATOM 5856 N N . LYS A 1 766 ? -22.684 -24.422 24.338 1.00 32.09 766 LYS A N 1
ATOM 5857 C CA . LYS A 1 766 ? -21.712 -24.275 23.216 1.00 32.09 766 LYS A CA 1
ATOM 5858 C C . LYS A 1 766 ? -22.421 -24.354 21.839 1.00 32.09 766 LYS A C 1
ATOM 5860 O O . LYS A 1 766 ? -23.333 -25.156 21.697 1.00 32.09 766 LYS A O 1
ATOM 5865 N N . LYS A 1 767 ? -22.018 -23.641 20.786 1.00 31.91 767 LYS A N 1
ATOM 5866 C CA . LYS A 1 767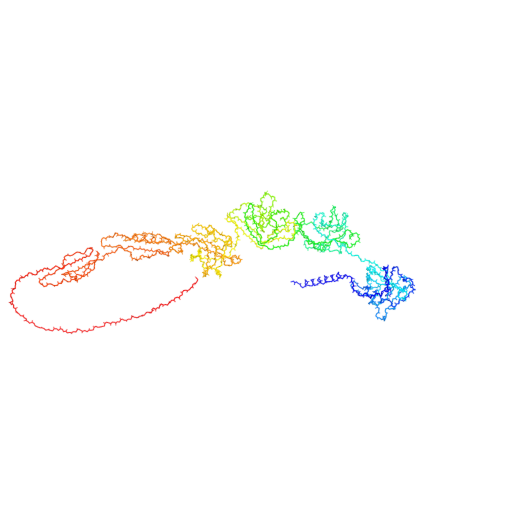 ? -20.947 -22.644 20.567 1.00 31.91 767 LYS A CA 1
ATOM 5867 C C . LYS A 1 767 ? -21.326 -21.895 19.277 1.00 31.91 767 LYS A C 1
ATOM 5869 O O . LYS A 1 767 ? -21.758 -22.609 18.378 1.00 31.91 767 LYS A O 1
ATOM 5874 N N . GLU A 1 768 ? -21.039 -20.596 19.207 1.00 38.25 768 GLU A N 1
ATOM 5875 C CA . GLU A 1 768 ? -20.784 -19.832 17.968 1.00 38.25 768 GLU A CA 1
ATOM 5876 C C . GLU A 1 768 ? -21.880 -19.758 16.876 1.00 38.25 768 GLU A C 1
ATOM 5878 O O . GLU A 1 768 ? -22.791 -20.586 16.806 1.00 38.25 768 GLU A O 1
ATOM 5883 N N . ASP A 1 769 ? -21.832 -18.747 16.010 1.00 45.94 769 ASP A N 1
ATOM 5884 C CA . ASP A 1 769 ? -20.886 -17.609 16.034 1.00 45.94 769 ASP A CA 1
ATOM 5885 C C . ASP A 1 769 ? -21.339 -16.510 17.018 1.00 45.94 769 ASP A C 1
ATOM 5887 O O . ASP A 1 769 ? -22.439 -15.949 16.821 1.00 45.94 769 ASP A O 1
#